Protein AF-0000000083338146 (afdb_homodimer)

Nearest PDB structures (foldseek):
  5a1s-assembly2_B  TM=5.830E-01  e=5.022E-06  Salmonella enterica
  5xat-assembly1_D  TM=6.045E-01  e=1.464E-05  Klebsiella pneumoniae
  5xas-assembly1_B  TM=6.020E-01  e=2.302E-05  Klebsiella pneumoniae
  5xat-assembly2_C  TM=5.983E-01  e=4.267E-05  Klebsiella pneumoniae
  5xas-assembly1_A  TM=5.727E-01  e=2.123E-04  Klebsiella pneumoniae

Structure (mmCIF, N/CA/C/O backbone):
data_AF-0000000083338146-model_v1
#
loop_
_entity.id
_entity.type
_entity.pdbx_description
1 polymer 'DUF819 family protein'
#
loop_
_atom_site.group_PDB
_atom_site.id
_atom_site.type_symbol
_atom_site.label_atom_id
_atom_site.label_alt_id
_atom_site.label_comp_id
_atom_site.label_asym_id
_atom_site.label_entity_id
_atom_site.label_seq_id
_atom_site.pdbx_PDB_ins_code
_atom_site.Cartn_x
_atom_site.Cartn_y
_atom_site.Cartn_z
_atom_site.occupancy
_atom_site.B_iso_or_equiv
_atom_site.auth_seq_id
_atom_site.auth_comp_id
_atom_site.auth_asym_id
_atom_site.auth_atom_id
_atom_site.pdbx_PDB_model_num
ATOM 1 N N . MET A 1 1 ? 17.25 -5.5 12.992 1 86.12 1 MET A N 1
ATOM 2 C CA . MET A 1 1 ? 15.906 -5.973 13.32 1 86.12 1 MET A CA 1
ATOM 3 C C . MET A 1 1 ? 15.211 -6.547 12.086 1 86.12 1 MET A C 1
ATOM 5 O O . MET A 1 1 ? 15.383 -6.035 10.984 1 86.12 1 MET A O 1
ATOM 9 N N . SER A 1 2 ? 14.555 -7.676 12.297 1 91.62 2 SER A N 1
ATOM 10 C CA . SER A 1 2 ? 13.875 -8.289 11.156 1 91.62 2 SER A CA 1
ATOM 11 C C . SER A 1 2 ? 12.75 -7.391 10.633 1 91.62 2 SER A C 1
ATOM 13 O O . SER A 1 2 ? 12.18 -6.602 11.391 1 91.62 2 SER A O 1
ATOM 15 N N . GLN A 1 3 ? 12.477 -7.48 9.422 1 93.56 3 GLN A N 1
ATOM 16 C CA . GLN A 1 3 ? 11.492 -6.629 8.758 1 93.56 3 GLN A CA 1
ATOM 17 C C . GLN A 1 3 ? 10.117 -6.758 9.414 1 93.56 3 GLN A C 1
ATOM 19 O O . GLN A 1 3 ? 9.453 -5.754 9.672 1 93.56 3 GLN A O 1
ATOM 24 N N . MET A 1 4 ? 9.75 -7.941 9.703 1 94.62 4 MET A N 1
ATOM 25 C CA . MET A 1 4 ? 8.398 -8.164 10.211 1 94.62 4 MET A CA 1
ATOM 26 C C . MET A 1 4 ? 8.281 -7.723 11.664 1 94.62 4 MET A C 1
ATOM 28 O O . MET A 1 4 ? 7.215 -7.277 12.102 1 94.62 4 MET A O 1
ATOM 32 N N . VAL A 1 5 ? 9.367 -7.891 12.391 1 95.25 5 VAL A N 1
ATOM 33 C CA . VAL A 1 5 ? 9.367 -7.379 13.758 1 95.25 5 VAL A CA 1
ATOM 34 C C . VAL A 1 5 ? 9.273 -5.855 13.742 1 95.25 5 VAL A C 1
ATOM 36 O O . VAL A 1 5 ? 8.477 -5.266 14.477 1 95.25 5 VAL A O 1
ATOM 39 N N . ALA A 1 6 ? 10.102 -5.281 12.875 1 95.94 6 ALA A N 1
ATOM 40 C CA . ALA A 1 6 ? 10.062 -3.828 12.719 1 95.94 6 ALA A CA 1
ATOM 41 C C . ALA A 1 6 ? 8.656 -3.357 12.344 1 95.94 6 ALA A C 1
ATOM 43 O O . ALA A 1 6 ? 8.141 -2.406 12.93 1 95.94 6 ALA A O 1
ATOM 44 N N . LEU A 1 7 ? 8.055 -4.02 11.406 1 96.38 7 LEU A N 1
ATOM 45 C CA . LEU A 1 7 ? 6.723 -3.662 10.93 1 96.38 7 LEU A CA 1
ATOM 46 C C . LEU A 1 7 ? 5.695 -3.787 12.055 1 96.38 7 LEU A C 1
ATOM 48 O O . LEU A 1 7 ? 4.867 -2.895 12.242 1 96.38 7 LEU A O 1
ATOM 52 N N . SER A 1 8 ? 5.734 -4.84 12.805 1 96.88 8 SER A N 1
ATOM 53 C CA . SER A 1 8 ? 4.781 -5.078 13.883 1 96.88 8 SER A CA 1
ATOM 54 C C . SER A 1 8 ? 4.91 -4.027 14.977 1 96.88 8 SER A C 1
ATOM 56 O O . SER A 1 8 ? 3.906 -3.533 15.492 1 96.88 8 SER A O 1
ATOM 58 N N . VAL A 1 9 ? 6.09 -3.686 15.305 1 96.94 9 VAL A N 1
ATOM 59 C CA . VAL A 1 9 ? 6.332 -2.736 16.391 1 96.94 9 VAL A CA 1
ATOM 60 C C . VAL A 1 9 ? 5.832 -1.352 15.977 1 96.94 9 VAL A C 1
ATOM 62 O O . VAL A 1 9 ? 5.168 -0.67 16.766 1 96.94 9 VAL A O 1
ATOM 65 N N . ILE A 1 10 ? 6.125 -0.968 14.758 1 96.62 10 ILE A N 1
ATOM 66 C CA . ILE A 1 10 ? 5.781 0.396 14.367 1 96.62 10 ILE A CA 1
ATOM 67 C C . ILE A 1 10 ? 4.273 0.507 14.148 1 96.62 10 ILE A C 1
ATOM 69 O O . ILE A 1 10 ? 3.674 1.544 14.445 1 96.62 10 ILE A O 1
ATOM 73 N N . ILE A 1 11 ? 3.627 -0.523 13.664 1 97.5 11 ILE A N 1
ATOM 74 C CA . ILE A 1 11 ? 2.174 -0.492 13.539 1 97.5 11 ILE A CA 1
ATOM 75 C C . ILE A 1 11 ? 1.535 -0.521 14.93 1 97.5 11 ILE A C 1
ATOM 77 O O . ILE A 1 11 ? 0.503 0.113 15.156 1 97.5 11 ILE A O 1
ATOM 81 N N . PHE A 1 12 ? 2.168 -1.252 15.812 1 97.75 12 PHE A N 1
ATOM 82 C CA . PHE A 1 12 ? 1.692 -1.27 17.188 1 97.75 12 PHE A CA 1
ATOM 83 C C . PHE A 1 12 ? 1.674 0.138 17.781 1 97.75 12 PHE A C 1
ATOM 85 O O . PHE A 1 12 ? 0.719 0.521 18.453 1 97.75 12 PHE A O 1
ATOM 92 N N . ILE A 1 13 ? 2.662 0.885 17.5 1 97.44 13 ILE A N 1
ATOM 93 C CA . ILE A 1 13 ? 2.742 2.264 17.969 1 97.44 13 ILE A CA 1
ATOM 94 C C . ILE A 1 13 ? 1.607 3.084 17.359 1 97.44 13 ILE A C 1
ATOM 96 O O . ILE A 1 13 ? 0.956 3.867 18.062 1 97.44 13 ILE A O 1
ATOM 100 N N . LEU A 1 14 ? 1.386 2.922 16.062 1 96.81 14 LEU A N 1
ATOM 101 C CA . LEU A 1 14 ? 0.29 3.637 15.406 1 96.81 14 LEU A CA 1
ATOM 102 C C . LEU A 1 14 ? -1.045 3.287 16.062 1 96.81 14 LEU A C 1
ATOM 104 O O . LEU A 1 14 ? -1.883 4.164 16.281 1 96.81 14 LEU A O 1
ATOM 108 N N . TYR A 1 15 ? -1.181 2.037 16.359 1 97.31 15 TYR A N 1
ATOM 109 C CA . TYR A 1 15 ? -2.438 1.607 16.969 1 97.31 15 TYR A CA 1
ATOM 110 C C . TYR A 1 15 ? -2.588 2.17 18.375 1 97.31 15 TYR A C 1
ATOM 112 O O . TYR A 1 15 ? -3.689 2.537 18.781 1 97.31 15 TYR A O 1
ATOM 120 N N . ILE A 1 16 ? -1.558 2.188 19.156 1 97.19 16 ILE A N 1
ATOM 121 C CA . ILE A 1 16 ? -1.608 2.783 20.484 1 97.19 16 ILE A CA 1
ATOM 122 C C . ILE A 1 16 ? -2.084 4.23 20.391 1 97.19 16 ILE A C 1
ATOM 124 O O . ILE A 1 16 ? -2.883 4.688 21.219 1 97.19 16 ILE A O 1
ATOM 128 N N . GLY A 1 17 ? -1.563 4.914 19.406 1 96.25 17 GLY A N 1
ATOM 129 C CA . GLY A 1 17 ? -2.037 6.27 19.172 1 96.25 17 GLY A CA 1
ATOM 130 C C . GLY A 1 17 ? -3.537 6.348 18.953 1 96.25 17 GLY A C 1
ATOM 131 O O . GLY A 1 17 ? -4.207 7.211 19.531 1 96.25 17 GLY A O 1
ATOM 132 N N . ASP A 1 18 ? -4.031 5.469 18.156 1 94.69 18 ASP A N 1
ATOM 133 C CA . ASP A 1 18 ? -5.465 5.434 17.891 1 94.69 18 ASP A CA 1
ATOM 134 C C . ASP A 1 18 ? -6.258 5.137 19.156 1 94.69 18 ASP A C 1
ATOM 136 O O . ASP A 1 18 ? -7.324 5.707 19.391 1 94.69 18 ASP A O 1
ATOM 140 N N . VAL A 1 19 ? -5.738 4.223 19.938 1 95.44 19 VAL A N 1
ATOM 141 C CA . VAL A 1 19 ? -6.414 3.818 21.172 1 95.44 19 VAL A CA 1
ATOM 142 C C . VAL A 1 19 ? -6.496 5.004 22.125 1 95.44 19 VAL A C 1
ATOM 144 O O . VAL A 1 19 ? -7.555 5.277 22.703 1 95.44 19 VAL A O 1
ATOM 147 N N . VAL A 1 20 ? -5.434 5.691 22.25 1 95.69 20 VAL A N 1
ATOM 148 C CA . VAL A 1 20 ? -5.391 6.824 23.156 1 95.69 20 VAL A CA 1
ATOM 149 C C . VAL A 1 20 ? -6.309 7.934 22.656 1 95.69 20 VAL A C 1
ATOM 151 O O . VAL A 1 20 ? -7.039 8.547 23.438 1 95.69 20 VAL A O 1
ATOM 154 N N . SER A 1 21 ? -6.203 8.195 21.391 1 94.31 21 SER A N 1
ATOM 155 C CA . SER A 1 21 ? -7.062 9.219 20.812 1 94.31 21 SER A CA 1
ATOM 156 C C . SER A 1 21 ? -8.539 8.883 21.016 1 94.31 21 SER A C 1
ATOM 158 O O . SER A 1 21 ? -9.328 9.758 21.391 1 94.31 21 SER A O 1
ATOM 160 N N . THR A 1 22 ? -8.914 7.629 20.812 1 92 22 THR A N 1
ATOM 161 C CA . THR A 1 22 ? -10.297 7.195 20.969 1 92 22 THR A CA 1
ATOM 162 C C . THR A 1 22 ? -10.727 7.266 22.438 1 92 22 THR A C 1
ATOM 164 O O . THR A 1 22 ? -11.828 7.723 22.75 1 92 22 THR A O 1
ATOM 167 N N . ARG A 1 23 ? -9.875 6.848 23.312 1 93.94 23 ARG A N 1
ATOM 168 C CA . ARG A 1 23 ? -10.18 6.836 24.734 1 93.94 23 ARG A CA 1
ATOM 169 C C . ARG A 1 23 ? -10.352 8.25 25.281 1 93.94 23 ARG A C 1
ATOM 171 O O . ARG A 1 23 ? -11.164 8.484 26.172 1 93.94 23 ARG A O 1
ATOM 178 N N . THR A 1 24 ? -9.68 9.172 24.719 1 94.31 24 THR A N 1
ATOM 179 C CA . THR A 1 24 ? -9.734 10.555 25.188 1 94.31 24 THR A CA 1
ATOM 180 C C . THR A 1 24 ? -10.727 11.367 24.359 1 94.31 24 THR A C 1
ATOM 182 O O . THR A 1 24 ? -10.766 12.594 24.453 1 94.31 24 THR A O 1
ATOM 185 N N . LYS A 1 25 ? -11.391 10.711 23.438 1 92.69 25 LYS A N 1
ATOM 186 C CA . LYS A 1 25 ? -12.367 11.367 22.578 1 92.69 25 LYS A CA 1
ATOM 187 C C . LYS A 1 25 ? -11.703 12.453 21.734 1 92.69 25 LYS A C 1
ATOM 189 O O . LYS A 1 25 ? -12.219 13.57 21.625 1 92.69 25 LYS A O 1
ATOM 194 N N . ALA A 1 26 ? -10.445 12.156 21.297 1 90.25 26 ALA A N 1
ATOM 195 C CA . ALA A 1 26 ? -9.695 12.945 20.328 1 90.25 26 ALA A CA 1
ATOM 196 C C . ALA A 1 26 ? -9.117 14.211 20.969 1 90.25 26 ALA A C 1
ATOM 198 O O . ALA A 1 26 ? -8.648 15.102 20.266 1 90.25 26 ALA A O 1
ATOM 199 N N . TRP A 1 27 ? -9.125 14.258 22.297 1 91.5 27 TRP A N 1
ATOM 200 C CA . TRP A 1 27 ? -8.453 15.367 22.969 1 91.5 27 TRP A CA 1
ATOM 201 C C . TRP A 1 27 ? -6.941 15.266 22.812 1 91.5 27 TRP A C 1
ATOM 203 O O . TRP A 1 27 ? -6.242 16.281 22.766 1 91.5 27 TRP A O 1
ATOM 213 N N . ILE A 1 28 ? -6.523 14.125 22.812 1 93.69 28 ILE A N 1
ATOM 214 C CA . ILE A 1 28 ? -5.129 13.844 22.469 1 93.69 28 ILE A CA 1
ATOM 215 C C . ILE A 1 28 ? -5.051 13.195 21.094 1 93.69 28 ILE A C 1
ATOM 217 O O . ILE A 1 28 ? -5.43 12.031 20.922 1 93.69 28 ILE A O 1
ATOM 221 N N . PRO A 1 29 ? -4.551 13.938 20.172 1 94.5 29 PRO A N 1
ATOM 222 C CA . PRO A 1 29 ? -4.5 13.359 18.828 1 94.5 29 PRO A CA 1
ATOM 223 C C . PRO A 1 29 ? -3.582 12.141 18.734 1 94.5 29 PRO A C 1
ATOM 225 O O . PRO A 1 29 ? -2.533 12.109 19.391 1 94.5 29 PRO A O 1
ATOM 228 N N . SER A 1 30 ? -3.941 11.188 17.922 1 95.38 30 SER A N 1
ATOM 229 C CA . SER A 1 30 ? -3.146 9.977 17.75 1 95.38 30 SER A CA 1
ATOM 230 C C . SER A 1 30 ? -1.743 10.305 17.25 1 95.38 30 SER A C 1
ATOM 232 O O . SER A 1 30 ? -0.767 9.688 17.672 1 95.38 30 SER A O 1
ATOM 234 N N . VAL A 1 31 ? -1.681 11.305 16.359 1 94.69 31 VAL A N 1
ATOM 235 C CA . VAL A 1 31 ? -0.402 11.656 15.758 1 94.69 31 VAL A CA 1
ATOM 236 C C . VAL A 1 31 ? 0.575 12.117 16.828 1 94.69 31 VAL A C 1
ATOM 238 O O . VAL A 1 31 ? 1.775 11.852 16.75 1 94.69 31 VAL A O 1
ATOM 241 N N . PHE A 1 32 ? 0.109 12.789 17.859 1 94.88 32 PHE A N 1
ATOM 242 C CA . PHE A 1 32 ? 0.941 13.258 18.953 1 94.88 32 PHE A CA 1
ATOM 243 C C . PHE A 1 32 ? 1.508 12.086 19.75 1 94.88 32 PHE A C 1
ATOM 245 O O . PHE A 1 32 ? 2.707 12.047 20.031 1 94.88 32 PHE A O 1
ATOM 252 N N . VAL A 1 33 ? 0.653 11.195 20.094 1 96 33 VAL A N 1
ATOM 253 C CA . VAL A 1 33 ? 1.05 10.023 20.859 1 96 33 VAL A CA 1
ATOM 254 C C . VAL A 1 33 ? 2.076 9.211 20.062 1 96 33 VAL A C 1
ATOM 256 O O . VAL A 1 33 ? 3.096 8.789 20.609 1 96 33 VAL A O 1
ATOM 259 N N . CYS A 1 34 ? 1.816 9 18.797 1 96 34 CYS A N 1
ATOM 260 C CA . CYS A 1 34 ? 2.727 8.242 17.953 1 96 34 CYS A CA 1
ATOM 261 C C . CYS A 1 34 ? 4.082 8.93 17.859 1 96 34 CYS A C 1
ATOM 263 O O . CYS A 1 34 ? 5.121 8.273 17.906 1 96 34 CYS A O 1
ATOM 265 N N . ALA A 1 35 ? 4.035 10.25 17.719 1 94.44 35 ALA A N 1
ATOM 266 C CA . ALA A 1 35 ? 5.281 11.008 17.625 1 94.44 35 ALA A CA 1
ATOM 267 C C . ALA A 1 35 ? 6.125 10.836 18.891 1 94.44 35 ALA A C 1
ATOM 269 O O . ALA A 1 35 ? 7.34 10.633 18.812 1 94.44 35 ALA A O 1
ATOM 270 N N . VAL A 1 36 ? 5.52 10.914 20.031 1 95 36 VAL A N 1
ATOM 271 C CA . VAL A 1 36 ? 6.211 10.766 21.312 1 95 36 VAL A CA 1
ATOM 272 C C . VAL A 1 36 ? 6.801 9.367 21.422 1 95 36 VAL A C 1
ATOM 274 O O . VAL A 1 36 ? 7.961 9.203 21.797 1 95 36 VAL A O 1
ATOM 277 N N . LEU A 1 37 ? 6.059 8.375 21.062 1 96.5 37 LEU A N 1
ATOM 278 C CA . LEU A 1 37 ? 6.5 6.988 21.188 1 96.5 37 LEU A CA 1
ATOM 279 C C . LEU A 1 37 ? 7.625 6.688 20.203 1 96.5 37 LEU A C 1
ATOM 281 O O . LEU A 1 37 ? 8.562 5.953 20.531 1 96.5 37 LEU A O 1
ATOM 285 N N . PHE A 1 38 ? 7.543 7.215 19.031 1 96.25 38 PHE A N 1
ATOM 286 C CA . PHE A 1 38 ? 8.617 7.035 18.062 1 96.25 38 PHE A CA 1
ATOM 287 C C . PHE A 1 38 ? 9.906 7.688 18.562 1 96.25 38 PHE A C 1
ATOM 289 O O . PHE A 1 38 ? 10.992 7.129 18.406 1 96.25 38 PHE A O 1
ATOM 296 N N . LEU A 1 39 ? 9.75 8.883 19.125 1 94.38 39 LEU A N 1
ATOM 297 C CA . LEU A 1 39 ? 10.922 9.578 19.656 1 94.38 39 LEU A CA 1
ATOM 298 C C . LEU A 1 39 ? 11.578 8.758 20.766 1 94.38 39 LEU A C 1
ATOM 300 O O . LEU A 1 39 ? 12.805 8.594 20.766 1 94.38 39 LEU A O 1
ATOM 304 N N . ILE A 1 40 ? 10.758 8.258 21.672 1 95.56 40 ILE A N 1
ATOM 305 C CA . ILE A 1 40 ? 11.266 7.414 22.75 1 95.56 40 ILE A CA 1
ATOM 306 C C . ILE A 1 40 ? 11.914 6.164 22.156 1 95.56 40 ILE A C 1
ATOM 308 O O . ILE A 1 40 ? 12.969 5.727 22.625 1 95.56 40 ILE A O 1
ATOM 312 N N . GLY A 1 41 ? 11.352 5.617 21.141 1 95.94 41 GLY A N 1
ATOM 313 C CA . GLY A 1 41 ? 11.914 4.457 20.484 1 95.94 41 GLY A CA 1
ATOM 314 C C . GLY A 1 41 ? 13.281 4.719 19.875 1 95.94 41 GLY A C 1
ATOM 315 O O . GLY A 1 41 ? 14.203 3.922 20.062 1 95.94 41 GLY A O 1
ATOM 316 N N . TYR A 1 42 ? 13.367 5.816 19.141 1 94.69 42 TYR A N 1
ATOM 317 C CA . TYR A 1 42 ? 14.633 6.152 18.516 1 94.69 42 TYR A CA 1
ATOM 318 C C . TYR A 1 42 ? 15.711 6.422 19.562 1 94.69 42 TYR A C 1
ATOM 320 O O . TYR A 1 42 ? 16.891 6.164 19.312 1 94.69 42 TYR A O 1
ATOM 328 N N . TRP A 1 43 ? 15.32 6.902 20.688 1 94.38 43 TRP A N 1
ATOM 329 C CA . TRP A 1 43 ? 16.266 7.203 21.766 1 94.38 43 TRP A CA 1
ATOM 330 C C . TRP A 1 43 ? 16.656 5.934 22.5 1 94.38 43 TRP A C 1
ATOM 332 O O . TRP A 1 43 ? 17.625 5.938 23.281 1 94.38 43 TRP A O 1
ATOM 342 N N . THR A 1 44 ? 16.016 4.867 22.328 1 93.94 44 THR A N 1
ATOM 343 C CA . THR A 1 44 ? 16.266 3.666 23.109 1 93.94 44 THR A CA 1
ATOM 344 C C . THR A 1 44 ? 16.672 2.5 22.203 1 93.94 44 THR A C 1
ATOM 346 O O . THR A 1 44 ? 17.828 2.373 21.828 1 93.94 44 THR A O 1
ATOM 349 N N . PHE A 1 45 ? 15.68 1.787 21.516 1 92.94 45 PHE A N 1
ATOM 350 C CA . PHE A 1 45 ? 16.047 0.516 20.906 1 92.94 45 PHE A CA 1
ATOM 351 C C . PHE A 1 45 ? 15.734 0.516 19.422 1 92.94 45 PHE A C 1
ATOM 353 O O . PHE A 1 45 ? 16.047 -0.442 18.703 1 92.94 45 PHE A O 1
ATOM 360 N N . PHE A 1 46 ? 15.156 1.578 18.891 1 94.12 46 PHE A N 1
ATOM 361 C CA . PHE A 1 46 ? 14.852 1.623 17.453 1 94.12 46 PHE A CA 1
ATOM 362 C C . PHE A 1 46 ? 16.125 1.823 16.641 1 94.12 46 PHE A C 1
ATOM 364 O O . PHE A 1 46 ? 16.906 2.729 16.922 1 94.12 46 PHE A O 1
ATOM 371 N N . PRO A 1 47 ? 16.344 0.96 15.664 1 94 47 PRO A N 1
ATOM 372 C CA . PRO A 1 47 ? 17.328 1.388 14.672 1 94 47 PRO A CA 1
ATOM 373 C C . PRO A 1 47 ? 16.891 2.641 13.914 1 94 47 PRO A C 1
ATOM 375 O O . PRO A 1 47 ? 15.703 2.855 13.695 1 94 47 PRO A O 1
ATOM 378 N N . ALA A 1 48 ? 17.812 3.455 13.438 1 91.62 48 ALA A N 1
ATOM 379 C CA . ALA A 1 48 ? 17.516 4.727 12.773 1 91.62 48 ALA A CA 1
ATOM 380 C C . ALA A 1 48 ? 16.75 4.504 11.477 1 91.62 48 ALA A C 1
ATOM 382 O O . ALA A 1 48 ? 16 5.383 11.031 1 91.62 48 ALA A O 1
ATOM 383 N N . ASP A 1 49 ? 16.828 3.318 10.938 1 93.19 49 ASP A N 1
ATOM 384 C CA . ASP A 1 49 ? 16.188 3.043 9.656 1 93.19 49 ASP A CA 1
ATOM 385 C C . ASP A 1 49 ? 15.055 2.033 9.82 1 93.19 49 ASP A C 1
ATOM 387 O O . ASP A 1 49 ? 14.82 1.21 8.938 1 93.19 49 ASP A O 1
ATOM 391 N N . ILE A 1 50 ? 14.406 2.057 10.898 1 94.94 50 ILE A N 1
ATOM 392 C CA . ILE A 1 50 ? 13.406 1.045 11.219 1 94.94 50 ILE A CA 1
ATOM 393 C C . ILE A 1 50 ? 12.273 1.1 10.195 1 94.94 50 ILE A C 1
ATOM 395 O O . ILE A 1 50 ? 11.742 0.063 9.797 1 94.94 50 ILE A O 1
ATOM 399 N N . VAL A 1 51 ? 11.828 2.24 9.75 1 94.44 51 VAL A N 1
ATOM 400 C CA . VAL A 1 51 ? 10.711 2.41 8.828 1 94.44 51 VAL A CA 1
ATOM 401 C C . VAL A 1 51 ? 11.086 1.878 7.445 1 94.44 51 VAL A C 1
ATOM 403 O O . VAL A 1 51 ? 10.297 1.188 6.797 1 94.44 51 VAL A O 1
ATOM 406 N N . SER A 1 52 ? 12.289 2.18 7.039 1 91.31 52 SER A N 1
ATOM 407 C CA . SER A 1 52 ? 12.781 1.657 5.77 1 91.31 52 SER A CA 1
ATOM 408 C C . SER A 1 52 ? 12.961 0.143 5.824 1 91.31 52 SER A C 1
ATOM 410 O O . SER A 1 52 ? 12.703 -0.553 4.84 1 91.31 52 SER A O 1
ATOM 412 N N . GLN A 1 53 ? 13.398 -0.297 7 1 92.06 53 GLN A N 1
ATOM 413 C CA . GLN A 1 53 ? 13.547 -1.736 7.188 1 92.06 53 GLN A CA 1
ATOM 414 C C . GLN A 1 53 ? 12.195 -2.447 7.086 1 92.06 53 GLN A C 1
ATOM 416 O O . GLN A 1 53 ? 12.125 -3.588 6.629 1 92.06 53 GLN A O 1
ATOM 421 N N . ALA A 1 54 ? 11.18 -1.76 7.469 1 93.62 54 ALA A N 1
ATOM 422 C CA . ALA A 1 54 ? 9.844 -2.34 7.453 1 93.62 54 ALA A CA 1
ATOM 423 C C . ALA A 1 54 ? 9.266 -2.355 6.039 1 93.62 54 ALA A C 1
ATOM 425 O O . ALA A 1 54 ? 8.273 -3.039 5.773 1 93.62 54 ALA A O 1
ATOM 426 N N . GLY A 1 55 ? 9.844 -1.602 5.172 1 92.38 55 GLY A N 1
ATOM 427 C CA . GLY A 1 55 ? 9.391 -1.65 3.791 1 92.38 55 GLY A CA 1
ATOM 428 C C . GLY A 1 55 ? 8.875 -0.315 3.285 1 92.38 55 GLY A C 1
ATOM 429 O O . GLY A 1 55 ? 8.359 -0.225 2.168 1 92.38 55 GLY A O 1
ATOM 430 N N . ILE A 1 56 ? 9 0.67 4.09 1 94 56 ILE A N 1
ATOM 431 C CA . ILE A 1 56 ? 8.492 1.979 3.693 1 94 56 ILE A CA 1
ATOM 432 C C . ILE A 1 56 ? 9.656 2.934 3.455 1 94 56 ILE A C 1
ATOM 434 O O . ILE A 1 56 ? 10.039 3.689 4.352 1 94 56 ILE A O 1
ATOM 438 N N . GLY A 1 57 ? 10.141 2.926 2.268 1 90.38 57 GLY A N 1
ATOM 439 C CA . GLY A 1 57 ? 11.203 3.842 1.894 1 90.38 57 GLY A CA 1
ATOM 440 C C . GLY A 1 57 ? 10.695 5.133 1.278 1 90.38 57 GLY A C 1
ATOM 441 O O . GLY A 1 57 ? 9.484 5.332 1.157 1 90.38 57 GLY A O 1
ATOM 442 N N . THR A 1 58 ? 11.594 5.957 0.894 1 88.56 58 THR A N 1
ATOM 443 C CA . THR A 1 58 ? 11.273 7.281 0.373 1 88.56 58 THR A CA 1
ATOM 444 C C . THR A 1 58 ? 10.469 7.172 -0.919 1 88.56 58 THR A C 1
ATOM 446 O O . THR A 1 58 ? 9.453 7.855 -1.086 1 88.56 58 THR A O 1
ATOM 449 N N . PRO A 1 59 ? 10.82 6.227 -1.813 1 90.75 59 PRO A N 1
ATOM 450 C CA . PRO A 1 59 ? 10.047 6.145 -3.053 1 90.75 59 PRO A CA 1
ATOM 451 C C . PRO A 1 59 ? 8.602 5.719 -2.814 1 90.75 59 PRO A C 1
ATOM 453 O O . PRO A 1 59 ? 7.691 6.184 -3.51 1 90.75 59 PRO A O 1
ATOM 456 N N . VAL A 1 60 ? 8.414 4.887 -1.867 1 93.25 60 VAL A N 1
ATOM 457 C CA . VAL A 1 60 ? 7.066 4.438 -1.531 1 93.25 60 VAL A CA 1
ATOM 458 C C . VAL A 1 60 ? 6.258 5.602 -0.968 1 93.25 60 VAL A C 1
ATOM 460 O O . VAL A 1 60 ? 5.098 5.797 -1.339 1 93.25 60 VAL A O 1
ATOM 463 N N . ALA A 1 61 ? 6.852 6.336 -0.115 1 90.81 61 ALA A N 1
ATOM 464 C CA . ALA A 1 61 ? 6.18 7.469 0.521 1 90.81 61 ALA A CA 1
ATOM 465 C C . ALA A 1 61 ? 5.781 8.516 -0.511 1 90.81 61 ALA A C 1
ATOM 467 O O . ALA A 1 61 ? 4.672 9.062 -0.458 1 90.81 61 ALA A O 1
ATOM 468 N N . ILE A 1 62 ? 6.645 8.82 -1.437 1 90.25 62 ILE A N 1
ATOM 469 C CA . ILE A 1 62 ? 6.371 9.82 -2.463 1 90.25 62 ILE A CA 1
ATOM 470 C C . ILE A 1 62 ? 5.219 9.344 -3.348 1 90.25 62 ILE A C 1
ATOM 472 O O . ILE A 1 62 ? 4.312 10.125 -3.664 1 90.25 62 ILE A O 1
ATOM 476 N N . MET A 1 63 ? 5.254 8.086 -3.709 1 94.88 63 MET A N 1
ATOM 477 C CA . MET A 1 63 ? 4.168 7.512 -4.5 1 94.88 63 MET A CA 1
ATOM 478 C C . MET A 1 63 ? 2.834 7.656 -3.775 1 94.88 63 MET A C 1
ATOM 480 O O . MET A 1 63 ? 1.84 8.078 -4.371 1 94.88 63 MET A O 1
ATOM 484 N N . MET A 1 64 ? 2.848 7.324 -2.498 1 94.69 64 MET A N 1
ATOM 485 C CA . MET A 1 64 ? 1.624 7.391 -1.705 1 94.69 64 MET A CA 1
ATOM 486 C C . MET A 1 64 ? 1.146 8.836 -1.563 1 94.69 64 MET A C 1
ATOM 488 O O . MET A 1 64 ? -0.058 9.094 -1.538 1 94.69 64 MET A O 1
ATOM 492 N N . MET A 1 65 ? 2.057 9.758 -1.447 1 90.62 65 MET A N 1
ATOM 493 C CA . MET A 1 65 ? 1.701 11.172 -1.338 1 90.62 65 MET A CA 1
ATOM 494 C C . MET A 1 65 ? 0.98 11.648 -2.594 1 90.62 65 MET A C 1
ATOM 496 O O . MET A 1 65 ? -0.052 12.312 -2.506 1 90.62 65 MET A O 1
ATOM 500 N N . TYR A 1 66 ? 1.532 11.258 -3.752 1 93.12 66 TYR A N 1
ATOM 501 C CA . TYR A 1 66 ? 0.919 11.641 -5.02 1 93.12 66 TYR A CA 1
ATOM 502 C C . TYR A 1 66 ? -0.495 11.086 -5.133 1 93.12 66 TYR A C 1
ATOM 504 O O . TYR A 1 66 ? -1.429 11.805 -5.484 1 93.12 66 TYR A O 1
ATOM 512 N N . LEU A 1 67 ? -0.654 9.836 -4.754 1 95.69 67 LEU A N 1
ATOM 513 C CA . LEU A 1 67 ? -1.945 9.18 -4.91 1 95.69 67 LEU A CA 1
ATOM 514 C C . LEU A 1 67 ? -2.945 9.695 -3.879 1 95.69 67 LEU A C 1
ATOM 516 O O . LEU A 1 67 ? -4.105 9.945 -4.207 1 95.69 67 LEU A O 1
ATOM 520 N N . LEU A 1 68 ? -2.498 9.914 -2.67 1 93.38 68 LEU A N 1
ATOM 521 C CA . LEU A 1 68 ? -3.383 10.305 -1.577 1 93.38 68 LEU A CA 1
ATOM 522 C C . LEU A 1 68 ? -3.861 11.742 -1.756 1 93.38 68 LEU A C 1
ATOM 524 O O . LEU A 1 68 ? -5.039 12.039 -1.54 1 93.38 68 LEU A O 1
ATOM 528 N N . ILE A 1 69 ? -2.947 12.609 -2.107 1 90.62 69 ILE A N 1
ATOM 529 C CA . ILE A 1 69 ? -3.314 14.016 -2.242 1 90.62 69 ILE A CA 1
ATOM 530 C C . ILE A 1 69 ? -4.27 14.195 -3.42 1 90.62 69 ILE A C 1
ATOM 532 O O . ILE A 1 69 ? -5.246 14.938 -3.328 1 90.62 69 ILE A O 1
ATOM 536 N N . THR A 1 70 ? -3.969 13.461 -4.531 1 94.25 70 THR A N 1
ATOM 537 C CA . THR A 1 70 ? -4.898 13.477 -5.656 1 94.25 70 THR A CA 1
ATOM 538 C C . THR A 1 70 ? -6.266 12.953 -5.238 1 94.25 70 THR A C 1
ATOM 540 O O . THR A 1 70 ? -7.297 13.508 -5.617 1 94.25 70 THR A O 1
ATOM 543 N N . ASN A 1 71 ? -6.246 11.906 -4.48 1 94 71 ASN A N 1
ATOM 544 C CA . ASN A 1 71 ? -7.48 11.336 -3.957 1 94 71 ASN A CA 1
ATOM 545 C C . ASN A 1 71 ? -8.227 12.328 -3.068 1 94 71 ASN A C 1
ATOM 547 O O . ASN A 1 71 ? -9.453 12.398 -3.102 1 94 71 ASN A O 1
ATOM 551 N N . MET A 1 72 ? -7.527 13.07 -2.264 1 87.38 72 MET A N 1
ATOM 552 C CA . MET A 1 72 ? -8.148 14.062 -1.39 1 87.38 72 MET A CA 1
ATOM 553 C C . MET A 1 72 ? -8.844 15.148 -2.205 1 87.38 72 MET A C 1
ATOM 555 O O . MET A 1 72 ? -9.875 15.68 -1.789 1 87.38 72 MET A O 1
ATOM 559 N N . GLY A 1 73 ? -8.281 15.445 -3.303 1 88.31 73 GLY A N 1
ATOM 560 C CA . GLY A 1 73 ? -8.906 16.422 -4.184 1 88.31 73 GLY A CA 1
ATOM 561 C C . GLY A 1 73 ? -10.273 15.984 -4.668 1 88.31 73 GLY A C 1
ATOM 562 O O . GLY A 1 73 ? -11.148 16.828 -4.902 1 88.31 73 GLY A O 1
ATOM 563 N N . THR A 1 74 ? -10.453 14.68 -4.785 1 90.31 74 THR A N 1
ATOM 564 C CA . THR A 1 74 ? -11.734 14.188 -5.293 1 90.31 74 THR A CA 1
ATOM 565 C C . THR A 1 74 ? -12.852 14.453 -4.289 1 90.31 74 THR A C 1
ATOM 567 O O . THR A 1 74 ? -14.031 14.383 -4.637 1 90.31 74 THR A O 1
ATOM 570 N N . LEU A 1 75 ? -12.484 14.75 -3.105 1 81.06 75 LEU A N 1
ATOM 571 C CA . LEU A 1 75 ? -13.469 14.961 -2.045 1 81.06 75 LEU A CA 1
ATOM 572 C C . LEU A 1 75 ? -13.984 16.391 -2.055 1 81.06 75 LEU A C 1
ATOM 574 O O . LEU A 1 75 ? -14.984 16.703 -1.4 1 81.06 75 LEU A O 1
ATOM 578 N N . LEU A 1 76 ? -13.312 17.203 -2.801 1 80.5 76 LEU A N 1
ATOM 579 C CA . LEU A 1 76 ? -13.648 18.625 -2.84 1 80.5 76 LEU A CA 1
ATOM 580 C C . LEU A 1 76 ? -14.305 19 -4.164 1 80.5 76 LEU A C 1
ATOM 582 O O . LEU A 1 76 ? -13.992 18.406 -5.203 1 80.5 76 LEU A O 1
ATOM 586 N N . SER A 1 77 ? -15.273 19.875 -4.098 1 83.44 77 SER A N 1
ATOM 587 C CA . SER A 1 77 ? -15.852 20.438 -5.316 1 83.44 77 SER A CA 1
ATOM 588 C C . SER A 1 77 ? -15.117 21.703 -5.746 1 83.44 77 SER A C 1
ATOM 590 O O . SER A 1 77 ? -14.414 22.312 -4.945 1 83.44 77 SER A O 1
ATOM 592 N N . LEU A 1 78 ? -15.266 21.984 -7.004 1 84.56 78 LEU A N 1
ATOM 593 C CA . LEU A 1 78 ? -14.664 23.203 -7.516 1 84.56 78 LEU A CA 1
ATOM 594 C C . LEU A 1 78 ? -15.18 24.438 -6.766 1 84.56 78 LEU A C 1
ATOM 596 O O . LEU A 1 78 ? -14.422 25.359 -6.488 1 84.56 78 LEU A O 1
ATOM 600 N N . LYS A 1 79 ? -16.453 24.406 -6.457 1 82.44 79 LYS A N 1
ATOM 601 C CA . LYS A 1 79 ? -17.062 25.484 -5.707 1 82.44 79 LYS A CA 1
ATOM 602 C C . LYS A 1 79 ? -16.453 25.609 -4.312 1 82.44 79 LYS A C 1
ATOM 604 O O . LYS A 1 79 ? -16.156 26.719 -3.852 1 82.44 79 LYS A O 1
ATOM 609 N N . GLU A 1 80 ? -16.25 24.5 -3.738 1 78.25 80 GLU A N 1
ATOM 610 C CA . GLU A 1 80 ? -15.656 24.469 -2.406 1 78.25 80 GLU A CA 1
ATOM 611 C C . GLU A 1 80 ? -14.219 24.969 -2.434 1 78.25 80 GLU A C 1
ATOM 613 O O . GLU A 1 80 ? -13.781 25.656 -1.508 1 78.25 80 GLU A O 1
ATOM 618 N N . LEU A 1 81 ? -13.586 24.625 -3.473 1 81.62 81 LEU A N 1
ATOM 619 C CA . LEU A 1 81 ? -12.188 25.031 -3.588 1 81.62 81 LEU A CA 1
ATOM 620 C C . LEU A 1 81 ? -12.086 26.547 -3.738 1 81.62 81 LEU A C 1
ATOM 622 O O . LEU A 1 81 ? -11.211 27.188 -3.133 1 81.62 81 LEU A O 1
ATOM 626 N N . VAL A 1 82 ? -12.945 27.094 -4.473 1 83.31 82 VAL A N 1
ATOM 627 C CA . VAL A 1 82 ? -12.938 28.531 -4.703 1 83.31 82 VAL A CA 1
ATOM 628 C C . VAL A 1 82 ? -13.312 29.266 -3.416 1 83.31 82 VAL A C 1
ATOM 630 O O . VAL A 1 82 ? -12.781 30.344 -3.131 1 83.31 82 VAL A O 1
ATOM 633 N N . GLN A 1 83 ? -14.141 28.609 -2.668 1 82.62 83 GLN A N 1
ATOM 634 C CA . GLN A 1 83 ? -14.609 29.219 -1.424 1 82.62 83 GLN A CA 1
ATOM 635 C C . GLN A 1 83 ? -13.523 29.172 -0.351 1 82.62 83 GLN A C 1
ATOM 637 O O . GLN A 1 83 ? -13.625 29.859 0.672 1 82.62 83 GLN A O 1
ATOM 642 N N . GLN A 1 84 ? -12.469 28.516 -0.692 1 87.62 84 GLN A N 1
ATOM 643 C CA . GLN A 1 84 ? -11.398 28.375 0.294 1 87.62 84 GLN A CA 1
ATOM 644 C C . GLN A 1 84 ? -10.422 29.531 0.213 1 87.62 84 GLN A C 1
ATOM 646 O O . GLN A 1 84 ? -9.352 29.5 0.821 1 87.62 84 GLN A O 1
ATOM 651 N N . TRP A 1 85 ? -10.812 30.625 -0.474 1 91.38 85 TRP A N 1
ATOM 652 C CA . TRP A 1 85 ? -9.914 31.766 -0.557 1 91.38 85 TRP A CA 1
ATOM 653 C C . TRP A 1 85 ? -9.695 32.406 0.818 1 91.38 85 TRP A C 1
ATOM 655 O O . TRP A 1 85 ? -8.609 32.906 1.11 1 91.38 85 TRP A O 1
ATOM 665 N N . LYS A 1 86 ? -10.664 32.375 1.686 1 93.94 86 LYS A N 1
ATOM 666 C CA . LYS A 1 86 ? -10.5 32.844 3.053 1 93.94 86 LYS A CA 1
ATOM 667 C C . LYS A 1 86 ? -9.445 32.031 3.801 1 93.94 86 LYS A C 1
ATOM 669 O O . LYS A 1 86 ? -8.656 32.594 4.566 1 93.94 86 LYS A O 1
ATOM 674 N N . THR A 1 87 ? -9.539 30.734 3.533 1 94.38 87 THR A N 1
ATOM 675 C CA . THR A 1 87 ? -8.578 29.828 4.148 1 94.38 87 THR A CA 1
ATOM 676 C C . THR A 1 87 ? -7.156 30.172 3.713 1 94.38 87 THR A C 1
ATOM 678 O O . THR A 1 87 ? -6.23 30.156 4.527 1 94.38 87 THR A O 1
ATOM 681 N N . VAL A 1 88 ? -7.016 30.516 2.502 1 93 88 VAL A N 1
ATOM 682 C CA . VAL A 1 88 ? -5.715 30.875 1.944 1 93 88 VAL A CA 1
ATOM 683 C C . VAL A 1 88 ? -5.203 32.156 2.607 1 93 88 VAL A C 1
ATOM 685 O O . VAL A 1 88 ? -4.047 32.219 3.025 1 93 88 VAL A O 1
ATOM 688 N N . VAL A 1 89 ? -6.035 33.062 2.729 1 95.31 89 VAL A N 1
ATOM 689 C CA . VAL A 1 89 ? -5.672 34.344 3.326 1 95.31 89 VAL A CA 1
ATOM 690 C C . VAL A 1 89 ? -5.309 34.156 4.793 1 95.31 89 VAL A C 1
ATOM 692 O O . VAL A 1 89 ? -4.328 34.719 5.281 1 95.31 89 VAL A O 1
ATOM 695 N N . ILE A 1 90 ? -6.055 33.375 5.484 1 96.5 90 ILE A N 1
ATOM 696 C CA . ILE A 1 90 ? -5.809 33.094 6.898 1 96.5 90 ILE A CA 1
ATOM 697 C C . ILE A 1 90 ? -4.477 32.375 7.055 1 96.5 90 ILE A C 1
ATOM 699 O O . ILE A 1 90 ? -3.715 32.656 7.984 1 96.5 90 ILE A O 1
ATOM 703 N N . SER A 1 91 ? -4.238 31.422 6.164 1 94.75 91 SER A N 1
ATOM 704 C CA . SER A 1 91 ? -2.969 30.703 6.199 1 94.75 91 SER A CA 1
ATOM 705 C C . SER A 1 91 ? -1.789 31.656 6 1 94.75 91 SER A C 1
ATOM 707 O O . SER A 1 91 ? -0.79 31.562 6.719 1 94.75 91 SER A O 1
ATOM 709 N N . PHE A 1 92 ? -1.905 32.594 5.062 1 95.38 92 PHE A N 1
ATOM 710 C CA . PHE A 1 92 ? -0.856 33.562 4.832 1 95.38 92 PHE A CA 1
ATOM 711 C C . PHE A 1 92 ? -0.691 34.5 6.039 1 95.38 92 PHE A C 1
ATOM 713 O O . PHE A 1 92 ? 0.429 34.844 6.402 1 95.38 92 PHE A O 1
ATOM 720 N N . ALA A 1 93 ? -1.783 34.812 6.594 1 96.31 93 ALA A N 1
ATOM 721 C CA . ALA A 1 93 ? -1.753 35.656 7.789 1 96.31 93 ALA A CA 1
ATOM 722 C C . ALA A 1 93 ? -1.037 34.938 8.938 1 96.31 93 ALA A C 1
ATOM 724 O O . ALA A 1 93 ? -0.25 35.562 9.656 1 96.31 93 ALA A O 1
ATOM 725 N N . GLY A 1 94 ? -1.392 33.719 9.125 1 95.94 94 GLY A N 1
ATOM 726 C CA . GLY A 1 94 ? -0.704 32.938 10.141 1 95.94 94 GLY A CA 1
ATOM 727 C C . GLY A 1 94 ? 0.798 32.875 9.938 1 95.94 94 GLY A C 1
ATOM 728 O O . GLY A 1 94 ? 1.566 33 10.898 1 95.94 94 GLY A O 1
ATOM 729 N N . ILE A 1 95 ? 1.193 32.656 8.727 1 95.38 95 ILE A N 1
ATOM 730 C CA . ILE A 1 95 ? 2.611 32.625 8.383 1 95.38 95 ILE A CA 1
ATOM 731 C C . ILE A 1 95 ? 3.258 33.969 8.656 1 95.38 95 ILE A C 1
ATOM 733 O O . ILE A 1 95 ? 4.379 34.031 9.172 1 95.38 95 ILE A O 1
ATOM 737 N N . ALA A 1 96 ? 2.58 35.031 8.305 1 96.06 96 ALA A N 1
ATOM 738 C CA . ALA A 1 96 ? 3.066 36.375 8.602 1 96.06 96 ALA A CA 1
ATOM 739 C C . ALA A 1 96 ? 3.248 36.562 10.102 1 96.06 96 ALA A C 1
ATOM 741 O O . ALA A 1 96 ? 4.199 37.219 10.539 1 96.06 96 ALA A O 1
ATOM 742 N N . GLY A 1 97 ? 2.291 36.062 10.836 1 96.94 97 GLY A N 1
ATOM 743 C CA . GLY A 1 97 ? 2.404 36.125 12.289 1 96.94 97 GLY A CA 1
ATOM 744 C C . GLY A 1 97 ? 3.619 35.406 12.828 1 96.94 97 GLY A C 1
ATOM 745 O O . GLY A 1 97 ? 4.309 35.906 13.719 1 96.94 97 GLY A O 1
ATOM 746 N N . ILE A 1 98 ? 3.846 34.188 12.328 1 96.75 98 ILE A N 1
ATOM 747 C CA . ILE A 1 98 ? 5.02 33.406 12.703 1 96.75 98 ILE A CA 1
ATOM 748 C C . ILE A 1 98 ? 6.289 34.188 12.367 1 96.75 98 ILE A C 1
ATOM 750 O O . ILE A 1 98 ? 7.184 34.312 13.203 1 96.75 98 ILE A O 1
ATOM 754 N N . THR A 1 99 ? 6.387 34.688 11.141 1 95.94 99 THR A N 1
ATOM 755 C CA . THR A 1 99 ? 7.57 35.375 10.633 1 95.94 99 THR A CA 1
ATOM 756 C C . THR A 1 99 ?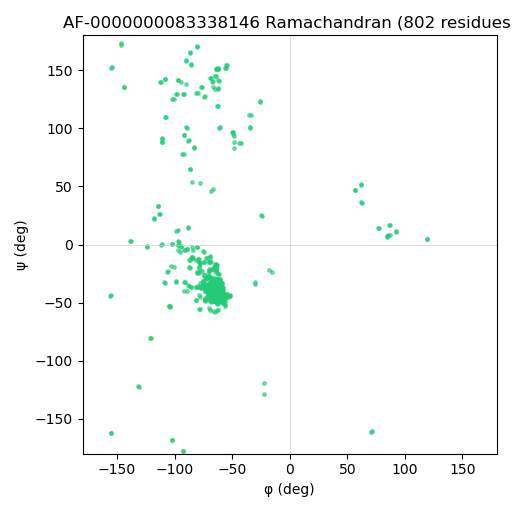 7.863 36.625 11.461 1 95.94 99 THR A C 1
ATOM 758 O O . THR A 1 99 ? 9 36.844 11.883 1 95.94 99 THR A O 1
ATOM 761 N N . ALA A 1 100 ? 6.883 37.406 11.703 1 96.88 100 ALA A N 1
ATOM 762 C CA . ALA A 1 100 ? 7.051 38.656 12.469 1 96.88 100 ALA A CA 1
ATOM 763 C C . ALA A 1 100 ? 7.438 38.344 13.914 1 96.88 100 ALA A C 1
ATOM 765 O O . ALA A 1 100 ? 8.336 39 14.469 1 96.88 100 ALA A O 1
ATOM 766 N N . GLY A 1 101 ? 6.742 37.438 14.539 1 97.31 101 GLY A N 1
ATOM 767 C CA . GLY A 1 101 ? 7.02 37.094 15.922 1 97.31 101 GLY A CA 1
ATOM 768 C C . GLY A 1 101 ? 8.406 36.5 16.125 1 97.31 101 GLY A C 1
ATOM 769 O O . GLY A 1 101 ? 9.148 36.969 17 1 97.31 101 GLY A O 1
ATOM 770 N N . VAL A 1 102 ? 8.75 35.531 15.328 1 97.19 102 VAL A N 1
ATOM 771 C CA . VAL A 1 102 ? 10.023 34.844 15.461 1 97.19 102 VAL A CA 1
ATOM 772 C C . VAL A 1 102 ? 11.164 35.812 15.148 1 97.19 102 VAL A C 1
ATOM 774 O O . VAL A 1 102 ? 12.203 35.781 15.812 1 97.19 102 VAL A O 1
ATOM 777 N N . PHE A 1 103 ? 10.969 36.656 14.141 1 96.5 103 PHE A N 1
ATOM 778 C CA . PHE A 1 103 ? 12 37.625 13.812 1 96.5 103 PHE A CA 1
ATOM 779 C C . PHE A 1 103 ? 12.211 38.594 14.961 1 96.5 103 PHE A C 1
ATOM 781 O O . PHE A 1 103 ? 13.352 38.875 15.336 1 96.5 103 PHE A O 1
ATOM 788 N N . ALA A 1 104 ? 11.203 39.062 15.516 1 96.81 104 ALA A N 1
ATOM 789 C CA . ALA A 1 104 ? 11.281 40.031 16.609 1 96.81 104 ALA A CA 1
ATOM 790 C C . ALA A 1 104 ? 11.938 39.438 17.828 1 96.81 104 ALA A C 1
ATOM 792 O O . ALA A 1 104 ? 12.859 40 18.422 1 96.81 104 ALA A O 1
ATOM 793 N N . VAL A 1 105 ? 11.484 38.281 18.203 1 97.06 105 VAL A N 1
ATOM 794 C CA . VAL A 1 105 ? 11.992 37.625 19.406 1 97.06 105 VAL A CA 1
ATOM 795 C C . VAL A 1 105 ? 13.445 37.219 19.188 1 97.06 105 VAL A C 1
ATOM 797 O O . VAL A 1 105 ? 14.273 37.312 20.109 1 97.06 105 VAL A O 1
ATOM 800 N N . SER A 1 106 ? 13.75 36.688 18 1 95.56 106 SER A N 1
ATOM 801 C CA . SER A 1 106 ? 15.117 36.25 17.703 1 95.56 106 SER A CA 1
ATOM 802 C C . SER A 1 106 ? 16.078 37.438 17.734 1 95.56 106 SER A C 1
ATOM 804 O O . SER A 1 106 ? 17.234 37.312 18.172 1 95.56 106 SER A O 1
ATOM 806 N N . MET A 1 107 ? 15.633 38.625 17.328 1 94.69 107 MET A N 1
ATOM 807 C CA . MET A 1 107 ? 16.484 39.812 17.328 1 94.69 107 MET A CA 1
ATOM 808 C C . MET A 1 107 ? 16.781 40.281 18.734 1 94.69 107 MET A C 1
ATOM 810 O O . MET A 1 107 ? 17.828 40.844 19 1 94.69 107 MET A O 1
ATOM 814 N N . VAL A 1 108 ? 15.938 40 19.578 1 96.19 108 VAL A N 1
ATOM 815 C CA . VAL A 1 108 ? 16.078 40.438 20.969 1 96.19 108 VAL A CA 1
ATOM 816 C C . VAL A 1 108 ? 16.859 39.406 21.766 1 96.19 108 VAL A C 1
ATOM 818 O O . VAL A 1 108 ? 17.75 39.75 22.547 1 96.19 108 VAL A O 1
ATOM 821 N N . LEU A 1 109 ? 16.609 38.156 21.531 1 95.62 109 LEU A N 1
ATOM 822 C CA . LEU A 1 109 ? 17.141 37.094 22.422 1 95.62 109 LEU A CA 1
ATOM 823 C C . LEU A 1 109 ? 18.281 36.344 21.766 1 95.62 109 LEU A C 1
ATOM 825 O O . LEU A 1 109 ? 19.109 35.75 22.438 1 95.62 109 LEU A O 1
ATOM 829 N N . PHE A 1 110 ? 18.297 36.375 20.484 1 94.94 110 PHE A N 1
ATOM 830 C CA . PHE A 1 110 ? 19.312 35.594 19.766 1 94.94 110 PHE A CA 1
ATOM 831 C C . PHE A 1 110 ? 19.984 36.438 18.703 1 94.94 110 PHE A C 1
ATOM 833 O O . PHE A 1 110 ? 20.562 37.5 19 1 94.94 110 PHE A O 1
ATOM 840 N N . ASP A 1 111 ? 19.922 36 17.406 1 93.69 111 ASP A N 1
ATOM 841 C CA . ASP A 1 111 ? 20.547 36.75 16.328 1 93.69 111 ASP A CA 1
ATOM 842 C C . ASP A 1 111 ? 19.75 36.625 15.031 1 93.69 111 ASP A C 1
ATOM 844 O O . ASP A 1 111 ? 18.781 35.875 14.969 1 93.69 111 ASP A O 1
ATOM 848 N N . ARG A 1 112 ? 20.125 37.344 14.125 1 94.62 112 ARG A N 1
ATOM 849 C CA . ARG A 1 112 ? 19.438 37.406 12.844 1 94.62 112 ARG A CA 1
ATOM 850 C C . ARG A 1 112 ? 19.516 36.062 12.109 1 94.62 112 ARG A C 1
ATOM 852 O O . ARG A 1 112 ? 18.531 35.625 11.508 1 94.62 112 ARG A O 1
ATOM 859 N N . ASN A 1 113 ? 20.656 35.406 12.156 1 96.06 113 ASN A N 1
ATOM 860 C CA . ASN A 1 113 ? 20.812 34.125 11.5 1 96.06 113 ASN A CA 1
ATOM 861 C C . ASN A 1 113 ? 19.875 33.062 12.094 1 96.06 113 ASN A C 1
ATOM 863 O O . ASN A 1 113 ? 19.344 32.219 11.375 1 96.06 113 ASN A O 1
ATOM 867 N N . THR A 1 114 ? 19.688 33.156 13.352 1 95.44 114 THR A N 1
ATOM 868 C CA . THR A 1 114 ? 18.797 32.219 14.016 1 95.44 114 THR A CA 1
ATOM 869 C C . THR A 1 114 ? 17.359 32.406 13.531 1 95.44 114 THR A C 1
ATOM 871 O O . THR A 1 114 ? 16.656 31.438 13.289 1 95.44 114 THR A O 1
ATOM 874 N N . ALA A 1 115 ? 17.016 33.625 13.406 1 95.12 115 ALA A N 1
ATOM 875 C CA . ALA A 1 115 ? 15.68 33.938 12.906 1 95.12 115 ALA A CA 1
ATOM 876 C C . ALA A 1 115 ? 15.5 33.406 11.484 1 95.12 115 ALA A C 1
ATOM 878 O O . ALA A 1 115 ? 14.5 32.75 11.18 1 95.12 115 ALA A O 1
ATOM 879 N N . LEU A 1 116 ? 16.438 33.688 10.688 1 94.75 116 LEU A N 1
ATOM 880 C CA . LEU A 1 116 ? 16.359 33.312 9.273 1 94.75 116 LEU A CA 1
ATOM 881 C C . LEU A 1 116 ? 16.312 31.812 9.094 1 94.75 116 LEU A C 1
ATOM 883 O O . LEU A 1 116 ? 15.586 31.312 8.234 1 94.75 116 LEU A O 1
ATOM 887 N N . VAL A 1 117 ? 17.016 31.078 9.922 1 94.12 117 VAL A N 1
ATOM 888 C CA . VAL A 1 117 ? 17.125 29.625 9.773 1 94.12 117 VAL A CA 1
ATOM 889 C C . VAL A 1 117 ? 15.875 28.953 10.344 1 94.12 117 VAL A C 1
ATOM 891 O O . VAL A 1 117 ? 15.477 27.875 9.883 1 94.12 117 VAL A O 1
ATOM 894 N N . THR A 1 118 ? 15.195 29.625 11.258 1 95.25 118 THR A N 1
ATOM 895 C CA . THR A 1 118 ? 14.109 29.016 12.016 1 95.25 118 THR A CA 1
ATOM 896 C C . THR A 1 118 ? 12.789 29.156 11.273 1 95.25 118 THR A C 1
ATOM 898 O O . THR A 1 118 ? 11.953 28.25 11.281 1 95.25 118 THR A O 1
ATOM 901 N N . ILE A 1 119 ? 12.531 30.188 10.586 1 95.31 119 ILE A N 1
ATOM 902 C CA . ILE A 1 119 ? 11.227 30.594 10.078 1 95.31 119 ILE A CA 1
ATOM 903 C C . ILE A 1 119 ? 10.766 29.609 9 1 95.31 119 ILE A C 1
ATOM 905 O O . ILE A 1 119 ? 9.672 29.047 9.094 1 95.31 119 ILE A O 1
ATOM 909 N N . PRO A 1 120 ? 11.586 29.281 8.016 1 93.06 120 PRO A N 1
ATOM 910 C CA . PRO A 1 120 ? 11.094 28.406 6.953 1 93.06 120 PRO A CA 1
ATOM 911 C C . PRO A 1 120 ? 10.75 27 7.457 1 93.06 120 PRO A C 1
ATOM 913 O O . PRO A 1 120 ? 9.664 26.484 7.168 1 93.06 120 PRO A O 1
ATOM 916 N N . PRO A 1 121 ? 11.594 26.375 8.266 1 92.06 121 PRO A N 1
ATOM 917 C CA . PRO A 1 121 ? 11.234 25.047 8.781 1 92.06 121 PRO A CA 1
ATOM 918 C C . PRO A 1 121 ? 9.969 25.078 9.633 1 92.06 121 PRO A C 1
ATOM 920 O O . PRO A 1 121 ? 9.227 24.094 9.664 1 92.06 121 PRO A O 1
ATOM 923 N N . LEU A 1 122 ? 9.695 26.141 10.305 1 93.44 122 LEU A N 1
ATOM 924 C CA . LEU A 1 122 ? 8.523 26.266 11.156 1 93.44 122 LEU A CA 1
ATOM 925 C C . LEU A 1 122 ? 7.246 26.297 10.328 1 93.44 122 LEU A C 1
ATOM 927 O O . LEU A 1 122 ? 6.184 25.875 10.797 1 93.44 122 LEU A O 1
ATOM 931 N N . VAL A 1 123 ? 7.305 26.875 9.156 1 88.56 123 VAL A N 1
ATOM 932 C CA . VAL A 1 123 ? 6.117 27 8.32 1 88.56 123 VAL A CA 1
ATOM 933 C C . VAL A 1 123 ? 6.086 25.875 7.289 1 88.56 123 VAL A C 1
ATOM 935 O O . VAL A 1 123 ? 5.305 25.922 6.336 1 88.56 123 VAL A O 1
ATOM 938 N N . GLY A 1 124 ? 6.969 24.938 7.559 1 76.69 124 GLY A N 1
ATOM 939 C CA . GLY A 1 124 ? 6.992 24.062 6.398 1 76.69 124 GLY A CA 1
ATOM 940 C C . GLY A 1 124 ? 7.469 22.656 6.719 1 76.69 124 GLY A C 1
ATOM 941 O O . GLY A 1 124 ? 7.469 22.25 7.883 1 76.69 124 GLY A O 1
ATOM 942 N N . GLY A 1 125 ? 7.883 21.969 5.441 1 74.69 125 GLY A N 1
ATOM 943 C CA . GLY A 1 125 ? 8.195 20.562 5.422 1 74.69 125 GLY A CA 1
ATOM 944 C C . GLY A 1 125 ? 9.688 20.266 5.383 1 74.69 125 GLY A C 1
ATOM 945 O O . GLY A 1 125 ? 10.492 21.156 5.68 1 74.69 125 GLY A O 1
ATOM 946 N N . ILE A 1 126 ? 10.047 19.203 5.168 1 77.75 126 ILE A N 1
ATOM 947 C CA . ILE A 1 126 ? 11.391 18.625 5.176 1 77.75 126 ILE A CA 1
ATOM 948 C C . ILE A 1 126 ? 12.266 19.359 4.156 1 77.75 126 ILE A C 1
ATOM 950 O O . ILE A 1 126 ? 13.438 19.625 4.414 1 77.75 126 ILE A O 1
ATOM 954 N N . VAL A 1 127 ? 11.703 19.812 3.104 1 78.94 127 VAL A N 1
ATOM 955 C CA . VAL A 1 127 ? 12.477 20.438 2.037 1 78.94 127 VAL A CA 1
ATOM 956 C C . VAL A 1 127 ? 13.008 21.781 2.506 1 78.94 127 VAL A C 1
ATOM 958 O O . VAL A 1 127 ? 14.188 22.094 2.312 1 78.94 127 VAL A O 1
ATOM 961 N N . SER A 1 128 ? 12.188 22.547 3.066 1 87.88 128 SER A N 1
ATOM 962 C CA . SER A 1 128 ? 12.602 23.859 3.562 1 87.88 128 SER A CA 1
ATOM 963 C C . SER A 1 128 ? 13.648 23.719 4.664 1 87.88 128 SER A C 1
ATOM 965 O O . SER A 1 128 ? 14.594 24.516 4.73 1 87.88 128 SER A O 1
ATOM 967 N N . SER A 1 129 ? 13.508 22.719 5.441 1 89.94 129 SER A N 1
ATOM 968 C CA . SER A 1 129 ? 14.461 22.5 6.523 1 89.94 129 SER A CA 1
ATOM 969 C C . SER A 1 129 ? 15.828 22.094 5.98 1 89.94 129 SER A C 1
ATOM 971 O O . SER A 1 129 ? 16.859 22.484 6.52 1 89.94 129 SER A O 1
ATOM 973 N N . LEU A 1 130 ? 15.82 21.406 4.977 1 86.5 130 LEU A N 1
ATOM 974 C CA . LEU A 1 130 ? 17.078 20.969 4.371 1 86.5 130 LEU A CA 1
ATOM 975 C C . LEU A 1 130 ? 17.781 22.141 3.701 1 86.5 130 LEU A C 1
ATOM 977 O O . LEU A 1 130 ? 19.016 22.281 3.797 1 86.5 130 LEU A O 1
ATOM 981 N N . ILE A 1 131 ? 17.031 22.953 3.043 1 87.38 131 ILE A N 1
ATOM 982 C CA . ILE A 1 131 ? 17.594 24.141 2.395 1 87.38 131 ILE A CA 1
ATOM 983 C C . ILE A 1 131 ? 18.25 25.031 3.441 1 87.38 131 ILE A C 1
ATOM 985 O O . ILE A 1 131 ? 19.391 25.453 3.268 1 87.38 131 ILE A O 1
ATOM 989 N N . MET A 1 132 ? 17.594 25.219 4.469 1 92.88 132 MET A N 1
ATOM 990 C CA . MET A 1 132 ? 18.125 26.094 5.516 1 92.88 132 MET A CA 1
ATOM 991 C C . MET A 1 132 ? 19.312 25.438 6.219 1 92.88 132 MET A C 1
ATOM 993 O O . MET A 1 132 ? 20.266 26.125 6.582 1 92.88 132 MET A O 1
ATOM 997 N N . SER A 1 133 ? 19.203 24.156 6.418 1 92.44 133 SER A N 1
ATOM 998 C CA . SER A 1 133 ? 20.297 23.422 7.047 1 92.44 133 SER A CA 1
ATOM 999 C C . SER A 1 133 ? 21.578 23.5 6.207 1 92.44 133 SER A C 1
ATOM 1001 O O . SER A 1 133 ? 22.656 23.781 6.727 1 92.44 133 SER A O 1
ATOM 1003 N N . GLN A 1 134 ? 21.453 23.297 5.008 1 89.44 134 GLN A N 1
ATOM 1004 C CA . GLN A 1 134 ? 22.594 23.359 4.102 1 89.44 134 GLN A CA 1
ATOM 1005 C C . GLN A 1 134 ? 23.141 24.781 3.998 1 89.44 134 GLN A C 1
ATOM 1007 O O . GLN A 1 134 ? 24.359 25 3.973 1 89.44 134 GLN A O 1
ATOM 1012 N N . GLY A 1 135 ? 22.266 25.672 3.791 1 90.06 135 GLY A N 1
ATOM 1013 C CA . GLY A 1 135 ? 22.672 27.062 3.764 1 90.06 135 GLY A CA 1
ATOM 1014 C C . GLY A 1 135 ? 23.453 27.484 4.992 1 90.06 135 GLY A C 1
ATOM 1015 O O . GLY A 1 135 ? 24.469 28.172 4.883 1 90.06 135 GLY A O 1
ATOM 1016 N N . ALA A 1 136 ? 22.984 27.078 6.121 1 93.06 136 ALA A N 1
ATOM 1017 C CA . ALA A 1 136 ? 23.672 27.391 7.375 1 93.06 136 ALA A CA 1
ATOM 1018 C C . ALA A 1 136 ? 25.016 26.688 7.449 1 93.06 136 ALA A C 1
ATOM 1020 O O . ALA A 1 136 ? 26 27.266 7.926 1 93.06 136 ALA A O 1
ATOM 1021 N N . SER A 1 137 ? 25.031 25.5 7.035 1 91.5 137 SER A N 1
ATOM 1022 C CA . SER A 1 137 ? 26.297 24.766 7.004 1 91.5 137 SER A CA 1
ATOM 1023 C C . SER A 1 137 ? 27.312 25.453 6.098 1 91.5 137 SER A C 1
ATOM 1025 O O . SER A 1 137 ? 28.484 25.578 6.457 1 91.5 137 SER A O 1
ATOM 1027 N N . ASN A 1 138 ? 26.859 25.812 4.973 1 90.62 138 ASN A N 1
ATOM 1028 C CA . ASN A 1 138 ? 27.734 26.5 4.02 1 90.62 138 ASN A CA 1
ATOM 1029 C C . ASN A 1 138 ? 28.25 27.812 4.59 1 90.62 138 ASN A C 1
ATOM 1031 O O . ASN A 1 138 ? 29.359 28.25 4.246 1 90.62 138 ASN A O 1
ATOM 1035 N N . ALA A 1 139 ? 27.516 28.391 5.371 1 91.75 139 ALA A N 1
ATOM 1036 C CA . ALA A 1 139 ? 27.906 29.656 5.988 1 91.75 139 ALA A CA 1
ATOM 1037 C C . ALA A 1 139 ? 28.75 29.422 7.23 1 91.75 139 ALA A C 1
ATOM 1039 O O . ALA A 1 139 ? 29.125 30.375 7.922 1 91.75 139 ALA A O 1
ATOM 1040 N N . GLY A 1 140 ? 28.922 28.141 7.523 1 90.06 140 GLY A N 1
ATOM 1041 C CA . GLY A 1 140 ? 29.75 27.797 8.672 1 90.06 140 GLY A CA 1
ATOM 1042 C C . GLY A 1 140 ? 28.984 27.797 9.977 1 90.06 140 GLY A C 1
ATOM 1043 O O . GLY A 1 140 ? 29.578 27.781 11.055 1 90.06 140 GLY A O 1
ATOM 1044 N N . LEU A 1 141 ? 27.703 27.922 9.914 1 92.94 141 LEU A N 1
ATOM 1045 C CA . LEU A 1 141 ? 26.859 27.922 11.102 1 92.94 141 LEU A CA 1
ATOM 1046 C C . LEU A 1 141 ? 26.375 26.516 11.43 1 92.94 141 LEU A C 1
ATOM 1048 O O . LEU A 1 141 ? 25.172 26.234 11.305 1 92.94 141 LEU A O 1
ATOM 1052 N N . VAL A 1 142 ? 27.188 25.75 11.992 1 89.62 142 VAL A N 1
ATOM 1053 C CA . VAL A 1 142 ? 26.953 24.312 12.172 1 89.62 142 VAL A CA 1
ATOM 1054 C C . VAL A 1 142 ? 25.781 24.094 13.125 1 89.62 142 VAL A C 1
ATOM 1056 O O . VAL A 1 142 ? 24.906 23.281 12.859 1 89.62 142 VAL A O 1
ATOM 1059 N N . ASP A 1 143 ? 25.688 24.781 14.156 1 90.19 143 ASP A N 1
ATOM 1060 C CA . ASP A 1 143 ? 24.609 24.625 15.125 1 90.19 143 ASP A CA 1
ATOM 1061 C C . ASP A 1 143 ? 23.266 25 14.508 1 90.19 143 ASP A C 1
ATOM 1063 O O . ASP A 1 143 ? 22.25 24.328 14.758 1 90.19 143 ASP A O 1
ATOM 1067 N N . LEU A 1 144 ? 23.312 25.969 13.742 1 93.25 144 LEU A N 1
ATOM 1068 C CA . LEU A 1 144 ? 22.078 26.422 13.117 1 93.25 144 LEU A CA 1
ATOM 1069 C C . LEU A 1 144 ? 21.641 25.453 12.023 1 93.25 144 LEU A C 1
ATOM 1071 O O . LEU A 1 144 ? 20.438 25.312 11.758 1 93.25 144 LEU A O 1
ATOM 1075 N N . SER A 1 145 ? 22.672 24.828 11.477 1 92 145 SER A N 1
ATOM 1076 C CA . SER A 1 145 ? 22.328 23.797 10.492 1 92 145 SER A CA 1
ATOM 1077 C C . SER A 1 145 ? 21.547 22.672 11.133 1 92 145 SER A C 1
ATOM 1079 O O . SER A 1 145 ? 20.547 22.203 10.57 1 92 145 SER A O 1
ATOM 1081 N N . VAL A 1 146 ? 21.922 22.312 12.266 1 90.56 146 VAL A N 1
ATOM 1082 C CA . VAL A 1 146 ? 21.234 21.266 13.008 1 90.56 146 VAL A CA 1
ATOM 1083 C C . VAL A 1 146 ? 19.891 21.812 13.531 1 90.56 146 VAL A C 1
ATOM 1085 O O . VAL A 1 146 ? 18.891 21.094 13.547 1 90.56 146 VAL A O 1
ATOM 1088 N N . PHE A 1 147 ? 19.875 22.984 13.875 1 94 147 PHE A N 1
ATOM 1089 C CA . PHE A 1 147 ? 18.703 23.625 14.461 1 94 147 PHE A CA 1
ATOM 1090 C C . PHE A 1 147 ? 17.547 23.672 13.461 1 94 147 PHE A C 1
ATOM 1092 O O . PHE A 1 147 ? 16.391 23.469 13.836 1 94 147 PHE A O 1
ATOM 1099 N N . ALA A 1 148 ? 17.859 23.875 12.281 1 92.69 148 ALA A N 1
ATOM 1100 C CA . ALA A 1 148 ? 16.844 23.906 11.227 1 92.69 148 ALA A CA 1
ATOM 1101 C C . ALA A 1 148 ? 16.094 22.578 11.164 1 92.69 148 ALA A C 1
ATOM 1103 O O . ALA A 1 148 ? 14.867 22.562 11.07 1 92.69 148 ALA A O 1
ATOM 1104 N N . ILE A 1 149 ? 16.781 21.578 11.25 1 89.31 149 ILE A N 1
ATOM 1105 C CA . ILE A 1 149 ? 16.203 20.25 11.18 1 89.31 149 ILE A CA 1
ATOM 1106 C C . ILE A 1 149 ? 15.406 19.969 12.445 1 89.31 149 ILE A C 1
ATOM 1108 O O . ILE A 1 149 ? 14.305 19.406 12.391 1 89.31 149 ILE A O 1
ATOM 1112 N N . LEU A 1 150 ? 15.938 20.359 13.531 1 92.31 150 LEU A N 1
ATOM 1113 C CA . LEU A 1 150 ? 15.297 20.109 14.812 1 92.31 150 LEU A CA 1
ATOM 1114 C C . LEU A 1 150 ? 13.961 20.844 14.914 1 92.31 150 LEU A C 1
ATOM 1116 O O . LEU A 1 150 ? 13.008 20.312 15.484 1 92.31 150 LEU A O 1
ATOM 1120 N N . ILE A 1 151 ? 13.922 22 14.453 1 93.88 151 ILE A N 1
ATOM 1121 C CA . ILE A 1 151 ? 12.688 22.781 14.461 1 93.88 151 ILE A CA 1
ATOM 1122 C C . ILE A 1 151 ? 11.609 22.062 13.664 1 93.88 151 ILE A C 1
ATOM 1124 O O . ILE A 1 151 ? 10.469 21.922 14.125 1 93.88 151 ILE A O 1
ATOM 1128 N N . TYR A 1 152 ? 11.984 21.641 12.539 1 89.5 152 TYR A N 1
ATOM 1129 C CA . TYR A 1 152 ? 11.055 20.906 11.68 1 89.5 152 TYR A CA 1
ATOM 1130 C C . TYR A 1 152 ? 10.531 19.656 12.375 1 89.5 152 TYR A C 1
ATOM 1132 O O . TYR A 1 152 ? 9.328 19.375 12.328 1 89.5 152 TYR A O 1
ATOM 1140 N N . VAL A 1 153 ? 11.383 18.984 13.086 1 87.56 153 VAL A N 1
ATOM 1141 C CA . VAL A 1 153 ? 11.039 17.703 13.711 1 87.56 153 VAL A CA 1
ATOM 1142 C C . VAL A 1 153 ? 10.156 17.953 14.93 1 87.56 153 VAL A C 1
ATOM 1144 O O . VAL A 1 153 ? 9.234 17.188 15.203 1 87.56 153 VAL A O 1
ATOM 1147 N N . MET A 1 154 ? 10.312 19.062 15.617 1 91.69 154 MET A N 1
ATOM 1148 C CA . MET A 1 154 ? 9.703 19.234 16.922 1 91.69 154 MET A CA 1
ATOM 1149 C C . MET A 1 154 ? 8.461 20.125 16.828 1 91.69 154 MET A C 1
ATOM 1151 O O . MET A 1 154 ? 7.629 20.125 17.734 1 91.69 154 MET A O 1
ATOM 1155 N N . GLN A 1 155 ? 8.336 20.844 15.805 1 93.31 155 GLN A N 1
ATOM 1156 C CA . GLN A 1 155 ? 7.242 21.797 15.68 1 93.31 155 GLN A CA 1
ATOM 1157 C C . GLN A 1 155 ? 5.891 21.094 15.781 1 93.31 155 GLN A C 1
ATOM 1159 O O . GLN A 1 155 ? 4.934 21.641 16.328 1 93.31 155 GLN A O 1
ATOM 1164 N N . GLY A 1 156 ? 5.793 19.875 15.305 1 92.38 156 GLY A N 1
ATOM 1165 C CA . GLY A 1 156 ? 4.543 19.125 15.297 1 92.38 156 GLY A CA 1
ATOM 1166 C C . GLY A 1 156 ? 4.012 18.844 16.688 1 92.38 156 GLY A C 1
ATOM 1167 O O . GLY A 1 156 ? 2.799 18.75 16.891 1 92.38 156 GLY A O 1
ATOM 1168 N N . PHE A 1 157 ? 4.832 18.812 17.672 1 92.19 157 PHE A N 1
ATOM 1169 C CA . PHE A 1 157 ? 4.453 18.484 19.047 1 92.19 157 PHE A CA 1
ATOM 1170 C C . PHE A 1 157 ? 3.621 19.609 19.656 1 92.19 157 PHE A C 1
ATOM 1172 O O . PHE A 1 157 ? 2.805 19.359 20.547 1 92.19 157 PHE A O 1
ATOM 1179 N N . ALA A 1 158 ? 3.867 20.781 19.172 1 93.19 158 ALA A N 1
ATOM 1180 C CA . ALA A 1 158 ? 3.037 21.906 19.594 1 93.19 158 ALA A CA 1
ATOM 1181 C C . ALA A 1 158 ? 1.777 22.016 18.75 1 93.19 158 ALA A C 1
ATOM 1183 O O . ALA A 1 158 ? 0.692 22.297 19.266 1 93.19 158 ALA A O 1
ATOM 1184 N N . GLY A 1 159 ? 1.897 21.734 17.547 1 95.06 159 GLY A N 1
ATOM 1185 C CA . GLY A 1 159 ? 0.807 21.922 16.594 1 95.06 159 GLY A CA 1
ATOM 1186 C C . GLY A 1 159 ? -0.304 20.906 16.766 1 95.06 159 GLY A C 1
ATOM 1187 O O . GLY A 1 159 ? -1.485 21.25 16.688 1 95.06 159 GLY A O 1
ATOM 1188 N N . TYR A 1 160 ? 0.015 19.672 17.031 1 95.69 160 TYR A N 1
ATOM 1189 C CA . TYR A 1 160 ? -0.957 18.578 17.047 1 95.69 160 TYR A CA 1
ATOM 1190 C C . TYR A 1 160 ? -2.002 18.797 18.141 1 95.69 160 TYR A C 1
ATOM 1192 O O . TYR A 1 160 ? -3.199 18.875 17.844 1 95.69 160 TYR A O 1
ATOM 1200 N N . PRO A 1 161 ? -1.581 18.953 19.406 1 95.62 161 PRO A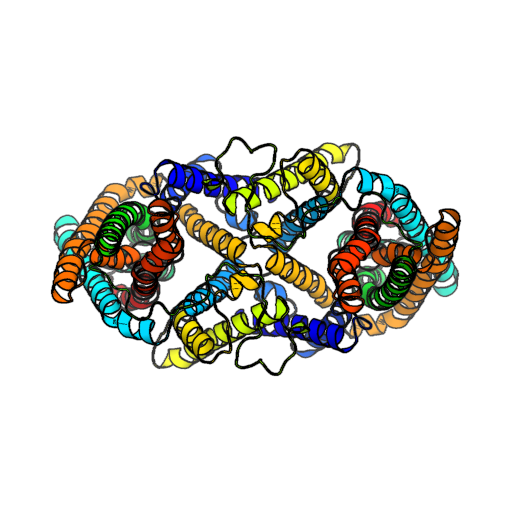 N 1
ATOM 1201 C CA . PRO A 1 161 ? -2.578 19.094 20.469 1 95.62 161 PRO A CA 1
ATOM 1202 C C . PRO A 1 161 ? -3.383 20.375 20.359 1 95.62 161 PRO A C 1
ATOM 1204 O O . PRO A 1 161 ? -4.582 20.391 20.625 1 95.62 161 PRO A O 1
ATOM 1207 N N . LEU A 1 162 ? -2.779 21.469 19.953 1 96.88 162 LEU A N 1
ATOM 1208 C CA . LEU A 1 162 ? -3.484 22.734 19.812 1 96.88 162 LEU A CA 1
ATOM 1209 C C . LEU A 1 162 ? -4.551 22.641 18.719 1 96.88 162 LEU A C 1
ATOM 1211 O O . LEU A 1 162 ? -5.641 23.203 18.875 1 96.88 162 LEU A O 1
ATOM 1215 N N . THR A 1 163 ? -4.184 21.984 17.656 1 97.31 163 THR A N 1
ATOM 1216 C CA . THR A 1 163 ? -5.141 21.797 16.578 1 97.31 163 THR A CA 1
ATOM 1217 C C . THR A 1 163 ? -6.332 20.969 17.031 1 97.31 163 THR A C 1
ATOM 1219 O O . THR A 1 163 ? -7.48 21.281 16.719 1 97.31 163 THR A O 1
ATOM 1222 N N . ALA A 1 164 ? -6.027 19.938 17.75 1 96.25 164 ALA A N 1
ATOM 1223 C CA . ALA A 1 164 ? -7.098 19.078 18.25 1 96.25 164 ALA A CA 1
ATOM 1224 C C . ALA A 1 164 ? -8.062 19.875 19.141 1 96.25 164 ALA A C 1
ATOM 1226 O O . ALA A 1 164 ? -9.281 19.75 19.016 1 96.25 164 ALA A O 1
ATOM 1227 N N . ILE A 1 165 ? -7.539 20.734 20 1 96.25 165 ILE A N 1
ATOM 1228 C CA . ILE A 1 165 ? -8.344 21.547 20.891 1 96.25 165 ILE A CA 1
ATOM 1229 C C . ILE A 1 165 ? -9.211 22.5 20.078 1 96.25 165 ILE A C 1
ATOM 1231 O O . ILE A 1 165 ? -10.406 22.641 20.359 1 96.25 165 ILE A O 1
ATOM 1235 N N . MET A 1 166 ? -8.664 23.125 19.109 1 97.31 166 MET A N 1
ATOM 1236 C CA . MET A 1 166 ? -9.383 24.094 18.297 1 97.31 166 MET A CA 1
ATOM 1237 C C . MET A 1 166 ? -10.477 23.422 17.484 1 97.31 166 MET A C 1
ATOM 1239 O O . MET A 1 166 ? -11.578 23.969 17.344 1 97.31 166 MET A O 1
ATOM 1243 N N . LEU A 1 167 ? -10.148 22.25 16.938 1 96.94 167 LEU A N 1
ATOM 1244 C CA . LEU A 1 167 ? -11.117 21.562 16.109 1 96.94 167 LEU A CA 1
ATOM 1245 C C . LEU A 1 167 ? -12.273 21.016 16.938 1 96.94 167 LEU A C 1
ATOM 1247 O O . LEU A 1 167 ? -13.414 20.984 16.484 1 96.94 167 LEU A O 1
ATOM 1251 N N . GLN A 1 168 ? -11.969 20.625 18.109 1 96.06 168 GLN A N 1
ATOM 1252 C CA . GLN A 1 168 ? -13.031 20.188 19.016 1 96.06 168 GLN A CA 1
ATOM 1253 C C . GLN A 1 168 ? -13.961 21.344 19.359 1 96.06 168 GLN A C 1
ATOM 1255 O O . GLN A 1 168 ? -15.18 21.188 19.359 1 96.06 168 GLN A O 1
ATOM 1260 N N . ARG A 1 169 ? -13.383 22.438 19.609 1 96.06 169 ARG A N 1
ATOM 1261 C CA . ARG A 1 169 ? -14.172 23.625 19.938 1 96.06 169 ARG A CA 1
ATOM 1262 C C . ARG A 1 169 ? -15.023 24.062 18.75 1 96.06 169 ARG A C 1
ATOM 1264 O O . ARG A 1 169 ? -16.219 24.344 18.906 1 96.06 169 ARG A O 1
ATOM 1271 N N . GLU A 1 170 ? -14.422 24.078 17.656 1 96.5 170 GLU A N 1
ATOM 1272 C CA . GLU A 1 170 ? -15.141 24.469 16.453 1 96.5 170 GLU A CA 1
ATOM 1273 C C . GLU A 1 170 ? -16.25 23.484 16.125 1 96.5 170 GLU A C 1
ATOM 1275 O O . GLU A 1 170 ? -17.375 23.891 15.805 1 96.5 170 GLU A O 1
ATOM 1280 N N . GLY A 1 171 ? -15.914 22.203 16.172 1 95.62 171 GLY A N 1
ATOM 1281 C CA . GLY A 1 171 ? -16.891 21.172 15.867 1 95.62 171 GLY A CA 1
ATOM 1282 C C . GLY A 1 171 ? -18.094 21.219 16.797 1 95.62 171 GLY A C 1
ATOM 1283 O O . GLY A 1 171 ? -19.234 21.047 16.359 1 95.62 171 GLY A O 1
ATOM 1284 N N . LYS A 1 172 ? -17.844 21.422 18.047 1 95.5 172 LYS A N 1
ATOM 1285 C CA . LYS A 1 172 ? -18.922 21.516 19.031 1 95.5 172 LYS A CA 1
ATOM 1286 C C . LYS A 1 172 ? -19.812 22.719 18.734 1 95.5 172 LYS A C 1
ATOM 1288 O O . LYS A 1 172 ? -21.047 22.625 18.859 1 95.5 172 LYS A O 1
ATOM 1293 N N . ALA A 1 173 ? -19.203 23.75 18.375 1 95.06 173 ALA A N 1
ATOM 1294 C CA . ALA A 1 173 ? -19.953 24.969 18.078 1 95.06 173 ALA A CA 1
ATOM 1295 C C . ALA A 1 173 ? -20.828 24.781 16.844 1 95.06 173 ALA A C 1
ATOM 1297 O O . ALA A 1 173 ? -21.984 25.219 16.828 1 95.06 173 ALA A O 1
ATOM 1298 N N . VAL A 1 174 ? -20.312 24.219 15.867 1 94.06 174 VAL A N 1
ATOM 1299 C CA . VAL A 1 174 ? -21.031 24.016 14.617 1 94.06 174 VAL A CA 1
ATOM 1300 C C . VAL A 1 174 ? -22.188 23.047 14.852 1 94.06 174 VAL A C 1
ATOM 1302 O O . VAL A 1 174 ? -23.297 23.266 14.352 1 94.06 174 VAL A O 1
ATOM 1305 N N . LEU A 1 175 ? -21.922 21.984 15.562 1 94.25 175 LEU A N 1
ATOM 1306 C CA . LEU A 1 175 ? -22.938 21 15.859 1 94.25 175 LEU A CA 1
ATOM 1307 C C . LEU A 1 175 ? -24.062 21.609 16.688 1 94.25 175 LEU A C 1
ATOM 1309 O O . LEU A 1 175 ? -25.234 21.297 16.484 1 94.25 175 LEU A O 1
ATOM 1313 N N . ALA A 1 176 ? -23.688 22.438 17.625 1 93.62 176 ALA A N 1
ATOM 1314 C CA . ALA A 1 176 ? -24.688 23.109 18.469 1 93.62 176 ALA A CA 1
ATOM 1315 C C . ALA A 1 176 ? -25.578 24.016 17.625 1 93.62 176 ALA A C 1
ATOM 1317 O O . ALA A 1 176 ? -26.797 24.047 17.828 1 93.62 176 ALA A O 1
ATOM 1318 N N . ARG A 1 177 ? -25.062 24.672 16.719 1 92.19 177 ARG A N 1
ATOM 1319 C CA . ARG A 1 177 ? -25.828 25.547 15.828 1 92.19 177 ARG A CA 1
ATOM 1320 C C . ARG A 1 177 ? -26.734 24.734 14.906 1 92.19 177 ARG A C 1
ATOM 1322 O O . ARG A 1 177 ? -27.859 25.141 14.625 1 92.19 177 ARG A O 1
ATOM 1329 N N . TYR A 1 178 ? -26.203 23.609 14.461 1 91.12 178 TYR A N 1
ATOM 1330 C CA . TYR A 1 178 ? -26.969 22.734 13.594 1 91.12 178 TYR A CA 1
ATOM 1331 C C . TYR A 1 178 ? -28.156 22.141 14.336 1 91.12 178 TYR A C 1
ATOM 1333 O O . TYR A 1 178 ? -29.281 22.125 13.82 1 91.12 178 TYR A O 1
ATOM 1341 N N . ARG A 1 179 ? -27.875 21.719 15.508 1 91.56 179 ARG A N 1
ATOM 1342 C CA . ARG A 1 179 ? -28.906 21.078 16.312 1 91.56 179 ARG A CA 1
ATOM 1343 C C . ARG A 1 179 ? -29.969 22.094 16.75 1 91.56 179 ARG A C 1
ATOM 1345 O O . ARG A 1 179 ? -31.125 21.734 16.953 1 91.56 179 ARG A O 1
ATOM 1352 N N . ARG A 1 180 ? -29.625 23.344 16.766 1 91.12 180 ARG A N 1
ATOM 1353 C CA . ARG A 1 180 ? -30.562 24.422 17.125 1 91.12 180 ARG A CA 1
ATOM 1354 C C . ARG A 1 180 ? -31.297 24.922 15.883 1 91.12 180 ARG A C 1
ATOM 1356 O O . ARG A 1 180 ? -32.188 25.75 16 1 91.12 180 ARG A O 1
ATOM 1363 N N . GLY A 1 181 ? -30.984 24.422 14.695 1 85.69 181 GLY A N 1
ATOM 1364 C CA . GLY A 1 181 ? -31.656 24.797 13.461 1 85.69 181 GLY A CA 1
ATOM 1365 C C . GLY A 1 181 ? -31.094 26.062 12.836 1 85.69 181 GLY A C 1
ATOM 1366 O O . GLY A 1 181 ? -31.688 26.609 11.898 1 85.69 181 GLY A O 1
ATOM 1367 N N . GLU A 1 182 ? -30.125 26.609 13.242 1 82.06 182 GLU A N 1
ATOM 1368 C CA . GLU A 1 182 ? -29.547 27.875 12.781 1 82.06 182 GLU A CA 1
ATOM 1369 C C . GLU A 1 182 ? -28.578 27.641 11.625 1 82.06 182 GLU A C 1
ATOM 1371 O O . GLU A 1 182 ? -28.188 28.594 10.938 1 82.06 182 GLU A O 1
ATOM 1376 N N . TYR A 1 183 ? -28.156 26.484 11.508 1 66.94 183 TYR A N 1
ATOM 1377 C CA . TYR A 1 183 ? -27.172 26.156 10.484 1 66.94 183 TYR A CA 1
ATOM 1378 C C . TYR A 1 183 ? -27.781 25.281 9.398 1 66.94 183 TYR A C 1
ATOM 1380 O O . TYR A 1 183 ? -28.297 24.188 9.688 1 66.94 183 TYR A O 1
ATOM 1388 N N . GLN A 1 184 ? -28.312 25.891 8.352 1 63.41 184 GLN A N 1
ATOM 1389 C CA . GLN A 1 184 ? -28.734 25.078 7.223 1 63.41 184 GLN A CA 1
ATOM 1390 C C . GLN A 1 184 ? -27.609 24.875 6.227 1 63.41 184 GLN A C 1
ATOM 1392 O O . GLN A 1 184 ? -27.078 25.828 5.656 1 63.41 184 GLN A O 1
ATOM 1397 N N . PRO A 1 185 ? -27.016 23.703 6.344 1 60.09 185 PRO A N 1
ATOM 1398 C CA . PRO A 1 185 ? -25.953 23.484 5.359 1 60.09 185 PRO A CA 1
ATOM 1399 C C . PRO A 1 185 ? -26.391 23.797 3.932 1 60.09 185 PRO A C 1
ATOM 1401 O O . PRO A 1 185 ? -27.5 23.453 3.541 1 60.09 185 PRO A O 1
ATOM 1404 N N . ASP A 1 186 ? -26.109 25 3.398 1 54.25 186 ASP A N 1
ATOM 1405 C CA . ASP A 1 186 ? -26.531 25.172 2.012 1 54.25 186 ASP A CA 1
ATOM 1406 C C . ASP A 1 186 ? -26.688 23.828 1.313 1 54.25 186 ASP A C 1
ATOM 1408 O O . ASP A 1 186 ? -26.562 22.781 1.942 1 54.25 186 ASP A O 1
ATOM 1412 N N . SER A 1 187 ? -26.094 23.484 0.071 1 49.25 187 SER A N 1
ATOM 1413 C CA . SER A 1 187 ? -26.203 22.344 -0.819 1 49.25 187 SER A CA 1
ATOM 1414 C C . SER A 1 187 ? -25.391 21.156 -0.294 1 49.25 187 SER A C 1
ATOM 1416 O O . SER A 1 187 ? -24.172 21.109 -0.489 1 49.25 187 SER A O 1
ATOM 1418 N N . ILE A 1 188 ? -25.641 20.766 1.022 1 50.25 188 ILE A N 1
ATOM 1419 C CA . ILE A 1 188 ? -25 19.469 1.15 1 50.25 188 ILE A CA 1
ATOM 1420 C C . ILE A 1 188 ? -25.266 18.641 -0.101 1 50.25 188 ILE A C 1
ATOM 1422 O O . ILE A 1 188 ? -26.422 18.344 -0.427 1 50.25 188 ILE A O 1
ATOM 1426 N N . PRO A 1 189 ? -24.516 18.734 -1.063 1 44.81 189 PRO A N 1
ATOM 1427 C CA . PRO A 1 189 ? -24.859 17.828 -2.164 1 44.81 189 PRO A CA 1
ATOM 1428 C C . PRO A 1 189 ? -25.422 16.5 -1.68 1 44.81 189 PRO A C 1
ATOM 1430 O O . PRO A 1 189 ? -24.938 15.953 -0.68 1 44.81 189 PRO A O 1
ATOM 1433 N N . ASN A 1 190 ? -26.734 16.359 -1.729 1 41.91 190 ASN A N 1
ATOM 1434 C CA . ASN A 1 190 ? -27.344 15.047 -1.517 1 41.91 190 ASN A CA 1
ATOM 1435 C C . ASN A 1 190 ? -26.359 13.922 -1.854 1 41.91 190 ASN A C 1
ATOM 1437 O O . ASN A 1 190 ? -26.484 13.281 -2.902 1 41.91 190 ASN A O 1
ATOM 1441 N N . GLU A 1 191 ? -25.141 14.266 -1.759 1 43.12 191 GLU A N 1
ATOM 1442 C CA . GLU A 1 191 ? -24.281 13.188 -2.229 1 43.12 191 GLU A CA 1
ATOM 1443 C C . GLU A 1 191 ? -24.438 11.938 -1.358 1 43.12 191 GLU A C 1
ATOM 1445 O O . GLU A 1 191 ? -24.641 12.047 -0.146 1 43.12 191 GLU A O 1
ATOM 1450 N N . GLN A 1 192 ? -24.844 10.906 -1.928 1 40.59 192 GLN A N 1
ATOM 1451 C CA . GLN A 1 192 ? -25 9.539 -1.444 1 40.59 192 GLN A CA 1
ATOM 1452 C C . GLN A 1 192 ? -23.891 9.18 -0.457 1 40.59 192 GLN A C 1
ATOM 1454 O O . GLN A 1 192 ? -22.719 9.453 -0.706 1 40.59 192 GLN A O 1
ATOM 1459 N N . PRO A 1 193 ? -24.297 9.016 0.775 1 39.38 193 PRO A N 1
ATOM 1460 C CA . PRO A 1 193 ? -23.344 8.555 1.791 1 39.38 193 PRO A CA 1
ATOM 1461 C C . PRO A 1 193 ? -22.203 7.746 1.197 1 39.38 193 PRO A C 1
ATOM 1463 O O . PRO A 1 193 ? -22.375 7.062 0.185 1 39.38 193 PRO A O 1
ATOM 1466 N N . LEU A 1 194 ? -20.891 8.164 1.428 1 40.12 194 LEU A N 1
ATOM 1467 C CA . LEU A 1 194 ? -19.703 7.375 1.116 1 40.12 194 LEU A CA 1
ATOM 1468 C C . LEU A 1 194 ? -20 5.883 1.229 1 40.12 194 LEU A C 1
ATOM 1470 O O . LEU A 1 194 ? -19.156 5.051 0.887 1 40.12 194 LEU A O 1
ATOM 1474 N N . THR A 1 195 ? -20.953 5.582 2.199 1 35.25 195 THR A N 1
ATOM 1475 C CA . THR A 1 195 ? -21.016 4.184 2.617 1 35.25 195 THR A CA 1
ATOM 1476 C C . THR A 1 195 ? -21.297 3.275 1.428 1 35.25 195 THR A C 1
ATOM 1478 O O . THR A 1 195 ? -21.266 2.051 1.553 1 35.25 195 THR A O 1
ATOM 1481 N N . ALA A 1 196 ? -22.328 3.6 0.649 1 35.19 196 ALA A N 1
ATOM 1482 C CA . ALA A 1 196 ? -22.719 2.414 -0.112 1 35.19 196 ALA A CA 1
ATOM 1483 C C . ALA A 1 196 ? -21.625 2.018 -1.102 1 35.19 196 ALA A C 1
ATOM 1485 O O . ALA A 1 196 ? -21.547 2.574 -2.199 1 35.19 196 ALA A O 1
ATOM 1486 N N . VAL A 1 197 ? -20.438 1.929 -0.776 1 40.62 197 VAL A N 1
ATOM 1487 C CA . VAL A 1 197 ? -19.344 1.234 -1.434 1 40.62 197 VAL A CA 1
ATOM 1488 C C . VAL A 1 197 ? -19.891 0.245 -2.459 1 40.62 197 VAL A C 1
ATOM 1490 O O . VAL A 1 197 ? -19.125 -0.336 -3.238 1 40.62 197 VAL A O 1
ATOM 1493 N N . GLY A 1 198 ? -21 -0.122 -2.27 1 40.03 198 GLY A N 1
ATOM 1494 C CA . GLY A 1 198 ? -21.438 -1.265 -3.055 1 40.03 198 GLY A CA 1
ATOM 1495 C C . GLY A 1 198 ? -21.594 -0.95 -4.531 1 40.03 198 GLY A C 1
ATOM 1496 O O . GLY A 1 198 ? -21.344 -1.802 -5.383 1 40.03 198 GLY A O 1
ATOM 1497 N N . GLU A 1 199 ? -22.422 0.076 -4.871 1 48.56 199 GLU A N 1
ATOM 1498 C CA . GLU A 1 199 ? -22.766 0.045 -6.289 1 48.56 199 GLU A CA 1
ATOM 1499 C C . GLU A 1 199 ? -21.672 0.696 -7.133 1 48.56 199 GLU A C 1
ATOM 1501 O O . GLU A 1 199 ? -21.359 1.876 -6.957 1 48.56 199 GLU A O 1
ATOM 1506 N N . GLU A 1 200 ? -20.656 -0.073 -7.465 1 60.59 200 GLU A N 1
ATOM 1507 C CA . GLU A 1 200 ? -19.562 0.304 -8.359 1 60.59 200 GLU A CA 1
ATOM 1508 C C . GLU A 1 200 ? -20.094 0.93 -9.648 1 60.59 200 GLU A C 1
ATOM 1510 O O . GLU A 1 200 ? -20.844 0.296 -10.383 1 60.59 200 GLU A O 1
ATOM 1515 N N . HIS A 1 201 ? -20.312 2.307 -9.656 1 70.62 201 HIS A N 1
ATOM 1516 C CA . HIS A 1 201 ? -20.641 2.963 -10.914 1 70.62 201 HIS A CA 1
ATOM 1517 C C . HIS A 1 201 ? -19.391 3.531 -11.586 1 70.62 201 HIS A C 1
ATOM 1519 O O . HIS A 1 201 ? -18.438 3.91 -10.906 1 70.62 201 HIS A O 1
ATOM 1525 N N . MET A 1 202 ? -19.422 3.34 -12.906 1 82.38 202 MET A N 1
ATOM 1526 C CA . MET A 1 202 ? -18.359 3.973 -13.688 1 82.38 202 MET A CA 1
ATOM 1527 C C . MET A 1 202 ? -18.422 5.492 -13.562 1 82.38 202 MET A C 1
ATOM 1529 O O . MET A 1 202 ? -19.516 6.062 -13.469 1 82.38 202 MET A O 1
ATOM 1533 N N . PRO A 1 203 ? -17.234 6.109 -13.484 1 85.25 203 PRO A N 1
ATOM 1534 C CA . PRO A 1 203 ? -17.266 7.574 -13.547 1 85.25 203 PRO A CA 1
ATOM 1535 C C . PRO A 1 203 ? -17.969 8.094 -14.797 1 85.25 203 PRO A C 1
ATOM 1537 O O . PRO A 1 203 ? -18.047 7.398 -15.812 1 85.25 203 PRO A O 1
ATOM 1540 N N . ARG A 1 204 ? -18.531 9.297 -14.805 1 84.69 204 ARG A N 1
ATOM 1541 C CA . ARG A 1 204 ? -19.438 9.859 -15.805 1 84.69 204 ARG A CA 1
ATOM 1542 C C . ARG A 1 204 ? -18.781 9.883 -17.188 1 84.69 204 ARG A C 1
ATOM 1544 O O . ARG A 1 204 ? -19.422 9.586 -18.188 1 84.69 204 ARG A O 1
ATOM 1551 N N . LEU A 1 205 ? -17.438 10.164 -17.234 1 86.94 205 LEU A N 1
ATOM 1552 C CA . LEU A 1 205 ? -16.734 10.266 -18.5 1 86.94 205 LEU A CA 1
ATOM 1553 C C . LEU A 1 205 ? -16.609 8.891 -19.172 1 86.94 205 LEU A C 1
ATOM 1555 O O . LEU A 1 205 ? -16.438 8.805 -20.375 1 86.94 205 LEU A O 1
ATOM 1559 N N . PHE A 1 206 ? -16.703 7.824 -18.344 1 88.44 206 PHE A N 1
ATOM 1560 C CA . PHE A 1 206 ? -16.531 6.469 -18.844 1 88.44 206 PHE A CA 1
ATOM 1561 C C . PHE A 1 206 ? -17.844 5.688 -18.75 1 88.44 206 PHE A C 1
ATOM 1563 O O . PHE A 1 206 ? -17.828 4.457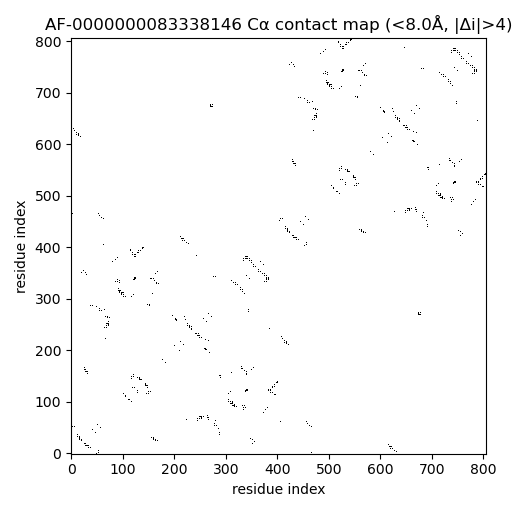 -18.672 1 88.44 206 PHE A O 1
ATOM 1570 N N . SER A 1 207 ? -18.906 6.316 -18.781 1 84.94 207 SER A N 1
ATOM 1571 C CA . SER A 1 207 ? -20.219 5.711 -18.578 1 84.94 207 SER A CA 1
ATOM 1572 C C . SER A 1 207 ? -20.547 4.734 -19.703 1 84.94 207 SER A C 1
ATOM 1574 O O . SER A 1 207 ? -21.344 3.812 -19.516 1 84.94 207 SER A O 1
ATOM 1576 N N . LYS A 1 208 ? -19.891 4.84 -20.844 1 86.06 208 LYS A N 1
ATOM 1577 C CA . LYS A 1 208 ? -20.156 3.969 -21.984 1 86.06 208 LYS A CA 1
ATOM 1578 C C . LYS A 1 208 ? -19.438 2.633 -21.844 1 86.06 208 LYS A C 1
ATOM 1580 O O . LYS A 1 208 ? -19.75 1.675 -22.547 1 86.06 208 LYS A O 1
ATOM 1585 N N . ILE A 1 209 ? -18.547 2.623 -20.922 1 87.38 209 ILE A N 1
ATOM 1586 C CA . ILE A 1 209 ? -17.781 1.4 -20.688 1 87.38 209 ILE A CA 1
ATOM 1587 C C . ILE A 1 209 ? -18.469 0.551 -19.625 1 87.38 209 ILE A C 1
ATOM 1589 O O . ILE A 1 209 ? -18.859 1.06 -18.562 1 87.38 209 ILE A O 1
ATOM 1593 N N . PRO A 1 210 ? -18.672 -0.667 -19.906 1 86.06 210 PRO A N 1
ATOM 1594 C CA . PRO A 1 210 ? -19.312 -1.546 -18.922 1 86.06 210 PRO A CA 1
ATOM 1595 C C . PRO A 1 210 ? -18.594 -1.567 -17.578 1 86.06 210 PRO A C 1
ATOM 1597 O O . PRO A 1 210 ? -17.359 -1.43 -17.531 1 86.06 210 PRO A O 1
ATOM 1600 N N . VAL A 1 211 ? -19.266 -1.812 -16.547 1 83 211 VAL A N 1
ATOM 1601 C CA . VAL A 1 211 ? -18.781 -1.743 -15.172 1 83 211 VAL A CA 1
ATOM 1602 C C . VAL A 1 211 ? -17.75 -2.838 -14.93 1 83 211 VAL A C 1
ATOM 1604 O O . VAL A 1 211 ? -16.891 -2.703 -14.055 1 83 211 VAL A O 1
ATOM 1607 N N . GLY A 1 212 ? -17.812 -3.828 -15.75 1 83.81 212 GLY A N 1
ATOM 1608 C CA . GLY A 1 212 ? -16.859 -4.918 -15.602 1 83.81 212 GLY A CA 1
ATOM 1609 C C . GLY A 1 212 ? -15.422 -4.488 -15.836 1 83.81 212 GLY A C 1
ATOM 1610 O O . GLY A 1 212 ? -14.484 -5.156 -15.375 1 83.81 212 GLY A O 1
ATOM 1611 N N . TYR A 1 213 ? -15.273 -3.35 -16.453 1 88.25 213 TYR A N 1
ATOM 1612 C CA . TYR A 1 213 ? -13.938 -2.861 -16.766 1 88.25 213 TYR A CA 1
ATOM 1613 C C . TYR A 1 213 ? -13.43 -1.926 -15.68 1 88.25 213 TYR A C 1
ATOM 1615 O O . TYR A 1 213 ? -12.281 -1.462 -15.734 1 88.25 213 TYR A O 1
ATOM 1623 N N . ASN A 1 214 ? -14.227 -1.66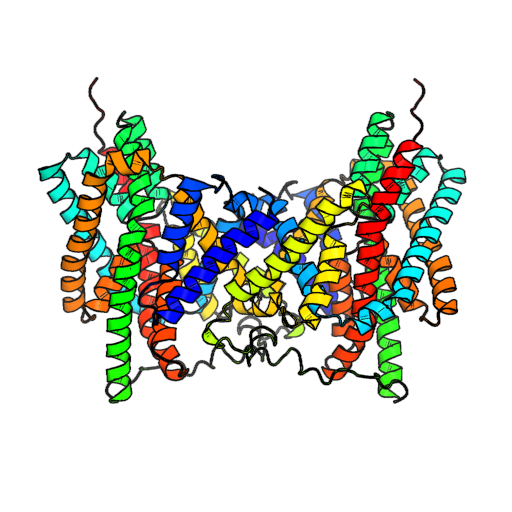4 -14.664 1 89.38 214 ASN A N 1
ATOM 1624 C CA . ASN A 1 214 ? -13.836 -0.785 -13.562 1 89.38 214 ASN A CA 1
ATOM 1625 C C . ASN A 1 214 ? -13.094 -1.548 -12.469 1 89.38 214 ASN A C 1
ATOM 1627 O O . ASN A 1 214 ? -13.547 -1.594 -11.32 1 89.38 214 ASN A O 1
ATOM 1631 N N . SER A 1 215 ? -11.984 -2.02 -12.859 1 91.25 215 SER A N 1
ATOM 1632 C CA . SER A 1 215 ? -11.164 -2.791 -11.938 1 91.25 215 SER A CA 1
ATOM 1633 C C . SER A 1 215 ? -10.367 -1.878 -11.008 1 91.25 215 SER A C 1
ATOM 1635 O O . SER A 1 215 ? -10.367 -0.658 -11.18 1 91.25 215 SER A O 1
ATOM 1637 N N . ASN A 1 216 ? -9.766 -2.488 -10.031 1 92.5 216 ASN A N 1
ATOM 1638 C CA . ASN A 1 216 ? -8.891 -1.733 -9.141 1 92.5 216 ASN A CA 1
ATOM 1639 C C . ASN A 1 216 ? -7.723 -1.105 -9.898 1 92.5 216 ASN A C 1
ATOM 1641 O O . ASN A 1 216 ? -7.312 0.017 -9.602 1 92.5 216 ASN A O 1
ATOM 1645 N N . TYR A 1 217 ? -7.25 -1.814 -10.891 1 95.12 217 TYR A N 1
ATOM 1646 C CA . TYR A 1 217 ? -6.148 -1.285 -11.688 1 95.12 217 TYR A CA 1
ATOM 1647 C C . TYR A 1 217 ? -6.57 -0.024 -12.438 1 95.12 217 TYR A C 1
ATOM 1649 O O . TYR A 1 217 ? -5.777 0.91 -12.586 1 95.12 217 TYR A O 1
ATOM 1657 N N . PHE A 1 218 ? -7.777 -0.029 -12.906 1 95.69 218 PHE A N 1
ATOM 1658 C CA . PHE A 1 218 ? -8.281 1.14 -13.617 1 95.69 218 PHE A CA 1
ATOM 1659 C C . PHE A 1 218 ? -8.344 2.35 -12.695 1 95.69 218 PHE A C 1
ATOM 1661 O O . PHE A 1 218 ? -7.98 3.459 -13.086 1 95.69 218 PHE A O 1
ATOM 1668 N N . LYS A 1 219 ? -8.836 2.162 -11.531 1 96.06 219 LYS A N 1
ATOM 1669 C CA . LYS A 1 219 ? -8.93 3.234 -10.539 1 96.06 219 LYS A CA 1
ATOM 1670 C C . LYS A 1 219 ? -7.543 3.764 -10.18 1 96.06 219 LYS A C 1
ATOM 1672 O O . LYS A 1 219 ? -7.332 4.977 -10.125 1 96.06 219 LYS A O 1
ATOM 1677 N N . PHE A 1 220 ? -6.621 2.83 -9.969 1 97.19 220 PHE A N 1
ATOM 1678 C CA . PHE A 1 220 ? -5.25 3.232 -9.688 1 97.19 220 PHE A CA 1
ATOM 1679 C C . PHE A 1 220 ? -4.652 3.996 -10.859 1 97.19 220 PHE A C 1
ATOM 1681 O O . PHE A 1 220 ? -3.936 4.98 -10.672 1 97.19 220 PHE A O 1
ATOM 1688 N N . LEU A 1 221 ? -4.949 3.539 -12.055 1 97.12 221 LEU A N 1
ATOM 1689 C CA . LEU A 1 221 ? -4.398 4.141 -13.266 1 97.12 221 LEU A CA 1
ATOM 1690 C C . LEU A 1 221 ? -4.863 5.586 -13.414 1 97.12 221 LEU A C 1
ATOM 1692 O O . LEU A 1 221 ? -4.055 6.477 -13.68 1 97.12 221 LEU A O 1
ATOM 1696 N N . ARG A 1 222 ? -6.133 5.781 -13.289 1 97.38 222 ARG A N 1
ATOM 1697 C CA . ARG A 1 222 ? -6.676 7.129 -13.438 1 97.38 222 ARG A CA 1
ATOM 1698 C C . ARG A 1 222 ? -6.082 8.078 -12.406 1 97.38 222 ARG A C 1
ATOM 1700 O O . ARG A 1 222 ? -5.758 9.227 -12.719 1 97.38 222 ARG A O 1
ATOM 1707 N N . LEU A 1 223 ? -5.98 7.598 -11.203 1 97 223 LEU A N 1
ATOM 1708 C CA . LEU A 1 223 ? -5.348 8.398 -10.164 1 97 223 LEU A CA 1
ATOM 1709 C C . LEU A 1 223 ? -3.9 8.719 -10.523 1 97 223 LEU A C 1
ATOM 1711 O O . LEU A 1 223 ? -3.453 9.852 -10.375 1 97 223 LEU A O 1
ATOM 1715 N N . ALA A 1 224 ? -3.189 7.699 -10.938 1 97.44 224 ALA A N 1
ATOM 1716 C CA . ALA A 1 224 ? -1.778 7.852 -11.281 1 97.44 224 ALA A CA 1
ATOM 1717 C C . ALA A 1 224 ? -1.604 8.797 -12.469 1 97.44 224 ALA A C 1
ATOM 1719 O O . ALA A 1 224 ? -0.645 9.57 -12.516 1 97.44 224 ALA A O 1
ATOM 1720 N N . LEU A 1 225 ? -2.48 8.734 -13.414 1 97.75 225 LEU A N 1
ATOM 1721 C CA . LEU A 1 225 ? -2.4 9.594 -14.586 1 97.75 225 LEU A CA 1
ATOM 1722 C C . LEU A 1 225 ? -2.59 11.055 -14.203 1 97.75 225 LEU A C 1
ATOM 1724 O O . LEU A 1 225 ? -1.874 11.93 -14.703 1 97.75 225 LEU A O 1
ATOM 1728 N N . VAL A 1 226 ? -3.594 11.273 -13.359 1 97.5 226 VAL A N 1
ATOM 1729 C CA . VAL A 1 226 ? -3.844 12.641 -12.906 1 97.5 226 VAL A CA 1
ATOM 1730 C C . VAL A 1 226 ? -2.645 13.148 -12.109 1 97.5 226 VAL A C 1
ATOM 1732 O O . VAL A 1 226 ? -2.217 14.297 -12.289 1 97.5 226 VAL A O 1
ATOM 1735 N N . ALA A 1 227 ? -2.119 12.352 -11.234 1 96.31 227 ALA A N 1
ATOM 1736 C CA . ALA A 1 227 ? -0.935 12.711 -10.461 1 96.31 227 ALA A CA 1
ATOM 1737 C C . ALA A 1 227 ? 0.263 12.953 -11.375 1 96.31 227 ALA A C 1
ATOM 1739 O O . ALA A 1 227 ? 1.061 13.867 -11.141 1 96.31 227 ALA A O 1
ATOM 1740 N N . CYS A 1 228 ? 0.385 12.125 -12.367 1 96.94 228 CYS A N 1
ATOM 1741 C CA . CYS A 1 228 ? 1.462 12.281 -13.344 1 96.94 228 CYS A CA 1
ATOM 1742 C C . CYS A 1 228 ? 1.342 13.602 -14.086 1 96.94 228 CYS A C 1
ATOM 1744 O O . CYS A 1 228 ? 2.344 14.281 -14.32 1 96.94 228 CYS A O 1
ATOM 1746 N N . LEU A 1 229 ? 0.162 13.922 -14.469 1 97.12 229 LEU A N 1
ATOM 1747 C CA . LEU A 1 229 ? -0.073 15.211 -15.117 1 97.12 229 LEU A CA 1
ATOM 1748 C C . LEU A 1 229 ? 0.354 16.359 -14.219 1 97.12 229 LEU A C 1
ATOM 1750 O O . LEU A 1 229 ? 0.935 17.344 -14.688 1 97.12 229 LEU A O 1
ATOM 1754 N N . ALA A 1 230 ? -0.013 16.234 -12.938 1 94.31 230 ALA A N 1
ATOM 1755 C CA . ALA A 1 230 ? 0.407 17.25 -11.969 1 94.31 230 ALA A CA 1
ATOM 1756 C C . ALA A 1 230 ? 1.927 17.391 -11.953 1 94.31 230 ALA A C 1
ATOM 1758 O O . ALA A 1 230 ? 2.453 18.5 -11.93 1 94.31 230 ALA A O 1
ATOM 1759 N N . TRP A 1 231 ? 2.584 16.312 -11.953 1 93.5 231 TRP A N 1
ATOM 1760 C CA . TRP A 1 231 ? 4.043 16.312 -11.961 1 93.5 231 TRP A CA 1
ATOM 1761 C C . TRP A 1 231 ? 4.578 16.953 -13.234 1 93.5 231 TRP A C 1
ATOM 1763 O O . TRP A 1 231 ? 5.512 17.766 -13.18 1 93.5 231 TRP A O 1
ATOM 1773 N N . VAL A 1 232 ? 4.023 16.641 -14.414 1 96.06 232 VAL A N 1
ATOM 1774 C CA . VAL A 1 232 ? 4.465 17.156 -15.711 1 96.06 232 VAL A CA 1
ATOM 1775 C C . VAL A 1 232 ? 4.285 18.672 -15.75 1 96.06 232 VAL A C 1
ATOM 1777 O O . VAL A 1 232 ? 5.191 19.406 -16.156 1 96.06 232 VAL A O 1
ATOM 1780 N N . VAL A 1 233 ? 3.125 19.109 -15.312 1 94.62 233 VAL A N 1
ATOM 1781 C CA . VAL A 1 233 ? 2.822 20.547 -15.352 1 94.62 233 VAL A CA 1
ATOM 1782 C C . VAL A 1 233 ? 3.746 21.297 -14.391 1 94.62 233 VAL A C 1
ATOM 1784 O O . VAL A 1 233 ? 4.23 22.375 -14.711 1 94.62 233 VAL A O 1
ATOM 1787 N N . SER A 1 234 ? 3.891 20.703 -13.227 1 90.75 234 SER A N 1
ATOM 1788 C CA . SER A 1 234 ? 4.809 21.312 -12.273 1 90.75 234 SER A CA 1
ATOM 1789 C C . SER A 1 234 ? 6.215 21.438 -12.859 1 90.75 234 SER A C 1
ATOM 1791 O O . SER A 1 234 ? 6.875 22.469 -12.695 1 90.75 234 SER A O 1
ATOM 1793 N N . ASP A 1 235 ? 6.629 20.406 -13.547 1 90.81 235 ASP A N 1
ATOM 1794 C CA . ASP A 1 235 ? 7.969 20.375 -14.117 1 90.81 235 ASP A CA 1
ATOM 1795 C C . ASP A 1 235 ? 8.094 21.359 -15.273 1 90.81 235 ASP A C 1
ATOM 1797 O O . ASP A 1 235 ? 9.133 22.016 -15.43 1 90.81 235 ASP A O 1
ATOM 1801 N N . LEU A 1 236 ? 7.133 21.516 -16.031 1 93.25 236 LEU A N 1
ATOM 1802 C CA . LEU A 1 236 ? 7.137 22.438 -17.172 1 93.25 236 LEU A CA 1
ATOM 1803 C C . LEU A 1 236 ? 7.078 23.891 -16.703 1 93.25 236 LEU A C 1
ATOM 1805 O O . LEU A 1 236 ? 7.617 24.781 -17.359 1 93.25 236 LEU A O 1
ATOM 1809 N N . ALA A 1 237 ? 6.492 24.141 -15.602 1 90.06 237 ALA A N 1
ATOM 1810 C CA . ALA A 1 237 ? 6.301 25.484 -15.086 1 90.06 237 ALA A CA 1
ATOM 1811 C C . ALA A 1 237 ? 7.523 25.953 -14.305 1 90.06 237 ALA A C 1
ATOM 1813 O O . ALA A 1 237 ? 7.656 27.141 -14 1 90.06 237 ALA A O 1
ATOM 1814 N N . LYS A 1 238 ? 8.375 25.125 -14.039 1 84.81 238 LYS A N 1
ATOM 1815 C CA . LYS A 1 238 ? 9.516 25.391 -13.164 1 84.81 238 LYS A CA 1
ATOM 1816 C C . LYS A 1 238 ? 10.266 26.641 -13.609 1 84.81 238 LYS A C 1
ATOM 1818 O O . LYS A 1 238 ? 10.641 27.469 -12.781 1 84.81 238 LYS A O 1
ATOM 1823 N N . PRO A 1 239 ? 10.539 26.859 -14.992 1 86.06 239 PRO A N 1
ATOM 1824 C CA . PRO A 1 239 ? 11.289 28.047 -15.422 1 86.06 239 PRO A CA 1
ATOM 1825 C C . PRO A 1 239 ? 10.539 29.344 -15.172 1 86.06 239 PRO A C 1
ATOM 1827 O O . PRO A 1 239 ? 11.156 30.391 -15.016 1 86.06 239 PRO A O 1
ATOM 1830 N N . LEU A 1 240 ? 9.297 29.328 -14.992 1 85.25 240 LEU A N 1
ATOM 1831 C CA . LEU A 1 240 ? 8.484 30.516 -14.789 1 85.25 240 LEU A CA 1
ATOM 1832 C C . LEU A 1 240 ? 8.086 30.656 -13.32 1 85.25 240 LEU A C 1
ATOM 1834 O O . LEU A 1 240 ? 8.258 31.734 -12.734 1 85.25 240 LEU A O 1
ATOM 1838 N N . VAL A 1 241 ? 7.504 29.578 -12.797 1 77.25 241 VAL A N 1
ATOM 1839 C CA . VAL A 1 241 ? 7.031 29.562 -11.414 1 77.25 241 VAL A CA 1
ATOM 1840 C C . VAL A 1 241 ? 7.258 28.172 -10.805 1 77.25 241 VAL A C 1
ATOM 1842 O O . VAL A 1 241 ? 6.988 27.156 -11.453 1 77.25 241 VAL A O 1
ATOM 1845 N N . ASN A 1 242 ? 7.758 28.109 -9.578 1 77.12 242 ASN A N 1
ATOM 1846 C CA . ASN A 1 242 ? 7.977 26.844 -8.883 1 77.12 242 ASN A CA 1
ATOM 1847 C C . ASN A 1 242 ? 6.734 26.406 -8.109 1 77.12 242 ASN A C 1
ATOM 1849 O O . ASN A 1 242 ? 6.633 26.656 -6.906 1 77.12 242 ASN A O 1
ATOM 1853 N N . ILE A 1 243 ? 5.93 25.703 -8.766 1 77.38 243 ILE A N 1
ATOM 1854 C CA . ILE A 1 243 ? 4.719 25.188 -8.125 1 77.38 243 ILE A CA 1
ATOM 1855 C C . ILE A 1 243 ? 4.941 23.75 -7.676 1 77.38 243 ILE A C 1
ATOM 1857 O O . ILE A 1 243 ? 5.398 22.906 -8.461 1 77.38 243 ILE A O 1
ATOM 1861 N N . SER A 1 244 ? 4.637 23.484 -6.453 1 81.38 244 SER A N 1
ATOM 1862 C CA . SER A 1 244 ? 4.754 22.125 -5.941 1 81.38 244 SER A CA 1
ATOM 1863 C C . SER A 1 244 ? 3.82 21.172 -6.684 1 81.38 244 SER A C 1
ATOM 1865 O O . SER A 1 244 ? 2.65 21.484 -6.906 1 81.38 244 SER A O 1
ATOM 1867 N N . PRO A 1 245 ? 4.355 20.062 -7.051 1 87.56 245 PRO A N 1
ATOM 1868 C CA . PRO A 1 245 ? 3.477 19.094 -7.723 1 87.56 245 PRO A CA 1
ATOM 1869 C C . PRO A 1 245 ? 2.32 18.641 -6.836 1 87.56 245 PRO A C 1
ATOM 1871 O O . PRO A 1 245 ? 1.25 18.297 -7.344 1 87.56 245 PRO A O 1
ATOM 1874 N N . PHE A 1 246 ? 2.42 18.672 -5.551 1 86.12 246 PHE A N 1
ATOM 1875 C CA . PHE A 1 246 ? 1.4 18.172 -4.633 1 86.12 246 PHE A CA 1
ATOM 1876 C C . PHE A 1 246 ? 0.222 19.141 -4.566 1 86.12 246 PHE A C 1
ATOM 1878 O O . PHE A 1 246 ? -0.925 18.719 -4.406 1 86.12 246 PHE A O 1
ATOM 1885 N N . VAL A 1 247 ? 0.53 20.406 -4.684 1 83.5 247 VAL A N 1
ATOM 1886 C CA . VAL A 1 247 ? -0.554 21.375 -4.773 1 83.5 247 VAL A CA 1
ATOM 1887 C C . VAL A 1 247 ? -1.367 21.125 -6.043 1 83.5 247 VAL A C 1
ATOM 1889 O O . VAL A 1 247 ? -2.6 21.188 -6.016 1 83.5 247 VAL A O 1
ATOM 1892 N N . LEU A 1 248 ? -0.642 20.875 -7.113 1 90.81 248 LEU A N 1
ATOM 1893 C CA . LEU A 1 248 ? -1.301 20.594 -8.383 1 90.81 248 LEU A CA 1
ATOM 1894 C C . LEU A 1 248 ? -2.066 19.281 -8.32 1 90.81 248 LEU A C 1
ATOM 1896 O O . LEU A 1 248 ? -3.115 19.125 -8.953 1 90.81 248 LEU A O 1
ATOM 1900 N N . CYS A 1 249 ? -1.591 18.297 -7.586 1 91.94 249 CYS A N 1
ATOM 1901 C CA . CYS A 1 249 ? -2.322 17.047 -7.395 1 91.94 249 CYS A CA 1
ATOM 1902 C C . CYS A 1 249 ? -3.684 17.312 -6.758 1 91.94 249 CYS A C 1
ATOM 1904 O O . CYS A 1 249 ? -4.688 16.719 -7.172 1 91.94 249 CYS A O 1
ATOM 1906 N N . LEU A 1 250 ? -3.662 18.156 -5.723 1 87 250 LEU A N 1
ATOM 1907 C CA . LEU A 1 250 ? -4.918 18.5 -5.07 1 87 250 LEU A CA 1
ATOM 1908 C C . LEU A 1 250 ? -5.863 19.203 -6.043 1 87 250 LEU A C 1
ATOM 1910 O O . LEU A 1 250 ? -7.039 18.844 -6.141 1 87 250 LEU A O 1
ATOM 1914 N N . PHE A 1 251 ? -5.293 20.172 -6.758 1 90.06 251 PHE A N 1
ATOM 1915 C CA . PHE A 1 251 ? -6.082 20.953 -7.707 1 90.06 251 PHE A CA 1
ATOM 1916 C C . PHE A 1 251 ? -6.633 20.062 -8.812 1 90.06 251 PHE A C 1
ATOM 1918 O O . PHE A 1 251 ? -7.824 20.125 -9.125 1 90.06 251 PHE A O 1
ATOM 1925 N N . PHE A 1 252 ? -5.797 19.25 -9.438 1 95.38 252 PHE A N 1
ATOM 1926 C CA . PHE A 1 252 ? -6.223 18.391 -10.539 1 95.38 252 PHE A CA 1
ATOM 1927 C C . PHE A 1 252 ? -7.16 17.312 -10.031 1 95.38 252 PHE A C 1
ATOM 1929 O O . PHE A 1 252 ? -8.039 16.844 -10.766 1 95.38 252 PHE A O 1
ATOM 1936 N N . GLY A 1 253 ? -6.957 16.859 -8.797 1 94.25 253 GLY A N 1
ATOM 1937 C CA . GLY A 1 253 ? -7.938 15.953 -8.219 1 94.25 253 GLY A CA 1
ATOM 1938 C C . GLY A 1 253 ? -9.352 16.5 -8.242 1 94.25 253 GLY A C 1
ATOM 1939 O O . GLY A 1 253 ? -10.297 15.805 -8.609 1 94.25 253 GLY A O 1
ATOM 1940 N N . VAL A 1 254 ? -9.453 17.75 -7.879 1 90.94 254 VAL A N 1
ATOM 1941 C CA . VAL A 1 254 ? -10.75 18.422 -7.883 1 90.94 254 VAL A CA 1
ATOM 1942 C C . VAL A 1 254 ? -11.273 18.516 -9.312 1 90.94 254 VAL A C 1
ATOM 1944 O O . VAL A 1 254 ? -12.43 18.188 -9.586 1 90.94 254 VAL A O 1
ATOM 1947 N N . VAL A 1 255 ? -10.422 18.969 -10.227 1 94.44 255 VAL A N 1
ATOM 1948 C CA . VAL A 1 255 ? -10.812 19.234 -11.609 1 94.44 255 VAL A CA 1
ATOM 1949 C C . VAL A 1 255 ? -11.266 17.938 -12.273 1 94.44 255 VAL A C 1
ATOM 1951 O O . VAL A 1 255 ? -12.328 17.891 -12.898 1 94.44 255 VAL A O 1
ATOM 1954 N N . PHE A 1 256 ? -10.539 16.891 -12.133 1 96 256 PHE A N 1
ATOM 1955 C CA . PHE A 1 256 ? -10.82 15.656 -12.844 1 96 256 PHE A CA 1
ATOM 1956 C C . PHE A 1 256 ? -11.953 14.891 -12.18 1 96 256 PHE A C 1
ATOM 1958 O O . PHE A 1 256 ? -12.602 14.047 -12.812 1 96 256 PHE A O 1
ATOM 1965 N N . ALA A 1 257 ? -12.109 15.156 -10.898 1 92.5 257 ALA A N 1
ATOM 1966 C CA . ALA A 1 257 ? -13.32 14.633 -10.273 1 92.5 257 ALA A CA 1
ATOM 1967 C C . ALA A 1 257 ? -14.562 15.352 -10.797 1 92.5 257 ALA A C 1
ATOM 1969 O O . ALA A 1 257 ? -15.586 14.719 -11.055 1 92.5 257 ALA A O 1
ATOM 1970 N N . SER A 1 258 ? -14.484 16.656 -10.992 1 90.81 258 SER A N 1
ATOM 1971 C CA . SER A 1 258 ? -15.594 17.453 -11.5 1 90.81 258 SER A CA 1
ATOM 1972 C C . SER A 1 258 ? -15.898 17.125 -12.953 1 90.81 258 SER A C 1
ATOM 1974 O O . SER A 1 258 ? -17.047 17.188 -13.375 1 90.81 258 SER A O 1
ATOM 1976 N N . LEU A 1 259 ? -14.867 16.75 -13.703 1 93.12 259 LEU A N 1
ATOM 1977 C CA . LEU A 1 259 ? -15.047 16.391 -15.102 1 93.12 259 LEU A CA 1
ATOM 1978 C C . LEU A 1 259 ? -15.602 14.969 -15.234 1 93.12 259 LEU A C 1
ATOM 1980 O O . LEU A 1 259 ? -16.031 14.562 -16.312 1 93.12 259 LEU A O 1
ATOM 1984 N N . GLY A 1 260 ? -15.516 14.25 -14.164 1 92 260 GLY A N 1
ATOM 1985 C CA . GLY A 1 260 ? -16.047 12.898 -14.164 1 92 260 GLY A CA 1
ATOM 1986 C C . GLY A 1 260 ? -15.008 11.852 -14.531 1 92 260 GLY A C 1
ATOM 1987 O O . GLY A 1 260 ? -15.352 10.703 -14.836 1 92 260 GLY A O 1
ATOM 1988 N N . PHE A 1 261 ? -13.812 12.25 -14.57 1 95.56 261 PHE A N 1
ATOM 1989 C CA . PHE A 1 261 ? -12.727 11.32 -14.852 1 95.56 261 PHE A CA 1
ATOM 1990 C C . PHE A 1 261 ? -12.398 10.484 -13.617 1 95.56 261 PHE A C 1
ATOM 1992 O O . PHE A 1 261 ? -12.094 9.289 -13.734 1 95.56 261 PHE A O 1
ATOM 1999 N N . LEU A 1 262 ? -12.453 11.07 -12.438 1 94.44 262 LEU A N 1
ATOM 2000 C CA . LEU A 1 262 ? -12.25 10.406 -11.156 1 94.44 262 LEU A CA 1
ATOM 2001 C C . LEU A 1 262 ? -13.547 10.359 -10.352 1 94.44 262 LEU A C 1
ATOM 2003 O O . LEU A 1 262 ? -14.344 11.297 -10.398 1 94.44 262 LEU A O 1
ATOM 2007 N N . GLU A 1 263 ? -13.797 9.297 -9.719 1 91.81 263 GLU A N 1
ATOM 2008 C CA . GLU A 1 263 ? -14.898 9.227 -8.766 1 91.81 263 GLU A CA 1
ATOM 2009 C C . GLU A 1 263 ? -14.461 9.695 -7.379 1 91.81 263 GLU A C 1
ATOM 2011 O O . GLU A 1 263 ? -13.266 9.836 -7.113 1 91.81 263 GLU A O 1
ATOM 2016 N N . LYS A 1 264 ? -15.406 9.945 -6.551 1 87.38 264 LYS A N 1
ATOM 2017 C CA . LYS A 1 264 ? -15.078 10.32 -5.176 1 87.38 264 LYS A CA 1
ATOM 2018 C C . LYS A 1 264 ? -14.445 9.148 -4.426 1 87.38 264 LYS A C 1
ATOM 2020 O O . LYS A 1 264 ? -14.867 8 -4.586 1 87.38 264 LYS A O 1
ATOM 2025 N N . HIS A 1 265 ? -13.461 9.422 -3.637 1 88.75 265 HIS A N 1
ATOM 2026 C CA . HIS A 1 265 ? -12.766 8.422 -2.832 1 88.75 265 HIS A CA 1
ATOM 2027 C C . HIS A 1 265 ? -12.203 7.309 -3.703 1 88.75 265 HIS A C 1
ATOM 2029 O O . HIS A 1 265 ? -12.391 6.125 -3.406 1 88.75 265 HIS A O 1
ATOM 2035 N N . THR A 1 266 ? -11.562 7.684 -4.758 1 93.5 266 THR A N 1
ATOM 2036 C CA . THR A 1 266 ? -11.062 6.727 -5.742 1 93.5 266 THR A CA 1
ATOM 2037 C C . THR A 1 266 ? -10.078 5.754 -5.102 1 93.5 266 THR A C 1
ATOM 2039 O O . THR A 1 266 ? -10.156 4.547 -5.336 1 93.5 266 THR A O 1
ATOM 2042 N N . LEU A 1 267 ? -9.188 6.25 -4.316 1 94.69 267 LEU A N 1
ATOM 2043 C CA . LEU A 1 267 ? -8.172 5.414 -3.699 1 94.69 267 LEU A CA 1
ATOM 2044 C C . LEU A 1 267 ? -8.789 4.43 -2.713 1 94.69 267 LEU A C 1
ATOM 2046 O O . LEU A 1 267 ? -8.32 3.297 -2.58 1 94.69 267 LEU A O 1
ATOM 2050 N N . HIS A 1 268 ? -9.789 4.879 -2.033 1 92.75 268 HIS A N 1
ATOM 2051 C CA . HIS A 1 268 ? -10.5 3.996 -1.118 1 92.75 268 HIS A CA 1
ATOM 2052 C C . HIS A 1 268 ? -11.234 2.893 -1.875 1 92.75 268 HIS A C 1
ATOM 2054 O O . HIS A 1 268 ? -11.219 1.731 -1.46 1 92.75 268 HIS A O 1
ATOM 2060 N N . LYS A 1 269 ? -1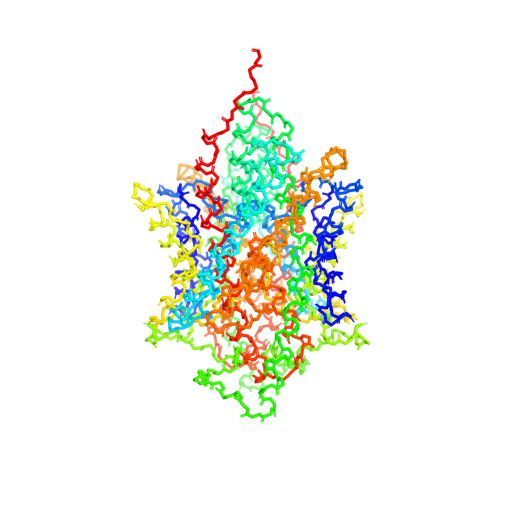1.805 3.266 -2.973 1 92.94 269 LYS A N 1
ATOM 2061 C CA . LYS A 1 269 ? -12.523 2.303 -3.797 1 92.94 269 LYS A CA 1
ATOM 2062 C C . LYS A 1 269 ? -11.57 1.297 -4.438 1 92.94 269 LYS A C 1
ATOM 2064 O O . LYS A 1 269 ? -11.953 0.156 -4.703 1 92.94 269 LYS A O 1
ATOM 2069 N N . ALA A 1 270 ? -10.398 1.738 -4.652 1 94.56 270 ALA A N 1
ATOM 2070 C CA . ALA A 1 270 ? -9.375 0.844 -5.188 1 94.56 270 ALA A CA 1
ATOM 2071 C C . ALA A 1 270 ? -8.773 -0.019 -4.082 1 94.56 270 ALA A C 1
ATOM 2073 O O . ALA A 1 270 ? -7.926 -0.876 -4.348 1 94.56 270 ALA A O 1
ATOM 2074 N N . ASN A 1 271 ? -9.195 0.176 -2.869 1 95.38 271 ASN A N 1
ATOM 2075 C CA . ASN A 1 271 ? -8.727 -0.556 -1.695 1 95.38 271 ASN A CA 1
ATOM 2076 C C . ASN A 1 271 ? -7.238 -0.341 -1.456 1 95.38 271 ASN A C 1
ATOM 2078 O O . ASN A 1 271 ? -6.484 -1.305 -1.315 1 95.38 271 ASN A O 1
ATOM 2082 N N . GLY A 1 272 ? -6.863 0.888 -1.421 1 96 272 GLY A N 1
ATOM 2083 C CA . GLY A 1 272 ? -5.469 1.236 -1.189 1 96 272 GLY A CA 1
ATOM 2084 C C . GLY A 1 272 ? -5.297 2.414 -0.248 1 96 272 GLY A C 1
ATOM 2085 O O . GLY A 1 272 ? -4.172 2.807 0.062 1 96 272 GLY A O 1
ATOM 2086 N N . PHE A 1 273 ? -6.391 2.945 0.29 1 94.5 273 PHE A N 1
ATOM 2087 C CA . PHE A 1 273 ? -6.383 4.16 1.093 1 94.5 273 PHE A CA 1
ATOM 2088 C C . PHE A 1 273 ? -5.785 3.896 2.471 1 94.5 273 PHE A C 1
ATOM 2090 O O . PHE A 1 273 ? -4.949 4.668 2.949 1 94.5 273 PHE A O 1
ATOM 2097 N N . GLY A 1 274 ? -6.227 2.826 3.07 1 94.38 274 GLY A N 1
ATOM 2098 C CA . GLY A 1 274 ? -5.746 2.492 4.398 1 94.38 274 GLY A CA 1
ATOM 2099 C C . GLY A 1 274 ? -4.242 2.295 4.457 1 94.38 274 GLY A C 1
ATOM 2100 O O . GLY A 1 274 ? -3.578 2.791 5.371 1 94.38 274 GLY A O 1
ATOM 2101 N N . PHE A 1 275 ? -3.754 1.617 3.523 1 96.31 275 PHE A N 1
ATOM 2102 C CA . PHE A 1 275 ? -2.312 1.398 3.488 1 96.31 275 PHE A CA 1
ATOM 2103 C C . PHE A 1 275 ? -1.574 2.703 3.211 1 96.31 275 PHE A C 1
ATOM 2105 O O . PHE A 1 275 ? -0.504 2.947 3.773 1 96.31 275 PHE A O 1
ATOM 2112 N N . ALA A 1 276 ? -2.115 3.502 2.299 1 95.19 276 ALA A N 1
ATOM 2113 C CA . ALA A 1 276 ? -1.466 4.754 1.928 1 95.19 276 ALA A CA 1
ATOM 2114 C C . ALA A 1 276 ? -1.303 5.668 3.139 1 95.19 276 ALA A C 1
ATOM 2116 O O . ALA A 1 276 ? -0.232 6.246 3.35 1 95.19 276 ALA A O 1
ATOM 2117 N N . ILE A 1 277 ? -2.326 5.777 3.92 1 92.69 277 ILE A N 1
ATOM 2118 C CA . ILE A 1 277 ? -2.283 6.617 5.113 1 92.69 277 ILE A CA 1
ATOM 2119 C C . ILE A 1 277 ? -1.258 6.062 6.098 1 92.69 277 ILE A C 1
ATOM 2121 O O . ILE A 1 277 ? -0.477 6.816 6.68 1 92.69 277 ILE A O 1
ATOM 2125 N N . MET A 1 278 ? -1.278 4.777 6.246 1 95.38 278 MET A N 1
ATOM 2126 C CA . MET A 1 278 ? -0.344 4.133 7.164 1 95.38 278 MET A CA 1
ATOM 2127 C C . MET A 1 278 ? 1.099 4.375 6.73 1 95.38 278 MET A C 1
ATOM 2129 O O . MET A 1 278 ? 1.938 4.77 7.543 1 95.38 278 MET A O 1
ATOM 2133 N N . ALA A 1 279 ? 1.358 4.141 5.461 1 94.69 279 ALA A N 1
ATOM 2134 C CA . ALA A 1 279 ? 2.709 4.293 4.93 1 94.69 279 ALA A CA 1
ATOM 2135 C C . ALA A 1 279 ? 3.195 5.734 5.074 1 94.69 279 ALA A C 1
ATOM 2137 O O . ALA A 1 279 ? 4.352 5.973 5.438 1 94.69 279 ALA A O 1
ATOM 2138 N N . LEU A 1 280 ? 2.363 6.66 4.848 1 91.56 280 LEU A N 1
ATOM 2139 C CA . LEU A 1 280 ? 2.744 8.07 4.906 1 91.56 280 LEU A CA 1
ATOM 2140 C C . LEU A 1 280 ? 2.998 8.5 6.344 1 91.56 280 LEU A C 1
ATOM 2142 O O . LEU A 1 280 ? 3.934 9.258 6.613 1 91.56 280 LEU A O 1
ATOM 2146 N N . MET A 1 281 ? 2.189 8.039 7.246 1 92.81 281 MET A N 1
ATOM 2147 C CA . MET A 1 281 ? 2.385 8.375 8.656 1 92.81 281 MET A CA 1
ATOM 2148 C C . MET A 1 281 ? 3.715 7.828 9.164 1 92.81 281 MET A C 1
ATOM 2150 O O . MET A 1 281 ? 4.438 8.523 9.883 1 92.81 281 MET A O 1
ATOM 2154 N N . LEU A 1 282 ? 4 6.621 8.75 1 94.06 282 LEU A N 1
ATOM 2155 C CA . LEU A 1 282 ? 5.27 6.027 9.156 1 94.06 282 LEU A CA 1
ATOM 2156 C C . LEU A 1 282 ? 6.445 6.816 8.594 1 94.06 282 LEU A C 1
ATOM 2158 O O . LEU A 1 282 ? 7.453 7.012 9.281 1 94.06 282 LEU A O 1
ATOM 2162 N N . PHE A 1 283 ? 6.301 7.297 7.453 1 90 283 PHE A N 1
ATOM 2163 C CA . PHE A 1 283 ? 7.355 8.078 6.809 1 90 283 PHE A CA 1
ATOM 2164 C C . PHE A 1 283 ? 7.578 9.391 7.547 1 90 283 PHE A C 1
ATOM 2166 O O . PHE A 1 283 ? 8.719 9.82 7.719 1 90 283 PHE A O 1
ATOM 2173 N N . ILE A 1 284 ? 6.531 10.031 7.961 1 87.12 284 ILE A N 1
ATOM 2174 C CA . ILE A 1 284 ? 6.617 11.289 8.703 1 87.12 284 ILE A CA 1
ATOM 2175 C C . ILE A 1 284 ? 7.363 11.062 10.016 1 87.12 284 ILE A C 1
ATOM 2177 O O . ILE A 1 284 ? 8.234 11.844 10.383 1 87.12 284 ILE A O 1
ATOM 2181 N N . PHE A 1 285 ? 7.098 9.953 10.656 1 92.94 285 PHE A N 1
ATOM 2182 C CA . PHE A 1 285 ? 7.707 9.695 11.961 1 92.94 285 PHE A CA 1
ATOM 2183 C C . PHE A 1 285 ? 9.148 9.219 11.797 1 92.94 285 PHE A C 1
ATOM 2185 O O . PHE A 1 285 ? 9.93 9.258 12.75 1 92.94 285 PHE A O 1
ATOM 2192 N N . ASP A 1 286 ? 9.398 8.758 10.594 1 91 286 ASP A N 1
ATOM 2193 C CA . ASP A 1 286 ? 10.773 8.367 10.289 1 91 286 ASP A CA 1
ATOM 2194 C C . ASP A 1 286 ? 11.727 9.547 10.43 1 91 286 ASP A C 1
ATOM 2196 O O . ASP A 1 286 ? 12.891 9.375 10.773 1 91 286 ASP A O 1
ATOM 2200 N N . THR A 1 287 ? 11.328 10.742 10.211 1 85.25 287 THR A N 1
ATOM 2201 C CA . THR A 1 287 ? 12.164 11.93 10.258 1 85.25 287 THR A CA 1
ATOM 2202 C C . THR A 1 287 ? 12.578 12.25 11.688 1 85.25 287 THR A C 1
ATOM 2204 O O . THR A 1 287 ? 13.508 13.023 11.914 1 85.25 287 THR A O 1
ATOM 2207 N N . LEU A 1 288 ? 11.891 11.633 12.633 1 90.56 288 LEU A N 1
ATOM 2208 C CA . LEU A 1 288 ? 12.18 11.883 14.047 1 90.56 288 LEU A CA 1
ATOM 2209 C C . LEU A 1 288 ? 13.508 11.242 14.445 1 90.56 288 LEU A C 1
ATOM 2211 O O . LEU A 1 288 ? 14.055 11.562 15.508 1 90.56 288 LEU A O 1
ATOM 2215 N N . ASN A 1 289 ? 14.008 10.414 13.547 1 92.12 289 ASN A N 1
ATOM 2216 C CA . ASN A 1 289 ? 15.258 9.734 13.844 1 92.12 289 ASN A CA 1
ATOM 2217 C C . ASN A 1 289 ? 16.438 10.703 13.852 1 92.12 289 ASN A C 1
ATOM 2219 O O . ASN A 1 289 ? 17.516 10.383 14.367 1 92.12 289 ASN A O 1
ATOM 2223 N N . LYS A 1 290 ? 16.25 11.93 13.398 1 86.25 290 LYS A N 1
ATOM 2224 C CA . LYS A 1 290 ? 17.297 12.938 13.32 1 86.25 290 LYS A CA 1
ATOM 2225 C C . LYS A 1 290 ? 17.422 13.703 14.625 1 86.25 290 LYS A C 1
ATOM 2227 O O . LYS A 1 290 ? 18.422 14.391 14.859 1 86.25 290 LYS A O 1
ATOM 2232 N N . ALA A 1 291 ? 16.469 13.57 15.477 1 87.94 291 ALA A N 1
ATOM 2233 C CA . ALA A 1 291 ? 16.453 14.289 16.75 1 87.94 291 ALA A CA 1
ATOM 2234 C C . ALA A 1 291 ? 17.109 13.469 17.844 1 87.94 291 ALA A C 1
ATOM 2236 O O . ALA A 1 291 ? 16.438 12.734 18.578 1 87.94 291 ALA A O 1
ATOM 2237 N N . THR A 1 292 ? 18.375 13.695 18.062 1 89.81 292 THR A N 1
ATOM 2238 C CA . THR A 1 292 ? 19.047 12.992 19.156 1 89.81 292 THR A CA 1
ATOM 2239 C C . THR A 1 292 ? 18.875 13.727 20.469 1 89.81 292 THR A C 1
ATOM 2241 O O . THR A 1 292 ? 18.672 14.945 20.484 1 89.81 292 THR A O 1
ATOM 2244 N N . PRO A 1 293 ? 18.969 12.977 21.516 1 89.69 293 PRO A N 1
ATOM 2245 C CA . PRO A 1 293 ? 18.828 13.617 22.828 1 89.69 293 PRO A CA 1
ATOM 2246 C C . PRO A 1 293 ? 19.875 14.703 23.062 1 89.69 293 PRO A C 1
ATOM 2248 O O . PRO A 1 293 ? 19.578 15.75 23.625 1 89.69 293 PRO A O 1
ATOM 2251 N N . GLU A 1 294 ? 21.047 14.5 22.656 1 89.69 294 GLU A N 1
ATOM 2252 C CA . GLU A 1 294 ? 22.125 15.469 22.844 1 89.69 294 GLU A CA 1
ATOM 2253 C C . GLU A 1 294 ? 21.844 16.766 22.094 1 89.69 294 GLU A C 1
ATOM 2255 O O . GLU A 1 294 ? 22.016 17.859 22.656 1 89.69 294 GLU A O 1
ATOM 2260 N N . MET A 1 295 ? 21.328 16.641 20.891 1 84.31 295 MET A N 1
ATOM 2261 C CA . MET A 1 295 ? 21 17.812 20.094 1 84.31 295 MET A CA 1
ATOM 2262 C C . MET A 1 295 ? 19.828 18.578 20.703 1 84.31 295 MET A C 1
ATOM 2264 O O . MET A 1 295 ? 19.844 19.812 20.734 1 84.31 295 MET A O 1
ATOM 2268 N N . LEU A 1 296 ? 18.906 17.844 21.156 1 86.06 296 LEU A N 1
ATOM 2269 C CA . LEU A 1 296 ? 17.719 18.438 21.734 1 86.06 296 LEU A CA 1
ATOM 2270 C C . LEU A 1 296 ? 18.047 19.219 23 1 86.06 296 LEU A C 1
ATOM 2272 O O . LEU A 1 296 ? 17.547 20.312 23.219 1 86.06 296 LEU A O 1
ATOM 2276 N N . LEU A 1 297 ? 18.922 18.672 23.734 1 88.31 297 LEU A N 1
ATOM 2277 C CA . LEU A 1 297 ? 19.281 19.312 24.984 1 88.31 297 LEU A CA 1
ATOM 2278 C C . LEU A 1 297 ? 20.109 20.578 24.734 1 88.31 297 LEU A C 1
ATOM 2280 O O . LEU A 1 297 ? 19.953 21.578 25.438 1 88.31 297 LEU A O 1
ATOM 2284 N N . ARG A 1 298 ? 20.906 20.547 23.766 1 86.06 298 ARG A N 1
ATOM 2285 C CA . ARG A 1 298 ? 21.781 21.672 23.438 1 86.06 298 ARG A CA 1
ATOM 2286 C C . ARG A 1 298 ? 21 22.859 22.906 1 86.06 298 ARG A C 1
ATOM 2288 O O . ARG A 1 298 ? 21.344 24.016 23.156 1 86.06 298 ARG A O 1
ATOM 2295 N N . LEU A 1 299 ? 19.969 22.562 22.234 1 89.94 299 LEU A N 1
ATOM 2296 C CA . LEU A 1 299 ? 19.25 23.625 21.531 1 89.94 299 LEU A CA 1
ATOM 2297 C C . LEU A 1 299 ? 17.828 23.766 22.062 1 89.94 299 LEU A C 1
ATOM 2299 O O . LEU A 1 299 ? 16.969 24.344 21.391 1 89.94 299 LEU A O 1
ATOM 2303 N N . ILE A 1 300 ? 17.641 23.281 23.281 1 91.88 300 ILE A N 1
ATOM 2304 C CA . ILE A 1 300 ? 16.297 23.188 23.812 1 91.88 300 ILE A CA 1
ATOM 2305 C C . ILE A 1 300 ? 15.727 24.578 24.078 1 91.88 300 ILE A C 1
ATOM 2307 O O . ILE A 1 300 ? 14.562 24.844 23.781 1 91.88 300 ILE A O 1
ATOM 2311 N N . PHE A 1 301 ? 16.531 25.438 24.594 1 93.44 301 PHE A N 1
ATOM 2312 C CA . PHE A 1 301 ? 16.031 26.75 24.984 1 93.44 301 PHE A CA 1
ATOM 2313 C C . PHE A 1 301 ? 15.555 27.547 23.781 1 93.44 301 PHE A C 1
ATOM 2315 O O . PHE A 1 301 ? 14.398 27.953 23.703 1 93.44 301 PHE A O 1
ATOM 2322 N N . PRO A 1 302 ? 16.422 27.781 22.797 1 94.19 302 PRO A N 1
ATOM 2323 C CA . PRO A 1 302 ? 15.945 28.516 21.609 1 94.19 302 PRO A CA 1
ATOM 2324 C C . PRO A 1 302 ? 14.781 27.812 20.906 1 94.19 302 PRO A C 1
ATOM 2326 O O . PRO A 1 302 ? 13.891 28.484 20.375 1 94.19 302 PRO A O 1
ATOM 2329 N N . MET A 1 303 ? 14.836 26.547 20.875 1 95.12 303 MET A N 1
ATOM 2330 C CA . MET A 1 303 ? 13.797 25.781 20.188 1 95.12 303 MET A CA 1
ATOM 2331 C C . MET A 1 303 ? 12.438 26.016 20.828 1 95.12 303 MET A C 1
ATOM 2333 O O . MET A 1 303 ? 11.461 26.328 20.141 1 95.12 303 MET A O 1
ATOM 2337 N N . VAL A 1 304 ? 12.359 25.922 22.172 1 95.75 304 VAL A N 1
ATOM 2338 C CA . VAL A 1 304 ? 11.102 26.078 22.891 1 95.75 304 VAL A CA 1
ATOM 2339 C C . VAL A 1 304 ? 10.609 27.516 22.781 1 95.75 304 VAL A C 1
ATOM 2341 O O . VAL A 1 304 ? 9.422 27.766 22.562 1 95.75 304 VAL A O 1
ATOM 2344 N N . VAL A 1 305 ? 11.469 28.422 22.891 1 96.31 305 VAL A N 1
ATOM 2345 C CA . VAL A 1 305 ? 11.117 29.844 22.844 1 96.31 305 VAL A CA 1
ATOM 2346 C C . VAL A 1 305 ? 10.578 30.203 21.469 1 96.31 305 VAL A C 1
ATOM 2348 O O . VAL A 1 305 ? 9.539 30.859 21.359 1 96.31 305 VAL A O 1
ATOM 2351 N N . LEU A 1 306 ? 11.211 29.766 20.5 1 96.25 306 LEU A N 1
ATOM 2352 C CA . LEU A 1 306 ? 10.844 30.172 19.141 1 96.25 306 LEU A CA 1
ATOM 2353 C C . LEU A 1 306 ? 9.594 29.438 18.672 1 96.25 306 LEU A C 1
ATOM 2355 O O . LEU A 1 306 ? 8.781 30 17.922 1 96.25 306 LEU A O 1
ATOM 2359 N N . ILE A 1 307 ? 9.422 28.188 19.062 1 96.31 307 ILE A N 1
ATOM 2360 C CA . ILE A 1 307 ? 8.188 27.484 18.734 1 96.31 307 ILE A CA 1
ATOM 2361 C C . ILE A 1 307 ? 7.012 28.141 19.469 1 96.31 307 ILE A C 1
ATOM 2363 O O . ILE A 1 307 ? 5.953 28.359 18.875 1 96.31 307 ILE A O 1
ATOM 2367 N N . ALA A 1 308 ? 7.234 28.5 20.719 1 97.25 308 ALA A N 1
ATOM 2368 C CA . ALA A 1 308 ? 6.195 29.188 21.484 1 97.25 308 ALA A CA 1
ATOM 2369 C C . ALA A 1 308 ? 5.844 30.516 20.844 1 97.25 308 ALA A C 1
ATOM 2371 O O . ALA A 1 308 ? 4.672 30.891 20.766 1 97.25 308 ALA A O 1
ATOM 2372 N N . THR A 1 309 ? 6.863 31.234 20.438 1 97.38 309 THR A N 1
ATOM 2373 C CA . THR A 1 309 ? 6.664 32.5 19.766 1 97.38 309 THR A CA 1
ATOM 2374 C C . THR A 1 309 ? 5.879 32.344 18.469 1 97.38 309 THR A C 1
ATOM 2376 O O . THR A 1 309 ? 4.996 33.125 18.156 1 97.38 309 THR A O 1
ATOM 2379 N N . ALA A 1 310 ? 6.25 31.312 17.734 1 96.88 310 ALA A N 1
ATOM 2380 C CA . ALA A 1 310 ? 5.551 31.031 16.484 1 96.88 310 ALA A CA 1
ATOM 2381 C C . ALA A 1 310 ? 4.07 30.766 16.734 1 96.88 310 ALA A C 1
ATOM 2383 O O . ALA A 1 310 ? 3.211 31.281 16.016 1 96.88 310 ALA A O 1
ATOM 2384 N N . VAL A 1 311 ? 3.758 29.984 17.719 1 97.25 311 VAL A N 1
ATOM 2385 C CA . VAL A 1 311 ? 2.395 29.594 18.062 1 97.25 311 VAL A CA 1
ATOM 2386 C C . VAL A 1 311 ? 1.599 30.828 18.5 1 97.25 311 VAL A C 1
ATOM 2388 O O . VAL A 1 311 ? 0.449 31 18.078 1 97.25 311 VAL A O 1
ATOM 2391 N N . ILE A 1 312 ? 2.229 31.688 19.25 1 97.69 312 ILE A N 1
ATOM 2392 C CA . ILE A 1 312 ? 1.566 32.875 19.75 1 97.69 312 ILE A CA 1
ATOM 2393 C C . ILE A 1 312 ? 1.382 33.875 18.609 1 97.69 312 ILE A C 1
ATOM 2395 O O . ILE A 1 312 ? 0.307 34.469 18.453 1 97.69 312 ILE A O 1
ATOM 2399 N N . GLY A 1 313 ? 2.43 34.094 17.875 1 96.94 313 GLY A N 1
ATOM 2400 C CA . GLY A 1 313 ? 2.34 35 16.734 1 96.94 313 GLY A CA 1
ATOM 2401 C C . GLY A 1 313 ? 1.274 34.594 15.742 1 96.94 313 GLY A C 1
ATOM 2402 O O . GLY A 1 313 ? 0.506 35.438 15.273 1 96.94 313 GLY A O 1
ATOM 2403 N N . MET A 1 314 ? 1.266 33.375 15.43 1 96.44 314 MET A N 1
ATOM 2404 C CA . MET A 1 314 ? 0.271 32.875 14.492 1 96.44 314 MET A CA 1
ATOM 2405 C C . MET A 1 314 ? -1.138 33.031 15.062 1 96.44 314 MET A C 1
ATOM 2407 O O . MET A 1 314 ? -2.078 33.344 14.328 1 96.44 314 MET A O 1
ATOM 2411 N N . PHE A 1 315 ? -1.298 32.75 16.344 1 97.62 315 PHE A N 1
ATOM 2412 C CA . PHE A 1 315 ? -2.592 32.875 17 1 97.62 315 PHE A CA 1
ATOM 2413 C C . PHE A 1 315 ? -3.119 34.281 16.891 1 97.62 315 PHE A C 1
ATOM 2415 O O . PHE A 1 315 ? -4.262 34.5 16.484 1 97.62 315 PHE A O 1
ATOM 2422 N N . ILE A 1 316 ? -2.318 35.281 17.141 1 97.75 316 ILE A N 1
ATOM 2423 C CA . ILE A 1 316 ? -2.727 36.688 17.188 1 97.75 316 ILE A CA 1
ATOM 2424 C C . ILE A 1 316 ? -3.17 37.125 15.789 1 97.75 316 ILE A C 1
ATOM 2426 O O . ILE A 1 316 ? -4.27 37.656 15.625 1 97.75 316 ILE A O 1
ATOM 2430 N N . VAL A 1 317 ? -2.395 36.812 14.844 1 97.56 317 VAL A N 1
ATOM 2431 C CA . VAL A 1 317 ? -2.646 37.344 13.508 1 97.56 317 VAL A CA 1
ATOM 2432 C C . VAL A 1 317 ? -3.773 36.562 12.844 1 97.56 317 VAL A C 1
ATOM 2434 O O . VAL A 1 317 ? -4.656 37.156 12.211 1 97.56 317 VAL A O 1
ATOM 2437 N N . SER A 1 318 ? -3.721 35.281 12.953 1 96.81 318 SER A N 1
ATOM 2438 C CA . SER A 1 318 ? -4.754 34.469 12.305 1 96.81 318 SER A CA 1
ATOM 2439 C C . SER A 1 318 ? -6.121 34.719 12.938 1 96.81 318 SER A C 1
ATOM 2441 O O . SER A 1 318 ? -7.141 34.719 12.25 1 96.81 318 SER A O 1
ATOM 2443 N N . TRP A 1 319 ? -6.125 34.906 14.258 1 96.62 319 TRP A N 1
ATOM 2444 C CA . TRP A 1 319 ? -7.379 35.188 14.953 1 96.62 319 TRP A CA 1
ATOM 2445 C C . TRP A 1 319 ? -7.969 36.531 14.516 1 96.62 319 TRP A C 1
ATOM 2447 O O . TRP A 1 319 ? -9.18 36.625 14.305 1 96.62 319 TRP A O 1
ATOM 2457 N N . LEU A 1 320 ? -7.148 37.469 14.367 1 97.12 320 LEU A N 1
ATOM 2458 C CA . LEU A 1 320 ? -7.578 38.812 13.953 1 97.12 320 LEU A CA 1
ATOM 2459 C C . LEU A 1 320 ? -8.086 38.781 12.516 1 97.12 320 LEU A C 1
ATOM 2461 O O . LEU A 1 320 ? -9.172 39.312 12.227 1 97.12 320 LEU A O 1
ATOM 2465 N N . VAL A 1 321 ? -7.34 38.188 11.688 1 97.25 321 VAL A N 1
ATOM 2466 C CA . VAL A 1 321 ? -7.707 38.125 10.273 1 97.25 321 VAL A CA 1
ATOM 2467 C C . VAL A 1 321 ? -8.938 37.25 10.086 1 97.25 321 VAL A C 1
ATOM 2469 O O . VAL A 1 321 ? -9.805 37.531 9.258 1 97.25 321 VAL A O 1
ATOM 2472 N N . GLY A 1 322 ? -8.992 36.188 10.828 1 96.19 322 GLY A N 1
ATOM 2473 C CA . GLY A 1 322 ? -10.172 35.312 10.773 1 96.19 322 GLY A CA 1
ATOM 2474 C C . GLY A 1 322 ? -11.453 36.062 11.141 1 96.19 322 GLY A C 1
ATOM 2475 O O . GLY A 1 322 ? -12.461 35.938 10.445 1 96.19 322 GLY A O 1
ATOM 2476 N N . LYS A 1 323 ? -11.398 36.844 12.141 1 95.19 323 LYS A N 1
ATOM 2477 C CA . LYS A 1 323 ? -12.562 37.594 12.57 1 95.19 323 LYS A CA 1
ATOM 2478 C C . LYS A 1 323 ? -12.969 38.625 11.516 1 95.19 323 LYS A C 1
ATOM 2480 O O . LYS A 1 323 ? -14.164 38.844 11.281 1 95.19 323 LYS A O 1
ATOM 2485 N N . LEU A 1 324 ? -12.039 39.156 10.883 1 96.69 324 LEU A N 1
ATOM 2486 C CA . LEU A 1 324 ? -12.297 40.125 9.836 1 96.69 324 LEU A CA 1
ATOM 2487 C C . LEU A 1 324 ? -12.969 39.469 8.633 1 96.69 324 LEU A C 1
ATOM 2489 O O . LEU A 1 324 ? -13.773 40.094 7.945 1 96.69 324 LEU A O 1
ATOM 2493 N N . LEU A 1 325 ? -12.68 38.25 8.461 1 95.62 325 LEU A N 1
ATOM 2494 C CA . LEU A 1 325 ? -13.195 37.531 7.297 1 95.62 325 LEU A CA 1
ATOM 2495 C C . LEU A 1 325 ? -14.461 36.781 7.645 1 95.62 325 LEU A C 1
ATOM 2497 O O . LEU A 1 325 ? -15.062 36.125 6.777 1 95.62 325 LEU A O 1
ATOM 2501 N N . GLY A 1 326 ? -14.852 36.75 8.883 1 94 326 GLY A N 1
ATOM 2502 C CA . GLY A 1 326 ? -16.078 36.062 9.312 1 94 326 GLY A CA 1
ATOM 2503 C C . GLY A 1 326 ? -15.867 34.594 9.617 1 94 326 GLY A C 1
ATOM 2504 O O . GLY A 1 326 ? -16.812 33.812 9.555 1 94 326 GLY A O 1
ATOM 2505 N N . VAL A 1 327 ? -14.672 34.25 9.781 1 94.88 327 VAL A N 1
ATOM 2506 C CA . VAL A 1 327 ? -14.352 32.875 10.18 1 94.88 327 VAL A CA 1
ATOM 2507 C C . VAL A 1 327 ? -14.141 32.812 11.688 1 94.88 327 VAL A C 1
ATOM 2509 O O . VAL A 1 327 ? -13.641 33.75 12.297 1 94.88 327 VAL A O 1
ATOM 2512 N N . SER A 1 328 ? -14.602 31.75 12.273 1 95.81 328 SER A N 1
ATOM 2513 C CA . SER A 1 328 ? -14.492 31.609 13.727 1 95.81 328 SER A CA 1
ATOM 2514 C C . SER A 1 328 ? -13.039 31.578 14.172 1 95.81 328 SER A C 1
ATOM 2516 O O . SER A 1 328 ? -12.164 31.141 13.414 1 95.81 328 SER A O 1
ATOM 2518 N N . GLY A 1 329 ? -12.789 32.031 15.359 1 96 329 GLY A N 1
ATOM 2519 C CA . GLY A 1 329 ? -11.453 32.062 15.93 1 96 329 GLY A CA 1
ATOM 2520 C C . GLY A 1 329 ? -10.789 30.688 15.953 1 96 329 GLY A C 1
ATOM 2521 O O . GLY A 1 329 ? -9.703 30.516 15.406 1 96 329 GLY A O 1
ATOM 2522 N N . PRO A 1 330 ? -11.484 29.766 16.516 1 97.06 330 PRO A N 1
ATOM 2523 C CA . PRO A 1 330 ? -10.914 28.422 16.578 1 97.06 330 PRO A CA 1
ATOM 2524 C C . PRO A 1 330 ? -10.602 27.828 15.203 1 97.06 330 PRO A C 1
ATOM 2526 O O . PRO A 1 330 ? -9.547 27.219 15.016 1 97.06 330 PRO A O 1
ATOM 2529 N N . MET A 1 331 ? -11.406 28.047 14.281 1 97.12 331 MET A N 1
ATOM 2530 C CA . MET A 1 331 ? -11.18 27.516 12.938 1 97.12 331 MET A CA 1
ATOM 2531 C C . MET A 1 331 ? -10.008 28.219 12.266 1 97.12 331 MET A C 1
ATOM 2533 O O . MET A 1 331 ? -9.188 27.578 11.609 1 97.12 331 MET A O 1
ATOM 2537 N N . SER A 1 332 ? -9.961 29.531 12.453 1 97.44 332 SER A N 1
ATOM 2538 C CA . SER A 1 332 ? -8.875 30.312 11.859 1 97.44 332 SER A CA 1
ATOM 2539 C C . SER A 1 332 ? -7.523 29.875 12.43 1 97.44 332 SER A C 1
ATOM 2541 O O . SER A 1 332 ? -6.551 29.734 11.688 1 97.44 332 SER A O 1
ATOM 2543 N N . TYR A 1 333 ? -7.523 29.75 13.695 1 97.94 333 TYR A N 1
ATOM 2544 C CA . TYR A 1 333 ? -6.285 29.312 14.336 1 97.94 333 TYR A CA 1
ATOM 2545 C C . TYR A 1 333 ? -5.926 27.891 13.914 1 97.94 333 TYR A C 1
ATOM 2547 O O . TYR A 1 333 ? -4.754 27.594 13.672 1 97.94 333 TYR A O 1
ATOM 2555 N N . ALA A 1 334 ? -6.895 26.984 13.797 1 97.62 334 ALA A N 1
ATOM 2556 C CA . ALA A 1 334 ? -6.656 25.625 13.352 1 97.62 334 ALA A CA 1
ATOM 2557 C C . ALA A 1 334 ? -6.055 25.594 11.953 1 97.62 334 ALA A C 1
ATOM 2559 O O . ALA A 1 334 ? -5.113 24.844 11.688 1 97.62 334 ALA A O 1
ATOM 2560 N N . ILE A 1 335 ? -6.57 26.375 11.117 1 96.5 335 ILE A N 1
ATOM 2561 C CA . ILE A 1 335 ? -6.074 26.484 9.75 1 96.5 335 ILE A CA 1
ATOM 2562 C C . ILE A 1 335 ? -4.609 26.906 9.758 1 96.5 335 ILE A C 1
ATOM 2564 O O . ILE A 1 335 ? -3.779 26.328 9.062 1 96.5 335 ILE A O 1
ATOM 2568 N N . SER A 1 336 ? -4.32 27.859 10.555 1 96.12 336 SER A N 1
ATOM 2569 C CA . SER A 1 336 ? -2.963 28.391 10.617 1 96.12 336 SER A CA 1
ATOM 2570 C C . SER A 1 336 ? -2 27.375 11.234 1 96.12 336 SER A C 1
ATOM 2572 O O . SER A 1 336 ? -0.829 27.312 10.852 1 96.12 336 SER A O 1
ATOM 2574 N N . LEU A 1 337 ? -2.51 26.625 12.172 1 96.69 337 LEU A N 1
ATOM 2575 C CA . LEU A 1 337 ? -1.681 25.641 12.867 1 96.69 337 LEU A CA 1
ATOM 2576 C C . LEU A 1 337 ? -1.197 24.562 11.922 1 96.69 337 LEU A C 1
ATOM 2578 O O . LEU A 1 337 ? -0.204 23.891 12.195 1 96.69 337 LEU A O 1
ATOM 2582 N N . THR A 1 338 ? -1.821 24.359 10.781 1 95 338 THR A N 1
ATOM 2583 C CA . THR A 1 338 ? -1.428 23.328 9.82 1 95 338 THR A CA 1
ATOM 2584 C C . THR A 1 338 ? -0.03 23.609 9.273 1 95 338 THR A C 1
ATOM 2586 O O . THR A 1 338 ? 0.63 22.719 8.75 1 95 338 THR A O 1
ATOM 2589 N N . ALA A 1 339 ? 0.392 24.844 9.461 1 93.12 339 ALA A N 1
ATOM 2590 C CA . ALA A 1 339 ? 1.74 25.219 9.039 1 93.12 339 ALA A CA 1
ATOM 2591 C C . ALA A 1 339 ? 2.793 24.438 9.828 1 93.12 339 ALA A C 1
ATOM 2593 O O . ALA A 1 339 ? 3.904 24.219 9.336 1 93.12 339 ALA A O 1
ATOM 2594 N N . LEU A 1 340 ? 2.418 23.938 10.984 1 93.38 340 LEU A N 1
ATOM 2595 C CA . LEU A 1 340 ? 3.375 23.312 11.891 1 93.38 340 LEU A CA 1
ATOM 2596 C C . LEU A 1 340 ? 3.475 21.812 11.633 1 93.38 340 LEU A C 1
ATOM 2598 O O . LEU A 1 340 ? 4.297 21.125 12.242 1 93.38 340 LEU A O 1
ATOM 2602 N N . TYR A 1 341 ? 2.752 21.219 10.805 1 91.12 341 TYR A N 1
ATOM 2603 C CA . TYR A 1 341 ? 2.822 19.766 10.602 1 91.12 341 TYR A CA 1
ATOM 2604 C C . TYR A 1 341 ? 2.318 19.391 9.211 1 91.12 341 TYR A C 1
ATOM 2606 O O . TYR A 1 341 ? 2.773 18.406 8.625 1 91.12 341 TYR A O 1
ATOM 2614 N N . GLY A 1 342 ? 1.236 19.922 8.711 1 87.69 342 GLY A N 1
ATOM 2615 C CA . GLY A 1 342 ? 0.713 19.719 7.371 1 87.69 342 GLY A CA 1
ATOM 2616 C C . GLY A 1 342 ? 0.135 18.328 7.168 1 87.69 342 GLY A C 1
ATOM 2617 O O . GLY A 1 342 ? -0.247 17.656 8.133 1 87.69 342 GLY A O 1
ATOM 2618 N N . PHE A 1 343 ? 0.001 17.891 5.887 1 87.56 343 PHE A N 1
ATOM 2619 C CA . PHE A 1 343 ? -0.527 16.594 5.48 1 87.56 343 PHE A CA 1
ATOM 2620 C C . PHE A 1 343 ? 0.507 15.492 5.695 1 87.56 343 PHE A C 1
ATOM 2622 O O . PHE A 1 343 ? 1.692 15.688 5.418 1 87.56 343 PHE A O 1
ATOM 2629 N N . PRO A 1 344 ? -0.043 14.367 6.277 1 90.62 344 PRO A N 1
ATOM 2630 C CA . PRO A 1 344 ? -1.409 13.867 6.441 1 90.62 344 PRO A CA 1
ATOM 2631 C C . PRO A 1 344 ? -1.953 14.086 7.852 1 90.62 344 PRO A C 1
ATOM 2633 O O . PRO A 1 344 ? -3.092 13.711 8.148 1 90.62 344 PRO A O 1
ATOM 2636 N N . ALA A 1 345 ? -1.229 14.656 8.711 1 92.12 345 ALA A N 1
ATOM 2637 C CA . ALA A 1 345 ? -1.669 14.844 10.094 1 92.12 345 ALA A CA 1
ATOM 2638 C C . ALA A 1 345 ? -2.924 15.711 10.156 1 92.12 345 ALA A C 1
ATOM 2640 O O . ALA A 1 345 ? -3.787 15.5 11.016 1 92.12 345 ALA A O 1
ATOM 2641 N N . ASP A 1 346 ? -2.975 16.672 9.297 1 93.31 346 ASP A N 1
ATOM 2642 C CA . ASP A 1 346 ? -4.152 17.531 9.289 1 93.31 346 ASP A CA 1
ATOM 2643 C C . ASP A 1 346 ? -5.41 16.75 8.93 1 93.31 346 ASP A C 1
ATOM 2645 O O . ASP A 1 346 ? -6.488 17 9.469 1 93.31 346 ASP A O 1
ATOM 2649 N N . TYR A 1 347 ? -5.254 15.789 8.109 1 91.62 347 TYR A N 1
ATOM 2650 C CA . TYR A 1 347 ? -6.363 14.906 7.773 1 91.62 347 TYR A CA 1
ATOM 2651 C C . TYR A 1 347 ? -6.742 14.031 8.961 1 91.62 347 TYR A C 1
ATOM 2653 O O . TYR A 1 347 ? -7.922 13.914 9.305 1 91.62 347 TYR A O 1
ATOM 2661 N N . ILE A 1 348 ? -5.84 13.477 9.578 1 93.44 348 ILE A N 1
ATOM 2662 C CA . ILE A 1 348 ? -6.051 12.516 10.656 1 93.44 348 ILE A CA 1
ATOM 2663 C C . ILE A 1 348 ? -6.684 13.211 11.859 1 93.44 348 ILE A C 1
ATOM 2665 O O . ILE A 1 348 ? -7.691 12.742 12.391 1 93.44 348 ILE A O 1
ATOM 2669 N N . ILE A 1 349 ? -6.164 14.305 12.242 1 95.25 349 ILE A N 1
ATOM 2670 C CA . ILE A 1 349 ? -6.637 15.016 13.422 1 95.25 349 ILE A CA 1
ATOM 2671 C C . ILE A 1 349 ? -8.062 15.523 13.188 1 95.25 349 ILE A C 1
ATOM 2673 O O . ILE A 1 349 ? -8.898 15.461 14.086 1 95.25 349 ILE A O 1
ATOM 2677 N N . THR A 1 350 ? -8.289 15.945 12.031 1 95.25 350 THR A N 1
ATOM 2678 C CA . THR A 1 350 ? -9.617 16.438 11.688 1 95.25 350 THR A CA 1
ATOM 2679 C C . THR A 1 350 ? -10.648 15.312 11.766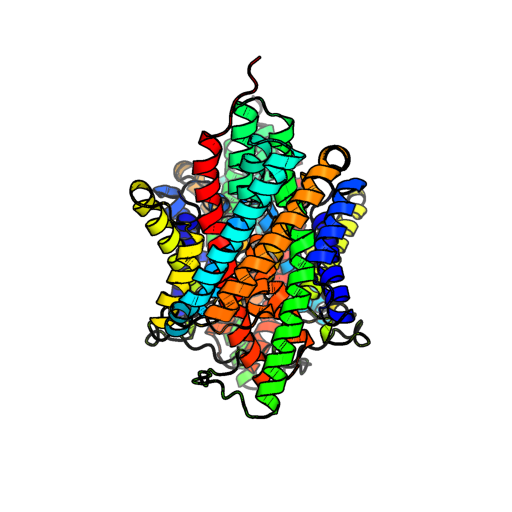 1 95.25 350 THR A C 1
ATOM 2681 O O . THR A 1 350 ? -11.711 15.477 12.367 1 95.25 350 THR A O 1
ATOM 2684 N N . ASN A 1 351 ? -10.281 14.219 11.219 1 92.94 351 ASN A N 1
ATOM 2685 C CA . ASN A 1 351 ? -11.203 13.086 11.234 1 92.94 351 ASN A CA 1
ATOM 2686 C C . ASN A 1 351 ? -11.406 12.547 12.648 1 92.94 351 ASN A C 1
ATOM 2688 O O . ASN A 1 351 ? -12.5 12.102 13 1 92.94 351 ASN A O 1
ATOM 2692 N N . GLU A 1 352 ? -10.398 12.555 13.391 1 94.38 352 GLU A N 1
ATOM 2693 C CA . GLU A 1 352 ? -10.523 12.125 14.781 1 94.38 352 GLU A CA 1
ATOM 2694 C C . GLU A 1 352 ? -11.453 13.047 15.562 1 94.38 352 GLU A C 1
ATOM 2696 O O . GLU A 1 352 ? -12.273 12.586 16.359 1 94.38 352 GLU A O 1
ATOM 2701 N N . ALA A 1 353 ? -11.328 14.258 15.32 1 94.88 353 ALA A N 1
ATOM 2702 C CA . ALA A 1 353 ? -12.195 15.227 15.992 1 94.88 353 ALA A CA 1
ATOM 2703 C C . ALA A 1 353 ? -13.656 15.023 15.594 1 94.88 353 ALA A C 1
ATOM 2705 O O . ALA A 1 353 ? -14.539 15.016 16.453 1 94.88 353 ALA A O 1
ATOM 2706 N N . ILE A 1 354 ? -13.859 14.82 14.352 1 94.19 354 ILE A N 1
ATOM 2707 C CA . ILE A 1 354 ? -15.203 14.641 13.828 1 94.19 354 ILE A CA 1
ATOM 2708 C C . ILE A 1 354 ? -15.812 13.359 14.398 1 94.19 354 ILE A C 1
ATOM 2710 O O . ILE A 1 354 ? -16.953 13.367 14.883 1 94.19 354 ILE A O 1
ATOM 2714 N N . ASN A 1 355 ? -15.023 12.352 14.359 1 91.25 355 ASN A N 1
ATOM 2715 C CA . ASN A 1 355 ? -15.508 11.055 14.828 1 91.25 355 ASN A CA 1
ATOM 2716 C C . ASN A 1 355 ? -15.789 11.078 16.328 1 91.25 355 ASN A C 1
ATOM 2718 O O . ASN A 1 355 ? -16.672 10.359 16.812 1 91.25 355 ASN A O 1
ATOM 2722 N N . ALA A 1 356 ? -15.125 11.852 17.031 1 92.06 356 ALA A N 1
ATOM 2723 C CA . ALA A 1 356 ? -15.305 11.945 18.484 1 92.06 356 ALA A CA 1
ATOM 2724 C C . ALA A 1 356 ? -16.547 12.758 18.828 1 92.06 356 ALA A C 1
ATOM 2726 O O . ALA A 1 356 ? -17.172 12.531 19.875 1 92.06 356 ALA A O 1
ATOM 2727 N N . LEU A 1 357 ? -16.984 13.562 17.969 1 93.62 357 LEU A N 1
ATOM 2728 C CA . LEU A 1 357 ? -18.047 14.516 18.266 1 93.62 357 LEU A CA 1
ATOM 2729 C C . LEU A 1 357 ? -19.422 13.93 17.953 1 93.62 357 LEU A C 1
ATOM 2731 O O . LEU A 1 357 ? -20.406 14.289 18.578 1 93.62 357 LEU A O 1
ATOM 2735 N N . THR A 1 358 ? -19.406 13.047 16.891 1 92.5 358 THR A N 1
ATOM 2736 C CA . THR A 1 358 ? -20.719 12.523 16.547 1 92.5 358 THR A CA 1
ATOM 2737 C C . THR A 1 358 ? -20.594 11.164 15.852 1 92.5 358 THR A C 1
ATOM 2739 O O . THR A 1 358 ? -19.578 10.883 15.219 1 92.5 358 THR A O 1
ATOM 2742 N N . HIS A 1 359 ? -21.625 10.383 16 1 87.69 359 HIS A N 1
ATOM 2743 C CA . HIS A 1 359 ? -21.719 9.094 15.312 1 87.69 359 HIS A CA 1
ATOM 2744 C C . HIS A 1 359 ? -22.828 9.117 14.258 1 87.69 359 HIS A C 1
ATOM 2746 O O . HIS A 1 359 ? -23.016 8.141 13.531 1 87.69 359 HIS A O 1
ATOM 2752 N N . ASP A 1 360 ? -23.469 10.289 14.211 1 90.25 360 ASP A N 1
ATOM 2753 C CA . ASP A 1 360 ? -24.5 10.469 13.195 1 90.25 360 ASP A CA 1
ATOM 2754 C C . ASP A 1 360 ? -23.891 10.797 11.836 1 90.25 360 ASP A C 1
ATOM 2756 O O . ASP A 1 360 ? -23.062 11.711 11.727 1 90.25 360 ASP A O 1
ATOM 2760 N N . GLU A 1 361 ? -24.297 10.117 10.898 1 87.81 361 GLU A N 1
ATOM 2761 C CA . GLU A 1 361 ? -23.703 10.234 9.57 1 87.81 361 GLU A CA 1
ATOM 2762 C C . GLU A 1 361 ? -23.953 11.617 8.977 1 87.81 361 GLU A C 1
ATOM 2764 O O . GLU A 1 361 ? -23.078 12.18 8.312 1 87.81 361 GLU A O 1
ATOM 2769 N N . LYS A 1 362 ? -25.141 12.117 9.141 1 88.06 362 LYS A N 1
ATOM 2770 C CA . LYS A 1 362 ? -25.453 13.438 8.609 1 88.06 362 LYS A CA 1
ATOM 2771 C C . LYS A 1 362 ? -24.625 14.516 9.289 1 88.06 362 LYS A C 1
ATOM 2773 O O . LYS A 1 362 ? -24.094 15.414 8.633 1 88.06 362 LYS A O 1
ATOM 2778 N N . GLU A 1 363 ? -24.531 14.445 10.578 1 92.44 363 GLU A N 1
ATOM 2779 C CA . GLU A 1 363 ? -23.719 15.383 11.336 1 92.44 363 GLU A CA 1
ATOM 2780 C C . GLU A 1 363 ? -22.25 15.281 10.953 1 92.44 363 GLU A C 1
ATOM 2782 O O . GLU A 1 363 ? -21.547 16.281 10.867 1 92.44 363 GLU A O 1
ATOM 2787 N N . ARG A 1 364 ? -21.828 14.117 10.719 1 91.19 364 ARG A N 1
ATOM 2788 C CA . ARG A 1 364 ? -20.438 13.883 10.312 1 91.19 364 ARG A CA 1
ATOM 2789 C C . ARG A 1 364 ? -20.156 14.555 8.969 1 91.19 364 ARG A C 1
ATOM 2791 O O . ARG A 1 364 ? -19.078 15.141 8.781 1 91.19 364 ARG A O 1
ATOM 2798 N N . GLN A 1 365 ? -21.031 14.43 8.125 1 87.19 365 GLN A N 1
ATOM 2799 C CA . GLN A 1 365 ? -20.859 15.039 6.812 1 87.19 365 GLN A CA 1
ATOM 2800 C C . GLN A 1 365 ? -20.797 16.562 6.91 1 87.19 365 GLN A C 1
ATOM 2802 O O . GLN A 1 365 ? -20 17.203 6.211 1 87.19 365 GLN A O 1
ATOM 2807 N N . ILE A 1 366 ? -21.625 17.047 7.746 1 88.69 366 ILE A N 1
ATOM 2808 C CA . ILE A 1 366 ? -21.656 18.484 7.945 1 88.69 366 ILE A CA 1
ATOM 2809 C C . ILE A 1 366 ? -20.312 18.953 8.492 1 88.69 366 ILE A C 1
ATOM 2811 O O . ILE A 1 366 ? -19.734 19.938 8 1 88.69 366 ILE A O 1
ATOM 2815 N N . LEU A 1 367 ? -19.812 18.297 9.461 1 92.94 367 LEU A N 1
ATOM 2816 C CA . LEU A 1 367 ? -18.547 18.656 10.062 1 92.94 367 LEU A CA 1
ATOM 2817 C C . LEU A 1 367 ? -17.391 18.453 9.078 1 92.94 367 LEU A C 1
ATOM 2819 O O . LEU A 1 367 ? -16.453 19.25 9.039 1 92.94 367 LEU A O 1
ATOM 2823 N N . THR A 1 368 ? -17.453 17.391 8.344 1 88.81 368 THR A N 1
ATOM 2824 C CA . THR A 1 368 ? -16.406 17.109 7.359 1 88.81 368 THR A CA 1
ATOM 2825 C C . THR A 1 368 ? -16.328 18.219 6.312 1 88.81 368 THR A C 1
ATOM 2827 O O . THR A 1 368 ? -15.242 18.703 5.996 1 88.81 368 THR A O 1
ATOM 2830 N N . HIS A 1 369 ? -17.406 18.641 5.867 1 83.88 369 HIS A N 1
ATOM 2831 C CA . HIS A 1 369 ? -17.453 19.703 4.867 1 83.88 369 HIS A CA 1
ATOM 2832 C C . HIS A 1 369 ? -16.969 21.016 5.445 1 83.88 369 HIS A C 1
ATOM 2834 O O . HIS A 1 369 ? -16.328 21.812 4.738 1 83.88 369 HIS A O 1
ATOM 2840 N N . HIS A 1 370 ? -17.234 21.172 6.656 1 89.31 370 HIS A N 1
ATOM 2841 C CA . HIS A 1 370 ? -16.906 22.438 7.297 1 89.31 370 HIS A CA 1
ATOM 2842 C C . HIS A 1 370 ? -15.445 22.5 7.699 1 89.31 370 HIS A C 1
ATOM 2844 O O . HIS A 1 370 ? -14.82 23.562 7.621 1 89.31 370 HIS A O 1
ATOM 2850 N N . MET A 1 371 ? -14.93 21.391 8.117 1 93.5 371 MET A N 1
ATOM 2851 C CA . MET A 1 371 ? -13.633 21.438 8.789 1 93.5 371 MET A CA 1
ATOM 2852 C C . MET A 1 371 ? -12.539 20.844 7.91 1 93.5 371 MET A C 1
ATOM 2854 O O . MET A 1 371 ? -11.383 21.266 7.973 1 93.5 371 MET A O 1
ATOM 2858 N N . LEU A 1 372 ? -12.852 19.891 7.133 1 90.12 372 LEU A N 1
ATOM 2859 C CA . LEU A 1 372 ? -11.828 19.109 6.453 1 90.12 372 LEU A CA 1
ATOM 2860 C C . LEU A 1 372 ? -11.195 19.922 5.32 1 90.12 372 LEU A C 1
ATOM 2862 O O . LEU A 1 372 ? -9.969 20.016 5.234 1 90.12 372 LEU A O 1
ATOM 2866 N N . ALA A 1 373 ? -12.008 20.531 4.492 1 88.69 373 ALA A N 1
ATOM 2867 C CA . ALA A 1 373 ? -11.508 21.234 3.314 1 88.69 373 ALA A CA 1
ATOM 2868 C C . ALA A 1 373 ? -10.586 22.375 3.713 1 88.69 373 ALA A C 1
ATOM 2870 O O . ALA A 1 373 ? -9.461 22.484 3.207 1 88.69 373 ALA A O 1
ATOM 2871 N N . PRO A 1 374 ? -10.953 23.156 4.656 1 93 374 PRO A N 1
ATOM 2872 C CA . PRO A 1 374 ? -10.055 24.25 5.062 1 93 374 PRO A CA 1
ATOM 2873 C C . PRO A 1 374 ? -8.742 23.734 5.645 1 93 374 PRO A C 1
ATOM 2875 O O . PRO A 1 374 ? -7.684 24.312 5.402 1 93 374 PRO A O 1
ATOM 2878 N N . MET A 1 375 ? -8.766 22.688 6.383 1 94.12 375 MET A N 1
ATOM 2879 C CA . MET A 1 375 ? -7.559 22.141 7 1 94.12 375 MET A CA 1
ATOM 2880 C C . MET A 1 375 ? -6.598 21.609 5.941 1 94.12 375 MET A C 1
ATOM 2882 O O . MET A 1 375 ? -5.383 21.812 6.051 1 94.12 375 MET A O 1
ATOM 2886 N N . LEU A 1 376 ? -7.129 20.984 4.926 1 89.44 376 LEU A N 1
ATOM 2887 C CA . LEU A 1 376 ? -6.293 20.453 3.857 1 89.44 376 LEU A CA 1
ATOM 2888 C C . LEU A 1 376 ? -5.688 21.578 3.027 1 89.44 376 LEU A C 1
ATOM 2890 O O . LEU A 1 376 ? -4.484 21.562 2.742 1 89.44 376 LEU A O 1
ATOM 2894 N N . VAL A 1 377 ? -6.488 22.5 2.689 1 88.75 377 VAL A N 1
ATOM 2895 C CA . VAL A 1 377 ? -6.023 23.625 1.886 1 88.75 377 VAL A CA 1
ATOM 2896 C C . VAL A 1 377 ? -4.988 24.438 2.67 1 88.75 377 VAL A C 1
ATOM 2898 O O . VAL A 1 377 ? -3.953 24.828 2.127 1 88.75 377 VAL A O 1
ATOM 2901 N N . GLY A 1 378 ? -5.258 24.672 3.898 1 89.62 378 GLY A N 1
ATOM 2902 C CA . GLY A 1 378 ? -4.305 25.359 4.746 1 89.62 378 GLY A CA 1
ATOM 2903 C C . GLY A 1 378 ? -2.953 24.688 4.812 1 89.62 378 GLY A C 1
ATOM 2904 O O . GLY A 1 378 ? -1.914 25.328 4.68 1 89.62 378 GLY A O 1
ATOM 2905 N N . GLY A 1 379 ? -2.963 23.422 5.055 1 89 379 GLY A N 1
ATOM 2906 C CA . GLY A 1 379 ? -1.73 22.656 5.117 1 89 379 GLY A CA 1
ATOM 2907 C C . GLY A 1 379 ? -0.925 22.719 3.834 1 89 379 GLY A C 1
ATOM 2908 O O . GLY A 1 379 ? 0.3 22.844 3.869 1 89 379 GLY A O 1
ATOM 2909 N N . PHE A 1 380 ? -1.51 22.656 2.73 1 85.19 380 PHE A N 1
ATOM 2910 C CA . PHE A 1 380 ? -0.826 22.641 1.443 1 85.19 380 PHE A CA 1
ATOM 2911 C C . PHE A 1 380 ? -0.246 24.016 1.115 1 85.19 380 PHE A C 1
ATOM 2913 O O . PHE A 1 380 ? 0.858 24.109 0.575 1 85.19 380 PHE A O 1
ATOM 2920 N N . ILE A 1 381 ? -0.95 24.984 1.435 1 84.88 381 ILE A N 1
ATOM 2921 C CA . ILE A 1 381 ? -0.48 26.328 1.155 1 84.88 381 ILE A CA 1
ATOM 2922 C C . ILE A 1 381 ? 0.742 26.641 2.018 1 84.88 381 ILE A C 1
ATOM 2924 O O . ILE A 1 381 ? 1.749 27.156 1.519 1 84.88 381 ILE A O 1
ATOM 2928 N N . SER A 1 382 ? 0.662 26.266 3.229 1 86.06 382 SER A N 1
ATOM 2929 C CA . SER A 1 382 ? 1.732 26.625 4.156 1 86.06 382 SER A CA 1
ATOM 2930 C C . SER A 1 382 ? 2.945 25.719 3.971 1 86.06 382 SER A C 1
ATOM 2932 O O . SER A 1 382 ? 4.027 26.188 3.607 1 86.06 382 SER A O 1
ATOM 2934 N N . VAL A 1 383 ? 2.721 24.391 4.074 1 79.81 383 VAL A N 1
ATOM 2935 C CA . VAL A 1 383 ? 3.811 23.438 4.168 1 79.81 383 VAL A CA 1
ATOM 2936 C C . VAL A 1 383 ? 4.414 23.203 2.785 1 79.81 383 VAL A C 1
ATOM 2938 O O . VAL A 1 383 ? 5.633 23.062 2.648 1 79.81 383 VAL A O 1
ATOM 2941 N N . THR A 1 384 ? 3.688 23.188 1.81 1 73.31 384 THR A N 1
ATOM 2942 C CA . THR A 1 384 ? 4.199 22.766 0.513 1 73.31 384 THR A CA 1
ATOM 2943 C C . THR A 1 384 ? 4.566 23.969 -0.35 1 73.31 384 THR A C 1
ATOM 2945 O O . THR A 1 384 ? 5.559 23.938 -1.081 1 73.31 384 THR A O 1
ATOM 2948 N N . MET A 1 385 ? 3.916 25.047 -0.224 1 76.5 385 MET A N 1
ATOM 2949 C CA . MET A 1 385 ? 4.145 26.156 -1.16 1 76.5 385 MET A CA 1
ATOM 2950 C C . MET A 1 385 ? 4.961 27.266 -0.509 1 76.5 385 MET A C 1
ATOM 2952 O O . MET A 1 385 ? 6.074 27.562 -0.946 1 76.5 385 MET A O 1
ATOM 2956 N N . VAL A 1 386 ? 4.574 27.703 0.535 1 82.5 386 VAL A N 1
ATOM 2957 C CA . VAL A 1 386 ? 5.137 28.938 1.085 1 82.5 386 VAL A CA 1
ATOM 2958 C C . VAL A 1 386 ? 6.473 28.641 1.755 1 82.5 386 VAL A C 1
ATOM 2960 O O . VAL A 1 386 ? 7.422 29.422 1.644 1 82.5 386 VAL A O 1
ATOM 2963 N N . SER A 1 387 ? 6.582 27.531 2.354 1 85.94 387 SER A N 1
ATOM 2964 C CA . SER A 1 387 ? 7.785 27.219 3.117 1 85.94 387 SER A CA 1
ATOM 2965 C C . SER A 1 387 ? 9.008 27.109 2.209 1 85.94 387 SER A C 1
ATOM 2967 O O . SER A 1 387 ? 10.078 27.625 2.541 1 85.94 387 SER A O 1
ATOM 2969 N N . VAL A 1 388 ? 8.883 26.516 1.111 1 80.94 388 VAL A N 1
ATOM 2970 C CA . VAL A 1 388 ? 10 26.312 0.196 1 80.94 388 VAL A CA 1
ATOM 2971 C C . VAL A 1 388 ? 10.43 27.641 -0.411 1 80.94 388 VAL A C 1
ATOM 2973 O O . VAL A 1 388 ? 11.625 27.922 -0.534 1 80.94 388 VAL A O 1
ATOM 2976 N N . VAL A 1 389 ? 9.531 28.438 -0.746 1 84.38 389 VAL A N 1
ATOM 2977 C CA . VAL A 1 389 ? 9.82 29.75 -1.315 1 84.38 389 VAL A CA 1
ATOM 2978 C C . VAL A 1 389 ? 10.516 30.625 -0.277 1 84.38 389 VAL A C 1
ATOM 2980 O O . VAL A 1 389 ? 11.508 31.297 -0.583 1 84.38 389 VAL A O 1
ATOM 2983 N N . LEU A 1 390 ? 10.039 30.594 0.863 1 88.81 390 LEU A N 1
ATOM 2984 C CA . LEU A 1 390 ? 10.633 31.359 1.943 1 88.81 390 LEU A CA 1
ATOM 2985 C C . LEU A 1 390 ? 12.062 30.922 2.213 1 88.81 390 LEU A C 1
ATOM 2987 O O . LEU A 1 390 ? 12.945 31.75 2.438 1 88.81 390 LEU A O 1
ATOM 2991 N N . ALA A 1 391 ? 12.273 29.641 2.244 1 89.62 391 ALA A N 1
ATOM 2992 C CA . ALA A 1 391 ? 13.609 29.094 2.465 1 89.62 391 ALA A CA 1
ATOM 2993 C C . ALA A 1 391 ? 14.57 29.547 1.36 1 89.62 391 ALA A C 1
ATOM 2995 O O . ALA A 1 391 ? 15.719 29.891 1.631 1 89.62 391 ALA A O 1
ATOM 2996 N N . GLY A 1 392 ? 14.125 29.531 0.14 1 85.5 392 GLY A N 1
ATOM 2997 C CA . GLY A 1 392 ? 14.938 29.969 -0.981 1 85.5 392 GLY A CA 1
ATOM 2998 C C . GLY A 1 392 ? 15.352 31.422 -0.891 1 85.5 392 GLY A C 1
ATOM 2999 O O . GLY A 1 392 ? 16.469 31.781 -1.271 1 85.5 392 GLY A O 1
ATOM 3000 N N . ILE A 1 393 ? 14.539 32.188 -0.38 1 88.81 393 ILE A N 1
ATOM 3001 C CA . ILE A 1 393 ? 14.805 33.625 -0.259 1 88.81 393 ILE A CA 1
ATOM 3002 C C . ILE A 1 393 ? 15.68 33.875 0.963 1 88.81 393 ILE A C 1
ATOM 3004 O O . ILE A 1 393 ? 16.719 34.531 0.863 1 88.81 393 ILE A O 1
ATOM 3008 N N . LEU A 1 394 ? 15.344 33.312 2.053 1 91.94 394 LEU A N 1
ATOM 3009 C CA . LEU A 1 394 ? 15.977 33.656 3.324 1 91.94 394 LEU A CA 1
ATOM 3010 C C . LEU A 1 394 ? 17.375 33.062 3.404 1 91.94 394 LEU A C 1
ATOM 3012 O O . LEU A 1 394 ? 18.234 33.562 4.133 1 91.94 394 LEU A O 1
ATOM 3016 N N . VAL A 1 395 ? 17.594 31.984 2.689 1 91.19 395 VAL A N 1
ATOM 3017 C CA . VAL A 1 395 ? 18.906 31.328 2.727 1 91.19 395 VAL A CA 1
ATOM 3018 C C . VAL A 1 395 ? 19.969 32.281 2.209 1 91.19 395 VAL A C 1
ATOM 3020 O O . VAL A 1 395 ? 21.125 32.25 2.658 1 91.19 395 VAL A O 1
ATOM 3023 N N . SER A 1 396 ? 19.594 33.156 1.305 1 90.69 396 SER A N 1
ATOM 3024 C CA . SER A 1 396 ? 20.547 34.094 0.704 1 90.69 396 SER A CA 1
ATOM 3025 C C . SER A 1 396 ? 20.938 35.219 1.681 1 90.69 396 SER A C 1
ATOM 3027 O O . SER A 1 396 ? 21.938 35.906 1.484 1 90.69 396 SER A O 1
ATOM 3029 N N . TYR A 1 397 ? 20.203 35.344 2.674 1 92.75 397 TYR A N 1
ATOM 3030 C CA . TYR A 1 397 ? 20.453 36.438 3.623 1 92.75 397 TYR A CA 1
ATOM 3031 C C . TYR A 1 397 ? 21.266 35.938 4.816 1 92.75 397 TYR A C 1
ATOM 3033 O O . TYR A 1 397 ? 21.578 36.719 5.719 1 92.75 397 TYR A O 1
ATOM 3041 N N . LEU A 1 398 ? 21.578 34.656 4.785 1 93.31 398 LEU A N 1
ATOM 3042 C CA . LEU A 1 398 ? 22.438 34.156 5.855 1 93.31 398 LEU A CA 1
ATOM 3043 C C . LEU A 1 398 ? 23.828 34.781 5.793 1 93.31 398 LEU A C 1
ATOM 3045 O O . LEU A 1 398 ? 24.406 34.906 4.711 1 93.31 398 LEU A O 1
ATOM 3049 N N . THR A 1 399 ? 24.312 35.219 6.941 1 88.38 399 THR A N 1
ATOM 3050 C CA . THR A 1 399 ? 25.641 35.812 7.031 1 88.38 399 THR A CA 1
ATOM 3051 C C . THR A 1 399 ? 26.656 34.812 7.582 1 88.38 399 THR A C 1
ATOM 3053 O O . THR A 1 399 ? 26.469 34.281 8.68 1 88.38 399 THR A O 1
ATOM 3056 N N . PRO A 1 400 ? 27.766 34.656 6.742 1 85.94 400 PRO A N 1
ATOM 3057 C CA . PRO A 1 400 ? 28.781 33.688 7.215 1 85.94 400 PRO A CA 1
ATOM 3058 C C . PRO A 1 400 ? 29.516 34.188 8.461 1 85.94 400 PRO A C 1
ATOM 3060 O O . PRO A 1 400 ? 29.594 35.406 8.703 1 85.94 400 PRO A O 1
ATOM 3063 N N . VAL A 1 401 ? 29.844 33.25 9.383 1 72.19 401 VAL A N 1
ATOM 3064 C CA . VAL A 1 401 ? 30.703 33.562 10.516 1 72.19 401 VAL A CA 1
ATOM 3065 C C . VAL A 1 401 ? 32.062 34.031 10.008 1 72.19 401 VAL A C 1
ATOM 3067 O O . VAL A 1 401 ? 32.656 33.406 9.141 1 72.19 401 VAL A O 1
ATOM 3070 N N . VAL A 1 402 ? 32.375 35.312 9.977 1 56.06 402 VAL A N 1
ATOM 3071 C CA . VAL A 1 402 ? 33.688 35.812 9.648 1 56.06 402 VAL A CA 1
ATOM 3072 C C . VAL A 1 402 ? 34.75 35.062 10.484 1 56.06 402 VAL A C 1
ATOM 3074 O O . VAL A 1 402 ? 34.656 35.031 11.711 1 56.06 402 VAL A O 1
ATOM 3077 N N . SER A 1 403 ? 35.344 34 9.898 1 43 403 SER A N 1
ATOM 3078 C CA . SER A 1 403 ? 36.594 33.656 10.523 1 43 403 SER A CA 1
ATOM 3079 C C . SER A 1 403 ? 37.531 34.844 10.594 1 43 403 SER A C 1
ATOM 3081 O O . SER A 1 403 ? 37.531 35.688 9.695 1 43 403 SER A O 1
ATOM 3083 N N . MET B 1 1 ? 13.695 7.734 -16.125 1 86.31 1 MET B N 1
ATOM 3084 C CA . MET B 1 1 ? 12.258 7.977 -16.203 1 86.31 1 MET B CA 1
ATOM 3085 C C . MET B 1 1 ? 11.711 8.445 -14.859 1 86.31 1 MET B C 1
ATOM 3087 O O . MET B 1 1 ? 12.148 7.977 -13.812 1 86.31 1 MET B O 1
ATOM 3091 N N . SER B 1 2 ? 10.859 9.453 -14.93 1 91.62 2 SER B N 1
ATOM 3092 C CA . SER B 1 2 ? 10.297 9.961 -13.68 1 91.62 2 SER B CA 1
ATOM 3093 C C . SER B 1 2 ? 9.438 8.906 -12.992 1 91.62 2 SER B C 1
ATOM 3095 O O . SER B 1 2 ? 8.883 8.023 -13.648 1 91.62 2 SER B O 1
ATOM 3097 N N . GLN B 1 3 ? 9.367 8.961 -11.75 1 93.62 3 GLN B N 1
ATOM 3098 C CA . GLN B 1 3 ? 8.656 7.977 -10.938 1 93.62 3 GLN B CA 1
ATOM 3099 C C . GLN B 1 3 ? 7.191 7.879 -11.352 1 93.62 3 GLN B C 1
ATOM 3101 O O . GLN B 1 3 ? 6.66 6.777 -11.516 1 93.62 3 GLN B O 1
ATOM 3106 N N . MET B 1 4 ? 6.586 8.977 -11.555 1 94.62 4 MET B N 1
ATOM 3107 C CA . MET B 1 4 ? 5.152 8.977 -11.82 1 94.62 4 MET B CA 1
ATOM 3108 C C . MET B 1 4 ? 4.863 8.5 -13.242 1 94.62 4 MET B C 1
ATOM 3110 O O . MET B 1 4 ? 3.826 7.891 -13.5 1 94.62 4 MET B O 1
ATOM 3114 N N . VAL B 1 5 ? 5.77 8.836 -14.141 1 95.31 5 VAL B N 1
ATOM 3115 C CA . VAL B 1 5 ? 5.629 8.32 -15.5 1 95.31 5 VAL B CA 1
ATOM 3116 C C . VAL B 1 5 ? 5.773 6.797 -15.484 1 95.31 5 VAL B C 1
ATOM 3118 O O . VAL B 1 5 ? 4.973 6.086 -16.094 1 95.31 5 VAL B O 1
ATOM 3121 N N . ALA B 1 6 ? 6.82 6.371 -14.781 1 95.94 6 ALA B N 1
ATOM 3122 C CA . ALA B 1 6 ? 7.031 4.934 -14.648 1 95.94 6 ALA B CA 1
ATOM 3123 C C . ALA B 1 6 ? 5.809 4.25 -14.047 1 95.94 6 ALA B C 1
ATOM 3125 O O . ALA B 1 6 ? 5.352 3.223 -14.555 1 95.94 6 ALA B O 1
ATOM 3126 N N . LEU B 1 7 ? 5.27 4.816 -13.008 1 96.44 7 LEU B N 1
ATOM 3127 C CA . LEU B 1 7 ? 4.109 4.258 -12.328 1 96.44 7 LEU B CA 1
ATOM 3128 C C . LEU B 1 7 ? 2.902 4.207 -13.258 1 96.44 7 LEU B C 1
ATOM 3130 O O . LEU B 1 7 ? 2.205 3.191 -13.32 1 96.44 7 LEU B O 1
ATOM 3134 N N . SER B 1 8 ? 2.65 5.246 -13.984 1 96.88 8 SER B N 1
ATOM 3135 C CA . SER B 1 8 ? 1.504 5.32 -14.883 1 96.88 8 SER B CA 1
ATOM 3136 C C . SER B 1 8 ? 1.61 4.289 -16 1 96.88 8 SER B C 1
ATOM 3138 O O . SER B 1 8 ? 0.623 3.639 -16.344 1 96.88 8 SER B O 1
ATOM 3140 N N . VAL B 1 9 ? 2.754 4.133 -16.516 1 97 9 VAL B N 1
ATOM 3141 C CA . VAL B 1 9 ? 2.955 3.221 -17.641 1 97 9 VAL B CA 1
ATOM 3142 C C . VAL B 1 9 ? 2.754 1.779 -17.172 1 97 9 VAL B C 1
ATOM 3144 O O . VAL B 1 9 ? 2.082 0.992 -17.844 1 97 9 VAL B O 1
ATOM 3147 N N . ILE B 1 10 ? 3.307 1.454 -16.031 1 96.69 10 ILE B N 1
ATOM 3148 C CA . ILE B 1 10 ? 3.254 0.057 -15.609 1 96.69 10 ILE B CA 1
ATOM 3149 C C . ILE B 1 10 ? 1.842 -0.287 -15.141 1 96.69 10 ILE B C 1
ATOM 3151 O O . ILE B 1 10 ? 1.373 -1.411 -15.336 1 96.69 10 ILE B O 1
ATOM 3155 N N . ILE B 1 11 ? 1.127 0.643 -14.539 1 97.5 11 ILE B N 1
ATOM 3156 C CA . ILE B 1 11 ? -0.261 0.383 -14.164 1 97.5 11 ILE B CA 1
ATOM 3157 C C . ILE B 1 11 ? -1.121 0.295 -15.422 1 97.5 11 ILE B C 1
ATOM 3159 O O . ILE B 1 11 ? -2.064 -0.498 -15.484 1 97.5 11 ILE B O 1
ATOM 3163 N N . PHE B 1 12 ? -0.767 1.098 -16.391 1 97.75 12 PHE B N 1
ATOM 3164 C CA . PHE B 1 12 ? -1.466 1.022 -17.672 1 97.75 12 PHE B CA 1
ATOM 3165 C C . PHE B 1 12 ? -1.36 -0.378 -18.266 1 97.75 12 PHE B C 1
ATOM 3167 O O . PHE B 1 12 ? -2.344 -0.917 -18.781 1 97.75 12 PHE B O 1
ATOM 3174 N N . ILE B 1 13 ? -0.232 -0.955 -18.172 1 97.44 13 ILE B N 1
ATOM 3175 C CA . ILE B 1 13 ? -0.018 -2.311 -18.672 1 97.44 13 ILE B CA 1
ATOM 3176 C C . ILE B 1 13 ? -0.888 -3.289 -17.891 1 97.44 13 ILE B C 1
ATOM 3178 O O . ILE B 1 13 ? -1.516 -4.176 -18.469 1 97.44 13 ILE B O 1
ATOM 3182 N N . LEU B 1 14 ? -0.916 -3.15 -16.562 1 96.81 14 LEU B N 1
ATOM 3183 C CA . LEU B 1 14 ? -1.76 -4.02 -15.75 1 96.81 14 LEU B CA 1
ATOM 3184 C C . LEU B 1 14 ? -3.225 -3.895 -16.156 1 96.81 14 LEU B C 1
ATOM 3186 O O . LEU B 1 14 ? -3.938 -4.895 -16.25 1 96.81 14 LEU B O 1
ATOM 3190 N N . TYR B 1 15 ? -3.6 -2.684 -16.422 1 97.25 15 TYR B N 1
ATOM 3191 C CA . TYR B 1 15 ? -4.992 -2.465 -16.797 1 97.25 15 TYR B CA 1
ATOM 3192 C C . TYR B 1 15 ? -5.289 -3.064 -18.156 1 97.25 15 TYR B C 1
ATOM 3194 O O . TYR B 1 15 ? -6.371 -3.609 -18.391 1 97.25 15 TYR B O 1
ATOM 3202 N N . ILE B 1 16 ? -4.418 -2.926 -19.125 1 97.12 16 ILE B N 1
ATOM 3203 C CA . ILE B 1 16 ? -4.598 -3.539 -20.422 1 97.12 16 ILE B CA 1
ATOM 3204 C C . ILE B 1 16 ? -4.812 -5.043 -20.266 1 97.12 16 ILE B C 1
ATOM 3206 O O . ILE B 1 16 ? -5.656 -5.633 -20.953 1 97.12 16 ILE B O 1
ATOM 3210 N N . GLY B 1 17 ? -4.031 -5.617 -19.391 1 96.25 17 GLY B N 1
ATOM 3211 C CA . GLY B 1 17 ? -4.234 -7.031 -19.109 1 96.25 17 GLY B CA 1
ATOM 3212 C C . GLY B 1 17 ? -5.645 -7.344 -18.641 1 96.25 17 GLY B C 1
ATOM 3213 O O . GLY B 1 17 ? -6.254 -8.312 -19.109 1 96.25 17 GLY B O 1
ATOM 3214 N N . ASP B 1 18 ? -6.133 -6.547 -17.75 1 94.69 18 ASP B N 1
ATOM 3215 C CA . ASP B 1 18 ? -7.484 -6.738 -17.25 1 94.69 18 ASP B CA 1
ATOM 3216 C C . ASP B 1 18 ? -8.516 -6.586 -18.359 1 94.69 18 ASP B C 1
ATOM 3218 O O . ASP B 1 18 ? -9.508 -7.324 -18.406 1 94.69 18 ASP B O 1
ATOM 3222 N N . VAL B 1 19 ? -8.297 -5.613 -19.203 1 95.44 19 VAL B N 1
ATOM 3223 C CA . VAL B 1 19 ? -9.227 -5.336 -20.297 1 95.44 19 VAL B CA 1
ATOM 3224 C C . VAL B 1 19 ? -9.281 -6.531 -21.234 1 95.44 19 VAL B C 1
ATOM 3226 O O . VAL B 1 19 ? -10.367 -6.973 -21.625 1 95.44 19 VAL B O 1
ATOM 3229 N N . VAL B 1 20 ? -8.156 -7.039 -21.547 1 95.62 20 VAL B N 1
ATOM 3230 C CA . VAL B 1 20 ? -8.086 -8.164 -22.469 1 95.62 20 VAL B CA 1
ATOM 3231 C C . VAL B 1 20 ? -8.719 -9.398 -21.844 1 95.62 20 VAL B C 1
ATOM 3233 O O . VAL B 1 20 ? -9.461 -10.125 -22.5 1 95.62 20 VAL B O 1
ATOM 3236 N N . SER B 1 21 ? -8.367 -9.625 -20.609 1 94.31 21 SER B N 1
ATOM 3237 C CA . SER B 1 21 ? -8.938 -10.766 -19.906 1 94.31 21 SER B CA 1
ATOM 3238 C C . SER B 1 21 ? -10.461 -10.672 -19.859 1 94.31 21 SER B C 1
ATOM 3240 O O . SER B 1 21 ? -11.156 -11.664 -20.109 1 94.31 21 SER B O 1
ATOM 3242 N N . THR B 1 22 ? -10.992 -9.484 -19.578 1 92.06 22 THR B N 1
ATOM 3243 C CA . THR B 1 22 ? -12.438 -9.273 -19.484 1 92.06 22 THR B CA 1
ATOM 3244 C C . THR B 1 22 ? -13.086 -9.43 -20.859 1 92.06 22 THR B C 1
ATOM 3246 O O . THR B 1 22 ? -14.141 -10.062 -20.984 1 92.06 22 THR B O 1
ATOM 3249 N N . ARG B 1 23 ? -12.477 -8.906 -21.859 1 93.94 23 ARG B N 1
ATOM 3250 C CA . ARG B 1 23 ? -13.016 -8.961 -23.219 1 93.94 23 ARG B CA 1
ATOM 3251 C C . ARG B 1 23 ? -13.055 -10.391 -23.734 1 93.94 23 ARG B C 1
ATOM 3253 O O . ARG B 1 23 ? -13.961 -10.766 -24.484 1 93.94 23 ARG B O 1
ATOM 3260 N N . THR B 1 24 ? -12.156 -11.18 -23.312 1 94.31 24 THR B N 1
ATOM 3261 C CA . THR B 1 24 ? -12.062 -12.562 -23.781 1 94.31 24 THR B CA 1
ATOM 3262 C C . THR B 1 24 ? -12.766 -13.508 -22.812 1 94.31 24 THR B C 1
ATOM 3264 O O . THR B 1 24 ? -12.625 -14.727 -22.922 1 94.31 24 THR B O 1
ATOM 3267 N N . LYS B 1 25 ? -13.352 -12.961 -21.781 1 92.75 25 LYS B N 1
ATOM 3268 C CA . LYS B 1 25 ? -14.047 -13.758 -20.781 1 92.75 25 LYS B CA 1
ATOM 3269 C C . LYS B 1 25 ? -13.086 -14.711 -20.062 1 92.75 25 LYS B C 1
ATOM 3271 O O . LYS B 1 25 ? -13.398 -15.891 -19.891 1 92.75 25 LYS B O 1
ATOM 3276 N N . ALA B 1 26 ? -11.836 -14.219 -19.859 1 90.31 26 ALA B N 1
ATOM 3277 C CA . ALA B 1 26 ? -10.812 -14.859 -19.031 1 90.31 26 ALA B CA 1
ATOM 3278 C C . ALA B 1 26 ? -10.164 -16.031 -19.781 1 90.31 26 ALA B C 1
ATOM 3280 O O . ALA B 1 26 ? -9.445 -16.828 -19.188 1 90.31 26 ALA B O 1
ATOM 3281 N N . TRP B 1 27 ? -10.383 -16.094 -21.094 1 91.56 27 TRP B N 1
ATOM 3282 C CA . TRP B 1 27 ? -9.672 -17.094 -21.875 1 91.56 27 TRP B CA 1
ATOM 3283 C C . TRP B 1 27 ? -8.188 -16.75 -21.984 1 91.56 27 TRP B C 1
ATOM 3285 O O . TRP B 1 27 ? -7.34 -17.641 -22.062 1 91.56 27 TRP B O 1
ATOM 3295 N N . ILE B 1 28 ? -7.965 -15.547 -22.031 1 93.62 28 ILE B N 1
ATOM 3296 C CA . ILE B 1 28 ? -6.598 -15.047 -21.938 1 93.62 28 ILE B CA 1
ATOM 3297 C C . ILE B 1 28 ? -6.391 -14.375 -20.578 1 93.62 28 ILE B C 1
ATOM 3299 O O . ILE B 1 28 ? -6.918 -13.281 -20.328 1 93.62 28 ILE B O 1
ATOM 3303 N N . PRO B 1 29 ? -5.625 -15.016 -19.766 1 94.56 29 PRO B N 1
ATOM 3304 C CA . PRO B 1 29 ? -5.441 -14.422 -18.438 1 94.56 29 PRO B CA 1
ATOM 3305 C C . PRO B 1 29 ? -4.727 -13.078 -18.484 1 94.56 29 PRO B C 1
ATOM 3307 O O . PRO B 1 29 ? -3.818 -12.883 -19.297 1 94.56 29 PRO B O 1
ATOM 3310 N N . SER B 1 30 ? -5.094 -12.172 -17.609 1 95.38 30 SER B N 1
ATOM 3311 C CA . SER B 1 30 ? -4.48 -10.844 -17.562 1 95.38 30 SER B CA 1
ATOM 3312 C C . SER B 1 30 ? -2.98 -10.938 -17.312 1 95.38 30 SER B C 1
ATOM 3314 O O . SER B 1 30 ? -2.201 -10.18 -17.891 1 95.38 30 SER B O 1
ATOM 3316 N N . VAL B 1 31 ? -2.607 -11.914 -16.469 1 94.75 31 VAL B N 1
ATOM 3317 C CA . VAL B 1 31 ? -1.204 -12.047 -16.094 1 94.75 31 VAL B CA 1
ATOM 3318 C C . VAL B 1 31 ? -0.365 -12.367 -17.328 1 94.75 31 VAL B C 1
ATOM 3320 O O . VAL B 1 31 ? 0.775 -11.906 -17.438 1 94.75 31 VAL B O 1
ATOM 3323 N N . PHE B 1 32 ? -0.889 -13.117 -18.266 1 94.94 32 PHE B N 1
ATOM 3324 C CA . PHE B 1 32 ? -0.192 -13.461 -19.5 1 94.94 32 PHE B CA 1
ATOM 3325 C C . PHE B 1 32 ? 0.038 -12.227 -20.359 1 94.94 32 PHE B C 1
ATOM 3327 O O . PHE B 1 32 ? 1.15 -11.992 -20.828 1 94.94 32 PHE B O 1
ATOM 3334 N N . VAL B 1 33 ? -0.995 -11.492 -20.531 1 96 33 VAL B N 1
ATOM 3335 C CA . VAL B 1 33 ? -0.926 -10.273 -21.344 1 96 33 VAL B CA 1
ATOM 3336 C C . VAL B 1 33 ? 0.078 -9.305 -20.719 1 96 33 VAL B C 1
ATOM 3338 O O . VAL B 1 33 ? 0.91 -8.727 -21.438 1 96 33 VAL B O 1
ATOM 3341 N N . CYS B 1 34 ? 0.01 -9.117 -19.438 1 96 34 CYS B N 1
ATOM 3342 C CA . CYS B 1 34 ? 0.921 -8.219 -18.734 1 96 34 CYS B CA 1
ATOM 3343 C C . CYS B 1 34 ? 2.365 -8.68 -18.875 1 96 34 CYS B C 1
ATOM 3345 O O . CYS B 1 34 ? 3.264 -7.863 -19.094 1 96 34 CYS B O 1
ATOM 3347 N N . ALA B 1 35 ? 2.547 -9.992 -18.766 1 94.56 35 ALA B N 1
ATOM 3348 C CA . ALA B 1 35 ? 3.895 -10.539 -18.891 1 94.56 35 ALA B CA 1
ATOM 3349 C C . ALA B 1 35 ? 4.473 -10.25 -20.266 1 94.56 35 ALA B C 1
ATOM 3351 O O . ALA B 1 35 ? 5.637 -9.859 -20.391 1 94.56 35 ALA B O 1
ATOM 3352 N N . VAL B 1 36 ? 3.705 -10.43 -21.297 1 95.06 36 VAL B N 1
ATOM 3353 C CA . VAL B 1 36 ? 4.141 -10.188 -22.672 1 95.06 36 VAL B CA 1
ATOM 3354 C C . VAL B 1 36 ? 4.469 -8.711 -22.859 1 95.06 36 VAL B C 1
ATOM 3356 O O . VAL B 1 36 ? 5.512 -8.375 -23.422 1 95.06 36 VAL B O 1
ATOM 3359 N N . LEU B 1 37 ? 3.652 -7.848 -22.359 1 96.5 37 LEU B N 1
ATOM 3360 C CA . LEU B 1 37 ? 3.844 -6.414 -22.547 1 96.5 37 LEU B CA 1
ATOM 3361 C C . LEU B 1 37 ? 5.055 -5.926 -21.75 1 96.5 37 LEU B C 1
ATOM 3363 O O . LEU B 1 37 ? 5.797 -5.059 -22.219 1 96.5 37 LEU B O 1
ATOM 3367 N N . PHE B 1 38 ? 5.254 -6.453 -20.594 1 96.38 38 PHE B N 1
ATOM 3368 C CA . PHE B 1 38 ? 6.438 -6.094 -19.828 1 96.38 38 PHE B CA 1
ATOM 3369 C C . PHE B 1 38 ? 7.707 -6.543 -20.531 1 96.38 38 PHE B C 1
ATOM 3371 O O . PHE B 1 38 ? 8.703 -5.816 -20.562 1 96.38 38 PHE B O 1
ATOM 3378 N N . LEU B 1 39 ? 7.656 -7.742 -21.078 1 94.38 39 LEU B N 1
ATOM 3379 C CA . LEU B 1 39 ? 8.812 -8.25 -21.812 1 94.38 39 LEU B CA 1
ATOM 3380 C C . LEU B 1 39 ? 9.133 -7.355 -23 1 94.38 39 LEU B C 1
ATOM 3382 O O . LEU B 1 39 ? 10.297 -6.996 -23.219 1 94.38 39 LEU B O 1
ATOM 3386 N N . ILE B 1 40 ? 8.094 -7.008 -23.75 1 95.56 40 ILE B N 1
ATOM 3387 C CA . ILE B 1 40 ? 8.273 -6.109 -24.891 1 95.56 40 ILE B CA 1
ATOM 3388 C C . ILE B 1 40 ? 8.812 -4.766 -24.406 1 95.56 40 ILE B C 1
ATOM 3390 O O . ILE B 1 40 ? 9.688 -4.172 -25.031 1 95.56 40 ILE B O 1
ATOM 3394 N N . GLY B 1 41 ? 8.352 -4.293 -23.297 1 95.88 41 GLY B N 1
ATOM 3395 C CA . GLY B 1 41 ? 8.828 -3.049 -22.719 1 95.88 41 GLY B CA 1
ATOM 3396 C C . GLY B 1 41 ? 10.305 -3.084 -22.359 1 95.88 41 GLY B C 1
ATOM 3397 O O . GLY B 1 41 ? 11.047 -2.154 -22.672 1 95.88 41 GLY B O 1
ATOM 3398 N N . TYR B 1 42 ? 10.68 -4.145 -21.672 1 94.69 42 TYR B N 1
ATOM 3399 C CA . TYR B 1 42 ? 12.07 -4.27 -21.266 1 94.69 42 TYR B CA 1
ATOM 3400 C C . TYR B 1 42 ? 12.984 -4.379 -22.484 1 94.69 42 TYR B C 1
ATOM 3402 O O . TYR B 1 42 ? 14.133 -3.932 -22.453 1 94.69 42 TYR B O 1
ATOM 3410 N N . TRP B 1 43 ? 12.484 -4.926 -23.547 1 94.38 43 TRP B N 1
ATOM 3411 C CA . TRP B 1 43 ? 13.266 -5.09 -24.766 1 94.38 43 TRP B CA 1
ATOM 3412 C C . TRP B 1 43 ? 13.336 -3.783 -25.547 1 94.38 43 TRP B C 1
ATOM 3414 O O . TRP B 1 43 ? 14.141 -3.646 -26.469 1 94.38 43 TRP B O 1
ATOM 3424 N N . THR B 1 44 ? 12.57 -2.83 -25.234 1 93.94 44 THR B N 1
ATOM 3425 C CA . THR B 1 44 ? 12.492 -1.616 -26.047 1 93.94 44 THR B CA 1
ATOM 3426 C C . THR B 1 44 ? 12.852 -0.391 -25.203 1 93.94 44 THR B C 1
ATOM 3428 O O . THR B 1 44 ? 14.031 -0.071 -25.031 1 93.94 44 THR B O 1
ATOM 3431 N N . PHE B 1 45 ? 11.891 0.177 -24.344 1 92.94 45 PHE B N 1
ATOM 3432 C CA . PHE B 1 45 ? 12.148 1.499 -23.797 1 92.94 45 PHE B CA 1
ATOM 3433 C C . PHE B 1 45 ? 12.094 1.467 -22.266 1 92.94 45 PHE B C 1
ATOM 3435 O O . PHE B 1 45 ? 12.367 2.473 -21.609 1 92.94 45 PHE B O 1
ATOM 3442 N N . PHE B 1 46 ? 11.805 0.321 -21.672 1 94.19 46 PHE B N 1
ATOM 3443 C CA . PHE B 1 46 ? 11.758 0.244 -20.203 1 94.19 46 PHE B CA 1
ATOM 3444 C C . PHE B 1 46 ? 13.164 0.261 -19.625 1 94.19 46 PHE B C 1
ATOM 3446 O O . PHE B 1 46 ? 14.031 -0.513 -20.047 1 94.19 46 PHE B O 1
ATOM 3453 N N . PRO B 1 47 ? 13.406 1.165 -18.688 1 94.06 47 PRO B N 1
ATOM 3454 C CA . PRO B 1 47 ? 14.602 0.913 -17.875 1 94.06 47 PRO B CA 1
ATOM 3455 C C . PRO B 1 47 ? 14.508 -0.384 -17.078 1 94.06 47 PRO B C 1
ATOM 3457 O O . PRO B 1 47 ? 13.414 -0.782 -16.656 1 94.06 47 PRO B O 1
ATOM 3460 N N . ALA B 1 48 ? 15.594 -1.044 -16.766 1 91.69 48 ALA B N 1
ATOM 3461 C CA . ALA B 1 48 ? 15.633 -2.334 -16.078 1 91.69 48 ALA B CA 1
ATOM 3462 C C . ALA B 1 48 ? 15.062 -2.223 -14.672 1 91.69 48 ALA B C 1
ATOM 3464 O O . ALA B 1 48 ? 14.555 -3.203 -14.117 1 91.69 48 ALA B O 1
ATOM 3465 N N . ASP B 1 49 ? 15.047 -1.032 -14.141 1 93.19 49 ASP B N 1
ATOM 3466 C CA . ASP B 1 49 ? 14.594 -0.847 -12.766 1 93.19 49 ASP B CA 1
ATOM 3467 C C . ASP B 1 49 ? 13.305 -0.029 -12.719 1 93.19 49 ASP B C 1
ATOM 3469 O O . ASP B 1 49 ? 13.102 0.761 -11.797 1 93.19 49 ASP B O 1
ATOM 3473 N N . ILE B 1 50 ? 12.5 -0.165 -13.664 1 94.88 50 ILE B N 1
ATOM 3474 C CA . ILE B 1 50 ? 11.312 0.673 -13.797 1 94.88 50 ILE B CA 1
ATOM 3475 C C . ILE B 1 50 ? 10.391 0.455 -12.602 1 94.88 50 ILE B C 1
ATOM 3477 O O . ILE B 1 50 ? 9.773 1.401 -12.102 1 94.88 50 ILE B O 1
ATOM 3481 N N . VAL B 1 51 ? 10.211 -0.74 -12.102 1 94.44 51 VAL B N 1
ATOM 3482 C CA . VAL B 1 51 ? 9.305 -1.07 -11.008 1 94.44 51 VAL B CA 1
ATOM 3483 C C . VAL B 1 51 ? 9.82 -0.467 -9.703 1 94.44 51 VAL B C 1
ATOM 3485 O O . VAL B 1 51 ? 9.055 0.099 -8.922 1 94.44 51 VAL B O 1
ATOM 3488 N N . SER B 1 52 ? 11.109 -0.575 -9.508 1 91.19 52 SER B N 1
ATOM 3489 C CA . SER B 1 52 ? 11.719 0.036 -8.336 1 91.19 52 SER B CA 1
ATOM 3490 C C . SER B 1 52 ? 11.641 1.558 -8.398 1 91.19 52 SER B C 1
ATOM 3492 O O . SER B 1 52 ? 11.445 2.219 -7.375 1 91.19 52 SER B O 1
ATOM 3494 N N . GLN B 1 53 ? 11.797 2.049 -9.617 1 92 53 GLN B N 1
ATOM 3495 C CA . GLN B 1 53 ? 11.688 3.49 -9.812 1 92 53 GLN B CA 1
ATOM 3496 C C . GLN B 1 53 ? 10.281 3.98 -9.477 1 92 53 GLN B C 1
ATOM 3498 O O . GLN B 1 53 ? 10.109 5.105 -9 1 92 53 GLN B O 1
ATOM 3503 N N . ALA B 1 54 ? 9.336 3.133 -9.688 1 93.56 54 ALA B N 1
ATOM 3504 C CA . ALA B 1 54 ? 7.941 3.494 -9.445 1 93.56 54 ALA B CA 1
ATOM 3505 C C . ALA B 1 54 ? 7.617 3.439 -7.953 1 93.56 54 ALA B C 1
ATOM 3507 O O . ALA B 1 54 ? 6.586 3.959 -7.516 1 93.56 54 ALA B O 1
ATOM 3508 N N . GLY B 1 55 ? 8.445 2.801 -7.207 1 92.31 55 GLY B N 1
ATOM 3509 C CA . GLY B 1 55 ? 8.227 2.797 -5.77 1 92.31 55 GLY B CA 1
ATOM 3510 C C . GLY B 1 55 ? 8.023 1.406 -5.195 1 92.31 55 GLY B C 1
ATOM 3511 O O . GLY B 1 55 ? 7.742 1.252 -4.008 1 92.31 55 GLY B O 1
ATOM 3512 N N . ILE B 1 56 ? 8.164 0.438 -6.023 1 94.06 56 ILE B N 1
ATOM 3513 C CA . ILE B 1 56 ? 7.941 -0.927 -5.559 1 94.06 56 ILE B CA 1
ATOM 3514 C C . ILE B 1 56 ? 9.266 -1.685 -5.535 1 94.06 56 ILE B C 1
ATOM 3516 O O . ILE B 1 56 ? 9.609 -2.381 -6.496 1 94.06 56 ILE B O 1
ATOM 3520 N N . GLY B 1 57 ? 9.93 -1.584 -4.445 1 90.44 57 GLY B N 1
ATOM 3521 C CA . GLY B 1 57 ? 11.172 -2.318 -4.27 1 90.44 57 GLY B CA 1
ATOM 3522 C C . GLY B 1 57 ? 10.984 -3.664 -3.598 1 90.44 57 GLY B C 1
ATOM 3523 O O . GLY B 1 57 ? 9.859 -4.047 -3.277 1 90.44 57 GLY B O 1
ATOM 3524 N N . THR B 1 58 ? 12.055 -4.336 -3.379 1 88.62 58 THR B N 1
ATOM 3525 C CA . THR B 1 58 ? 12.031 -5.688 -2.828 1 88.62 58 THR B CA 1
ATOM 3526 C C . THR B 1 58 ? 11.445 -5.688 -1.419 1 88.62 58 THR B C 1
ATOM 3528 O O . THR B 1 58 ? 10.602 -6.52 -1.092 1 88.62 58 THR B O 1
ATOM 3531 N N . PRO B 1 59 ? 11.789 -4.695 -0.589 1 90.88 59 PRO B N 1
ATOM 3532 C CA . PRO B 1 59 ? 11.227 -4.715 0.764 1 90.88 59 PRO B CA 1
ATOM 3533 C C . PRO B 1 59 ? 9.711 -4.523 0.777 1 90.88 59 PRO B C 1
ATOM 3535 O O . PRO B 1 59 ? 9.023 -5.109 1.611 1 90.88 59 PRO B O 1
ATOM 3538 N N . VAL B 1 60 ? 9.25 -3.738 -0.116 1 93.44 60 VAL B N 1
ATOM 3539 C CA . VAL B 1 60 ? 7.812 -3.51 -0.217 1 93.44 60 VAL B CA 1
ATOM 3540 C C . VAL B 1 60 ? 7.109 -4.797 -0.645 1 93.44 60 VAL B C 1
ATOM 3542 O O . VAL B 1 60 ? 6.078 -5.164 -0.084 1 93.44 60 VAL B O 1
ATOM 3545 N N . ALA B 1 61 ? 7.668 -5.445 -1.594 1 91 61 ALA B N 1
ATOM 3546 C CA . ALA B 1 61 ? 7.082 -6.676 -2.119 1 91 61 ALA B CA 1
ATOM 3547 C C . ALA B 1 61 ? 7.031 -7.762 -1.047 1 91 61 ALA B C 1
ATOM 3549 O O . ALA B 1 61 ? 6.027 -8.469 -0.92 1 91 61 ALA B O 1
ATOM 3550 N N . ILE B 1 62 ? 8.07 -7.902 -0.285 1 90.38 62 ILE B N 1
ATOM 3551 C CA . ILE B 1 62 ? 8.133 -8.922 0.76 1 90.38 62 ILE B CA 1
ATOM 3552 C C . ILE B 1 62 ? 7.094 -8.617 1.834 1 90.38 62 ILE B C 1
ATOM 3554 O O . ILE B 1 62 ? 6.387 -9.523 2.289 1 90.38 62 ILE B O 1
ATOM 3558 N N . MET B 1 63 ? 6.988 -7.363 2.193 1 94.94 63 MET B N 1
ATOM 3559 C CA . MET B 1 63 ? 5.973 -6.961 3.164 1 94.94 63 MET B CA 1
ATOM 3560 C C . MET B 1 63 ? 4.574 -7.324 2.672 1 94.94 63 MET B C 1
ATOM 3562 O O . MET B 1 63 ? 3.775 -7.887 3.422 1 94.94 63 MET B O 1
ATOM 3566 N N . MET B 1 64 ? 4.324 -7.004 1.421 1 94.88 64 MET B N 1
ATOM 3567 C CA . MET B 1 64 ? 3.008 -7.273 0.846 1 94.88 64 MET B CA 1
ATOM 3568 C C . MET B 1 64 ? 2.744 -8.773 0.769 1 94.88 64 MET B C 1
ATOM 3570 O O . MET B 1 64 ? 1.609 -9.219 0.945 1 94.88 64 MET B O 1
ATOM 3574 N N . MET B 1 65 ? 3.76 -9.547 0.49 1 90.81 65 MET B N 1
ATOM 3575 C CA . MET B 1 65 ? 3.617 -11 0.423 1 90.81 65 MET B CA 1
ATOM 3576 C C . MET B 1 65 ? 3.199 -11.57 1.774 1 90.81 65 MET B C 1
ATOM 3578 O O . MET B 1 65 ? 2.283 -12.391 1.852 1 90.81 65 MET B O 1
ATOM 3582 N N . TYR B 1 66 ? 3.869 -11.086 2.826 1 93.31 66 TYR B N 1
ATOM 3583 C CA . TYR B 1 66 ? 3.543 -11.539 4.172 1 93.31 66 TYR B CA 1
ATOM 3584 C C . TYR B 1 66 ? 2.098 -11.211 4.527 1 93.31 66 TYR B C 1
ATOM 3586 O O . TYR B 1 66 ? 1.363 -12.07 5.02 1 93.31 66 TYR B O 1
ATOM 3594 N N . LEU B 1 67 ? 1.688 -10.016 4.195 1 95.75 67 LEU B N 1
ATOM 3595 C CA . LEU B 1 67 ? 0.353 -9.562 4.578 1 95.75 67 LEU B CA 1
ATOM 3596 C C . LEU B 1 67 ? -0.713 -10.242 3.723 1 95.75 67 LEU B C 1
ATOM 3598 O O . LEU B 1 67 ? -1.749 -10.664 4.238 1 95.75 67 LEU B O 1
ATOM 3602 N N . LEU B 1 68 ? -0.449 -10.398 2.453 1 93.69 68 LEU B N 1
ATOM 3603 C CA . LEU B 1 68 ? -1.43 -10.945 1.52 1 93.69 68 LEU B CA 1
ATOM 3604 C C . LEU B 1 68 ? -1.642 -12.43 1.759 1 93.69 68 LEU B C 1
ATOM 3606 O O . LEU B 1 68 ? -2.777 -12.914 1.737 1 93.69 68 LEU B O 1
ATOM 3610 N N . ILE B 1 69 ? -0.559 -13.148 1.941 1 90.81 69 ILE B N 1
ATOM 3611 C CA . ILE B 1 69 ? -0.672 -14.586 2.117 1 90.81 69 ILE B CA 1
ATOM 3612 C C . ILE B 1 69 ? -1.381 -14.891 3.436 1 90.81 69 ILE B C 1
ATOM 3614 O O . ILE B 1 69 ? -2.232 -15.781 3.498 1 90.81 69 ILE B O 1
ATOM 3618 N N . THR B 1 70 ? -1.018 -14.109 4.488 1 94.44 70 THR B N 1
ATOM 3619 C CA . THR B 1 70 ? -1.731 -14.258 5.75 1 94.44 70 THR B CA 1
ATOM 3620 C C . THR B 1 70 ? -3.217 -13.953 5.57 1 94.44 70 THR B C 1
ATOM 3622 O O . THR B 1 70 ? -4.07 -14.664 6.109 1 94.44 70 THR B O 1
ATOM 3625 N N . ASN B 1 71 ? -3.486 -12.93 4.844 1 94.19 71 ASN B N 1
ATOM 3626 C CA . ASN B 1 71 ? -4.867 -12.57 4.543 1 94.19 71 ASN B CA 1
ATOM 3627 C C . ASN B 1 71 ? -5.582 -13.68 3.777 1 94.19 71 ASN B C 1
ATOM 3629 O O . ASN B 1 71 ? -6.766 -13.938 4.012 1 94.19 71 ASN B O 1
ATOM 3633 N N . MET B 1 72 ? -4.926 -14.32 2.852 1 87.62 72 MET B N 1
ATOM 3634 C CA . MET B 1 72 ? -5.52 -15.414 2.082 1 87.62 72 MET B CA 1
ATOM 3635 C C . MET B 1 72 ? -5.887 -16.578 2.988 1 87.62 72 MET B C 1
ATOM 3637 O O . MET B 1 72 ? -6.879 -17.266 2.742 1 87.62 72 MET B O 1
ATOM 3641 N N . GLY B 1 73 ? -5.098 -16.766 3.979 1 88.62 73 GLY B N 1
ATOM 3642 C CA . GLY B 1 73 ? -5.41 -17.812 4.941 1 88.62 73 GLY B CA 1
ATOM 3643 C C . GLY B 1 73 ? -6.734 -17.594 5.648 1 88.62 73 GLY B C 1
ATOM 3644 O O . GLY B 1 73 ? -7.41 -18.562 6.016 1 88.62 73 GLY B O 1
ATOM 3645 N N . THR B 1 74 ? -7.094 -16.328 5.812 1 90.5 74 THR B N 1
ATOM 3646 C CA . THR B 1 74 ? -8.328 -16.047 6.531 1 90.5 74 THR B CA 1
ATOM 3647 C C . THR B 1 74 ? -9.547 -16.484 5.723 1 90.5 74 THR B C 1
ATOM 3649 O O . THR B 1 74 ? -10.648 -16.594 6.262 1 90.5 74 THR B O 1
ATOM 3652 N N . LEU B 1 75 ? -9.344 -16.75 4.488 1 81.31 75 LEU B N 1
ATOM 3653 C CA . LEU B 1 75 ? -10.438 -17.125 3.604 1 81.31 75 LEU B CA 1
ATOM 3654 C C . LEU B 1 75 ? -10.711 -18.625 3.676 1 81.31 75 LEU B C 1
ATOM 3656 O O . LEU B 1 75 ? -11.742 -19.094 3.182 1 81.31 75 LEU B O 1
ATOM 3660 N N . LEU B 1 76 ? -9.805 -19.312 4.293 1 81 76 LEU B N 1
ATOM 3661 C CA . LEU B 1 76 ? -9.906 -20.766 4.363 1 81 76 LEU B CA 1
ATOM 3662 C C . LEU B 1 76 ? -10.273 -21.219 5.773 1 81 76 LEU B C 1
ATOM 3664 O O . LEU B 1 76 ? -9.883 -20.578 6.754 1 81 76 LEU B O 1
ATOM 3668 N N . SER B 1 77 ? -11.078 -22.234 5.859 1 83.62 77 SER B N 1
ATOM 3669 C CA . SER B 1 77 ? -11.344 -22.859 7.152 1 83.62 77 SER B CA 1
ATOM 3670 C C . SER B 1 77 ? -10.359 -23.984 7.441 1 83.62 77 SER B C 1
ATOM 3672 O O . SER B 1 77 ? -9.695 -24.484 6.527 1 83.62 77 SER B O 1
ATOM 3674 N N . LEU B 1 78 ? -10.25 -24.281 8.695 1 84.81 78 LEU B N 1
ATOM 3675 C CA . LEU B 1 78 ? -9.375 -25.375 9.094 1 84.81 78 LEU B CA 1
ATOM 3676 C C . LEU B 1 78 ? -9.805 -26.688 8.422 1 84.81 78 LEU B C 1
ATOM 3678 O O . LEU B 1 78 ? -8.961 -27.484 8.016 1 84.81 78 LEU B O 1
ATOM 3682 N N . LYS B 1 79 ? -11.086 -26.859 8.336 1 82.56 79 LYS B N 1
ATOM 3683 C CA . LYS B 1 79 ? -11.633 -28.047 7.684 1 82.56 79 LYS B CA 1
ATOM 3684 C C . LYS B 1 79 ? -11.25 -28.094 6.207 1 82.56 79 LYS B C 1
ATOM 3686 O O . LYS B 1 79 ? -10.859 -29.141 5.695 1 82.56 79 LYS B O 1
ATOM 3691 N N . GLU B 1 80 ? -11.328 -26.984 5.617 1 78.31 80 GLU B N 1
ATOM 3692 C CA . GLU B 1 80 ? -10.977 -26.859 4.207 1 78.31 80 GLU B CA 1
ATOM 3693 C C . GLU B 1 80 ? -9.484 -27.125 3.992 1 78.31 80 GLU B C 1
ATOM 3695 O O . GLU B 1 80 ? -9.102 -27.75 3.002 1 78.31 80 GLU B O 1
ATOM 3700 N N . LEU B 1 81 ? -8.75 -26.672 4.91 1 81.81 81 LEU B N 1
ATOM 3701 C CA . LEU B 1 81 ? -7.309 -26.844 4.793 1 81.81 81 LEU B CA 1
ATOM 3702 C C . LEU B 1 81 ? -6.934 -28.312 4.91 1 81.81 81 LEU B C 1
ATOM 3704 O O . LEU B 1 81 ? -6.078 -28.812 4.164 1 81.81 81 LEU B O 1
ATOM 3708 N N . VAL B 1 82 ? -7.559 -28.984 5.777 1 83.44 82 VAL B N 1
ATOM 3709 C CA . VAL B 1 82 ? -7.277 -30.391 5.992 1 83.44 82 VAL B CA 1
ATOM 3710 C C . VAL B 1 82 ? -7.727 -31.203 4.777 1 83.44 82 VAL B C 1
ATOM 3712 O O . VAL B 1 82 ? -7.078 -32.188 4.398 1 83.44 82 VAL B O 1
ATOM 3715 N N . GLN B 1 83 ? -8.758 -30.719 4.18 1 82.56 83 GLN B N 1
ATOM 3716 C CA . GLN B 1 83 ? -9.312 -31.406 3.021 1 82.56 83 GLN B CA 1
ATOM 3717 C C . GLN B 1 83 ? -8.438 -31.203 1.787 1 82.56 83 GLN B C 1
ATOM 3719 O O . GLN B 1 83 ? -8.594 -31.906 0.786 1 82.56 83 GLN B O 1
ATOM 3724 N N . GLN B 1 84 ? -7.461 -30.375 1.954 1 87.75 84 GLN B N 1
ATOM 3725 C CA . GLN B 1 84 ? -6.609 -30.078 0.809 1 87.75 84 GLN B CA 1
ATOM 3726 C C . GLN B 1 84 ? -5.453 -31.062 0.712 1 87.75 84 GLN B C 1
ATOM 3728 O O . GLN B 1 84 ? -4.52 -30.859 -0.069 1 87.75 84 GLN B O 1
ATOM 3733 N N . TRP B 1 85 ? -5.539 -32.188 1.451 1 91.31 85 TRP B N 1
ATOM 3734 C CA . TRP B 1 85 ? -4.469 -33.188 1.365 1 91.31 85 TRP B CA 1
ATOM 3735 C C . TRP B 1 85 ? -4.391 -33.781 -0.035 1 91.31 85 TRP B C 1
ATOM 3737 O O . TRP B 1 85 ? -3.305 -34.094 -0.513 1 91.31 85 TRP B O 1
ATOM 3747 N N . LYS B 1 86 ? -5.484 -33.906 -0.718 1 93.94 86 LYS B N 1
ATOM 3748 C CA . LYS B 1 86 ? -5.477 -34.375 -2.1 1 93.94 86 LYS B CA 1
ATOM 3749 C C . LYS B 1 86 ? -4.711 -33.438 -3.006 1 93.94 86 LYS B C 1
ATOM 3751 O O . LYS B 1 86 ? -3.986 -33.844 -3.904 1 93.94 86 LYS B O 1
ATOM 3756 N N . THR B 1 87 ? -4.977 -32.156 -2.715 1 94.38 87 THR B N 1
ATOM 3757 C CA . THR B 1 87 ? -4.289 -31.109 -3.477 1 94.38 87 THR B CA 1
ATOM 3758 C C . THR B 1 87 ? -2.777 -31.219 -3.293 1 94.38 87 THR B C 1
ATOM 3760 O O . THR B 1 87 ? -2.02 -31.062 -4.25 1 94.38 87 THR B O 1
ATOM 3763 N N . VAL B 1 88 ? -2.377 -31.531 -2.127 1 93 88 VAL B N 1
ATOM 3764 C CA . VAL B 1 88 ? -0.96 -31.672 -1.807 1 93 88 VAL B CA 1
ATOM 3765 C C . VAL B 1 88 ? -0.374 -32.844 -2.566 1 93 88 VAL B C 1
ATOM 3767 O O . VAL B 1 88 ? 0.692 -32.75 -3.176 1 93 88 VAL B O 1
ATOM 3770 N N . VAL B 1 89 ? -1.057 -33.875 -2.557 1 95.31 89 VAL B N 1
ATOM 3771 C CA . VAL B 1 89 ? -0.603 -35.094 -3.227 1 95.31 89 VAL B CA 1
ATOM 3772 C C . VAL B 1 89 ? -0.531 -34.875 -4.734 1 95.31 89 VAL B C 1
ATOM 3774 O O . VAL B 1 89 ? 0.428 -35.281 -5.391 1 95.31 89 VAL B O 1
ATOM 3777 N N . ILE B 1 90 ? -1.502 -34.25 -5.27 1 96.5 90 ILE B N 1
ATOM 3778 C CA . ILE B 1 90 ? -1.549 -33.938 -6.699 1 96.5 90 ILE B CA 1
ATOM 3779 C C . ILE B 1 90 ? -0.391 -33.031 -7.07 1 96.5 90 ILE B C 1
ATOM 3781 O O . ILE B 1 90 ? 0.236 -33.188 -8.117 1 96.5 90 ILE B O 1
ATOM 3785 N N . SER B 1 91 ? -0.161 -32.031 -6.227 1 94.75 91 SER B N 1
ATOM 3786 C CA . SER B 1 91 ? 0.953 -31.125 -6.469 1 94.75 91 SER B CA 1
ATOM 3787 C C . SER B 1 91 ? 2.283 -31.859 -6.492 1 94.75 91 SER B C 1
ATOM 3789 O O . SER B 1 91 ? 3.117 -31.625 -7.367 1 94.75 91 SER B O 1
ATOM 3791 N N . PHE B 1 92 ? 2.484 -32.812 -5.555 1 95.38 92 PHE B N 1
ATOM 3792 C CA . PHE B 1 92 ? 3.701 -33.594 -5.52 1 95.38 92 PHE B CA 1
ATOM 3793 C C . PHE B 1 92 ? 3.799 -34.5 -6.75 1 95.38 92 PHE B C 1
ATOM 3795 O O . PHE B 1 92 ? 4.887 -34.688 -7.301 1 95.38 92 PHE B O 1
ATOM 3802 N N . ALA B 1 93 ? 2.688 -35 -7.117 1 96.25 93 ALA B N 1
ATOM 3803 C CA . ALA B 1 93 ? 2.645 -35.844 -8.312 1 96.25 93 ALA B CA 1
ATOM 3804 C C . ALA B 1 93 ? 3.033 -35.031 -9.555 1 96.25 93 ALA B C 1
ATOM 3806 O O . ALA B 1 93 ? 3.773 -35.531 -10.406 1 96.25 93 ALA B O 1
ATOM 3807 N N . GLY B 1 94 ? 2.465 -33.875 -9.656 1 95.94 94 GLY B N 1
ATOM 3808 C CA . GLY B 1 94 ? 2.838 -33 -10.773 1 95.94 94 GLY B CA 1
ATOM 3809 C C . GLY B 1 94 ? 4.324 -32.719 -10.82 1 95.94 94 GLY B C 1
ATOM 3810 O O . GLY B 1 94 ? 4.93 -32.75 -11.898 1 95.94 94 GLY B O 1
ATOM 3811 N N . ILE B 1 95 ? 4.887 -32.438 -9.688 1 95.38 95 ILE B N 1
ATOM 3812 C CA . ILE B 1 95 ? 6.316 -32.156 -9.594 1 95.38 95 ILE B CA 1
ATOM 3813 C C . ILE B 1 95 ? 7.109 -33.406 -10 1 95.38 95 ILE B C 1
ATOM 3815 O O . ILE B 1 95 ? 8.125 -33.281 -10.688 1 95.38 95 ILE B O 1
ATOM 3819 N N . ALA B 1 96 ? 6.672 -34.531 -9.547 1 96.06 96 ALA B N 1
ATOM 3820 C CA . ALA B 1 96 ? 7.309 -35.781 -9.938 1 96.06 96 ALA B CA 1
ATOM 3821 C C . ALA B 1 96 ? 7.262 -35.969 -11.453 1 96.06 96 ALA B C 1
ATOM 3823 O O . ALA B 1 96 ? 8.219 -36.469 -12.047 1 96.06 96 ALA B O 1
ATOM 3824 N N . GLY B 1 97 ? 6.125 -35.656 -12.008 1 96.94 97 GLY B N 1
ATOM 3825 C CA . GLY B 1 97 ? 6 -35.719 -13.453 1 96.94 97 GLY B CA 1
ATOM 3826 C C . GLY B 1 97 ? 6.973 -34.812 -14.18 1 96.94 97 GLY B C 1
ATOM 3827 O O . GLY B 1 97 ? 7.57 -35.219 -15.18 1 96.94 97 GLY B O 1
ATOM 3828 N N . ILE B 1 98 ? 7.086 -33.562 -13.703 1 96.75 98 ILE B N 1
ATOM 3829 C CA . ILE B 1 98 ? 8.039 -32.625 -14.273 1 96.75 98 ILE B CA 1
ATOM 3830 C C . ILE B 1 98 ? 9.453 -33.188 -14.164 1 96.75 98 ILE B C 1
ATOM 3832 O O . ILE B 1 98 ? 10.203 -33.188 -15.141 1 96.75 98 ILE B O 1
ATOM 3836 N N . THR B 1 99 ? 9.844 -33.656 -12.977 1 95.94 99 THR B N 1
ATOM 3837 C CA . THR B 1 99 ? 11.188 -34.156 -12.695 1 95.94 99 THR B CA 1
ATOM 3838 C C . THR B 1 99 ? 11.531 -35.344 -13.578 1 95.94 99 THR B C 1
ATOM 3840 O O . THR B 1 99 ? 12.594 -35.375 -14.195 1 95.94 99 THR B O 1
ATOM 3843 N N . ALA B 1 100 ? 10.656 -36.281 -13.656 1 96.88 100 ALA B N 1
ATOM 3844 C CA . ALA B 1 100 ? 10.891 -37.469 -14.453 1 96.88 100 ALA B CA 1
ATOM 3845 C C . ALA B 1 100 ? 10.969 -37.156 -15.938 1 96.88 100 ALA B C 1
ATOM 3847 O O . ALA B 1 100 ? 11.844 -37.656 -16.641 1 96.88 100 ALA B O 1
ATOM 3848 N N . GLY B 1 101 ? 10.039 -36.344 -16.422 1 97.31 101 GLY B N 1
ATOM 3849 C CA . GLY B 1 101 ? 10.016 -35.969 -17.828 1 97.31 101 GLY B CA 1
ATOM 3850 C C . GLY B 1 101 ? 11.242 -35.188 -18.25 1 97.31 101 GLY B C 1
ATOM 3851 O O . GLY B 1 101 ? 11.891 -35.531 -19.25 1 97.31 101 GLY B O 1
ATOM 3852 N N . VAL B 1 102 ? 11.555 -34.156 -17.516 1 97.19 102 VAL B N 1
ATOM 3853 C CA . VAL B 1 102 ? 12.672 -33.281 -17.859 1 97.19 102 VAL B CA 1
ATOM 3854 C C . VAL B 1 102 ? 13.984 -34.062 -17.766 1 97.19 102 VAL B C 1
ATOM 3856 O O . VAL B 1 102 ? 14.883 -33.875 -18.594 1 97.19 102 VAL B O 1
ATOM 3859 N N . PHE B 1 103 ? 14.094 -34.906 -16.75 1 96.5 103 PHE B N 1
ATOM 3860 C CA . PHE B 1 103 ? 15.312 -35.688 -16.609 1 96.5 103 PHE B CA 1
ATOM 3861 C C . PHE B 1 103 ? 15.477 -36.656 -17.797 1 96.5 103 PHE B C 1
ATOM 3863 O O . PHE B 1 103 ? 16.562 -36.75 -18.359 1 96.5 103 PHE B O 1
ATOM 3870 N N . ALA B 1 104 ? 14.469 -37.281 -18.172 1 96.81 104 ALA B N 1
ATOM 3871 C CA . ALA B 1 104 ? 14.508 -38.219 -19.266 1 96.81 104 ALA B CA 1
ATOM 3872 C C . ALA B 1 104 ? 14.844 -37.531 -20.594 1 96.81 104 ALA B C 1
ATOM 3874 O O . ALA B 1 104 ? 15.727 -38 -21.328 1 96.81 104 ALA B O 1
ATOM 3875 N N . VAL B 1 105 ? 14.164 -36.5 -20.859 1 97.06 105 VAL B N 1
ATOM 3876 C CA . VAL B 1 105 ? 14.352 -35.781 -22.125 1 97.06 105 VAL B CA 1
ATOM 3877 C C . VAL B 1 105 ? 15.734 -35.156 -22.156 1 97.06 105 VAL B C 1
ATOM 3879 O O . VAL B 1 105 ? 16.391 -35.125 -23.203 1 97.06 105 VAL B O 1
ATOM 3882 N N . SER B 1 106 ? 16.156 -34.562 -21.031 1 95.56 106 SER B N 1
ATOM 3883 C CA . SER B 1 106 ? 17.469 -33.906 -20.969 1 95.56 106 SER B CA 1
ATOM 3884 C C . SER B 1 106 ? 18.578 -34.938 -21.172 1 95.56 106 SER B C 1
ATOM 3886 O O . SER B 1 106 ? 19.609 -34.625 -21.797 1 95.56 106 SER B O 1
ATOM 3888 N N . MET B 1 107 ? 18.406 -36.156 -20.719 1 94.69 107 MET B N 1
ATOM 3889 C CA . MET B 1 107 ? 19.438 -37.188 -20.859 1 94.69 107 MET B CA 1
ATOM 3890 C C . MET B 1 107 ? 19.547 -37.625 -22.312 1 94.69 107 MET B C 1
ATOM 3892 O O . MET B 1 107 ? 20.625 -38.031 -22.766 1 94.69 107 MET B O 1
ATOM 3896 N N . VAL B 1 108 ? 18.547 -37.469 -23 1 96.19 108 VAL B N 1
ATOM 3897 C CA . VAL B 1 108 ? 18.531 -37.938 -24.391 1 96.19 108 VAL B CA 1
ATOM 3898 C C . VAL B 1 108 ? 18.984 -36.781 -25.297 1 96.19 108 VAL B C 1
ATOM 3900 O O . VAL B 1 108 ? 19.766 -37 -26.219 1 96.19 108 VAL B O 1
ATOM 3903 N N . LEU B 1 109 ? 18.562 -35.562 -25.016 1 95.69 109 LEU B N 1
ATOM 3904 C CA . LEU B 1 109 ? 18.766 -34.5 -25.969 1 95.69 109 LEU B CA 1
ATOM 3905 C C . LEU B 1 109 ? 19.875 -33.562 -25.5 1 95.69 109 LEU B C 1
ATOM 3907 O O . LEU B 1 109 ? 20.469 -32.844 -26.312 1 95.69 109 LEU B O 1
ATOM 3911 N N . PHE B 1 110 ? 20.109 -33.562 -24.234 1 95 110 PHE B N 1
ATOM 3912 C CA . PHE B 1 110 ? 21.078 -32.625 -23.688 1 95 110 PHE B CA 1
ATOM 3913 C C . PHE B 1 110 ? 22.062 -33.344 -22.766 1 95 110 PHE B C 1
ATOM 3915 O O . PHE B 1 110 ? 22.734 -34.281 -23.188 1 95 110 PHE B O 1
ATOM 3922 N N . ASP B 1 111 ? 22.141 -32.875 -21.469 1 93.69 111 ASP B N 1
ATOM 3923 C CA . ASP B 1 111 ? 23.047 -33.531 -20.531 1 93.69 111 ASP B CA 1
ATOM 3924 C C . ASP B 1 111 ? 22.484 -33.5 -19.109 1 93.69 111 ASP B C 1
ATOM 3926 O O . ASP B 1 111 ? 21.422 -32.906 -18.875 1 93.69 111 ASP B O 1
ATOM 3930 N N . ARG B 1 112 ? 23.109 -34.125 -18.297 1 94.69 112 ARG B N 1
ATOM 3931 C CA . ARG B 1 112 ? 22.672 -34.281 -16.906 1 94.69 112 ARG B CA 1
ATOM 3932 C C . ARG B 1 112 ? 22.656 -32.938 -16.188 1 94.69 112 ARG B C 1
ATOM 3934 O O . ARG B 1 112 ? 21.734 -32.656 -15.422 1 94.69 112 ARG B O 1
ATOM 3941 N N . ASN B 1 113 ? 23.656 -32.094 -16.422 1 96.12 113 ASN B N 1
ATOM 3942 C CA . ASN B 1 113 ? 23.719 -30.797 -15.781 1 96.12 113 ASN B CA 1
ATOM 3943 C C . ASN B 1 113 ? 22.547 -29.922 -16.188 1 96.12 113 ASN B C 1
ATOM 3945 O O . ASN B 1 113 ? 22.016 -29.156 -15.383 1 96.12 113 ASN B O 1
ATOM 3949 N N . THR B 1 114 ? 22.156 -30.062 -17.406 1 95.44 114 THR B N 1
ATOM 3950 C CA . THR B 1 114 ? 21.031 -29.281 -17.906 1 95.44 114 THR B CA 1
ATOM 3951 C C . THR B 1 114 ? 19.75 -29.688 -17.188 1 95.44 114 THR B C 1
ATOM 3953 O O . THR B 1 114 ? 18.938 -28.828 -16.812 1 95.44 114 THR B O 1
ATOM 3956 N N . ALA B 1 115 ? 19.625 -30.953 -17.016 1 95.19 115 ALA B N 1
ATOM 3957 C CA . ALA B 1 115 ? 18.453 -31.453 -16.297 1 95.19 115 ALA B CA 1
ATOM 3958 C C . ALA B 1 115 ? 18.438 -30.938 -14.852 1 95.19 115 ALA B C 1
ATOM 3960 O O . ALA B 1 115 ? 17.422 -30.438 -14.375 1 95.19 115 ALA B O 1
ATOM 3961 N N . LEU B 1 116 ? 19.531 -31.047 -14.227 1 94.88 116 LEU B N 1
ATOM 3962 C CA . LEU B 1 116 ? 19.641 -30.703 -12.82 1 94.88 116 LEU B CA 1
ATOM 3963 C C . LEU B 1 116 ? 19.391 -29.203 -12.609 1 94.88 116 LEU B C 1
ATOM 3965 O O . LEU B 1 116 ? 18.75 -28.812 -11.633 1 94.88 116 LEU B O 1
ATOM 3969 N N . VAL B 1 117 ? 19.812 -28.391 -13.539 1 94.31 117 VAL B N 1
ATOM 3970 C CA . VAL B 1 117 ? 19.719 -26.938 -13.398 1 94.31 117 VAL B CA 1
ATOM 3971 C C . VAL B 1 117 ? 18.297 -26.469 -13.734 1 94.31 117 VAL B C 1
ATOM 3973 O O . VAL B 1 117 ? 17.812 -25.469 -13.203 1 94.31 117 VAL B O 1
ATOM 3976 N N . THR B 1 118 ? 17.578 -27.25 -14.531 1 95.31 118 THR B N 1
ATOM 3977 C CA . THR B 1 118 ? 16.297 -26.828 -15.078 1 95.31 118 THR B CA 1
ATOM 3978 C C . THR B 1 118 ? 15.164 -27.172 -14.125 1 95.31 118 THR B C 1
ATOM 3980 O O . THR B 1 118 ? 14.211 -26.406 -13.984 1 95.31 118 THR B O 1
ATOM 3983 N N . ILE B 1 119 ? 15.195 -28.219 -13.422 1 95.38 119 ILE B N 1
ATOM 3984 C CA . ILE B 1 119 ? 14.07 -28.812 -12.703 1 95.38 119 ILE B CA 1
ATOM 3985 C C . ILE B 1 119 ? 13.648 -27.906 -11.555 1 95.38 119 ILE B C 1
ATOM 3987 O O . ILE B 1 119 ? 12.484 -27.531 -11.453 1 95.38 119 ILE B O 1
ATOM 3991 N N . PRO B 1 120 ? 14.57 -27.438 -10.727 1 93.19 120 PRO B N 1
ATOM 3992 C CA . PRO B 1 120 ? 14.133 -26.625 -9.586 1 93.19 120 PRO B CA 1
ATOM 3993 C C . PRO B 1 120 ? 13.492 -25.312 -10.008 1 93.19 120 PRO B C 1
ATOM 3995 O O . PRO B 1 120 ? 12.406 -24.969 -9.531 1 93.19 120 PRO B O 1
ATOM 3998 N N . PRO B 1 121 ? 14.094 -24.578 -10.945 1 92.12 121 PRO B N 1
ATOM 3999 C CA . PRO B 1 121 ? 13.445 -23.328 -11.367 1 92.12 121 PRO B CA 1
ATOM 4000 C C . PRO B 1 121 ? 12.078 -23.562 -11.992 1 92.12 121 PRO B C 1
ATOM 4002 O O . PRO B 1 121 ? 11.188 -22.703 -11.891 1 92.12 121 PRO B O 1
ATOM 4005 N N . LEU B 1 122 ? 11.859 -24.672 -12.617 1 93.44 122 LEU B N 1
ATOM 4006 C CA . LEU B 1 122 ? 10.594 -24.984 -13.266 1 93.44 122 LEU B CA 1
ATOM 4007 C C . LEU B 1 122 ? 9.492 -25.219 -12.234 1 93.44 122 LEU B C 1
ATOM 4009 O O . LEU B 1 122 ? 8.312 -25 -12.523 1 93.44 122 LEU B O 1
ATOM 4013 N N . VAL B 1 123 ? 9.844 -25.75 -11.086 1 88.62 123 VAL B N 1
ATOM 4014 C CA . VAL B 1 123 ? 8.852 -26.047 -10.07 1 88.62 123 VAL B CA 1
ATOM 4015 C C . VAL B 1 123 ? 8.812 -24.938 -9.031 1 88.62 123 VAL B C 1
ATOM 4017 O O . VAL B 1 123 ? 8.203 -25.078 -7.969 1 88.62 123 VAL B O 1
ATOM 4020 N N . GLY B 1 124 ? 9.484 -23.875 -9.422 1 77 124 GLY B N 1
ATOM 4021 C CA . GLY B 1 124 ? 9.555 -22.984 -8.273 1 77 124 GLY B CA 1
ATOM 4022 C C . GLY B 1 124 ? 9.75 -21.531 -8.648 1 77 124 GLY B C 1
ATOM 4023 O O . GLY B 1 124 ? 9.508 -21.141 -9.789 1 77 124 GLY B O 1
ATOM 4024 N N . GLY B 1 125 ? 10.25 -20.766 -7.457 1 74.88 125 GLY B N 1
ATOM 4025 C CA . GLY B 1 125 ? 10.336 -19.312 -7.48 1 74.88 125 GLY B CA 1
ATOM 4026 C C . GLY B 1 125 ? 11.742 -18.797 -7.695 1 74.88 125 GLY B C 1
ATOM 4027 O O . GLY B 1 125 ? 12.625 -19.547 -8.133 1 74.88 125 GLY B O 1
ATOM 4028 N N . ILE B 1 126 ? 11.969 -17.672 -7.527 1 78 126 ILE B N 1
ATOM 4029 C CA . ILE B 1 126 ? 13.188 -16.906 -7.762 1 78 126 ILE B CA 1
ATOM 4030 C C . ILE B 1 126 ? 14.328 -17.484 -6.914 1 78 126 ILE B C 1
ATOM 4032 O O . ILE B 1 126 ? 15.469 -17.562 -7.371 1 78 126 ILE B O 1
ATOM 4036 N N . VAL B 1 127 ? 14.023 -17.984 -5.781 1 79 127 VAL B N 1
ATOM 4037 C CA . VAL B 1 127 ? 15.055 -18.469 -4.867 1 79 127 VAL B CA 1
ATOM 4038 C C . VAL B 1 127 ? 15.703 -19.734 -5.434 1 79 127 VAL B C 1
ATOM 4040 O O . VAL B 1 127 ? 16.922 -19.844 -5.449 1 79 127 VAL B O 1
ATOM 4043 N N . SER B 1 128 ? 14.922 -20.609 -5.855 1 87.94 128 SER B N 1
ATOM 4044 C CA . SER B 1 128 ? 15.445 -21.844 -6.434 1 87.94 128 SER B CA 1
ATOM 4045 C C . SER B 1 128 ? 16.25 -21.562 -7.695 1 87.94 128 SER B C 1
ATOM 4047 O O . SER B 1 128 ? 17.281 -22.203 -7.93 1 87.94 128 SER B O 1
ATOM 4049 N N . SER B 1 129 ? 15.828 -20.609 -8.422 1 90.06 129 SER B N 1
ATOM 4050 C CA . SER B 1 129 ? 16.547 -20.266 -9.648 1 90.06 129 SER B CA 1
ATOM 4051 C C . SER B 1 129 ? 17.891 -19.641 -9.344 1 90.06 129 SER B C 1
ATOM 4053 O O . SER B 1 129 ? 18.875 -19.875 -10.055 1 90.06 129 SER B O 1
ATOM 4055 N N . LEU B 1 130 ? 17.953 -18.953 -8.352 1 86.81 130 LEU B N 1
ATOM 4056 C CA . LEU B 1 130 ? 19.219 -18.312 -7.961 1 86.81 130 LEU B CA 1
ATOM 4057 C C . LEU B 1 130 ? 20.203 -19.344 -7.434 1 86.81 130 LEU B C 1
ATOM 4059 O O . LEU B 1 130 ? 21.391 -19.281 -7.734 1 86.81 130 LEU B O 1
ATOM 4063 N N . ILE B 1 131 ? 19.703 -20.266 -6.668 1 87.69 131 ILE B N 1
ATOM 4064 C CA . ILE B 1 131 ? 20.547 -21.328 -6.141 1 87.69 131 ILE B CA 1
ATOM 4065 C C . ILE B 1 131 ? 21.156 -22.125 -7.293 1 87.69 131 ILE B C 1
ATOM 4067 O O . ILE B 1 131 ? 22.359 -22.359 -7.32 1 87.69 131 ILE B O 1
ATOM 4071 N N . MET B 1 132 ? 20.375 -22.438 -8.195 1 93.06 132 MET B N 1
ATOM 4072 C CA . MET B 1 132 ? 20.844 -23.219 -9.336 1 93.06 132 MET B CA 1
ATOM 4073 C C . MET B 1 132 ? 21.781 -22.391 -10.219 1 93.06 132 MET B C 1
ATOM 4075 O O . MET B 1 132 ? 22.75 -22.922 -10.75 1 93.06 132 MET B O 1
ATOM 4079 N N . SER B 1 133 ? 21.438 -21.156 -10.383 1 92.62 133 SER B N 1
ATOM 4080 C CA . SER B 1 133 ? 22.281 -20.266 -11.18 1 92.62 133 SER B CA 1
ATOM 4081 C C . SER B 1 133 ? 23.672 -20.125 -10.57 1 92.62 133 SER B C 1
ATOM 4083 O O . SER B 1 133 ? 24.688 -20.234 -11.273 1 92.62 133 SER B O 1
ATOM 4085 N N . GLN B 1 134 ? 23.734 -19.922 -9.359 1 89.81 134 GLN B N 1
ATOM 4086 C CA . GLN B 1 134 ? 25.016 -19.781 -8.656 1 89.81 134 GLN B CA 1
ATOM 4087 C C . GLN B 1 134 ? 25.781 -21.109 -8.664 1 89.81 134 GLN B C 1
ATOM 4089 O O . GLN B 1 134 ? 27 -21.125 -8.852 1 89.81 134 GLN B O 1
ATOM 4094 N N . GLY B 1 135 ? 25.094 -22.125 -8.336 1 90.19 135 GLY B N 1
ATOM 4095 C CA . GLY B 1 135 ? 25.719 -23.438 -8.398 1 90.19 135 GLY B CA 1
ATOM 4096 C C . GLY B 1 135 ? 26.344 -23.734 -9.75 1 90.19 135 GLY B C 1
ATOM 4097 O O . GLY B 1 135 ? 27.453 -24.266 -9.82 1 90.19 135 GLY B O 1
ATOM 4098 N N . ALA B 1 136 ? 25.625 -23.438 -10.773 1 93.12 136 ALA B N 1
ATOM 4099 C CA . ALA B 1 136 ? 26.125 -23.641 -12.125 1 93.12 136 ALA B CA 1
ATOM 4100 C C . ALA B 1 136 ? 27.328 -22.75 -12.422 1 93.12 136 ALA B C 1
ATOM 4102 O O . ALA B 1 136 ? 28.281 -23.172 -13.062 1 93.12 13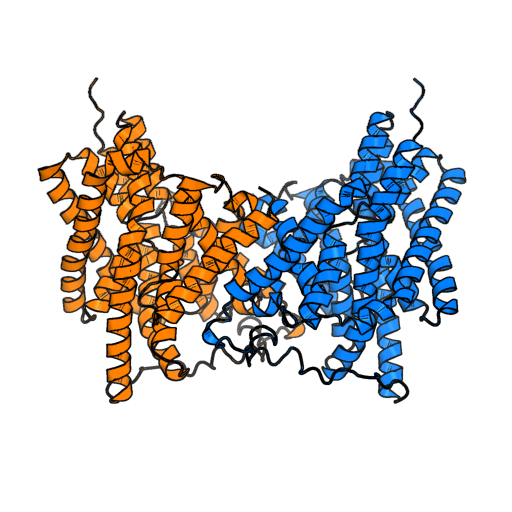6 ALA B O 1
ATOM 4103 N N . SER B 1 137 ? 27.203 -21.562 -11.992 1 91.62 137 SER B N 1
ATOM 4104 C CA . SER B 1 137 ? 28.328 -20.625 -12.164 1 91.62 137 SER B CA 1
ATOM 4105 C C . SER B 1 137 ? 29.578 -21.141 -11.453 1 91.62 137 SER B C 1
ATOM 4107 O O . SER B 1 137 ? 30.672 -21.094 -12.008 1 91.62 137 SER B O 1
ATOM 4109 N N . ASN B 1 138 ? 29.391 -21.562 -10.273 1 90.81 138 ASN B N 1
ATOM 4110 C CA . ASN B 1 138 ? 30.5 -22.094 -9.492 1 90.81 138 ASN B CA 1
ATOM 4111 C C . ASN B 1 138 ? 31.125 -23.312 -10.164 1 90.81 138 ASN B C 1
ATOM 4113 O O . ASN B 1 138 ? 32.312 -23.562 -10.023 1 90.81 138 ASN B O 1
ATOM 4117 N N . ALA B 1 139 ? 30.375 -24 -10.812 1 91.81 139 ALA B N 1
ATOM 4118 C CA . ALA B 1 139 ? 30.828 -25.203 -11.508 1 91.81 139 ALA B CA 1
ATOM 4119 C C . ALA B 1 139 ? 31.422 -24.859 -12.867 1 91.81 139 ALA B C 1
ATOM 4121 O O . ALA B 1 139 ? 31.828 -25.75 -13.625 1 91.81 139 ALA B O 1
ATOM 4122 N N . GLY B 1 140 ? 31.312 -23.547 -13.18 1 90.06 140 GLY B N 1
ATOM 4123 C CA . GLY B 1 140 ? 31.875 -23.109 -14.445 1 90.06 140 GLY B CA 1
ATOM 4124 C C . GLY B 1 140 ? 30.906 -23.25 -15.609 1 90.06 140 GLY B C 1
ATOM 4125 O O . GLY B 1 140 ? 31.312 -23.141 -16.766 1 90.06 140 GLY B O 1
ATOM 4126 N N . LEU B 1 141 ? 29.703 -23.562 -15.312 1 93 141 LEU B N 1
ATOM 4127 C CA . LEU B 1 141 ? 28.688 -23.719 -16.344 1 93 141 LEU B CA 1
ATOM 4128 C C . LEU B 1 141 ? 27.922 -22.422 -16.562 1 93 141 LEU B C 1
ATOM 4130 O O . LEU B 1 141 ? 26.75 -22.312 -16.219 1 93 141 LEU B O 1
ATOM 4134 N N . VAL B 1 142 ? 28.5 -21.531 -17.25 1 89.69 142 VAL B N 1
ATOM 4135 C CA . VAL B 1 142 ? 28.031 -20.156 -17.359 1 89.69 142 VAL B CA 1
ATOM 4136 C C . VAL B 1 142 ? 26.688 -20.141 -18.109 1 89.69 142 VAL B C 1
ATOM 4138 O O . VAL B 1 142 ? 25.75 -19.453 -17.688 1 89.69 142 VAL B O 1
ATOM 4141 N N . ASP B 1 143 ? 26.531 -20.844 -19.109 1 90.25 143 ASP B N 1
ATOM 4142 C CA . ASP B 1 143 ? 25.297 -20.875 -19.875 1 90.25 143 ASP B CA 1
ATOM 4143 C C . ASP B 1 143 ? 24.141 -21.453 -19.047 1 90.25 143 ASP B C 1
ATOM 4145 O O . ASP B 1 143 ? 23.016 -20.953 -19.109 1 90.25 143 ASP B O 1
ATOM 4149 N N . LEU B 1 144 ? 24.484 -22.391 -18.312 1 93.31 144 LEU B N 1
ATOM 4150 C CA . LEU B 1 144 ? 23.453 -23.016 -17.484 1 93.31 144 LEU B CA 1
ATOM 4151 C C . LEU B 1 144 ? 23.047 -22.109 -16.328 1 93.31 144 LEU B C 1
ATOM 4153 O O . LEU B 1 144 ? 21.906 -22.172 -15.852 1 93.31 144 LEU B O 1
ATOM 4157 N N . SER B 1 145 ? 24.047 -21.328 -15.953 1 92.06 145 SER B N 1
ATOM 4158 C CA . SER B 1 145 ? 23.734 -20.359 -14.922 1 92.06 145 SER B CA 1
ATOM 4159 C C . SER B 1 145 ? 22.672 -19.359 -15.398 1 92.06 145 SER B C 1
ATOM 4161 O O . SER B 1 145 ? 21.719 -19.062 -14.672 1 92.06 145 SER B O 1
ATOM 4163 N N . VAL B 1 146 ? 22.781 -18.969 -16.578 1 90.69 146 VAL B N 1
ATOM 4164 C CA . VAL B 1 146 ? 21.812 -18.062 -17.172 1 90.69 146 VAL B CA 1
ATOM 4165 C C . VAL B 1 146 ? 20.516 -18.812 -17.484 1 90.69 146 VAL B C 1
ATOM 4167 O O . VAL B 1 146 ? 19.422 -18.266 -17.312 1 90.69 146 VAL B O 1
ATOM 4170 N N . PHE B 1 147 ? 20.625 -19.984 -17.812 1 94.12 147 PHE B N 1
ATOM 4171 C CA . PHE B 1 147 ? 19.5 -20.812 -18.203 1 94.12 147 PHE B CA 1
ATOM 4172 C C . PHE B 1 147 ? 18.547 -21.031 -17.031 1 94.12 147 PHE B C 1
ATOM 4174 O O . PHE B 1 147 ? 17.328 -21.031 -17.203 1 94.12 147 PHE B O 1
ATOM 4181 N N . ALA B 1 148 ? 19.094 -21.172 -15.914 1 92.88 148 ALA B N 1
ATOM 4182 C CA . ALA B 1 148 ? 18.281 -21.344 -14.711 1 92.88 148 ALA B CA 1
ATOM 4183 C C . ALA B 1 148 ? 17.359 -20.156 -14.492 1 92.88 148 ALA B C 1
ATOM 4185 O O . ALA B 1 148 ? 16.172 -20.328 -14.195 1 92.88 148 ALA B O 1
ATOM 4186 N N . ILE B 1 149 ? 17.844 -19.062 -14.695 1 89.56 149 ILE B N 1
ATOM 4187 C CA . ILE B 1 149 ? 17.078 -17.828 -14.508 1 89.56 149 ILE B CA 1
ATOM 4188 C C . ILE B 1 149 ? 16.047 -17.688 -15.625 1 89.56 149 ILE B C 1
ATOM 4190 O O . ILE B 1 149 ? 14.898 -17.312 -15.375 1 89.56 149 ILE B O 1
ATOM 4194 N N . LEU B 1 150 ? 16.438 -18.031 -16.781 1 92.38 150 LEU B N 1
ATOM 4195 C CA . LEU B 1 150 ? 15.57 -17.891 -17.938 1 92.38 150 LEU B CA 1
ATOM 4196 C C . LEU B 1 150 ? 14.367 -18.828 -17.812 1 92.38 150 LEU B C 1
ATOM 4198 O O . LEU B 1 150 ? 13.258 -18.469 -18.219 1 92.38 150 LEU B O 1
ATOM 4202 N N . ILE B 1 151 ? 14.586 -19.984 -17.359 1 93.94 151 ILE B N 1
ATOM 4203 C CA . ILE B 1 151 ? 13.508 -20.953 -17.172 1 93.94 151 ILE B CA 1
ATOM 4204 C C . ILE B 1 151 ? 12.477 -20.391 -16.203 1 93.94 151 ILE B C 1
ATOM 4206 O O . ILE B 1 151 ? 11.273 -20.438 -16.453 1 93.94 151 ILE B O 1
ATOM 4210 N N . TYR B 1 152 ? 12.969 -19.891 -15.148 1 89.56 152 TYR B N 1
ATOM 4211 C CA . TYR B 1 152 ? 12.102 -19.312 -14.133 1 89.56 152 TYR B CA 1
ATOM 4212 C C . TYR B 1 152 ? 11.266 -18.172 -14.719 1 89.56 152 TYR B C 1
ATOM 4214 O O . TYR B 1 152 ? 10.062 -18.078 -14.461 1 89.56 152 TYR B O 1
ATOM 4222 N N . VAL B 1 153 ? 11.867 -17.375 -15.547 1 87.56 153 VAL B N 1
ATOM 4223 C CA . VAL B 1 153 ? 11.219 -16.188 -16.078 1 87.56 153 VAL B CA 1
ATOM 4224 C C . VAL B 1 153 ? 10.195 -16.594 -17.141 1 87.56 153 VAL B C 1
ATOM 4226 O O . VAL B 1 153 ? 9.125 -15.977 -17.25 1 87.56 153 VAL B O 1
ATOM 4229 N N . MET B 1 154 ? 10.414 -17.656 -17.859 1 91.75 154 MET B N 1
ATOM 4230 C CA . MET B 1 154 ? 9.625 -17.969 -19.047 1 91.75 154 MET B CA 1
ATOM 4231 C C . MET B 1 154 ? 8.57 -19.031 -18.75 1 91.75 154 MET B C 1
ATOM 4233 O O . MET B 1 154 ? 7.609 -19.172 -19.516 1 91.75 154 MET B O 1
ATOM 4237 N N . GLN B 1 155 ? 8.742 -19.734 -17.734 1 93.31 155 GLN B N 1
ATOM 4238 C CA . GLN B 1 155 ? 7.848 -20.844 -17.438 1 93.31 155 GLN B CA 1
ATOM 4239 C C . GLN B 1 155 ? 6.406 -20.375 -17.297 1 93.31 155 GLN B C 1
ATOM 4241 O O . GLN B 1 155 ? 5.469 -21.078 -17.672 1 93.31 155 GLN B O 1
ATOM 4246 N N . GLY B 1 156 ? 6.195 -19.172 -16.797 1 92.25 156 GLY B N 1
ATOM 4247 C CA . GLY B 1 156 ? 4.863 -18.641 -16.562 1 92.25 156 GLY B CA 1
ATOM 4248 C C . GLY B 1 156 ? 4.062 -18.453 -17.828 1 92.25 156 GLY B C 1
ATOM 4249 O O . GLY B 1 156 ? 2.836 -18.562 -17.828 1 92.25 156 GLY B O 1
ATOM 4250 N N . PHE B 1 157 ? 4.691 -18.312 -18.953 1 92.25 157 PHE B N 1
ATOM 4251 C CA . PHE B 1 157 ? 4.035 -18.062 -20.234 1 92.25 157 PHE B CA 1
ATOM 4252 C C . PHE B 1 157 ? 3.303 -19.312 -20.703 1 92.25 157 PHE B C 1
ATOM 4254 O O . PHE B 1 157 ? 2.316 -19.219 -21.438 1 92.25 157 PHE B O 1
ATOM 4261 N N . ALA B 1 158 ? 3.812 -20.438 -20.281 1 93.19 158 ALA B N 1
ATOM 4262 C CA . ALA B 1 158 ? 3.109 -21.672 -20.578 1 93.19 158 ALA B CA 1
ATOM 4263 C C . ALA B 1 158 ? 2.045 -21.969 -19.531 1 93.19 158 ALA B C 1
ATOM 4265 O O . ALA B 1 158 ? 0.947 -22.422 -19.859 1 93.19 158 ALA B O 1
ATOM 4266 N N . GLY B 1 159 ? 2.32 -21.672 -18.359 1 95 159 GLY B N 1
ATOM 4267 C CA . GLY B 1 159 ? 1.447 -22 -17.25 1 95 159 GLY B CA 1
ATOM 4268 C C . GLY B 1 159 ? 0.177 -21.172 -17.219 1 95 159 GLY B C 1
ATOM 4269 O O . GLY B 1 159 ? -0.906 -21.703 -16.938 1 95 159 GLY B O 1
ATOM 4270 N N . TYR B 1 160 ? 0.243 -19.906 -17.516 1 95.69 160 TYR B N 1
ATOM 4271 C CA . TYR B 1 160 ? -0.878 -18.984 -17.359 1 95.69 160 TYR B CA 1
ATOM 4272 C C . TYR B 1 160 ? -2.043 -19.391 -18.25 1 95.69 160 TYR B C 1
ATOM 4274 O O . TYR B 1 160 ? -3.148 -19.641 -17.766 1 95.69 160 TYR B O 1
ATOM 4282 N N . PRO B 1 161 ? -1.816 -19.5 -19.562 1 95.56 161 PRO B N 1
ATOM 4283 C CA . PRO B 1 161 ? -2.943 -19.812 -20.453 1 95.56 161 PRO B CA 1
ATOM 4284 C C . PRO B 1 161 ? -3.502 -21.219 -20.219 1 95.56 161 PRO B C 1
ATOM 4286 O O . PRO B 1 161 ? -4.719 -21.422 -20.281 1 95.56 161 PRO B O 1
ATOM 4289 N N . LEU B 1 162 ? -2.684 -22.188 -19.938 1 96.94 162 LEU B N 1
ATOM 4290 C CA . LEU B 1 162 ? -3.145 -23.547 -19.688 1 96.94 162 LEU B CA 1
ATOM 4291 C C . LEU B 1 162 ? -4.012 -23.609 -18.438 1 96.94 162 LEU B C 1
ATOM 4293 O O . LEU B 1 162 ? -5.008 -24.328 -18.406 1 96.94 162 LEU B O 1
ATOM 4297 N N . THR B 1 163 ? -3.572 -22.875 -17.438 1 97.31 163 THR B N 1
ATOM 4298 C CA . THR B 1 163 ? -4.352 -22.828 -16.203 1 97.31 163 THR B CA 1
ATOM 4299 C C . THR B 1 163 ? -5.719 -22.203 -16.453 1 97.31 163 THR B C 1
ATOM 4301 O O . THR B 1 163 ? -6.734 -22.688 -15.945 1 97.31 163 THR B O 1
ATOM 4304 N N . ALA B 1 164 ? -5.703 -21.141 -17.203 1 96.25 164 ALA B N 1
ATOM 4305 C CA . ALA B 1 164 ? -6.969 -20.484 -17.5 1 96.25 164 ALA B CA 1
ATOM 4306 C C . ALA B 1 164 ? -7.926 -21.422 -18.219 1 96.25 164 ALA B C 1
ATOM 4308 O O . ALA B 1 164 ? -9.117 -21.484 -17.891 1 96.25 164 ALA B O 1
ATOM 4309 N N . ILE B 1 165 ? -7.434 -22.203 -19.156 1 96.25 165 ILE B N 1
ATOM 4310 C CA . ILE B 1 165 ? -8.242 -23.141 -19.906 1 96.25 165 ILE B CA 1
ATOM 4311 C C . ILE B 1 165 ? -8.797 -24.219 -18.969 1 96.25 165 ILE B C 1
ATOM 4313 O O . ILE B 1 165 ? -9.977 -24.547 -19.031 1 96.25 165 ILE B O 1
ATOM 4317 N N . MET B 1 166 ? -8 -24.719 -18.125 1 97.31 166 MET B N 1
ATOM 4318 C CA . MET B 1 166 ? -8.406 -25.797 -17.219 1 97.31 166 MET B CA 1
ATOM 4319 C C . MET B 1 166 ? -9.43 -25.297 -16.203 1 97.31 166 MET B C 1
ATOM 4321 O O . MET B 1 166 ? -10.398 -25.984 -15.891 1 97.31 166 MET B O 1
ATOM 4325 N N . LEU B 1 167 ? -9.203 -24.078 -15.719 1 96.94 167 LEU B N 1
ATOM 4326 C CA . LEU B 1 167 ? -10.117 -23.531 -14.719 1 96.94 167 LEU B CA 1
ATOM 4327 C C . LEU B 1 167 ? -11.469 -23.188 -15.344 1 96.94 167 LEU B C 1
ATOM 4329 O O . LEU B 1 167 ? -12.508 -23.328 -14.695 1 96.94 167 LEU B O 1
ATOM 4333 N N . GLN B 1 168 ? -11.438 -22.766 -16.531 1 96 168 GLN B N 1
ATOM 4334 C CA . GLN B 1 168 ? -12.695 -22.516 -17.234 1 96 168 GLN B CA 1
ATOM 4335 C C . GLN B 1 168 ? -13.469 -23.812 -17.438 1 96 168 GLN B C 1
ATOM 4337 O O . GLN B 1 168 ? -14.688 -23.859 -17.234 1 96 168 GLN B O 1
ATOM 4342 N N . ARG B 1 169 ? -12.789 -24.797 -17.781 1 96 169 ARG B N 1
ATOM 4343 C CA . ARG B 1 169 ? -13.414 -26.109 -17.984 1 96 169 ARG B CA 1
ATOM 4344 C C . ARG B 1 169 ? -13.977 -26.656 -16.688 1 96 169 ARG B C 1
ATOM 4346 O O . ARG B 1 169 ? -15.117 -27.125 -16.641 1 96 169 ARG B O 1
ATOM 4353 N N . GLU B 1 170 ? -13.195 -26.562 -15.719 1 96.5 170 GLU B N 1
ATOM 4354 C CA . GLU B 1 170 ? -13.625 -27.031 -14.406 1 96.5 170 GLU B CA 1
ATOM 4355 C C . GLU B 1 170 ? -14.805 -26.234 -13.883 1 96.5 170 GLU B C 1
ATOM 4357 O O . GLU B 1 170 ? -15.781 -26.797 -13.383 1 96.5 170 GLU B O 1
ATOM 4362 N N . GLY B 1 171 ? -14.695 -24.922 -13.969 1 95.62 171 GLY B N 1
ATOM 4363 C CA . GLY B 1 171 ? -15.758 -24.062 -13.492 1 95.62 171 GLY B CA 1
ATOM 4364 C C . GLY B 1 171 ? -17.078 -24.297 -14.203 1 95.62 171 GLY B C 1
ATOM 4365 O O . GLY B 1 171 ? -18.141 -24.297 -13.57 1 95.62 171 GLY B O 1
ATOM 4366 N N . LYS B 1 172 ? -17 -24.484 -15.477 1 95.56 172 LYS B N 1
ATOM 4367 C CA . LYS B 1 172 ? -18.203 -24.766 -16.25 1 95.56 172 LYS B CA 1
ATOM 4368 C C . LYS B 1 172 ? -18.844 -26.094 -15.836 1 95.56 172 LYS B C 1
ATOM 4370 O O . LYS B 1 172 ? -20.062 -26.188 -15.742 1 95.56 172 LYS B O 1
ATOM 4375 N N . ALA B 1 173 ? -18.031 -26.984 -15.594 1 95.06 173 ALA B N 1
ATOM 4376 C CA . ALA B 1 173 ? -18.516 -28.312 -15.195 1 95.06 173 ALA B CA 1
ATOM 4377 C C . ALA B 1 173 ? -19.188 -28.25 -13.82 1 95.06 173 ALA B C 1
ATOM 4379 O O . ALA B 1 173 ? -20.234 -28.859 -13.617 1 95.06 173 ALA B O 1
ATOM 4380 N N . VAL B 1 174 ? -18.594 -27.594 -12.945 1 94 174 VAL B N 1
ATOM 4381 C CA . VAL B 1 174 ? -19.125 -27.484 -11.586 1 94 174 VAL B CA 1
ATOM 4382 C C . VAL B 1 174 ? -20.438 -26.719 -11.602 1 94 174 VAL B C 1
ATOM 4384 O O . VAL B 1 174 ? -21.391 -27.094 -10.93 1 94 174 VAL B O 1
ATOM 4387 N N . LEU B 1 175 ? -20.453 -25.641 -12.336 1 94.25 175 LEU B N 1
ATOM 4388 C CA . LEU B 1 175 ? -21.656 -24.828 -12.43 1 94.25 175 LEU B CA 1
ATOM 4389 C C . LEU B 1 175 ? -22.797 -25.609 -13.062 1 94.25 175 LEU B C 1
ATOM 4391 O O . LEU B 1 175 ? -23.953 -25.484 -12.648 1 94.25 175 LEU B O 1
ATOM 4395 N N . ALA B 1 176 ? -22.469 -26.391 -14.078 1 93.56 176 ALA B N 1
ATOM 4396 C CA . ALA B 1 176 ? -23.484 -27.219 -14.734 1 93.56 176 ALA B CA 1
ATOM 4397 C C . ALA B 1 176 ? -24.062 -28.25 -13.766 1 93.56 176 ALA B C 1
ATOM 4399 O O . ALA B 1 176 ? -25.281 -28.469 -13.75 1 93.56 176 ALA B O 1
ATOM 4400 N N . ARG B 1 177 ? -23.312 -28.797 -12.953 1 92.19 177 ARG B N 1
ATOM 4401 C CA . ARG B 1 177 ? -23.766 -29.766 -11.961 1 92.19 177 ARG B CA 1
ATOM 4402 C C . ARG B 1 177 ? -24.625 -29.094 -10.891 1 92.19 177 ARG B C 1
ATOM 4404 O O . ARG B 1 177 ? -25.594 -29.656 -10.414 1 92.19 177 ARG B O 1
ATOM 4411 N N . TYR B 1 178 ? -24.172 -27.891 -10.531 1 91.12 178 TYR B N 1
ATOM 4412 C CA . TYR B 1 178 ? -24.922 -27.125 -9.531 1 91.12 178 TYR B CA 1
ATOM 4413 C C . TYR B 1 178 ? -26.297 -26.734 -10.055 1 91.12 178 TYR B C 1
ATOM 4415 O O . TYR B 1 178 ? -27.297 -26.891 -9.359 1 91.12 178 TYR B O 1
ATOM 4423 N N . ARG B 1 179 ? -26.297 -26.297 -11.258 1 91.5 179 ARG B N 1
ATOM 4424 C CA . ARG B 1 179 ? -27.547 -25.844 -11.852 1 91.5 179 ARG B CA 1
ATOM 4425 C C . ARG B 1 179 ? -28.484 -27.016 -12.117 1 91.5 179 ARG B C 1
ATOM 4427 O O . ARG B 1 179 ? -29.703 -26.859 -12.117 1 91.5 179 ARG B O 1
ATOM 4434 N N . ARG B 1 180 ? -27.969 -28.203 -12.211 1 91.25 180 ARG B N 1
ATOM 4435 C CA . ARG B 1 180 ? -28.766 -29.422 -12.414 1 91.25 180 ARG B CA 1
ATOM 4436 C C . ARG B 1 180 ? -29.188 -30.016 -11.078 1 91.25 180 ARG B C 1
ATOM 4438 O O . ARG B 1 180 ? -29.953 -30.984 -11.039 1 91.25 180 ARG B O 1
ATOM 4445 N N . GLY B 1 181 ? -28.734 -29.438 -9.953 1 85.56 181 GLY B N 1
ATOM 4446 C CA . GLY B 1 181 ? -29.125 -29.891 -8.625 1 85.56 181 GLY B CA 1
ATOM 4447 C C . GLY B 1 181 ? -28.281 -31.047 -8.125 1 85.56 181 GLY B C 1
ATOM 4448 O O . GLY B 1 181 ? -28.609 -31.672 -7.109 1 85.56 181 GLY B O 1
ATOM 4449 N N . GLU B 1 182 ? -27.328 -31.453 -8.695 1 82 182 GLU B N 1
ATOM 4450 C CA . GLU B 1 182 ? -26.484 -32.594 -8.359 1 82 182 GLU B CA 1
ATOM 4451 C C . GLU B 1 182 ? -25.391 -32.219 -7.383 1 82 182 GLU B C 1
ATOM 4453 O O . GLU B 1 182 ? -24.734 -33.062 -6.789 1 82 182 GLU B O 1
ATOM 4458 N N . TYR B 1 183 ? -25.125 -30.984 -7.324 1 67 183 TYR B N 1
ATOM 4459 C CA . TYR B 1 183 ? -24.031 -30.5 -6.488 1 67 183 TYR B CA 1
ATOM 4460 C C . TYR B 1 183 ? -24.578 -29.703 -5.309 1 67 183 TYR B C 1
ATOM 4462 O O . TYR B 1 183 ? -25.297 -28.719 -5.492 1 67 183 TYR B O 1
ATOM 4470 N N . GLN B 1 184 ? -24.812 -30.359 -4.184 1 63.44 184 GLN B N 1
ATOM 4471 C CA . GLN B 1 184 ? -25.172 -29.594 -2.99 1 63.44 184 GLN B CA 1
ATOM 4472 C C . GLN B 1 184 ? -23.922 -29.219 -2.197 1 63.44 184 GLN B C 1
ATOM 4474 O O . GLN B 1 184 ? -23.188 -30.078 -1.735 1 63.44 184 GLN B O 1
ATOM 4479 N N . PRO B 1 185 ? -23.547 -27.984 -2.385 1 60.09 185 PRO B N 1
ATOM 4480 C CA . PRO B 1 185 ? -22.375 -27.594 -1.59 1 60.09 185 PRO B CA 1
ATOM 4481 C C . PRO B 1 185 ? -22.516 -27.953 -0.113 1 60.09 185 PRO B C 1
ATOM 4483 O O . PRO B 1 185 ? -23.594 -27.797 0.46 1 60.09 185 PRO B O 1
ATOM 4486 N N . ASP B 1 186 ? -21.953 -29.109 0.356 1 53.97 186 ASP B N 1
ATOM 4487 C CA . ASP B 1 186 ? -22.109 -29.375 1.782 1 53.97 186 ASP B CA 1
ATOM 4488 C C . ASP B 1 186 ? -22.391 -28.078 2.553 1 53.97 186 ASP B C 1
ATOM 4490 O O . ASP B 1 186 ? -23.453 -27.922 3.139 1 53.97 186 ASP B O 1
ATOM 4494 N N . SER B 1 187 ? -21.594 -27.547 3.564 1 49.53 187 SER B N 1
ATOM 4495 C CA . SER B 1 187 ? -21.734 -26.406 4.477 1 49.53 187 SER B CA 1
ATOM 4496 C C . SER B 1 187 ? -21.25 -25.109 3.832 1 49.53 187 SER B C 1
ATOM 4498 O O . SER B 1 187 ? -20.047 -24.844 3.785 1 49.53 187 SER B O 1
ATOM 4500 N N . ILE B 1 188 ? -21.812 -24.781 2.613 1 50.25 188 ILE B N 1
ATOM 4501 C CA . ILE B 1 188 ? -21.438 -23.391 2.389 1 50.25 188 ILE B CA 1
ATOM 4502 C C . ILE B 1 188 ? -21.625 -22.594 3.674 1 50.25 188 ILE B C 1
ATOM 4504 O O . ILE B 1 188 ? -22.734 -22.484 4.191 1 50.25 188 ILE B O 1
ATOM 4508 N N . PRO B 1 189 ? -20.703 -22.547 4.488 1 44.94 189 PRO B N 1
ATOM 4509 C CA . PRO B 1 189 ? -21 -21.703 5.645 1 44.94 189 PRO B CA 1
ATOM 4510 C C . PRO B 1 189 ? -21.859 -20.484 5.281 1 44.94 189 PRO B C 1
ATOM 4512 O O . PRO B 1 189 ? -21.656 -19.891 4.223 1 44.94 189 PRO B O 1
ATOM 4515 N N . ASN B 1 190 ? -23.156 -20.562 5.559 1 42.03 190 ASN B N 1
ATOM 4516 C CA . ASN B 1 190 ? -24 -19.375 5.473 1 42.03 190 ASN B CA 1
ATOM 4517 C C . ASN B 1 190 ? -23.172 -18.094 5.66 1 42.03 190 ASN B C 1
ATOM 4519 O O . ASN B 1 190 ? -23.219 -17.484 6.727 1 42.03 190 ASN B O 1
ATOM 4523 N N . GLU B 1 191 ? -21.953 -18.234 5.344 1 43.12 191 GLU B N 1
ATOM 4524 C CA . GLU B 1 191 ? -21.219 -17.016 5.676 1 43.12 191 GLU B CA 1
ATOM 4525 C C . GLU B 1 191 ? -21.734 -15.82 4.883 1 43.12 191 GLU B C 1
ATOM 4527 O O . GLU B 1 191 ? -22.141 -15.961 3.727 1 43.12 191 GLU B O 1
ATOM 4532 N N . GLN B 1 192 ? -22.203 -14.875 5.551 1 40.81 192 GLN B N 1
ATOM 4533 C CA . GLN B 1 192 ? -22.656 -13.555 5.133 1 40.81 192 GLN B CA 1
ATOM 4534 C C . GLN B 1 192 ? -21.828 -13.023 3.967 1 40.81 192 GLN B C 1
ATOM 4536 O O . GLN B 1 192 ? -20.609 -13.094 3.988 1 40.81 192 GLN B O 1
ATOM 4541 N N . PRO B 1 193 ? -22.484 -12.938 2.834 1 39.78 193 PRO B N 1
ATOM 4542 C CA . PRO B 1 193 ? -21.828 -12.344 1.663 1 39.78 193 PRO B CA 1
ATOM 4543 C C . PRO B 1 193 ? -20.719 -11.359 2.039 1 39.78 193 PRO B C 1
ATOM 4545 O O . PRO B 1 193 ? -20.797 -10.703 3.078 1 39.78 193 PRO B O 1
ATOM 4548 N N . LEU B 1 194 ? -19.453 -11.586 1.559 1 40.06 194 LEU B N 1
ATOM 4549 C CA . LEU B 1 194 ? -18.344 -10.641 1.656 1 40.06 194 LEU B CA 1
ATOM 4550 C C . LEU B 1 194 ? -18.844 -9.203 1.636 1 40.06 194 LEU B C 1
ATOM 4552 O O . LEU B 1 194 ? -18.078 -8.266 1.883 1 40.06 194 LEU B O 1
ATOM 4556 N N . THR B 1 195 ? -19.984 -9.039 0.824 1 35.47 195 THR B N 1
ATOM 4557 C CA . THR B 1 195 ? -20.297 -7.668 0.45 1 35.47 195 THR B CA 1
ATOM 4558 C C . THR B 1 195 ? -20.547 -6.809 1.69 1 35.47 195 THR B C 1
ATOM 4560 O O . THR B 1 195 ? -20.734 -5.598 1.586 1 35.47 195 THR B O 1
ATOM 4563 N N . ALA B 1 196 ? -21.281 -7.328 2.623 1 35.28 196 ALA B N 1
ATOM 4564 C CA . ALA B 1 196 ? -21.719 -6.246 3.5 1 35.28 196 ALA B CA 1
ATOM 4565 C C . ALA B 1 196 ? -20.547 -5.668 4.285 1 35.28 196 ALA B C 1
ATOM 4567 O O . ALA B 1 196 ? -20.172 -6.203 5.332 1 35.28 196 ALA B O 1
ATOM 4568 N N . VAL B 1 197 ? -19.469 -5.387 3.74 1 40.56 197 VAL B N 1
ATOM 4569 C CA . VAL B 1 197 ? -18.391 -4.527 4.215 1 40.56 197 VAL B CA 1
ATOM 4570 C C . VAL B 1 197 ? -18.906 -3.611 5.324 1 40.56 197 VAL B C 1
ATOM 4572 O O . VAL B 1 197 ? -18.125 -2.902 5.965 1 40.56 197 VAL B O 1
ATOM 4575 N N . GLY B 1 198 ? -20.094 -3.438 5.34 1 39.81 198 GLY B N 1
ATOM 4576 C CA . GLY B 1 198 ? -20.562 -2.369 6.207 1 39.81 198 GLY B CA 1
ATOM 4577 C C . GLY B 1 198 ? -20.422 -2.691 7.684 1 39.81 198 GLY B C 1
ATOM 4578 O O . GLY B 1 198 ? -20.172 -1.802 8.5 1 39.81 198 GLY B O 1
ATOM 4579 N N . GLU B 1 199 ? -20.984 -3.832 8.125 1 48.41 199 GLU B N 1
ATOM 4580 C CA . GLU B 1 199 ? -21.078 -3.859 9.586 1 48.41 199 GLU B CA 1
ATOM 4581 C C . GLU B 1 199 ? -19.766 -4.324 10.211 1 48.41 199 GLU B C 1
ATOM 4583 O O . GLU B 1 199 ? -19.312 -5.441 9.969 1 48.41 199 GLU B O 1
ATOM 4588 N N . GLU B 1 200 ? -18.828 -3.418 10.375 1 60.25 200 GLU B N 1
ATOM 4589 C CA . GLU B 1 200 ? -17.547 -3.609 11.047 1 60.25 200 GLU B CA 1
ATOM 4590 C C . GLU B 1 200 ? -17.719 -4.289 12.398 1 60.25 200 GLU B C 1
ATOM 4592 O O . GLU B 1 200 ? -18.344 -3.727 13.297 1 60.25 200 GLU B O 1
ATOM 4597 N N . HIS B 1 201 ? -17.812 -5.656 12.422 1 69.75 201 HIS B N 1
ATOM 4598 C CA . HIS B 1 201 ? -17.828 -6.34 13.711 1 69.75 201 HIS B CA 1
ATOM 4599 C C . HIS B 1 201 ? -16.406 -6.699 14.156 1 69.75 201 HIS B C 1
ATOM 4601 O O . HIS B 1 201 ? -15.531 -6.945 13.32 1 69.75 201 HIS B O 1
ATOM 4607 N N . MET B 1 202 ? -16.234 -6.469 15.461 1 82.5 202 MET B N 1
ATOM 4608 C CA . MET B 1 202 ? -14.969 -6.91 16.047 1 82.5 202 MET B CA 1
ATOM 4609 C C . MET B 1 202 ? -14.812 -8.422 15.922 1 82.5 202 MET B C 1
ATOM 4611 O O . MET B 1 202 ? -15.789 -9.164 16 1 82.5 202 MET B O 1
ATOM 4615 N N . PRO B 1 203 ? -13.562 -8.859 15.633 1 85.31 203 PRO B N 1
ATOM 4616 C CA . PRO B 1 203 ? -13.344 -10.305 15.688 1 85.31 203 PRO B CA 1
ATOM 4617 C C . PRO B 1 203 ? -13.75 -10.906 17.031 1 85.31 203 PRO B C 1
ATOM 4619 O O . PRO B 1 203 ? -13.742 -10.219 18.047 1 85.31 203 PRO B O 1
ATOM 4622 N N . ARG B 1 204 ? -14.109 -12.172 17.125 1 84.62 204 ARG B N 1
ATOM 4623 C CA . ARG B 1 204 ? -14.719 -12.852 18.266 1 84.62 204 ARG B CA 1
ATOM 4624 C C . ARG B 1 204 ? -13.844 -12.75 19.5 1 84.62 204 ARG B C 1
ATOM 4626 O O . ARG B 1 204 ? -14.344 -12.547 20.609 1 84.62 204 ARG B O 1
ATOM 4633 N N . LEU B 1 205 ? -12.5 -12.812 19.328 1 86.81 205 LEU B N 1
ATOM 4634 C CA . LEU B 1 205 ? -11.578 -12.781 20.453 1 86.81 205 LEU B CA 1
ATOM 4635 C C . LEU B 1 205 ? -11.562 -11.398 21.109 1 86.81 205 LEU B C 1
ATOM 4637 O O . LEU B 1 205 ? -11.203 -11.258 22.281 1 86.81 205 LEU B O 1
ATOM 4641 N N . PHE B 1 206 ? -11.961 -10.375 20.312 1 88.38 206 PHE B N 1
ATOM 4642 C CA . PHE B 1 206 ? -11.922 -9 20.812 1 88.38 206 PHE B CA 1
ATOM 4643 C C . PHE B 1 206 ? -13.336 -8.445 20.953 1 88.38 206 PHE B C 1
ATOM 4645 O O . PHE B 1 206 ? -13.539 -7.227 20.875 1 88.38 206 PHE B O 1
ATOM 4652 N N . SER B 1 207 ? -14.273 -9.242 21.141 1 84.69 207 SER B N 1
ATOM 4653 C CA . SER B 1 207 ? -15.68 -8.859 21.188 1 84.69 207 SER B CA 1
ATOM 4654 C C . SER B 1 207 ? -15.961 -7.93 22.359 1 84.69 207 SER B C 1
ATOM 4656 O O . SER B 1 207 ? -16.922 -7.148 22.328 1 84.69 207 SER B O 1
ATOM 4658 N N . LYS B 1 208 ? -15.102 -7.898 23.359 1 86 208 LYS B N 1
ATOM 4659 C CA . LYS B 1 208 ? -15.312 -7.066 24.531 1 86 208 LYS B CA 1
ATOM 4660 C C . LYS B 1 208 ? -14.836 -5.637 24.297 1 86 208 LYS B C 1
ATOM 4662 O O . LYS B 1 208 ? -15.164 -4.727 25.062 1 86 208 LYS B O 1
ATOM 4667 N N . ILE B 1 209 ? -14.141 -5.496 23.234 1 87.19 209 ILE B N 1
ATOM 4668 C CA . ILE B 1 209 ? -13.625 -4.176 22.906 1 87.19 209 ILE B CA 1
ATOM 4669 C C . ILE B 1 209 ? -14.609 -3.455 21.984 1 87.19 209 ILE B C 1
ATOM 4671 O O . ILE B 1 209 ? -15.078 -4.031 21 1 87.19 209 ILE B O 1
ATOM 4675 N N . PRO B 1 210 ? -14.945 -2.279 22.312 1 85.94 210 PRO B N 1
ATOM 4676 C CA . PRO B 1 210 ? -15.875 -1.522 21.469 1 85.94 210 PRO B CA 1
ATOM 4677 C C . PRO B 1 210 ? -15.398 -1.399 20.031 1 85.94 210 PRO B C 1
ATOM 4679 O O . PRO B 1 210 ? -14.188 -1.341 19.766 1 85.94 210 PRO B O 1
ATOM 4682 N N . VAL B 1 211 ? -16.266 -1.279 19.125 1 82.81 211 VAL B N 1
ATOM 4683 C CA . VAL B 1 211 ? -16.031 -1.287 17.688 1 82.81 211 VAL B CA 1
ATOM 4684 C C . VAL B 1 211 ? -15.234 -0.046 17.281 1 82.81 211 VAL B C 1
ATOM 4686 O O . VAL B 1 211 ? -14.523 -0.055 16.281 1 82.81 211 VAL B O 1
ATOM 4689 N N . GLY B 1 212 ? -15.305 0.938 18.125 1 83.5 212 GLY B N 1
ATOM 4690 C CA . GLY B 1 212 ? -14.578 2.162 17.828 1 83.5 212 GLY B CA 1
ATOM 4691 C C . GLY B 1 212 ? -13.07 1.968 17.812 1 83.5 212 GLY B C 1
ATOM 4692 O O . GLY B 1 212 ? -12.344 2.768 17.219 1 83.5 212 GLY B O 1
ATOM 4693 N N . TYR B 1 213 ? -12.648 0.874 18.375 1 88.19 213 TYR B N 1
ATOM 4694 C CA . TYR B 1 213 ? -11.219 0.607 18.453 1 88.19 213 TYR B CA 1
ATOM 4695 C C . TYR B 1 213 ? -10.75 -0.251 17.281 1 88.19 213 TYR B C 1
ATOM 4697 O O . TYR B 1 213 ? -9.562 -0.526 17.141 1 88.19 213 TYR B O 1
ATOM 4705 N N . ASN B 1 214 ? -11.656 -0.653 16.422 1 89.31 214 ASN B N 1
ATOM 4706 C CA . ASN B 1 214 ? -11.32 -1.476 15.266 1 89.31 214 ASN B CA 1
ATOM 4707 C C . ASN B 1 214 ? -10.906 -0.62 14.07 1 89.31 214 ASN B C 1
ATOM 4709 O O . ASN B 1 214 ? -11.555 -0.658 13.023 1 89.31 214 ASN B O 1
ATOM 4713 N N . SER B 1 215 ? -9.828 0.02 14.273 1 91.25 215 SER B N 1
ATOM 4714 C CA . SER B 1 215 ? -9.305 0.899 13.234 1 91.25 215 SER B CA 1
ATOM 4715 C C . SER B 1 215 ? -8.555 0.109 12.164 1 91.25 215 SER B C 1
ATOM 4717 O O . SER B 1 215 ? -8.328 -1.094 12.32 1 91.25 215 SER B O 1
ATOM 4719 N N . ASN B 1 216 ? -8.227 0.79 11.117 1 92.5 216 ASN B N 1
ATOM 4720 C CA . ASN B 1 216 ? -7.406 0.17 10.078 1 92.5 216 ASN B CA 1
ATOM 4721 C C . ASN B 1 216 ? -6.043 -0.256 10.617 1 92.5 216 ASN B C 1
ATOM 4723 O O . ASN B 1 216 ? -5.52 -1.304 10.234 1 92.5 216 ASN B O 1
ATOM 4727 N N . TYR B 1 217 ? -5.531 0.533 11.523 1 95.06 217 TYR B N 1
ATOM 4728 C CA . TYR B 1 217 ? -4.242 0.192 12.109 1 95.06 217 TYR B CA 1
ATOM 4729 C C . TYR B 1 217 ? -4.328 -1.108 12.906 1 95.06 217 TYR B C 1
ATOM 4731 O O . TYR B 1 217 ? -3.387 -1.904 12.906 1 95.06 217 TYR B O 1
ATOM 4739 N N . PHE B 1 218 ? -5.426 -1.28 13.578 1 95.69 218 PHE B N 1
ATOM 4740 C CA . PHE B 1 218 ? -5.609 -2.506 14.344 1 95.69 218 PHE B CA 1
ATOM 4741 C C . PHE B 1 218 ? -5.641 -3.723 13.43 1 95.69 218 PHE B C 1
ATOM 4743 O O . PHE B 1 218 ? -5.043 -4.754 13.734 1 95.69 218 PHE B O 1
ATOM 4750 N N . LYS B 1 219 ? -6.348 -3.639 12.367 1 96.12 219 LYS B N 1
ATOM 4751 C CA . LYS B 1 219 ? -6.434 -4.723 11.398 1 96.12 219 LYS B CA 1
ATOM 4752 C C . LYS B 1 219 ? -5.062 -5.035 10.797 1 96.12 219 LYS B C 1
ATOM 4754 O O . LYS B 1 219 ? -4.672 -6.199 10.703 1 96.12 219 LYS B O 1
ATOM 4759 N N . PHE B 1 220 ? -4.348 -3.965 10.445 1 97.19 220 PHE B N 1
ATOM 4760 C CA . PHE B 1 220 ? -2.998 -4.152 9.93 1 97.19 220 PHE B CA 1
ATOM 4761 C C . PHE B 1 220 ? -2.1 -4.797 10.977 1 97.19 220 PHE B C 1
ATOM 4763 O O . PHE B 1 220 ? -1.277 -5.656 10.656 1 97.19 220 PHE B O 1
ATOM 4770 N N . LEU B 1 221 ? -2.26 -4.371 12.211 1 97.12 221 LEU B N 1
ATOM 4771 C CA . LEU B 1 221 ? -1.428 -4.863 13.305 1 97.12 221 LEU B CA 1
ATOM 4772 C C . LEU B 1 221 ? -1.626 -6.363 13.508 1 97.12 221 LEU B C 1
ATOM 4774 O O . LEU B 1 221 ? -0.653 -7.109 13.617 1 97.12 221 LEU B O 1
ATOM 4778 N N . ARG B 1 222 ? -2.85 -6.754 13.594 1 97.38 222 ARG B N 1
ATOM 4779 C CA . ARG B 1 222 ? -3.137 -8.172 13.82 1 97.38 222 ARG B CA 1
ATOM 4780 C C . ARG B 1 222 ? -2.588 -9.023 12.68 1 97.38 222 ARG B C 1
ATOM 4782 O O . ARG B 1 222 ? -2.037 -10.102 12.914 1 97.38 222 ARG B O 1
ATOM 4789 N N . LEU B 1 223 ? -2.76 -8.562 11.492 1 97.06 223 LEU B N 1
ATOM 4790 C CA . LEU B 1 223 ? -2.193 -9.266 10.344 1 97.06 223 LEU B CA 1
ATOM 4791 C C . LEU B 1 223 ? -0.675 -9.344 10.453 1 97.06 223 LEU B C 1
ATOM 4793 O O . LEU B 1 223 ? -0.086 -10.398 10.219 1 97.06 223 LEU B O 1
ATOM 4797 N N . ALA B 1 224 ? -0.072 -8.219 10.75 1 97.44 224 ALA B N 1
ATOM 4798 C CA . ALA B 1 224 ? 1.383 -8.141 10.859 1 97.44 224 ALA B CA 1
ATOM 4799 C C . ALA B 1 224 ? 1.899 -9.031 11.984 1 97.44 224 ALA B C 1
ATOM 4801 O O . ALA B 1 224 ? 2.961 -9.648 11.852 1 97.44 224 ALA B O 1
ATOM 4802 N N . LEU B 1 225 ? 1.194 -9.102 13.055 1 97.75 225 LEU B N 1
ATOM 4803 C CA . LEU B 1 225 ? 1.604 -9.922 14.188 1 97.75 225 LEU B CA 1
ATOM 4804 C C . LEU B 1 225 ? 1.583 -11.398 13.82 1 97.75 225 LEU B C 1
ATOM 4806 O O . LEU B 1 225 ? 2.498 -12.148 14.18 1 97.75 225 LEU B O 1
ATOM 4810 N N . VAL B 1 226 ? 0.498 -11.781 13.164 1 97.56 226 VAL B N 1
ATOM 4811 C CA . VAL B 1 226 ? 0.392 -13.172 12.742 1 97.56 226 VAL B CA 1
ATOM 4812 C C . VAL B 1 226 ? 1.506 -13.5 11.75 1 97.56 226 VAL B C 1
ATOM 4814 O O . VAL B 1 226 ? 2.129 -14.562 11.828 1 97.56 226 VAL B O 1
ATOM 4817 N N . ALA B 1 227 ? 1.745 -12.641 10.805 1 96.38 227 ALA B N 1
ATOM 4818 C CA . ALA B 1 227 ? 2.826 -12.828 9.836 1 96.38 227 ALA B CA 1
ATOM 4819 C C . ALA B 1 227 ? 4.184 -12.867 10.539 1 96.38 227 ALA B C 1
ATOM 4821 O O . ALA B 1 227 ? 5.062 -13.648 10.156 1 96.38 227 ALA B O 1
ATOM 4822 N N . CYS B 1 228 ? 4.336 -12.016 11.508 1 97 228 CYS B N 1
ATOM 4823 C CA . CYS B 1 228 ? 5.57 -11.992 12.281 1 97 228 CYS B CA 1
ATOM 4824 C C . CYS B 1 228 ? 5.785 -13.305 13.016 1 97 228 CYS B C 1
ATOM 4826 O O . CYS B 1 228 ? 6.906 -13.82 13.07 1 97 228 CYS B O 1
ATOM 4828 N N . LEU B 1 229 ? 4.758 -13.805 13.586 1 97.12 229 LEU B N 1
ATOM 4829 C CA . LEU B 1 229 ? 4.836 -15.102 14.25 1 97.12 229 LEU B CA 1
ATOM 4830 C C . LEU B 1 229 ? 5.281 -16.188 13.273 1 97.12 229 LEU B C 1
ATOM 4832 O O . LEU B 1 229 ? 6.078 -17.062 13.625 1 97.12 229 LEU B O 1
ATOM 4836 N N . ALA B 1 230 ? 4.684 -16.141 12.078 1 94.56 230 ALA B N 1
ATOM 4837 C CA . ALA B 1 230 ? 5.086 -17.078 11.039 1 94.56 230 ALA B CA 1
ATOM 4838 C C . ALA B 1 230 ? 6.586 -16.984 10.766 1 94.56 230 ALA B C 1
ATOM 4840 O O . ALA B 1 230 ? 7.266 -18 10.633 1 94.56 230 ALA B O 1
ATOM 4841 N N . TRP B 1 231 ? 7.055 -15.812 10.664 1 93.5 231 TRP B N 1
ATOM 4842 C CA . TRP B 1 231 ? 8.477 -15.586 10.422 1 93.5 231 TRP B CA 1
ATOM 4843 C C . TRP B 1 231 ? 9.312 -16.125 11.578 1 93.5 231 TRP B C 1
ATOM 4845 O O . TRP B 1 231 ? 10.336 -16.781 11.359 1 93.5 231 TRP B O 1
ATOM 4855 N N . VAL B 1 232 ? 8.93 -15.883 12.844 1 96 232 VAL B N 1
ATOM 4856 C CA . VAL B 1 232 ? 9.656 -16.312 14.031 1 96 232 VAL B CA 1
ATOM 4857 C C . VAL B 1 232 ? 9.719 -17.828 14.086 1 96 232 VAL B C 1
ATOM 4859 O O . VAL B 1 232 ? 10.781 -18.406 14.336 1 96 232 VAL B O 1
ATOM 4862 N N . VAL B 1 233 ? 8.586 -18.453 13.852 1 94.69 233 VAL B N 1
ATOM 4863 C CA . VAL B 1 233 ? 8.516 -19.922 13.922 1 94.69 233 VAL B CA 1
ATOM 4864 C C . VAL B 1 233 ? 9.367 -20.531 12.812 1 94.69 233 VAL B C 1
ATOM 4866 O O . VAL B 1 233 ? 10.062 -21.531 13.031 1 94.69 233 VAL B O 1
ATOM 4869 N N . SER B 1 234 ? 9.227 -19.938 11.656 1 90.88 234 SER B N 1
ATOM 4870 C CA . SER B 1 234 ? 10.047 -20.422 10.547 1 90.88 234 SER B CA 1
ATOM 4871 C C . SER B 1 234 ? 11.531 -20.312 10.883 1 90.88 234 SER B C 1
ATOM 4873 O O . SER B 1 234 ? 12.305 -21.234 10.602 1 90.88 234 SER B O 1
ATOM 4875 N N . ASP B 1 235 ? 11.898 -19.219 11.5 1 90.88 235 ASP B N 1
ATOM 4876 C CA . ASP B 1 235 ? 13.297 -18.969 11.844 1 90.88 235 ASP B CA 1
ATOM 4877 C C . ASP B 1 235 ? 13.766 -19.922 12.953 1 90.88 235 ASP B C 1
ATOM 4879 O O . ASP B 1 235 ? 14.898 -20.406 12.922 1 90.88 235 ASP B O 1
ATOM 4883 N N . LEU B 1 236 ? 12.984 -20.219 13.867 1 93.12 236 LEU B N 1
ATOM 4884 C CA . LEU B 1 236 ? 13.32 -21.094 14.977 1 93.12 236 LEU B CA 1
ATOM 4885 C C . LEU B 1 236 ? 13.406 -22.547 14.508 1 93.12 236 LEU B C 1
ATOM 4887 O O . LEU B 1 236 ? 14.18 -23.344 15.055 1 93.12 236 LEU B O 1
ATOM 4891 N N . ALA B 1 237 ? 12.68 -22.891 13.508 1 90.12 237 ALA B N 1
ATOM 4892 C CA . ALA B 1 237 ? 12.617 -24.266 13.016 1 90.12 237 ALA B CA 1
ATOM 4893 C C . ALA B 1 237 ? 13.75 -24.547 12.039 1 90.12 237 ALA B C 1
ATOM 4895 O O . ALA B 1 237 ? 14.008 -25.703 11.703 1 90.12 237 ALA B O 1
ATOM 4896 N N . LYS B 1 238 ? 14.406 -23.609 11.633 1 84.81 238 LYS B N 1
ATOM 4897 C CA . LYS B 1 238 ? 15.414 -23.719 10.578 1 84.81 238 LYS B CA 1
ATOM 4898 C C . LYS B 1 238 ? 16.406 -24.828 10.875 1 84.81 238 LYS B C 1
ATOM 4900 O O . LYS B 1 238 ? 16.766 -25.609 9.992 1 84.81 238 LYS B O 1
ATOM 4905 N N . PRO B 1 239 ? 16.953 -24.984 12.188 1 85.94 239 PRO B N 1
ATOM 4906 C CA . PRO B 1 239 ? 17.938 -26.031 12.484 1 85.94 239 PRO B CA 1
ATOM 4907 C C . PRO B 1 239 ? 17.359 -27.438 12.336 1 85.94 239 PRO B C 1
ATOM 4909 O O . PRO B 1 239 ? 18.094 -28.375 12.062 1 85.94 239 PRO B O 1
ATOM 4912 N N . LEU B 1 240 ? 16.109 -27.594 12.367 1 85.06 240 LEU B N 1
ATOM 4913 C CA . LEU B 1 240 ? 15.469 -28.906 12.281 1 85.06 240 LEU B CA 1
ATOM 4914 C C . LEU B 1 240 ? 14.867 -29.125 10.898 1 85.06 240 LEU B C 1
ATOM 4916 O O . LEU B 1 240 ? 15.094 -30.156 10.273 1 85.06 240 LEU B O 1
ATOM 4920 N N . VAL B 1 241 ? 14.039 -28.156 10.5 1 77.44 241 VAL B N 1
ATOM 4921 C CA . VAL B 1 241 ? 13.352 -28.234 9.219 1 77.44 241 VAL B CA 1
ATOM 4922 C C . VAL B 1 241 ? 13.25 -26.828 8.602 1 77.44 241 VAL B C 1
ATOM 4924 O O . VAL B 1 241 ? 12.953 -25.859 9.297 1 77.44 241 VAL B O 1
ATOM 4927 N N . ASN B 1 242 ? 13.531 -26.703 7.312 1 77.44 242 ASN B N 1
ATOM 4928 C CA . ASN B 1 242 ? 13.43 -25.438 6.605 1 77.44 242 ASN B CA 1
ATOM 4929 C C . ASN B 1 242 ? 12.023 -25.203 6.059 1 77.44 242 ASN B C 1
ATOM 4931 O O . ASN B 1 242 ? 11.758 -25.484 4.883 1 77.44 242 ASN B O 1
ATOM 4935 N N . ILE B 1 243 ? 11.234 -24.609 6.84 1 77.62 243 ILE B N 1
ATOM 4936 C CA . ILE B 1 243 ? 9.875 -24.297 6.418 1 77.62 243 ILE B CA 1
ATOM 4937 C C . ILE B 1 243 ? 9.789 -22.844 5.957 1 77.62 243 ILE B C 1
ATOM 4939 O O . ILE B 1 243 ? 10.242 -21.938 6.656 1 77.62 243 ILE B O 1
ATOM 4943 N N . SER B 1 244 ? 9.242 -22.656 4.809 1 81.62 244 SER B N 1
ATOM 4944 C CA . SER B 1 244 ? 9.062 -21.297 4.305 1 81.62 244 SER B CA 1
ATOM 4945 C C . SER B 1 244 ? 8.133 -20.484 5.203 1 81.62 244 SER B C 1
ATOM 4947 O O . SER B 1 244 ? 7.078 -20.984 5.617 1 81.62 244 SER B O 1
ATOM 4949 N N . PRO B 1 245 ? 8.539 -19.297 5.484 1 87.69 245 PRO B N 1
ATOM 4950 C CA . PRO B 1 245 ? 7.652 -18.484 6.309 1 87.69 245 PRO B CA 1
ATOM 4951 C C . PRO B 1 245 ? 6.305 -18.219 5.637 1 87.69 245 PRO B C 1
ATOM 4953 O O . PRO B 1 245 ? 5.293 -18.047 6.324 1 87.69 245 PRO B O 1
ATOM 4956 N N . PHE B 1 246 ? 6.195 -18.25 4.359 1 86.38 246 PHE B N 1
ATOM 4957 C CA . PHE B 1 246 ? 4.969 -17.938 3.631 1 86.38 246 PHE B CA 1
ATOM 4958 C C . PHE B 1 246 ? 3.963 -19.078 3.748 1 86.38 246 PHE B C 1
ATOM 4960 O O . PHE B 1 246 ? 2.754 -18.844 3.785 1 86.38 246 PHE B O 1
ATOM 4967 N N . VAL B 1 247 ? 4.469 -20.25 3.787 1 83.69 247 VAL B N 1
ATOM 4968 C CA . VAL B 1 247 ? 3.58 -21.391 4.043 1 83.69 247 VAL B CA 1
ATOM 4969 C C . VAL B 1 247 ? 2.965 -21.25 5.434 1 83.69 247 VAL B C 1
ATOM 4971 O O . VAL B 1 247 ? 1.771 -21.516 5.617 1 83.69 247 VAL B O 1
ATOM 4974 N N . LEU B 1 248 ? 3.814 -20.891 6.375 1 91.06 248 LEU B N 1
ATOM 4975 C CA . LEU B 1 248 ? 3.342 -20.703 7.742 1 91.06 248 LEU B CA 1
ATOM 4976 C C . LEU B 1 248 ? 2.381 -19.516 7.832 1 91.06 248 LEU B C 1
ATOM 4978 O O . LEU B 1 248 ? 1.443 -19.531 8.633 1 91.06 248 LEU B O 1
ATOM 4982 N N . CYS B 1 249 ? 2.57 -18.484 7.043 1 92.19 249 CYS B N 1
ATOM 4983 C CA . CYS B 1 249 ? 1.631 -17.375 6.992 1 92.19 249 CYS B CA 1
ATOM 4984 C C . CYS B 1 249 ? 0.24 -17.844 6.59 1 92.19 249 CYS B C 1
ATOM 4986 O O . CYS B 1 249 ? -0.759 -17.422 7.172 1 92.19 249 CYS B O 1
ATOM 4988 N N . LEU B 1 250 ? 0.225 -18.688 5.555 1 87.19 250 LEU B N 1
ATOM 4989 C CA . LEU B 1 250 ? -1.053 -19.234 5.117 1 87.19 250 LEU B CA 1
ATOM 4990 C C . LEU B 1 250 ? -1.698 -20.062 6.227 1 87.19 250 LEU B C 1
ATOM 4992 O O . LEU B 1 250 ? -2.883 -19.891 6.523 1 87.19 250 LEU B O 1
ATOM 4996 N N . PHE B 1 251 ? -0.882 -20.922 6.816 1 90.31 251 PHE B N 1
ATOM 4997 C CA . PHE B 1 251 ? -1.371 -21.797 7.875 1 90.31 251 PHE B CA 1
ATOM 4998 C C . PHE B 1 251 ? -1.86 -21 9.07 1 90.31 251 PHE B C 1
ATOM 5000 O O . PHE B 1 251 ? -2.959 -21.234 9.578 1 90.31 251 PHE B O 1
ATOM 5007 N N . PHE B 1 252 ? -1.066 -20.062 9.555 1 95.44 252 PHE B N 1
ATOM 5008 C CA . PHE B 1 252 ? -1.431 -19.266 10.719 1 95.44 252 PHE B CA 1
ATOM 5009 C C . PHE B 1 252 ? -2.602 -18.344 10.391 1 95.44 252 PHE B C 1
ATOM 5011 O O . PHE B 1 252 ? -3.404 -18.016 11.273 1 95.44 252 PHE B O 1
ATOM 5018 N N . GLY B 1 253 ? -2.678 -17.891 9.156 1 94.38 253 GLY B N 1
ATOM 5019 C CA . GLY B 1 253 ? -3.869 -17.156 8.758 1 94.38 253 GLY B CA 1
ATOM 5020 C C . GLY B 1 253 ? -5.152 -17.922 9.008 1 94.38 253 GLY B C 1
ATOM 5021 O O . GLY B 1 253 ? -6.121 -17.359 9.531 1 94.38 253 GLY B O 1
ATOM 5022 N N . VAL B 1 254 ? -5.121 -19.172 8.656 1 91.12 254 VAL B N 1
ATOM 5023 C CA . VAL B 1 254 ? -6.277 -20.031 8.859 1 91.12 254 VAL B CA 1
ATOM 5024 C C . VAL B 1 254 ? -6.531 -20.203 10.359 1 91.12 254 VAL B C 1
ATOM 5026 O O . VAL B 1 254 ? -7.664 -20.047 10.82 1 91.12 254 VAL B O 1
ATOM 5029 N N . VAL B 1 255 ? -5.477 -20.5 11.102 1 94.5 255 VAL B N 1
ATOM 5030 C CA . VAL B 1 255 ? -5.578 -20.797 12.523 1 94.5 255 VAL B CA 1
ATOM 5031 C C . VAL B 1 255 ? -6.113 -19.578 13.273 1 94.5 255 VAL B C 1
ATOM 5033 O O . VAL B 1 255 ? -7.051 -19.703 14.07 1 94.5 255 VAL B O 1
ATOM 5036 N N . PHE B 1 256 ? -5.602 -18.438 13.031 1 96.06 256 PHE B N 1
ATOM 5037 C CA . PHE B 1 256 ? -5.949 -17.25 13.805 1 96.06 256 PHE B CA 1
ATOM 5038 C C . PHE B 1 256 ? -7.281 -16.672 13.344 1 96.06 256 PHE B C 1
ATOM 5040 O O . PHE B 1 256 ? -7.934 -15.938 14.086 1 96.06 256 PHE B O 1
ATOM 5047 N N . ALA B 1 257 ? -7.602 -16.984 12.109 1 92.62 257 ALA B N 1
ATOM 5048 C CA . ALA B 1 257 ? -8.969 -16.656 11.703 1 92.62 257 ALA B CA 1
ATOM 5049 C C . ALA B 1 257 ? -9.977 -17.562 12.422 1 92.62 257 ALA B C 1
ATOM 5051 O O . ALA B 1 257 ? -11.039 -17.094 12.852 1 92.62 257 ALA B O 1
ATOM 5052 N N . SER B 1 258 ? -9.664 -18.812 12.586 1 90.81 258 SER B N 1
ATOM 5053 C CA . SER B 1 258 ? -10.531 -19.781 13.258 1 90.81 258 SER B CA 1
ATOM 5054 C C . SER B 1 258 ? -10.641 -19.484 14.75 1 90.81 258 SER B C 1
ATOM 5056 O O . SER B 1 258 ? -11.68 -19.719 15.359 1 90.81 258 SER B O 1
ATOM 5058 N N . LEU B 1 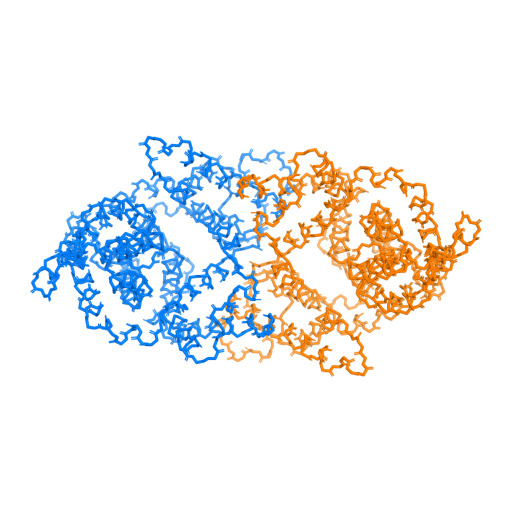259 ? -9.562 -18.953 15.312 1 93.12 259 LEU B N 1
ATOM 5059 C CA . LEU B 1 259 ? -9.555 -18.609 16.734 1 93.12 259 LEU B CA 1
ATOM 5060 C C . LEU B 1 259 ? -10.289 -17.297 16.969 1 93.12 259 LEU B C 1
ATOM 5062 O O . LEU B 1 259 ? -10.602 -16.953 18.109 1 93.12 259 LEU B O 1
ATOM 5066 N N . GLY B 1 260 ? -10.508 -16.578 15.922 1 92 260 GLY B N 1
ATOM 5067 C CA . GLY B 1 260 ? -11.234 -15.328 16.031 1 92 260 GLY B CA 1
ATOM 5068 C C . GLY B 1 260 ? -10.32 -14.133 16.234 1 92 260 GLY B C 1
ATOM 5069 O O . GLY B 1 260 ? -10.789 -13.047 16.609 1 92 260 GLY B O 1
ATOM 5070 N N . PHE B 1 261 ? -9.094 -14.336 16.062 1 95.62 261 PHE B N 1
ATOM 5071 C CA . PHE B 1 261 ? -8.133 -13.242 16.156 1 95.62 261 PHE B CA 1
ATOM 5072 C C . PHE B 1 261 ? -8.156 -12.383 14.906 1 95.62 261 PHE B C 1
ATOM 5074 O O . PHE B 1 261 ? -8.023 -11.156 14.984 1 95.62 261 PHE B O 1
ATOM 5081 N N . LEU B 1 262 ? -8.32 -12.984 13.742 1 94.5 262 LEU B N 1
ATOM 5082 C CA . LEU B 1 262 ? -8.445 -12.312 12.453 1 94.5 262 LEU B CA 1
ATOM 5083 C C . LEU B 1 262 ? -9.844 -12.484 11.883 1 94.5 262 LEU B C 1
ATOM 5085 O O . LEU B 1 262 ? -10.469 -13.531 12.047 1 94.5 262 LEU B O 1
ATOM 5089 N N . GLU B 1 263 ? -10.367 -11.477 11.312 1 91.94 263 GLU B N 1
ATOM 5090 C CA . GLU B 1 263 ? -11.609 -11.594 10.555 1 91.94 263 GLU B CA 1
ATOM 5091 C C . GLU B 1 263 ? -11.336 -12 9.109 1 91.94 263 GLU B C 1
ATOM 5093 O O . GLU B 1 263 ? -10.195 -11.953 8.656 1 91.94 263 GLU B O 1
ATOM 5098 N N . LYS B 1 264 ? -12.352 -12.414 8.445 1 87.69 264 LYS B N 1
ATOM 5099 C CA . LYS B 1 264 ? -12.203 -12.75 7.031 1 87.69 264 LYS B CA 1
ATOM 5100 C C . LYS B 1 264 ? -11.898 -11.508 6.203 1 87.69 264 LYS B C 1
ATOM 5102 O O . LYS B 1 264 ? -12.469 -10.438 6.449 1 87.69 264 LYS B O 1
ATOM 5107 N N . HIS B 1 265 ? -11.039 -11.625 5.254 1 89.06 265 HIS B N 1
ATOM 5108 C CA . HIS B 1 265 ? -10.648 -10.547 4.355 1 89.06 265 HIS B CA 1
ATOM 5109 C C . HIS B 1 265 ? -10.125 -9.344 5.133 1 89.06 265 HIS B C 1
ATOM 5111 O O . HIS B 1 265 ? -10.547 -8.211 4.891 1 89.06 265 HIS B O 1
ATOM 5117 N N . THR B 1 266 ? -9.273 -9.594 6.066 1 93.62 266 THR B N 1
ATOM 5118 C CA . THR B 1 266 ? -8.781 -8.562 6.969 1 93.62 266 THR B CA 1
ATOM 5119 C C . THR B 1 266 ? -8.078 -7.457 6.191 1 93.62 266 THR B C 1
ATOM 5121 O O . THR B 1 266 ? -8.297 -6.27 6.449 1 93.62 266 THR B O 1
ATOM 5124 N N . LEU B 1 267 ? -7.266 -7.824 5.254 1 94.75 267 LEU B N 1
ATOM 5125 C CA . LEU B 1 267 ? -6.504 -6.844 4.488 1 94.75 267 LEU B CA 1
ATOM 5126 C C . LEU B 1 267 ? -7.43 -5.98 3.635 1 94.75 267 LEU B C 1
ATOM 5128 O O . LEU B 1 267 ? -7.172 -4.789 3.443 1 94.75 267 LEU B O 1
ATOM 5132 N N . HIS B 1 268 ? -8.445 -6.59 3.125 1 92.81 268 HIS B N 1
ATOM 5133 C CA . HIS B 1 268 ? -9.43 -5.844 2.354 1 92.81 268 HIS B CA 1
ATOM 5134 C C . HIS B 1 268 ? -10.188 -4.859 3.236 1 92.81 268 HIS B C 1
ATOM 5136 O O . HIS B 1 268 ? -10.422 -3.713 2.84 1 92.81 268 HIS B O 1
ATOM 5142 N N . LYS B 1 269 ? -10.5 -5.301 4.406 1 93 269 LYS B N 1
ATOM 5143 C CA . LYS B 1 269 ? -11.219 -4.453 5.355 1 93 269 LYS B CA 1
ATOM 5144 C C . LYS B 1 269 ? -10.344 -3.305 5.84 1 93 269 LYS B C 1
ATOM 5146 O O . LYS B 1 269 ? -10.844 -2.234 6.184 1 93 269 LYS B O 1
ATOM 5151 N N . ALA B 1 270 ? -9.094 -3.555 5.852 1 94.56 270 ALA B N 1
ATOM 5152 C CA . ALA B 1 270 ? -8.148 -2.506 6.219 1 94.56 270 ALA B CA 1
ATOM 5153 C C . ALA B 1 270 ? -7.879 -1.572 5.039 1 94.56 270 ALA B C 1
ATOM 5155 O O . ALA B 1 270 ? -7.148 -0.589 5.172 1 94.56 270 ALA B O 1
ATOM 5156 N N . ASN B 1 271 ? -8.461 -1.846 3.914 1 95.44 271 ASN B N 1
ATOM 5157 C CA . ASN B 1 271 ? -8.32 -1.066 2.688 1 95.44 271 ASN B CA 1
ATOM 5158 C C . ASN B 1 271 ? -6.871 -1.046 2.203 1 95.44 271 ASN B C 1
ATOM 5160 O O . ASN B 1 271 ? -6.312 0.023 1.947 1 95.44 271 ASN B O 1
ATOM 5164 N N . GLY B 1 272 ? -6.312 -2.199 2.1 1 96 272 GLY B N 1
ATOM 5165 C CA . GLY B 1 272 ? -4.941 -2.326 1.634 1 96 272 GLY B CA 1
ATOM 5166 C C . GLY B 1 272 ? -4.746 -3.473 0.659 1 96 272 GLY B C 1
ATOM 5167 O O . GLY B 1 272 ? -3.639 -3.689 0.163 1 96 272 GLY B O 1
ATOM 5168 N N . PHE B 1 273 ? -5.82 -4.176 0.297 1 94.62 273 PHE B N 1
ATOM 5169 C CA . PHE B 1 273 ? -5.754 -5.387 -0.515 1 94.62 273 PHE B CA 1
ATOM 5170 C C . PHE B 1 273 ? -5.441 -5.047 -1.968 1 94.62 273 PHE B C 1
ATOM 5172 O O . PHE B 1 273 ? -4.59 -5.684 -2.592 1 94.62 273 PHE B O 1
ATOM 5179 N N . GLY B 1 274 ? -6.145 -4.07 -2.469 1 94.38 274 GLY B N 1
ATOM 5180 C CA . GLY B 1 274 ? -5.949 -3.682 -3.855 1 94.38 274 GLY B CA 1
ATOM 5181 C C . GLY B 1 274 ? -4.527 -3.252 -4.16 1 94.38 274 GLY B C 1
ATOM 5182 O O . GLY B 1 274 ? -3.957 -3.65 -5.18 1 94.38 274 GLY B O 1
ATOM 5183 N N . PHE B 1 275 ? -4.008 -2.488 -3.32 1 96.19 275 PHE B N 1
ATOM 5184 C CA . PHE B 1 275 ? -2.633 -2.045 -3.521 1 96.19 275 PHE B CA 1
ATOM 5185 C C . PHE B 1 275 ? -1.661 -3.211 -3.393 1 96.19 275 PHE B C 1
ATOM 5187 O O . PHE B 1 275 ? -0.676 -3.291 -4.129 1 96.19 275 PHE B O 1
ATOM 5194 N N . ALA B 1 276 ? -1.913 -4.074 -2.42 1 95.19 276 ALA B N 1
ATOM 5195 C CA . ALA B 1 276 ? -1.021 -5.203 -2.18 1 95.19 276 ALA B CA 1
ATOM 5196 C C . ALA B 1 276 ? -0.922 -6.098 -3.412 1 95.19 276 ALA B C 1
ATOM 5198 O O . ALA B 1 276 ? 0.174 -6.5 -3.811 1 95.19 276 ALA B O 1
ATOM 5199 N N . ILE B 1 277 ? -2.031 -6.379 -4.008 1 92.94 277 ILE B N 1
ATOM 5200 C CA . ILE B 1 277 ? -2.057 -7.219 -5.199 1 92.94 277 ILE B CA 1
ATOM 5201 C C . ILE B 1 277 ? -1.311 -6.523 -6.336 1 92.94 277 ILE B C 1
ATOM 5203 O O . ILE B 1 277 ? -0.53 -7.156 -7.055 1 92.94 277 ILE B O 1
ATOM 5207 N N . MET B 1 278 ? -1.558 -5.254 -6.465 1 95.44 278 MET B N 1
ATOM 5208 C CA . MET B 1 278 ? -0.903 -4.484 -7.52 1 95.44 278 MET B CA 1
ATOM 5209 C C . MET B 1 278 ? 0.611 -4.496 -7.34 1 95.44 278 MET B C 1
ATOM 5211 O O . MET B 1 278 ? 1.351 -4.766 -8.289 1 95.44 278 MET B O 1
ATOM 5215 N N . ALA B 1 279 ? 1.041 -4.207 -6.133 1 94.81 279 ALA B N 1
ATOM 5216 C CA . ALA B 1 279 ? 2.471 -4.141 -5.84 1 94.81 279 ALA B CA 1
ATOM 5217 C C . ALA B 1 279 ? 3.145 -5.488 -6.086 1 94.81 279 ALA B C 1
ATOM 5219 O O . ALA B 1 279 ? 4.242 -5.547 -6.645 1 94.81 279 ALA B O 1
ATOM 5220 N N . LEU B 1 280 ? 2.52 -6.527 -5.734 1 91.81 280 LEU B N 1
ATOM 5221 C CA . LEU B 1 280 ? 3.104 -7.855 -5.875 1 91.81 280 LEU B CA 1
ATOM 5222 C C . LEU B 1 280 ? 3.174 -8.266 -7.344 1 91.81 280 LEU B C 1
ATOM 5224 O O . LEU B 1 280 ? 4.156 -8.867 -7.781 1 91.81 280 LEU B O 1
ATOM 5228 N N . MET B 1 281 ? 2.158 -7.945 -8.086 1 93.19 281 MET B N 1
ATOM 5229 C CA . MET B 1 281 ? 2.16 -8.266 -9.508 1 93.19 281 MET B CA 1
ATOM 5230 C C . MET B 1 281 ? 3.283 -7.523 -10.234 1 93.19 281 MET B C 1
ATOM 5232 O O . MET B 1 281 ? 3.973 -8.102 -11.07 1 93.19 281 MET B O 1
ATOM 5236 N N . LEU B 1 282 ? 3.439 -6.281 -9.852 1 94.06 282 LEU B N 1
ATOM 5237 C CA . LEU B 1 282 ? 4.512 -5.5 -10.461 1 94.06 282 LEU B CA 1
ATOM 5238 C C . LEU B 1 282 ? 5.875 -6.09 -10.117 1 94.06 282 LEU B C 1
ATOM 5240 O O . LEU B 1 282 ? 6.77 -6.129 -10.969 1 94.06 282 LEU B O 1
ATOM 5244 N N . PHE B 1 283 ? 6.008 -6.574 -8.977 1 90.06 283 PHE B N 1
ATOM 5245 C CA . PHE B 1 283 ? 7.266 -7.168 -8.531 1 90.06 283 PHE B CA 1
ATOM 5246 C C . PHE B 1 283 ? 7.57 -8.438 -9.32 1 90.06 283 PHE B C 1
ATOM 5248 O O . PHE B 1 283 ? 8.719 -8.688 -9.688 1 90.06 283 PHE B O 1
ATOM 5255 N N . ILE B 1 284 ? 6.578 -9.242 -9.562 1 87.31 284 ILE B N 1
ATOM 5256 C CA . ILE B 1 284 ? 6.738 -10.469 -10.328 1 87.31 284 ILE B CA 1
ATOM 5257 C C . ILE B 1 284 ? 7.207 -10.148 -11.742 1 87.31 284 ILE B C 1
ATOM 5259 O O . ILE B 1 284 ? 8.117 -10.789 -12.266 1 87.31 284 ILE B O 1
ATOM 5263 N N . PHE B 1 285 ? 6.664 -9.109 -12.32 1 92.94 285 PHE B N 1
ATOM 5264 C CA . PHE B 1 285 ? 6.996 -8.773 -13.695 1 92.94 285 PHE B CA 1
ATOM 5265 C C . PHE B 1 285 ? 8.344 -8.07 -13.773 1 92.94 285 PHE B C 1
ATOM 5267 O O . PHE B 1 285 ? 8.953 -7.996 -14.844 1 92.94 285 PHE B O 1
ATOM 5274 N N . ASP B 1 286 ? 8.727 -7.562 -12.617 1 91 286 ASP B N 1
ATOM 5275 C CA . ASP B 1 286 ? 10.055 -6.957 -12.539 1 91 286 ASP B CA 1
ATOM 5276 C C . ASP B 1 286 ? 11.148 -7.977 -12.859 1 91 286 ASP B C 1
ATOM 5278 O O . ASP B 1 286 ? 12.195 -7.621 -13.398 1 91 286 ASP B O 1
ATOM 5282 N N . THR B 1 287 ? 10.984 -9.211 -12.594 1 85.19 287 THR B N 1
ATOM 5283 C CA . THR B 1 287 ? 11.977 -10.258 -12.797 1 85.19 287 THR B CA 1
ATOM 5284 C C . THR B 1 287 ? 12.188 -10.523 -14.281 1 85.19 287 THR B C 1
ATOM 5286 O O . THR B 1 287 ? 13.18 -11.141 -14.68 1 85.19 287 THR B O 1
ATOM 5289 N N . LEU B 1 288 ? 11.273 -10.031 -15.086 1 90.56 288 LEU B N 1
ATOM 5290 C CA . LEU B 1 288 ? 11.359 -10.25 -16.531 1 90.56 288 LEU B CA 1
ATOM 5291 C C . LEU B 1 288 ? 12.484 -9.414 -17.141 1 90.56 288 LEU B C 1
ATOM 5293 O O . LEU B 1 288 ? 12.883 -9.648 -18.281 1 90.56 288 LEU B O 1
ATOM 5297 N N . ASN B 1 289 ? 12.977 -8.508 -16.328 1 92.12 289 ASN B N 1
ATOM 5298 C CA . ASN B 1 289 ? 14.039 -7.637 -16.828 1 92.12 289 ASN B CA 1
ATOM 5299 C C . ASN B 1 289 ? 15.336 -8.406 -17.047 1 92.12 289 ASN B C 1
ATOM 5301 O O . ASN B 1 289 ? 16.234 -7.922 -17.734 1 92.12 289 ASN B O 1
ATOM 5305 N N . LYS B 1 290 ? 15.43 -9.641 -16.594 1 86.31 290 LYS B N 1
ATOM 5306 C CA . LYS B 1 290 ? 16.625 -10.461 -16.719 1 86.31 290 LYS B CA 1
ATOM 5307 C C . LYS B 1 290 ? 16.641 -11.219 -18.047 1 86.31 290 LYS B C 1
ATOM 5309 O O . LYS B 1 290 ? 17.688 -11.742 -18.453 1 86.31 290 LYS B O 1
ATOM 5314 N N . ALA B 1 291 ? 15.547 -11.25 -18.703 1 88.06 291 ALA B N 1
ATOM 5315 C CA . ALA B 1 291 ? 15.43 -11.984 -19.969 1 88.06 291 ALA B CA 1
ATOM 5316 C C . ALA B 1 291 ? 15.742 -11.086 -21.156 1 88.06 291 ALA B C 1
ATOM 5318 O O . ALA B 1 291 ? 14.844 -10.492 -21.75 1 88.06 291 ALA B O 1
ATOM 5319 N N . THR B 1 292 ? 16.969 -11.109 -21.578 1 89.88 292 THR B N 1
ATOM 5320 C CA . THR B 1 292 ? 17.328 -10.32 -22.766 1 89.88 292 THR B CA 1
ATOM 5321 C C . THR B 1 292 ? 17.047 -11.102 -24.047 1 89.88 292 THR B C 1
ATOM 5323 O O . THR B 1 292 ? 17.062 -12.328 -24.047 1 89.88 292 THR B O 1
ATOM 5326 N N . PRO B 1 293 ? 16.859 -10.359 -25.078 1 89.75 293 PRO B N 1
ATOM 5327 C CA . PRO B 1 293 ? 16.594 -11.039 -26.344 1 89.75 293 PRO B CA 1
ATOM 5328 C C . PRO B 1 293 ? 17.75 -11.945 -26.766 1 89.75 293 PRO B C 1
ATOM 5330 O O . PRO B 1 293 ? 17.516 -13.039 -27.297 1 89.75 293 PRO B O 1
ATOM 5333 N N . GLU B 1 294 ? 18.922 -11.555 -26.578 1 89.81 294 GLU B N 1
ATOM 5334 C CA . GLU B 1 294 ? 20.094 -12.344 -26.953 1 89.81 294 GLU B CA 1
ATOM 5335 C C . GLU B 1 294 ? 20.156 -13.656 -26.172 1 89.81 294 GLU B C 1
ATOM 5337 O O . GLU B 1 294 ? 20.406 -14.719 -26.766 1 89.81 294 GLU B O 1
ATOM 5342 N N . MET B 1 295 ? 19.844 -13.586 -24.906 1 84.56 295 MET B N 1
ATOM 5343 C CA . MET B 1 295 ? 19.844 -14.789 -24.078 1 84.56 295 MET B CA 1
ATOM 5344 C C . MET B 1 295 ? 18.719 -15.742 -24.484 1 84.56 295 MET B C 1
ATOM 5346 O O . MET B 1 295 ? 18.922 -16.953 -24.531 1 84.56 295 MET B O 1
ATOM 5350 N N . LEU B 1 296 ? 17.641 -15.164 -24.75 1 86.31 296 LEU B N 1
ATOM 5351 C CA . LEU B 1 296 ? 16.469 -15.961 -25.125 1 86.31 296 LEU B CA 1
ATOM 5352 C C . LEU B 1 296 ? 16.703 -16.688 -26.438 1 86.31 296 LEU B C 1
ATOM 5354 O O . LEU B 1 296 ? 16.344 -17.875 -26.578 1 86.31 296 LEU B O 1
ATOM 5358 N N . LEU B 1 297 ? 17.328 -16.031 -27.297 1 88.56 297 LEU B N 1
ATOM 5359 C CA . LEU B 1 297 ? 17.562 -16.625 -28.609 1 88.56 297 LEU B CA 1
ATOM 5360 C C . LEU B 1 297 ? 18.625 -17.734 -28.516 1 88.56 297 LEU B C 1
ATOM 5362 O O . LEU B 1 297 ? 18.516 -18.766 -29.188 1 88.56 297 LEU B O 1
ATOM 5366 N N . ARG B 1 298 ? 19.562 -17.562 -27.703 1 86.31 298 ARG B N 1
ATOM 5367 C CA . ARG B 1 298 ? 20.656 -18.531 -27.547 1 86.31 298 ARG B CA 1
ATOM 5368 C C . ARG B 1 298 ? 20.156 -19.812 -26.906 1 86.31 298 ARG B C 1
ATOM 5370 O O . ARG B 1 298 ? 20.641 -20.906 -27.234 1 86.31 298 ARG B O 1
ATOM 5377 N N . LEU B 1 299 ? 19.219 -19.688 -26.062 1 90.06 299 LEU B N 1
ATOM 5378 C CA . LEU B 1 299 ? 18.812 -20.844 -25.266 1 90.06 299 LEU B CA 1
ATOM 5379 C C . LEU B 1 299 ? 17.359 -21.219 -25.547 1 90.06 299 LEU B C 1
ATOM 5381 O O . LEU B 1 299 ? 16.734 -21.922 -24.75 1 90.06 299 LEU B O 1
ATOM 5385 N N . ILE B 1 300 ? 16.906 -20.797 -26.719 1 92 300 ILE B N 1
ATOM 5386 C CA . ILE B 1 300 ? 15.484 -20.906 -27.016 1 92 300 ILE B CA 1
ATOM 5387 C C . ILE B 1 300 ? 15.117 -22.391 -27.188 1 92 300 ILE B C 1
ATOM 5389 O O . ILE B 1 300 ? 14.078 -22.828 -26.703 1 92 300 ILE B O 1
ATOM 5393 N N . PHE B 1 301 ? 15.945 -23.125 -27.828 1 93.44 301 PHE B N 1
ATOM 5394 C CA . PHE B 1 301 ? 15.594 -24.5 -28.156 1 93.44 301 PHE B CA 1
ATOM 5395 C C . PHE B 1 301 ? 15.477 -25.344 -26.906 1 93.44 301 PHE B C 1
ATOM 5397 O O . PHE B 1 301 ? 14.422 -25.922 -26.641 1 93.44 301 PHE B O 1
ATOM 5404 N N . PRO B 1 302 ? 16.516 -25.422 -26.094 1 94.25 302 PRO B N 1
ATOM 5405 C CA . PRO B 1 302 ? 16.375 -26.203 -24.859 1 94.25 302 PRO B CA 1
ATOM 5406 C C . PRO B 1 302 ? 15.25 -25.672 -23.953 1 94.25 302 PRO B C 1
ATOM 5408 O O . PRO B 1 302 ? 14.586 -26.469 -23.281 1 94.25 302 PRO B O 1
ATOM 5411 N N . MET B 1 303 ? 15.102 -24.422 -23.906 1 95.19 303 MET B N 1
ATOM 5412 C CA . MET B 1 303 ? 14.086 -23.828 -23.047 1 95.19 303 MET B CA 1
ATOM 5413 C C . MET B 1 303 ? 12.688 -24.281 -23.453 1 95.19 303 MET B C 1
ATOM 5415 O O . MET B 1 303 ? 11.914 -24.734 -22.609 1 95.19 303 MET B O 1
ATOM 5419 N N . VAL B 1 304 ? 12.375 -24.234 -24.766 1 95.81 304 VAL B N 1
ATOM 5420 C CA . VAL B 1 304 ? 11.055 -24.594 -25.266 1 95.81 304 VAL B CA 1
ATOM 5421 C C . VAL B 1 304 ? 10.82 -26.078 -25.094 1 95.81 304 VAL B C 1
ATOM 5423 O O . VAL B 1 304 ? 9.742 -26.5 -24.672 1 95.81 304 VAL B O 1
ATOM 5426 N N . VAL B 1 305 ? 11.789 -26.844 -25.344 1 96.38 305 VAL B N 1
ATOM 5427 C CA . VAL B 1 305 ? 11.672 -28.297 -25.266 1 96.38 305 VAL B CA 1
ATOM 5428 C C . VAL B 1 305 ? 11.438 -28.719 -23.812 1 96.38 305 VAL B C 1
ATOM 5430 O O . VAL B 1 305 ? 10.555 -29.531 -23.516 1 96.38 305 VAL B O 1
ATOM 5433 N N . LEU B 1 306 ? 12.156 -28.156 -22.953 1 96.31 306 LEU B N 1
ATOM 5434 C CA . LEU B 1 306 ? 12.094 -28.609 -21.578 1 96.31 306 LEU B CA 1
ATOM 5435 C C . LEU B 1 306 ? 10.844 -28.062 -20.875 1 96.31 306 LEU B C 1
ATOM 5437 O O . LEU B 1 306 ? 10.273 -28.734 -20.016 1 96.31 306 LEU B O 1
ATOM 5441 N N . ILE B 1 307 ? 10.406 -26.875 -21.234 1 96.38 307 ILE B N 1
ATOM 5442 C CA . ILE B 1 307 ? 9.148 -26.375 -20.688 1 96.38 307 ILE B CA 1
ATOM 5443 C C . ILE B 1 307 ? 7.984 -27.219 -21.203 1 96.38 307 ILE B C 1
ATOM 5445 O O . ILE B 1 307 ? 7.09 -27.578 -20.453 1 96.38 307 ILE B O 1
ATOM 5449 N N . ALA B 1 308 ? 8.047 -27.531 -22.5 1 97.25 308 ALA B N 1
ATOM 5450 C CA . ALA B 1 308 ? 7.012 -28.391 -23.062 1 97.25 308 ALA B CA 1
ATOM 5451 C C . ALA B 1 308 ? 6.992 -29.766 -22.391 1 97.25 308 ALA B C 1
ATOM 5453 O O . ALA B 1 308 ? 5.922 -30.312 -22.125 1 97.25 308 ALA B O 1
ATOM 5454 N N . THR B 1 309 ? 8.164 -30.297 -22.172 1 97.38 309 THR B N 1
ATOM 5455 C CA . THR B 1 309 ? 8.281 -31.578 -21.5 1 97.38 309 THR B CA 1
ATOM 5456 C C . THR B 1 309 ? 7.715 -31.516 -20.078 1 97.38 309 THR B C 1
ATOM 5458 O O . THR B 1 309 ? 7.039 -32.438 -19.641 1 97.38 309 THR B O 1
ATOM 5461 N N . ALA B 1 310 ? 8.039 -30.438 -19.406 1 96.88 310 ALA B N 1
ATOM 5462 C CA . ALA B 1 310 ? 7.531 -30.25 -18.047 1 96.88 310 ALA B CA 1
ATOM 5463 C C . ALA B 1 310 ? 6.004 -30.219 -18.031 1 96.88 310 ALA B C 1
ATOM 5465 O O . ALA B 1 310 ? 5.371 -30.859 -17.188 1 96.88 310 ALA B O 1
ATOM 5466 N N . VAL B 1 311 ? 5.406 -29.5 -18.953 1 97.25 311 VAL B N 1
ATOM 5467 C CA . VAL B 1 311 ? 3.961 -29.344 -19.047 1 97.25 311 VAL B CA 1
ATOM 5468 C C . VAL B 1 311 ? 3.309 -30.688 -19.359 1 97.25 311 VAL B C 1
ATOM 5470 O O . VAL B 1 311 ? 2.291 -31.047 -18.75 1 97.25 311 VAL B O 1
ATOM 5473 N N . ILE B 1 312 ? 3.932 -31.453 -20.219 1 97.75 312 ILE B N 1
ATOM 5474 C CA . ILE B 1 312 ? 3.391 -32.75 -20.609 1 97.75 312 ILE B CA 1
ATOM 5475 C C . ILE B 1 312 ? 3.564 -33.75 -19.469 1 97.75 312 ILE B C 1
ATOM 5477 O O . ILE B 1 312 ? 2.639 -34.5 -19.141 1 97.75 312 ILE B O 1
ATOM 5481 N N . GLY B 1 313 ? 4.742 -33.781 -18.938 1 96.94 313 GLY B N 1
ATOM 5482 C CA . GLY B 1 313 ? 4.992 -34.656 -17.812 1 96.94 313 GLY B CA 1
ATOM 5483 C C . GLY B 1 313 ? 4.066 -34.438 -16.641 1 96.94 313 GLY B C 1
ATOM 5484 O O . GLY B 1 313 ? 3.531 -35.375 -16.062 1 96.94 313 GLY B O 1
ATOM 5485 N N . MET B 1 314 ? 3.914 -33.25 -16.312 1 96.44 314 MET B N 1
ATOM 5486 C CA . MET B 1 314 ? 3.029 -32.875 -15.211 1 96.44 314 MET B CA 1
ATOM 5487 C C . MET B 1 314 ? 1.585 -33.25 -15.531 1 96.44 314 MET B C 1
ATOM 5489 O O . MET B 1 314 ? 0.848 -33.688 -14.648 1 96.44 314 MET B O 1
ATOM 5493 N N . PHE B 1 315 ? 1.167 -33 -16.766 1 97.62 315 PHE B N 1
ATOM 5494 C CA . PHE B 1 315 ? -0.185 -33.344 -17.203 1 97.62 315 PHE B CA 1
ATOM 5495 C C . PHE B 1 315 ? -0.452 -34.844 -17.016 1 97.62 315 PHE B C 1
ATOM 5497 O O . PHE B 1 315 ? -1.459 -35.219 -16.406 1 97.62 315 PHE B O 1
ATOM 5504 N N . ILE B 1 316 ? 0.437 -35.688 -17.406 1 97.75 316 ILE B N 1
ATOM 5505 C CA . ILE B 1 316 ? 0.256 -37.156 -17.391 1 97.75 316 ILE B CA 1
ATOM 5506 C C . ILE B 1 316 ? 0.135 -37.625 -15.953 1 97.75 316 ILE B C 1
ATOM 5508 O O . ILE B 1 316 ? -0.823 -38.312 -15.609 1 97.75 316 ILE B O 1
ATOM 5512 N N . VAL B 1 317 ? 1.003 -37.188 -15.156 1 97.56 317 VAL B N 1
ATOM 5513 C CA . VAL B 1 317 ? 1.069 -37.75 -13.805 1 97.56 317 VAL B CA 1
ATOM 5514 C C . VAL B 1 317 ? -0.036 -37.125 -12.945 1 97.56 317 VAL B C 1
ATOM 5516 O O . VAL B 1 317 ? -0.694 -37.844 -12.18 1 97.56 317 VAL B O 1
ATOM 5519 N N . SER B 1 318 ? -0.213 -35.844 -13.047 1 96.75 318 SER B N 1
ATOM 5520 C CA . SER B 1 318 ? -1.234 -35.219 -12.219 1 96.75 318 SER B CA 1
ATOM 5521 C C . SER B 1 318 ? -2.633 -35.688 -12.617 1 96.75 318 SER B C 1
ATOM 5523 O O . SER B 1 318 ? -3.508 -35.812 -11.766 1 96.75 318 SER B O 1
ATOM 5525 N N . TRP B 1 319 ? -2.828 -35.906 -13.922 1 96.62 319 TRP B N 1
ATOM 5526 C CA . TRP B 1 319 ? -4.129 -36.375 -14.391 1 96.62 319 TRP B CA 1
ATOM 5527 C C . TRP B 1 319 ? -4.414 -37.781 -13.883 1 96.62 319 TRP B C 1
ATOM 5529 O O . TRP B 1 319 ? -5.535 -38.062 -13.461 1 96.62 319 TRP B O 1
ATOM 5539 N N . LEU B 1 320 ? -3.438 -38.594 -13.883 1 97.12 320 LEU B N 1
ATOM 5540 C CA . LEU B 1 320 ? -3.572 -39.969 -13.414 1 97.12 320 LEU B CA 1
ATOM 5541 C C . LEU B 1 320 ? -3.83 -40 -11.914 1 97.12 320 LEU B C 1
ATOM 5543 O O . LEU B 1 320 ? -4.754 -40.688 -11.453 1 97.12 320 LEU B O 1
ATOM 5547 N N . VAL B 1 321 ? -3.057 -39.281 -11.219 1 97.19 321 VAL B N 1
ATOM 5548 C CA . VAL B 1 321 ? -3.18 -39.25 -9.766 1 97.19 321 VAL B CA 1
ATOM 5549 C C . VAL B 1 321 ? -4.488 -38.594 -9.367 1 97.19 321 VAL B C 1
ATOM 5551 O O . VAL B 1 321 ? -5.141 -39 -8.406 1 97.19 321 VAL B O 1
ATOM 5554 N N . GLY B 1 322 ? -4.84 -37.531 -10.07 1 96.12 322 GLY B N 1
ATOM 5555 C CA . GLY B 1 322 ? -6.109 -36.875 -9.812 1 96.12 322 GLY B CA 1
ATOM 5556 C C . GLY B 1 322 ? -7.301 -37.812 -9.961 1 96.12 322 GLY B C 1
ATOM 5557 O O . GLY B 1 322 ? -8.18 -37.844 -9.094 1 96.12 322 GLY B O 1
ATOM 5558 N N . LYS B 1 323 ? -7.297 -38.594 -10.953 1 95.12 323 LYS B N 1
ATOM 5559 C CA . LYS B 1 323 ? -8.375 -39.531 -11.188 1 95.12 323 LYS B CA 1
ATOM 5560 C C . LYS B 1 323 ? -8.438 -40.594 -10.086 1 95.12 323 LYS B C 1
ATOM 5562 O O . LYS B 1 323 ? -9.516 -41 -9.656 1 95.12 323 LYS B O 1
ATOM 5567 N N . LEU B 1 324 ? -7.332 -40.938 -9.633 1 96.69 324 LEU B N 1
ATOM 5568 C CA . LEU B 1 324 ? -7.254 -41.938 -8.57 1 96.69 324 LEU B CA 1
ATOM 5569 C C . LEU B 1 324 ? -7.801 -41.375 -7.262 1 96.69 324 LEU B C 1
ATOM 5571 O O . LEU B 1 324 ? -8.375 -42.125 -6.453 1 96.69 324 LEU B O 1
ATOM 5575 N N . LEU B 1 325 ? -7.691 -40.125 -7.133 1 95.56 325 LEU B N 1
ATOM 5576 C CA . LEU B 1 325 ? -8.102 -39.5 -5.883 1 95.56 325 LEU B CA 1
ATOM 5577 C C . LEU B 1 325 ? -9.516 -38.938 -6 1 95.56 325 LEU B C 1
ATOM 5579 O O . LEU B 1 325 ? -10.055 -38.375 -5.035 1 95.56 325 LEU B O 1
ATOM 5583 N N . GLY B 1 326 ? -10.109 -39 -7.148 1 94 326 GLY B N 1
ATOM 5584 C CA . GLY B 1 326 ? -11.477 -38.531 -7.352 1 94 326 GLY B CA 1
ATOM 5585 C C . GLY B 1 326 ? -11.562 -37.031 -7.676 1 94 326 GLY B C 1
ATOM 5586 O O . GLY B 1 326 ? -12.594 -36.406 -7.441 1 94 326 GLY B O 1
ATOM 5587 N N . VAL B 1 327 ? -10.477 -36.5 -8.039 1 94.88 327 VAL B N 1
ATOM 5588 C CA . VAL B 1 327 ? -10.453 -35.125 -8.469 1 94.88 327 VAL B CA 1
ATOM 5589 C C . VAL B 1 327 ? -10.516 -35.031 -9.992 1 94.88 327 VAL B C 1
ATOM 5591 O O . VAL B 1 327 ? -9.969 -35.906 -10.688 1 94.88 327 VAL B O 1
ATOM 5594 N N . SER B 1 328 ? -11.242 -34.062 -10.477 1 95.75 328 SER B N 1
ATOM 5595 C CA . SER B 1 328 ? -11.398 -33.938 -11.922 1 95.75 328 SER B CA 1
ATOM 5596 C C . SER B 1 328 ? -10.062 -33.688 -12.609 1 95.75 328 SER B C 1
ATOM 5598 O O . SER B 1 328 ? -9.156 -33.094 -12.008 1 95.75 328 SER B O 1
ATOM 5600 N N . GLY B 1 329 ? -9.945 -34.125 -13.828 1 95.94 329 GLY B N 1
ATOM 5601 C CA . GLY B 1 329 ? -8.742 -33.938 -14.609 1 95.94 329 GLY B CA 1
ATOM 5602 C C . GLY B 1 329 ? -8.32 -32.5 -14.742 1 95.94 329 GLY B C 1
ATOM 5603 O O . GLY B 1 329 ? -7.195 -32.125 -14.383 1 95.94 329 GLY B O 1
ATOM 5604 N N . PRO B 1 330 ? -9.242 -31.688 -15.156 1 97.06 330 PRO B N 1
ATOM 5605 C CA . PRO B 1 330 ? -8.914 -30.281 -15.305 1 97.06 330 PRO B CA 1
ATOM 5606 C C . PRO B 1 330 ? -8.469 -29.625 -14 1 97.06 330 PRO B C 1
ATOM 5608 O O . PRO B 1 330 ? -7.504 -28.859 -13.984 1 97.06 330 PRO B O 1
ATOM 5611 N N . MET B 1 331 ? -9.055 -29.953 -12.945 1 97.06 331 MET B N 1
ATOM 5612 C CA . MET B 1 331 ? -8.695 -29.375 -11.656 1 97.06 331 MET B CA 1
ATOM 5613 C C . MET B 1 331 ? -7.324 -29.875 -11.203 1 97.06 331 MET B C 1
ATOM 5615 O O . MET B 1 331 ? -6.516 -29.094 -10.688 1 97.06 331 MET B O 1
ATOM 5619 N N . SER B 1 332 ? -7.102 -31.172 -11.406 1 97.44 332 SER B N 1
ATOM 5620 C CA . SER B 1 332 ? -5.82 -31.734 -11.016 1 97.44 332 SER B CA 1
ATOM 5621 C C . SER B 1 332 ? -4.672 -31.109 -11.805 1 97.44 332 SER B C 1
ATOM 5623 O O . SER B 1 332 ? -3.621 -30.812 -11.242 1 97.44 332 SER B O 1
ATOM 5625 N N . TYR B 1 333 ? -4.91 -31 -13.047 1 97.94 333 TYR B N 1
ATOM 5626 C CA . TYR B 1 333 ? -3.887 -30.391 -13.891 1 97.94 333 TYR B CA 1
ATOM 5627 C C . TYR B 1 333 ? -3.689 -28.922 -13.516 1 97.94 333 TYR B C 1
ATOM 5629 O O . TYR B 1 333 ? -2.559 -28.438 -13.477 1 97.94 333 TYR B O 1
ATOM 5637 N N . ALA B 1 334 ? -4.758 -28.188 -13.234 1 97.62 334 ALA B N 1
ATOM 5638 C CA . ALA B 1 334 ? -4.668 -26.781 -12.82 1 97.62 334 ALA B CA 1
ATOM 5639 C C . ALA B 1 334 ? -3.846 -26.641 -11.547 1 97.62 334 ALA B C 1
ATOM 5641 O O . ALA B 1 334 ? -3.008 -25.75 -11.438 1 97.62 334 ALA B O 1
ATOM 5642 N N . ILE B 1 335 ? -4.082 -27.484 -10.641 1 96.5 335 ILE B N 1
ATOM 5643 C CA . ILE B 1 335 ? -3.35 -27.484 -9.383 1 96.5 335 ILE B CA 1
ATOM 5644 C C . ILE B 1 335 ? -1.857 -27.672 -9.648 1 96.5 335 ILE B C 1
ATOM 5646 O O . ILE B 1 335 ? -1.024 -26.953 -9.094 1 96.5 335 ILE B O 1
ATOM 5650 N N . SER B 1 336 ? -1.561 -28.578 -10.484 1 96.06 336 SER B N 1
ATOM 5651 C CA . SER B 1 336 ? -0.167 -28.891 -10.789 1 96.06 336 SER B CA 1
ATOM 5652 C C . SER B 1 336 ? 0.502 -27.75 -11.547 1 96.06 336 SER B C 1
ATOM 5654 O O . SER B 1 336 ? 1.695 -27.5 -11.375 1 96.06 336 SER B O 1
ATOM 5656 N N . LEU B 1 337 ? -0.28 -27.094 -12.383 1 96.69 337 LEU B N 1
ATOM 5657 C CA . LEU B 1 337 ? 0.25 -26.016 -13.203 1 96.69 337 LEU B CA 1
ATOM 5658 C C . LEU B 1 337 ? 0.708 -24.844 -12.336 1 96.69 337 LEU B C 1
ATOM 5660 O O . LEU B 1 337 ? 1.522 -24.031 -12.766 1 96.69 337 LEU B O 1
ATOM 5664 N N . THR B 1 338 ? 0.26 -24.719 -11.102 1 95 338 THR B N 1
ATOM 5665 C CA . THR B 1 338 ? 0.648 -23.641 -10.203 1 95 338 THR B CA 1
ATOM 5666 C C . THR B 1 338 ? 2.145 -23.688 -9.906 1 95 338 THR B C 1
ATOM 5668 O O . THR B 1 338 ? 2.734 -22.688 -9.492 1 95 338 THR B O 1
ATOM 5671 N N . ALA B 1 339 ? 2.719 -24.844 -10.18 1 93.12 339 ALA B N 1
ATOM 5672 C CA . ALA B 1 339 ? 4.16 -24.984 -10 1 93.12 339 ALA B CA 1
ATOM 5673 C C . ALA B 1 339 ? 4.93 -24.062 -10.945 1 93.12 339 ALA B C 1
ATOM 5675 O O . ALA B 1 339 ? 6.059 -23.672 -10.648 1 93.12 339 ALA B O 1
ATOM 5676 N N . LEU B 1 340 ? 4.285 -23.641 -12.008 1 93.44 340 LEU B N 1
ATOM 5677 C CA . LEU B 1 340 ? 4.961 -22.891 -13.055 1 93.44 340 LEU B CA 1
ATOM 5678 C C . LEU B 1 340 ? 4.867 -21.391 -12.797 1 93.44 340 LEU B C 1
ATOM 5680 O O . LEU B 1 340 ? 5.461 -20.594 -13.523 1 93.44 340 LEU B O 1
ATOM 5684 N N . TYR B 1 341 ? 4.199 -20.906 -11.852 1 91.19 341 TYR B N 1
ATOM 5685 C CA . TYR B 1 341 ? 4.074 -19.469 -11.648 1 91.19 341 TYR B CA 1
ATOM 5686 C C . TYR B 1 341 ? 3.766 -19.156 -10.188 1 91.19 341 TYR B C 1
ATOM 5688 O O . TYR B 1 341 ? 4.16 -18.094 -9.68 1 91.19 341 TYR B O 1
ATOM 5696 N N . GLY B 1 342 ? 2.891 -19.859 -9.523 1 87.88 342 GLY B N 1
ATOM 5697 C CA . GLY B 1 342 ? 2.584 -19.703 -8.109 1 87.88 342 GLY B CA 1
ATOM 5698 C C . GLY B 1 342 ? 1.83 -18.422 -7.793 1 87.88 342 GLY B C 1
ATOM 5699 O O . GLY B 1 342 ? 1.184 -17.844 -8.672 1 87.88 342 GLY B O 1
ATOM 5700 N N . PHE B 1 343 ? 1.844 -17.984 -6.496 1 87.69 343 PHE B N 1
ATOM 5701 C CA . PHE B 1 343 ? 1.189 -16.797 -5.992 1 87.69 343 PHE B CA 1
ATOM 5702 C C . PHE B 1 343 ? 1.982 -15.547 -6.367 1 87.69 343 PHE B C 1
ATOM 5704 O O . PHE B 1 343 ? 3.213 -15.539 -6.301 1 87.69 343 PHE B O 1
ATOM 5711 N N . PRO B 1 344 ? 1.184 -14.531 -6.832 1 90.69 344 PRO B N 1
ATOM 5712 C CA . PRO B 1 344 ? -0.253 -14.25 -6.754 1 90.69 344 PRO B CA 1
ATOM 5713 C C . PRO B 1 344 ? -0.987 -14.578 -8.055 1 90.69 344 PRO B C 1
ATOM 5715 O O . PRO B 1 344 ? -2.203 -14.391 -8.141 1 90.69 344 PRO B O 1
ATOM 5718 N N . ALA B 1 345 ? -0.345 -15.039 -9.031 1 92.25 345 ALA B N 1
ATOM 5719 C CA . ALA B 1 345 ? -0.979 -15.312 -10.32 1 92.25 345 ALA B CA 1
ATOM 5720 C C . ALA B 1 345 ? -2.074 -16.359 -10.18 1 92.25 345 ALA B C 1
ATOM 5722 O O . ALA B 1 345 ? -3.094 -16.297 -10.875 1 92.25 345 ALA B O 1
ATOM 5723 N N . ASP B 1 346 ? -1.828 -17.312 -9.336 1 93.44 346 ASP B N 1
ATOM 5724 C CA . ASP B 1 346 ? -2.836 -18.344 -9.141 1 93.44 346 ASP B CA 1
ATOM 5725 C C . ASP B 1 346 ? -4.121 -17.766 -8.562 1 93.44 346 ASP B C 1
ATOM 5727 O O . ASP B 1 346 ? -5.223 -18.188 -8.914 1 93.44 346 ASP B O 1
ATOM 5731 N N . TYR B 1 347 ? -3.975 -16.781 -7.762 1 91.69 347 TYR B N 1
ATOM 5732 C CA . TYR B 1 347 ? -5.137 -16.078 -7.234 1 91.69 347 TYR B CA 1
ATOM 5733 C C . TYR B 1 347 ? -5.844 -15.289 -8.328 1 91.69 347 TYR B C 1
ATOM 5735 O O . TYR B 1 347 ? -7.066 -15.359 -8.461 1 91.69 347 TYR B O 1
ATOM 5743 N N . ILE B 1 348 ? -5.164 -14.617 -9.094 1 93.5 348 ILE B N 1
ATOM 5744 C CA . ILE B 1 348 ? -5.703 -13.711 -10.102 1 93.5 348 ILE B CA 1
ATOM 5745 C C . ILE B 1 348 ? -6.414 -14.523 -11.188 1 93.5 348 ILE B C 1
ATOM 5747 O O . ILE B 1 348 ? -7.559 -14.227 -11.539 1 93.5 348 ILE B O 1
ATOM 5751 N N . ILE B 1 349 ? -5.797 -15.523 -11.664 1 95.31 349 ILE B N 1
ATOM 5752 C CA . ILE B 1 349 ? -6.344 -16.312 -12.758 1 95.31 349 ILE B CA 1
ATOM 5753 C C . ILE B 1 349 ? -7.605 -17.031 -12.297 1 95.31 349 ILE B C 1
ATOM 5755 O O . ILE B 1 349 ? -8.586 -17.125 -13.039 1 95.31 349 ILE B O 1
ATOM 5759 N N . THR B 1 350 ? -7.57 -17.469 -11.117 1 95.31 350 THR B N 1
ATOM 5760 C CA . THR B 1 350 ? -8.727 -18.172 -10.562 1 95.31 350 THR B CA 1
ATOM 5761 C C . THR B 1 350 ? -9.922 -17.219 -10.453 1 95.31 350 THR B C 1
ATOM 5763 O O . THR B 1 350 ? -11.031 -17.562 -10.867 1 95.31 350 THR B O 1
ATOM 5766 N N . ASN B 1 351 ? -9.648 -16.062 -9.969 1 92.94 351 ASN B N 1
ATOM 5767 C CA . ASN B 1 351 ? -10.734 -15.102 -9.812 1 92.94 351 ASN B CA 1
ATOM 5768 C C . ASN B 1 351 ? -11.25 -14.617 -11.164 1 92.94 351 ASN B C 1
ATOM 5770 O O . ASN B 1 351 ? -12.445 -14.359 -11.32 1 92.94 351 ASN B O 1
ATOM 5774 N N . GLU B 1 352 ? -10.391 -14.484 -12.062 1 94.31 352 GLU B N 1
ATOM 5775 C CA . GLU B 1 352 ? -10.812 -14.102 -13.406 1 94.31 352 GLU B CA 1
ATOM 5776 C C . GLU B 1 352 ? -11.703 -15.172 -14.031 1 94.31 352 GLU B C 1
ATOM 5778 O O . GLU B 1 352 ? -12.711 -14.852 -14.672 1 94.31 352 GLU B O 1
ATOM 5783 N N . ALA B 1 353 ? -11.352 -16.344 -13.828 1 94.88 353 ALA B N 1
ATOM 5784 C CA . ALA B 1 353 ? -12.156 -17.438 -14.352 1 94.88 353 ALA B CA 1
ATOM 5785 C C . ALA B 1 353 ? -13.539 -17.469 -13.711 1 94.88 353 ALA B C 1
ATOM 5787 O O . ALA B 1 353 ? -14.547 -17.625 -14.398 1 94.88 353 ALA B O 1
ATOM 5788 N N . ILE B 1 354 ? -13.555 -17.281 -12.453 1 94.19 354 ILE B N 1
ATOM 5789 C CA . ILE B 1 354 ? -14.805 -17.297 -11.703 1 94.19 354 ILE B CA 1
ATOM 5790 C C . ILE B 1 354 ? -15.695 -16.141 -12.148 1 94.19 354 ILE B C 1
ATOM 5792 O O . ILE B 1 354 ? -16.891 -16.344 -12.43 1 94.19 354 ILE B O 1
ATOM 5796 N N . ASN B 1 355 ? -15.086 -15.023 -12.227 1 91.25 355 ASN B N 1
ATOM 5797 C CA . ASN B 1 355 ? -15.836 -13.828 -12.602 1 91.25 355 ASN B CA 1
ATOM 5798 C C . ASN B 1 355 ? -16.359 -13.922 -14.023 1 91.25 355 ASN B C 1
ATOM 5800 O O . ASN B 1 355 ? -17.422 -13.359 -14.336 1 91.25 355 ASN B O 1
ATOM 5804 N N . ALA B 1 356 ? -15.711 -14.586 -14.852 1 92.12 356 ALA B N 1
ATOM 5805 C CA . ALA B 1 356 ? -16.125 -14.734 -16.25 1 92.12 356 ALA B CA 1
ATOM 5806 C C . ALA B 1 356 ? -17.266 -15.727 -16.375 1 92.12 356 ALA B C 1
ATOM 5808 O O . ALA B 1 356 ? -18.078 -15.625 -17.297 1 92.12 356 ALA B O 1
ATOM 5809 N N . LEU B 1 357 ? -17.422 -16.578 -15.461 1 93.69 357 LEU B N 1
ATOM 5810 C CA . LEU B 1 357 ? -18.344 -17.703 -15.594 1 93.69 357 LEU B CA 1
ATOM 5811 C C . LEU B 1 357 ? -19.719 -17.328 -15.039 1 93.69 357 LEU B C 1
ATOM 5813 O O . LEU B 1 357 ? -20.734 -17.844 -15.5 1 93.69 357 LEU B O 1
ATOM 5817 N N . THR B 1 358 ? -19.672 -16.438 -13.992 1 92.5 358 THR B N 1
ATOM 5818 C CA . THR B 1 358 ? -20.969 -16.125 -13.406 1 92.5 358 THR B CA 1
ATOM 5819 C C . THR B 1 358 ? -20.938 -14.75 -12.727 1 92.5 358 THR B C 1
ATOM 5821 O O . THR B 1 358 ? -19.891 -14.312 -12.258 1 92.5 358 THR B O 1
ATOM 5824 N N . HIS B 1 359 ? -22.094 -14.141 -12.695 1 87.62 359 HIS B N 1
ATOM 5825 C CA . HIS B 1 359 ? -22.281 -12.883 -11.984 1 87.62 359 HIS B CA 1
ATOM 5826 C C . HIS B 1 359 ? -23.172 -13.062 -10.758 1 87.62 359 HIS B C 1
ATOM 5828 O O . HIS B 1 359 ? -23.391 -12.117 -10 1 87.62 359 HIS B O 1
ATOM 5834 N N . ASP B 1 360 ? -23.578 -14.297 -10.602 1 90.19 360 ASP B N 1
ATOM 5835 C CA . ASP B 1 360 ? -24.391 -14.625 -9.43 1 90.19 360 ASP B CA 1
ATOM 5836 C C . ASP B 1 360 ? -23.516 -14.836 -8.203 1 90.19 360 ASP B C 1
ATOM 5838 O O . ASP B 1 360 ? -22.547 -15.609 -8.242 1 90.19 360 ASP B O 1
ATOM 5842 N N . GLU B 1 361 ? -23.859 -14.234 -7.199 1 87.81 361 GLU B N 1
ATOM 5843 C CA . GLU B 1 361 ? -23.031 -14.234 -5.992 1 87.81 361 GLU B CA 1
ATOM 5844 C C . GLU B 1 361 ? -22.953 -15.633 -5.387 1 87.81 361 GLU B C 1
ATOM 5846 O O . GLU B 1 361 ? -21.891 -16.047 -4.895 1 87.81 361 GLU B O 1
ATOM 5851 N N . LYS B 1 362 ? -24.062 -16.312 -5.344 1 88 362 LYS B N 1
ATOM 5852 C CA . LYS B 1 362 ? -24.078 -17.656 -4.785 1 88 362 LYS B CA 1
ATOM 5853 C C . LYS B 1 362 ? -23.203 -18.594 -5.609 1 88 362 LYS B C 1
ATOM 5855 O O . LYS B 1 362 ? -22.438 -19.391 -5.059 1 88 362 LYS B O 1
ATOM 5860 N N . GLU B 1 363 ? -23.344 -18.516 -6.895 1 92.38 363 GLU B N 1
ATOM 5861 C CA . GLU B 1 363 ? -22.531 -19.344 -7.789 1 92.38 363 GLU B CA 1
ATOM 5862 C C . GLU B 1 363 ? -21.047 -19 -7.656 1 92.38 363 GLU B C 1
ATOM 5864 O O . GLU B 1 363 ? -20.203 -19.875 -7.711 1 92.38 363 GLU B O 1
ATOM 5869 N N . ARG B 1 364 ? -20.781 -17.781 -7.496 1 91.12 364 ARG B N 1
ATOM 5870 C CA . ARG B 1 364 ? -19.406 -17.328 -7.324 1 91.12 364 ARG B CA 1
ATOM 5871 C C . ARG B 1 364 ? -18.781 -17.922 -6.062 1 91.12 364 ARG B C 1
ATOM 5873 O O . ARG B 1 364 ? -17.625 -18.344 -6.07 1 91.12 364 ARG B O 1
ATOM 5880 N N . GLN B 1 365 ? -19.531 -17.938 -5.078 1 87.06 365 GLN B N 1
ATOM 5881 C CA . GLN B 1 365 ? -19.047 -18.5 -3.818 1 87.06 365 GLN B CA 1
ATOM 5882 C C . GLN B 1 365 ? -18.75 -19.984 -3.945 1 87.06 365 GLN B C 1
ATOM 5884 O O . GLN B 1 365 ? -17.766 -20.484 -3.398 1 87.06 365 GLN B O 1
ATOM 5889 N N . ILE B 1 366 ? -19.625 -20.594 -4.633 1 88.69 366 ILE B N 1
ATOM 5890 C CA . ILE B 1 366 ? -19.469 -22.031 -4.836 1 88.69 366 ILE B CA 1
ATOM 5891 C C . ILE B 1 366 ? -18.188 -22.297 -5.617 1 88.69 366 ILE B C 1
ATOM 5893 O O . ILE B 1 366 ? -17.391 -23.172 -5.242 1 88.69 366 ILE B O 1
ATOM 5897 N N . LEU B 1 367 ? -17.969 -21.578 -6.648 1 92.88 367 LEU B N 1
ATOM 5898 C CA . LEU B 1 367 ? -16.781 -21.734 -7.469 1 92.88 367 LEU B CA 1
ATOM 5899 C C . LEU B 1 367 ? -15.531 -21.359 -6.688 1 92.88 367 LEU B C 1
ATOM 5901 O O . LEU B 1 367 ? -14.484 -22 -6.82 1 92.88 367 LEU B O 1
ATOM 5905 N N . THR B 1 368 ? -15.609 -20.312 -5.945 1 88.75 368 THR B N 1
ATOM 5906 C CA . THR B 1 368 ? -14.477 -19.844 -5.148 1 88.75 368 THR B CA 1
ATOM 5907 C C . THR B 1 368 ? -14.055 -20.922 -4.141 1 88.75 368 THR B C 1
ATOM 5909 O O . THR B 1 368 ? -12.867 -21.219 -4.02 1 88.75 368 THR B O 1
ATOM 5912 N N . HIS B 1 369 ? -14.969 -21.484 -3.523 1 83.81 369 HIS B N 1
ATOM 5913 C CA . HIS B 1 369 ? -14.672 -22.516 -2.541 1 83.81 369 HIS B CA 1
ATOM 5914 C C . HIS B 1 369 ? -14.078 -23.766 -3.207 1 83.81 369 HIS B C 1
ATOM 5916 O O . HIS B 1 369 ? -13.227 -24.438 -2.627 1 83.81 369 HIS B O 1
ATOM 5922 N N . HIS B 1 370 ? -14.523 -23.969 -4.355 1 89.19 370 HIS B N 1
ATOM 5923 C CA . HIS B 1 370 ? -14.117 -25.188 -5.059 1 89.19 370 HIS B CA 1
ATOM 5924 C C . HIS B 1 370 ? -12.75 -25.016 -5.699 1 89.19 370 HIS B C 1
ATOM 5926 O O . HIS B 1 370 ? -11.953 -25.953 -5.734 1 89.19 370 HIS B O 1
ATOM 5932 N N . MET B 1 371 ? -12.492 -23.844 -6.191 1 93.44 371 MET B N 1
ATOM 5933 C CA . MET B 1 371 ? -11.336 -23.703 -7.074 1 93.44 371 MET B CA 1
ATOM 5934 C C . MET B 1 371 ? -10.219 -22.922 -6.387 1 93.44 371 MET B C 1
ATOM 5936 O O . MET B 1 371 ? -9.039 -23.156 -6.66 1 93.44 371 MET B O 1
ATOM 5940 N N . LEU B 1 372 ? -10.547 -22.031 -5.559 1 90.25 372 LEU B N 1
ATOM 5941 C CA . LEU B 1 372 ? -9.547 -21.094 -5.051 1 90.25 372 LEU B CA 1
ATOM 5942 C C . LEU B 1 372 ? -8.609 -21.766 -4.059 1 90.25 372 LEU B C 1
ATOM 5944 O O . LEU B 1 372 ? -7.391 -21.672 -4.188 1 90.25 372 LEU B O 1
ATOM 5948 N N . ALA B 1 373 ? -9.164 -22.484 -3.113 1 88.75 373 ALA B N 1
ATOM 5949 C CA . ALA B 1 373 ? -8.367 -23.094 -2.049 1 88.75 373 ALA B CA 1
ATOM 5950 C C . ALA B 1 373 ? -7.355 -24.078 -2.617 1 88.75 373 ALA B C 1
ATOM 5952 O O . ALA B 1 373 ? -6.164 -24 -2.312 1 88.75 373 ALA B O 1
ATOM 5953 N N . PRO B 1 374 ? -7.754 -24.922 -3.496 1 93.06 374 PRO B N 1
ATOM 5954 C CA . PRO B 1 374 ? -6.773 -25.844 -4.066 1 93.06 374 PRO B CA 1
ATOM 5955 C C . PRO B 1 374 ? -5.676 -25.141 -4.855 1 93.06 374 PRO B C 1
ATOM 5957 O O . PRO B 1 374 ? -4.512 -25.547 -4.809 1 93.06 374 PRO B O 1
ATOM 5960 N N . MET B 1 375 ? -5.996 -24.125 -5.562 1 94.25 375 MET B N 1
ATOM 5961 C CA . MET B 1 375 ? -5.016 -23.406 -6.367 1 94.25 375 MET B CA 1
ATOM 5962 C C . MET B 1 375 ? -3.98 -22.719 -5.477 1 94.25 375 MET B C 1
ATOM 5964 O O . MET B 1 375 ? -2.789 -22.719 -5.793 1 94.25 375 MET B O 1
ATOM 5968 N N . LEU B 1 376 ? -4.422 -22.172 -4.383 1 89.5 376 LEU B N 1
ATOM 5969 C CA . LEU B 1 376 ? -3.51 -21.5 -3.463 1 89.5 376 LEU B CA 1
ATOM 5970 C C . LEU B 1 376 ? -2.6 -22.5 -2.764 1 89.5 376 LEU B C 1
ATOM 5972 O O . LEU B 1 376 ? -1.386 -22.297 -2.689 1 89.5 376 LEU B O 1
ATOM 5976 N N . VAL B 1 377 ? -3.176 -23.531 -2.311 1 88.81 377 VAL B N 1
ATOM 5977 C CA . VAL B 1 377 ? -2.408 -24.562 -1.612 1 88.81 377 VAL B CA 1
ATOM 5978 C C . VAL B 1 377 ? -1.408 -25.203 -2.572 1 88.81 377 VAL B C 1
ATOM 5980 O O . VAL B 1 377 ? -0.246 -25.422 -2.219 1 88.81 377 VAL B O 1
ATOM 5983 N N . GLY B 1 378 ? -1.849 -25.484 -3.736 1 89.69 378 GLY B N 1
ATOM 5984 C CA . GLY B 1 378 ? -0.952 -26.031 -4.742 1 89.69 378 GLY B CA 1
ATOM 5985 C C . GLY B 1 378 ? 0.242 -25.141 -5.027 1 89.69 378 GLY B C 1
ATOM 5986 O O . GLY B 1 378 ? 1.378 -25.609 -5.082 1 89.69 378 GLY B O 1
ATOM 5987 N N . GLY B 1 379 ? -0.01 -23.906 -5.246 1 89 379 GLY B N 1
ATOM 5988 C CA . GLY B 1 379 ? 1.056 -22.953 -5.512 1 89 379 GLY B CA 1
ATOM 5989 C C . GLY B 1 379 ? 2.066 -22.859 -4.383 1 89 379 GLY B C 1
ATOM 5990 O O . GLY B 1 379 ? 3.273 -22.797 -4.629 1 89 379 GLY B O 1
ATOM 5991 N N . PHE B 1 380 ? 1.686 -22.891 -3.191 1 85.31 380 PHE B N 1
ATOM 5992 C CA . PHE B 1 380 ? 2.568 -22.734 -2.041 1 85.31 380 PHE B CA 1
ATOM 5993 C C . PHE B 1 380 ? 3.404 -24 -1.833 1 85.31 380 PHE B C 1
ATOM 5995 O O . PHE B 1 380 ? 4.586 -23.906 -1.486 1 85.31 380 PHE B O 1
ATOM 6002 N N . ILE B 1 381 ? 2.818 -25.062 -2.047 1 84.94 381 ILE B N 1
ATOM 6003 C CA . ILE B 1 381 ? 3.537 -26.328 -1.869 1 84.94 381 ILE B CA 1
ATOM 6004 C C . ILE B 1 381 ? 4.625 -26.453 -2.934 1 84.94 381 ILE B C 1
ATOM 6006 O O . ILE B 1 381 ? 5.77 -26.797 -2.623 1 84.94 381 ILE B O 1
ATOM 6010 N N . SER B 1 382 ? 4.277 -26.109 -4.105 1 85.81 382 SER B N 1
ATOM 6011 C CA . SER B 1 382 ? 5.215 -26.312 -5.207 1 85.81 382 SER B CA 1
ATOM 6012 C C . SER B 1 382 ? 6.285 -25.219 -5.219 1 85.81 382 SER B C 1
ATOM 6014 O O . SER B 1 382 ? 7.473 -25.516 -5.043 1 85.81 382 SER B O 1
ATOM 6016 N N . VAL B 1 383 ? 5.84 -23.969 -5.266 1 79.38 383 VAL B N 1
ATOM 6017 C CA . VAL B 1 383 ? 6.734 -22.844 -5.531 1 79.38 383 VAL B CA 1
ATOM 6018 C C . VAL B 1 383 ? 7.523 -22.5 -4.27 1 79.38 383 VAL B C 1
ATOM 6020 O O . VAL B 1 383 ? 8.711 -22.172 -4.34 1 79.38 383 VAL B O 1
ATOM 6023 N N . THR B 1 384 ? 6.98 -22.594 -3.189 1 73 384 THR B N 1
ATOM 6024 C CA . THR B 1 384 ? 7.633 -22.062 -1.995 1 73 384 THR B CA 1
ATOM 6025 C C . THR B 1 384 ? 8.328 -23.188 -1.221 1 73 384 THR B C 1
ATOM 6027 O O . THR B 1 384 ? 9.414 -22.984 -0.672 1 73 384 THR B O 1
ATOM 6030 N N . MET B 1 385 ? 7.844 -24.359 -1.233 1 76.31 385 MET B N 1
ATOM 6031 C CA . MET B 1 385 ? 8.398 -25.391 -0.363 1 76.31 385 MET B CA 1
ATOM 6032 C C . MET B 1 385 ? 9.258 -26.359 -1.158 1 76.31 385 MET B C 1
ATOM 6034 O O . MET B 1 385 ? 10.461 -26.469 -0.921 1 76.31 385 MET B O 1
ATOM 6038 N N . VAL B 1 386 ? 8.781 -26.875 -2.133 1 82.44 386 VAL B N 1
ATOM 6039 C CA . VAL B 1 386 ? 9.43 -28.016 -2.785 1 82.44 386 VAL B CA 1
ATOM 6040 C C . VAL B 1 386 ? 10.57 -27.516 -3.67 1 82.44 386 VAL B C 1
ATOM 6042 O O . VAL B 1 386 ? 11.633 -28.141 -3.732 1 82.44 386 VAL B O 1
ATOM 6045 N N . SER B 1 387 ? 10.391 -26.422 -4.27 1 85.94 387 SER B N 1
ATOM 6046 C CA . SER B 1 387 ? 11.375 -25.922 -5.223 1 85.94 387 SER B CA 1
ATOM 6047 C C . SER B 1 387 ? 12.703 -25.625 -4.535 1 85.94 387 SER B C 1
ATOM 6049 O O . SER B 1 387 ? 13.773 -25.969 -5.047 1 85.94 387 SER B O 1
ATOM 6051 N N . VAL B 1 388 ? 12.688 -25.016 -3.426 1 81.12 388 VAL B N 1
ATOM 6052 C CA . VAL B 1 388 ? 13.891 -24.625 -2.713 1 81.12 388 VAL B CA 1
ATOM 6053 C C . VAL B 1 388 ? 14.633 -25.859 -2.205 1 81.12 388 VAL B C 1
ATOM 6055 O O . VAL B 1 388 ? 15.859 -25.938 -2.293 1 81.12 388 VAL B O 1
ATOM 6058 N N . VAL B 1 389 ? 13.938 -26.797 -1.732 1 84.5 389 VAL B N 1
ATOM 6059 C CA . VAL B 1 389 ? 14.523 -28.047 -1.236 1 84.5 389 VAL B CA 1
ATOM 6060 C C . VAL B 1 389 ? 15.172 -28.812 -2.391 1 84.5 389 VAL B C 1
ATOM 6062 O O . VAL B 1 389 ? 16.297 -29.297 -2.268 1 84.5 389 VAL B O 1
ATOM 6065 N N . LEU B 1 390 ? 14.5 -28.859 -3.424 1 89 390 LEU B N 1
ATOM 6066 C CA . LEU B 1 390 ? 15.016 -29.547 -4.598 1 89 390 LEU B CA 1
ATOM 6067 C C . LEU B 1 390 ? 16.281 -28.891 -5.105 1 89 390 LEU B C 1
ATOM 6069 O O . LEU B 1 390 ? 17.234 -29.578 -5.492 1 89 390 LEU B O 1
ATOM 6073 N N . ALA B 1 391 ? 16.281 -27.594 -5.16 1 89.81 391 ALA B N 1
ATOM 6074 C CA . ALA B 1 391 ? 17.453 -26.844 -5.602 1 89.81 391 ALA B CA 1
ATOM 6075 C C . ALA B 1 391 ? 18.656 -27.125 -4.684 1 89.81 391 ALA B C 1
ATOM 6077 O O . ALA B 1 391 ? 19.781 -27.281 -5.152 1 89.81 391 ALA B O 1
ATOM 6078 N N . GLY B 1 392 ? 18.422 -27.156 -3.404 1 85.88 392 GLY B N 1
ATOM 6079 C CA . GLY B 1 392 ? 19.484 -27.438 -2.447 1 85.88 392 GLY B CA 1
ATOM 6080 C C . GLY B 1 392 ? 20.094 -28.812 -2.625 1 85.88 392 GLY B C 1
ATOM 6081 O O . GLY B 1 392 ? 21.297 -29 -2.449 1 85.88 392 GLY B O 1
ATOM 6082 N N . ILE B 1 393 ? 19.344 -29.703 -2.998 1 89 393 ILE B N 1
ATOM 6083 C CA . ILE B 1 393 ? 19.797 -31.078 -3.18 1 89 393 ILE B CA 1
ATOM 6084 C C . ILE B 1 393 ? 20.484 -31.219 -4.535 1 89 393 ILE B C 1
ATOM 6086 O O . ILE B 1 393 ? 21.609 -31.703 -4.621 1 89 393 ILE B O 1
ATOM 6090 N N . LEU B 1 394 ? 19.891 -30.734 -5.539 1 92.12 394 LEU B N 1
ATOM 6091 C CA . LEU B 1 394 ? 20.344 -30.984 -6.902 1 92.12 394 LEU B CA 1
ATOM 6092 C C . LEU B 1 394 ? 21.594 -30.172 -7.211 1 92.12 394 LEU B C 1
ATOM 6094 O O . LEU B 1 394 ? 22.375 -30.547 -8.086 1 92.12 394 LEU B O 1
ATOM 6098 N N . VAL B 1 395 ? 21.75 -29.078 -6.531 1 91.31 395 VAL B N 1
ATOM 6099 C CA . VAL B 1 395 ? 22.906 -28.219 -6.777 1 91.31 395 VAL B CA 1
ATOM 6100 C C . VAL B 1 395 ? 24.188 -28.984 -6.465 1 91.31 395 VAL B C 1
ATOM 6102 O O . VAL B 1 395 ? 25.219 -28.766 -7.102 1 91.31 395 VAL B O 1
ATOM 6105 N N . SER B 1 396 ? 24.109 -29.906 -5.523 1 90.81 396 SER B N 1
ATOM 6106 C CA . SER B 1 396 ? 25.281 -30.672 -5.105 1 90.81 396 SER B CA 1
ATOM 6107 C C . SER B 1 396 ? 25.672 -31.719 -6.148 1 90.81 396 SER B C 1
ATOM 6109 O O . SER B 1 396 ? 26.781 -32.25 -6.133 1 90.81 396 SER B O 1
ATOM 6111 N N . TYR B 1 397 ? 24.828 -31.984 -7.012 1 92.81 397 TYR B N 1
ATOM 6112 C CA . TYR B 1 397 ? 25.062 -33.031 -8 1 92.81 397 TYR B CA 1
ATOM 6113 C C . TYR B 1 397 ? 25.578 -32.438 -9.305 1 92.81 397 TYR B C 1
ATOM 6115 O O . TYR B 1 397 ? 25.859 -33.156 -10.266 1 92.81 397 TYR B O 1
ATOM 6123 N N . LEU B 1 398 ? 25.703 -31.125 -9.312 1 93.38 398 LEU B N 1
ATOM 6124 C CA . LEU B 1 398 ? 26.266 -30.516 -10.508 1 93.38 398 LEU B CA 1
ATOM 6125 C C . LEU B 1 398 ? 27.719 -30.906 -10.688 1 93.38 398 LEU B C 1
ATOM 6127 O O . LEU B 1 398 ? 28.484 -30.922 -9.719 1 93.38 398 LEU B O 1
ATOM 6131 N N . THR B 1 399 ? 28.062 -31.25 -11.906 1 88.38 399 THR B N 1
ATOM 6132 C CA . THR B 1 399 ? 29.438 -31.641 -12.227 1 88.38 399 THR B CA 1
ATOM 6133 C C . THR B 1 399 ? 30.172 -30.5 -12.93 1 88.38 399 THR B C 1
ATOM 6135 O O . THR B 1 399 ? 29.719 -30.016 -13.977 1 88.38 399 THR B O 1
ATOM 6138 N N . PRO B 1 400 ? 31.375 -30.141 -12.305 1 86 400 PRO B N 1
ATOM 6139 C CA . PRO B 1 400 ? 32.125 -29.047 -12.93 1 86 400 PRO B CA 1
ATOM 6140 C C . PRO B 1 400 ? 32.719 -29.438 -14.289 1 86 400 PRO B C 1
ATOM 6142 O O . PRO B 1 400 ? 32.938 -30.625 -14.555 1 86 400 PRO B O 1
ATOM 6145 N N . VAL B 1 401 ? 32.719 -28.469 -15.242 1 72.38 401 VAL B N 1
ATOM 6146 C CA . VAL B 1 401 ? 33.406 -28.672 -16.5 1 72.38 401 VAL B CA 1
ATOM 6147 C C . VAL B 1 401 ? 34.906 -28.891 -16.25 1 72.38 401 VAL B C 1
ATOM 6149 O O . VAL B 1 401 ? 35.531 -28.141 -15.508 1 72.38 401 VAL B O 1
ATOM 6152 N N . VAL B 1 402 ? 35.406 -30.109 -16.266 1 55.59 402 VAL B N 1
ATOM 6153 C CA . VAL B 1 402 ? 36.844 -30.375 -16.188 1 55.59 402 VAL B CA 1
ATOM 6154 C C . VAL B 1 402 ? 37.594 -29.5 -17.188 1 55.59 402 VAL B C 1
ATOM 6156 O O . VAL B 1 402 ? 37.281 -29.531 -18.375 1 55.59 402 VAL B O 1
ATOM 6159 N N . SER B 1 403 ? 38.062 -28.328 -16.734 1 43.09 403 SER B N 1
ATOM 6160 C CA . SER B 1 403 ? 39.125 -27.781 -17.562 1 43.09 403 SER B CA 1
ATOM 6161 C C . SER B 1 403 ? 40.25 -28.812 -17.781 1 43.09 403 SER B C 1
ATOM 6163 O O . SER B 1 403 ? 40.562 -29.594 -16.875 1 43.09 403 SER B O 1
#

Radius of gyration: 28.76 Å; Cα contacts (8 Å, |Δi|>4): 1382; chains: 2; bounding box: 71×82×54 Å

Secondary structure (DSSP, 8-state):
--HHHHHHHHHHHHHHHHHHHHHTTTSS-HHHHHHHHHHHHHHTT--TTHHHHHT--HHHHHHHHHHHHHHHHTTS-HHHHHHTHHHHHHHHHHHHHHHHHHHHHHHHHS-HHHHHHHHHHHTS-HHHHHHHHHHHHHTT-HHHHHHHHHHHHHHHHHHHHHHHHHHHHHHHHHHHHHHTT----TT------TT-TTS-PPPGGGTTS-GGG--HHHHHHHHHHHHHHHHHHHHHHTTT----HHHHHHHHHHHHHHTTSS-TTHHHHTT-HHHHHHHHHHHHHHGGGG--HHHHHHTHHHHHHHHHHHHHHHHHHHHHHHHHHT--HHHHHHHHHGGGT-TTHHHHHHHHHHHHH---HHHHHHHIIIIIHHHHHHHIIIIIIIHHHHHHHHGGGPPP---/--HHHHHHHHHHHHHHHHHHHHHTTTSS-HHHHHHHHHHHHHHTT--TTHHHHHT--HHHHHHHHHHHHHHHHTTS-HHHHHHTHHHHHHHHHHHHHHHHHHHHHHHHHS-HHHHHHHHHHHTS-HHHHHHHHHHHHHTT-HHHHHHHHHHHHHHHHHHHHHHHHHHHHHHHHHHHHHHTT----TT------TT-TTS-PPPGGGTTS-GGG--HHHHHHHHHHHHHHHHHHHHHHTTT----HHHHHHHHHHHHHHTTSS-TTHHHHTT-HHHHHHHHHHHHHHGGGG--HHHHHHTHHHHHHHHHHHHHHHHHHHHHHHHHHT--HHHHHHHHHGGGT-TTHHHHHHHHHHHHH---HHHHHHHIIIIIHHHHHHHIIIIIIIHHHHHHHHGGGPPP---

Organism: NCBI:txid2582917

pLDDT: mean 89.74, std 10.94, range [35.19, 97.94]

InterPro domains:
  IPR049576 Histidine decarboxylase HDC-like [cd21416] (9-395)

Foldseek 3Di:
DALVVLQVVLVVLLVVLVVVCVVVLLLAHSLLSSLVVLLVCLQPPDDLCSLVNNPQDPVNLVLLLLLQLLLLLLQDAPVLLVVLVLLLVLQVLLLVLLLVLLCVVCVVPNNNLLSLLQSLLQQAAPQLLCLSLVLCVVLVNNLSSLVSLVLNSCLVNVLQNLLLVLLLVVLVVQVVCVVVVNDDPDCPPPPDQPPVLPDQAQFPVCNVPDSVVVALVLLVVLSVVLLVVLVVVQVVCVVPDRDFSSVSSSVSSNVCSNVRSHPRSSCVSSVNNVVSQVSNSSVSSSSSSSDHPVSCVVCVVSSVVSSVSSLVSSLVRQQVSCVVVVHHSSLSSSLNSLSRPAPPSLVSSQLSSLVSVDPDSVSSSVSCSVRVSSNNVSNCSRHPPPSNVSSVVSSVVNHRDDD/DALVVLQVVLVVLLVVLVVVCVVVLLLAHSLLSSLVVLLVCLQPPDDLCSLVNNPQDPVNLVLLLLLQLLLLLLQDAPVLLVVLVLLLVLQVLLLVLLLVLLCVVCVVPNNNLLSLLQSLLQQAAPQLLCLSLVLCVVLVNNLSSLVSLVLNSCLVNVLQNLLLVLLLVVLVVQVVCVVVVNDDPDCPPPPDQPPCLPPQAQFPVCNVPDSVVVALVLLVVLSVVLLVVLVVVQVVCVVPDRDFSSVSSSVSSNVCSNVRSHPRSSCVSSVNNVVSQVSNSSVSSSSSSSDHPVSCVVCVVSSVVSSVSSLVSSLVRQQVSCVVVVHHSSLSSSLNSLSRPAPPSLVSSQLSSLVSVDPDSVSSSVSCSVRVSSNNVSNCSRHPPPSNVSSVVSSVVNHRDDD

Solvent-accessible surface area (backbone atoms only — not comparable to full-atom values): 38711 Å² total; per-residue (Å²): 128,56,40,47,57,38,39,29,54,55,34,44,42,52,29,50,10,48,49,50,10,58,75,51,51,20,55,44,31,28,69,48,50,29,48,52,51,48,45,53,33,49,74,66,80,43,59,79,54,39,47,46,53,33,28,46,40,70,52,35,36,52,45,34,48,43,46,49,39,20,31,55,12,25,72,42,49,66,68,57,56,63,64,37,52,62,38,52,51,24,28,52,35,10,49,50,18,23,47,55,35,28,41,53,50,22,58,71,75,59,38,65,58,56,26,51,32,43,46,19,7,46,31,16,41,71,66,13,12,48,51,25,16,49,43,26,41,75,31,64,35,56,68,51,16,52,45,8,45,45,43,40,60,50,37,32,68,61,27,42,45,55,31,26,51,22,47,43,52,40,50,51,52,51,49,52,35,39,76,70,65,74,48,69,73,67,83,64,65,86,59,72,67,85,71,66,70,70,74,76,69,55,32,69,68,45,56,87,46,61,58,88,65,68,41,48,47,44,44,49,27,54,46,34,44,50,26,29,48,18,43,50,52,25,61,68,32,43,89,80,47,84,50,47,37,64,60,38,11,28,52,47,17,18,52,36,27,73,66,16,68,37,48,66,47,36,42,53,73,23,18,31,37,44,43,36,54,51,46,41,52,48,49,61,54,46,57,42,53,74,62,43,70,69,58,46,63,74,45,38,63,64,49,53,52,43,52,51,33,24,55,51,23,18,41,56,37,5,29,52,51,13,53,74,71,72,37,54,49,41,52,23,33,32,22,27,38,20,17,26,60,12,79,65,56,44,55,52,44,47,50,39,34,45,57,52,73,40,88,47,67,69,60,39,51,51,48,43,66,66,49,45,55,42,31,53,53,11,7,44,49,27,21,57,46,48,8,43,55,45,20,65,57,40,42,71,67,56,72,56,68,81,125,129,55,40,47,57,38,38,29,53,55,34,44,41,50,29,52,10,48,49,50,11,59,74,51,51,20,57,44,30,29,67,47,50,29,48,53,51,48,44,54,32,50,73,66,80,42,59,78,54,41,48,47,53,32,28,47,39,70,52,37,35,52,46,35,49,43,46,48,37,20,28,55,12,24,72,40,48,66,67,58,56,62,65,36,54,60,39,50,50,24,27,52,34,9,50,49,16,23,46,53,34,28,43,53,51,20,57,72,78,59,38,65,58,56,26,52,33,43,46,20,7,46,30,17,43,70,65,14,12,49,50,23,16,49,42,25,41,73,30,64,34,57,68,51,18,52,43,10,46,45,42,38,59,51,38,32,70,59,27,43,46,54,32,26,51,22,46,44,53,40,50,51,51,52,50,52,36,39,76,69,63,74,47,69,74,81,76,63,66,86,60,70,65,83,72,65,70,70,75,77,68,55,32,68,69,44,58,88,48,63,58,85,65,68,40,48,47,43,43,49,28,52,46,33,44,50,28,28,48,17,43,51,53,25,61,70,32,43,90,80,47,82,50,45,37,63,58,38,11,27,52,47,17,18,52,35,27,74,64,16,68,36,46,66,47,36,42,52,74,22,18,30,37,43,42,36,54,50,47,42,52,48,49,60,53,45,58,42,54,74,64,43,70,71,58,47,65,73,44,37,65,65,50,53,52,43,51,51,33,27,54,50,23,17,41,56,37,4,30,53,51,14,53,73,71,74,38,54,48,42,52,23,32,32,24,28,38,19,16,26,62,13,80,65,56,44,57,51,44,49,52,41,32,43,57,51,74,41,87,46,66,69,60,38,50,53,48,44,66,65,50,45,56,42,31,53,53,12,8,43,49,27,21,56,46,48,7,42,54,46,20,65,55,39,42,73,68,55,71,55,67,80,126

Sequence (806 aa):
MSQMVALSVIIFILYIGDVVSTRTKAWIPSVFVCAVLFLIGYWTFFPADIVSQAGIGTPVAIMMMYLLITNMGTLLSLKELVQQWKTVVISFAGIAGITAGVFAVSMVLFDRNTALVTIPPLVGGIVSSLIMSQGASNAGLVDLSVFAILIYVMQGFAGYPLTAIMLQREGKAVLARYRRGEYQPDSIPNEQPLTAVGEEHMPRLFSKIPVGYNSNYFKFLRLALVACLAWVVSDLAKPLVNISPFVLCLFFGVVFASLGFLEKHTLHKANGFGFAIMALMLFIFDTLNKATPEMLLRLIFPMVVLIATAVIGMFIVSWLVGKLLGVSGPMSYAISLTALYGFPADYIITNEAINALTHDEKERQILTHHMLAPMLVGGFISVTMVSVVLAGILVSYLTPVVSMSQMVALSVIIFILYIGDVVSTRTKAWIPSVFVCAVLFLIGYWTFFPADIVSQAGIGTPVAIMMMYLLITNMGTLLSLKELVQQWKTVVISFAGIAGITAGVFAVSMVLFDRNTALVTIPPLVGGIVSSLIMSQGASNAGLVDLSVFAILIYVMQGFAGYPLTAIMLQREGKAVLARYRRGEYQPDSIPNEQPLTAVGEEHMPRLFSKIPVGYNSNYFKFLRLALVACLAWVVSDLAKPLVNISPFVLCLFFGVVFASLGFLEKHTLHKANGFGFAIMALMLFIFDTLNKATPEMLLRLIFPMVVLIATAVIGMFIVSWLVGKLLGVSGPMSYAISLTALYGFPADYIITNEAINALTHDEKERQILTHHMLAPMLVGGFISVTMVSVVLAGILVSYLTPVVS